Protein AF-A0A1I3HW43-F1 (afdb_monomer_lite)

pLDDT: mean 74.1, std 24.26, range [19.73, 98.12]

Structure (mmCIF, N/CA/C/O backbone):
data_AF-A0A1I3HW43-F1
#
_entry.id   AF-A0A1I3HW43-F1
#
loop_
_atom_site.group_PDB
_atom_site.id
_atom_site.type_symbol
_atom_site.label_atom_id
_atom_site.label_alt_id
_atom_site.label_comp_id
_atom_site.label_asym_id
_atom_site.label_entity_id
_atom_site.label_seq_id
_atom_site.pdbx_PDB_ins_code
_atom_site.Cartn_x
_atom_site.Cartn_y
_atom_site.Cartn_z
_atom_site.occupancy
_atom_site.B_iso_or_equiv
_atom_site.auth_seq_id
_atom_site.auth_comp_id
_atom_site.auth_asym_id
_atom_site.auth_atom_id
_atom_site.pdbx_PDB_model_num
ATOM 1 N N . MET A 1 1 ? -29.515 27.465 49.615 1.00 91.44 1 MET A N 1
ATOM 2 C CA . MET A 1 1 ? -30.069 26.749 50.789 1.00 91.44 1 MET A CA 1
ATOM 3 C C . MET A 1 1 ? -29.421 25.375 50.875 1.00 91.44 1 MET A C 1
ATOM 5 O O . MET A 1 1 ? -28.893 24.934 49.860 1.00 91.44 1 MET A O 1
ATOM 9 N N . ASP A 1 2 ? -29.405 24.739 52.046 1.00 93.75 2 ASP A N 1
ATOM 10 C CA . ASP A 1 2 ? -28.910 23.360 52.182 1.00 93.75 2 ASP A CA 1
ATOM 11 C C . ASP A 1 2 ? -29.953 22.333 51.700 1.00 93.75 2 ASP A C 1
ATOM 13 O O . ASP A 1 2 ? -31.130 22.664 51.501 1.00 93.75 2 ASP A O 1
ATOM 17 N N . ALA A 1 3 ? -29.507 21.096 51.474 1.00 93.62 3 ALA A N 1
ATOM 18 C CA . ALA A 1 3 ? -30.334 20.002 50.975 1.00 93.62 3 ALA A CA 1
ATOM 19 C C . ALA A 1 3 ? -31.513 19.728 51.915 1.00 93.62 3 ALA A C 1
ATOM 21 O O . ALA A 1 3 ? -32.663 19.636 51.485 1.00 93.62 3 ALA A O 1
ATOM 22 N N . GLN A 1 4 ? -31.235 19.658 53.219 1.00 94.44 4 GLN A N 1
ATOM 23 C CA . GLN A 1 4 ? -32.225 19.303 54.229 1.00 94.44 4 GLN A CA 1
ATOM 24 C C . GLN A 1 4 ? -33.364 20.326 54.311 1.00 94.44 4 GLN A C 1
ATOM 26 O O . GLN A 1 4 ? -34.524 19.945 54.467 1.00 94.44 4 GLN A O 1
ATOM 31 N N . SER A 1 5 ? -33.068 21.617 54.173 1.00 95.81 5 SER A N 1
ATOM 32 C CA . SER A 1 5 ? -34.077 22.678 54.147 1.00 95.81 5 SER A CA 1
ATOM 33 C C . SER A 1 5 ? -35.012 22.535 52.948 1.00 95.81 5 SER A C 1
ATOM 35 O O . SER A 1 5 ? -36.223 22.673 53.108 1.00 95.81 5 SER A O 1
ATOM 37 N N . ALA A 1 6 ? -34.474 22.202 51.771 1.00 95.25 6 ALA A N 1
ATOM 38 C CA . ALA A 1 6 ? -35.281 21.957 50.578 1.00 95.25 6 ALA A CA 1
ATOM 39 C C . ALA A 1 6 ? -36.152 20.694 50.721 1.00 95.25 6 ALA A C 1
ATOM 41 O O . ALA A 1 6 ? -37.334 20.713 50.375 1.00 95.25 6 ALA A O 1
ATOM 42 N N . ILE A 1 7 ? -35.619 19.617 51.308 1.00 96.88 7 ILE A N 1
ATOM 43 C CA . ILE A 1 7 ? -36.401 18.406 51.611 1.00 96.88 7 ILE A CA 1
ATOM 44 C C . ILE A 1 7 ? -37.533 18.704 52.599 1.00 96.88 7 ILE A C 1
ATOM 46 O O . ILE A 1 7 ? -38.673 18.293 52.379 1.00 96.88 7 ILE A O 1
ATOM 50 N N . ASN A 1 8 ? -37.262 19.481 53.649 1.00 95.38 8 ASN A N 1
ATOM 51 C CA . ASN A 1 8 ? -38.288 19.893 54.605 1.00 95.38 8 ASN A CA 1
ATOM 52 C C . ASN A 1 8 ? -39.413 20.696 53.928 1.00 95.38 8 ASN A C 1
ATOM 54 O O . ASN A 1 8 ? -40.576 20.558 54.311 1.00 95.38 8 ASN A O 1
ATOM 58 N N . GLU A 1 9 ? -39.100 21.495 52.904 1.00 95.38 9 GLU A N 1
ATOM 59 C CA . GLU A 1 9 ? -40.101 22.227 52.123 1.00 95.38 9 GLU A CA 1
ATOM 60 C C . GLU A 1 9 ? -41.007 21.289 51.308 1.00 95.38 9 GLU A C 1
ATOM 62 O O . GLU A 1 9 ? -42.231 21.458 51.309 1.00 95.38 9 GLU A O 1
ATOM 67 N N . ILE A 1 10 ? -40.436 20.256 50.676 1.00 95.56 10 ILE A N 1
ATOM 68 C CA . ILE A 1 10 ? -41.195 19.212 49.964 1.00 95.56 10 ILE A CA 1
ATOM 69 C C . ILE A 1 10 ? -42.135 18.483 50.930 1.00 95.56 10 ILE A C 1
ATOM 71 O O . ILE A 1 10 ? -43.330 18.340 50.647 1.00 95.56 10 ILE A O 1
ATOM 75 N N . ILE A 1 11 ? -41.621 18.064 52.090 1.00 94.31 11 ILE A N 1
ATOM 76 C CA . ILE A 1 11 ? -42.403 17.370 53.123 1.00 94.31 11 ILE A CA 1
ATOM 77 C C . ILE A 1 11 ? -43.553 18.261 53.610 1.00 94.31 11 ILE A C 1
ATOM 79 O O . ILE A 1 11 ? -44.698 17.808 53.683 1.00 94.31 11 ILE A O 1
ATOM 83 N N . ALA A 1 12 ? -43.286 19.540 53.886 1.00 94.12 12 ALA A N 1
ATOM 84 C CA . ALA A 1 12 ? -44.299 20.488 54.345 1.00 94.12 12 ALA A CA 1
ATOM 85 C C . ALA A 1 12 ? -45.413 20.702 53.304 1.00 94.12 12 ALA A C 1
ATOM 87 O O . ALA A 1 12 ? -46.598 20.679 53.646 1.00 94.12 12 ALA A O 1
ATOM 88 N N . ARG A 1 13 ? -45.056 20.859 52.024 1.00 94.62 13 ARG A N 1
ATOM 89 C CA . ARG A 1 13 ? -46.007 21.022 50.910 1.00 94.62 13 ARG A CA 1
ATOM 90 C C . ARG A 1 13 ? -46.868 19.780 50.693 1.00 94.62 13 ARG A C 1
ATOM 92 O O . ARG A 1 13 ? -48.082 19.901 50.515 1.00 94.62 13 ARG A O 1
ATOM 99 N N . ASN A 1 14 ? -46.269 18.593 50.785 1.00 90.06 14 ASN A N 1
ATOM 100 C CA . ASN A 1 14 ? -46.996 17.325 50.728 1.00 90.06 14 ASN A CA 1
ATOM 101 C C . ASN A 1 14 ? -47.968 17.177 51.910 1.00 90.06 14 ASN A C 1
ATOM 103 O O . ASN A 1 14 ? -49.132 16.835 51.702 1.00 90.06 14 ASN A O 1
ATOM 107 N N . GLY A 1 15 ? -47.534 17.504 53.132 1.00 88.00 15 GLY A N 1
ATOM 108 C CA . GLY A 1 15 ? -48.386 17.490 54.328 1.00 88.00 15 GLY A CA 1
ATOM 109 C C . GLY A 1 15 ? -49.559 18.475 54.256 1.00 88.00 15 GLY A C 1
ATOM 110 O O . GLY A 1 15 ? -50.644 18.185 54.756 1.00 88.00 15 GLY A O 1
ATOM 111 N N . ALA A 1 16 ? -49.382 19.604 53.564 1.00 91.25 16 ALA A N 1
ATOM 112 C CA . ALA A 1 16 ? -50.428 20.593 53.301 1.00 91.25 16 ALA A CA 1
ATOM 113 C C . ALA A 1 16 ? -51.351 20.236 52.115 1.00 91.25 16 ALA A C 1
ATOM 115 O O . ALA A 1 16 ? -52.168 21.064 51.715 1.00 91.25 16 ALA A O 1
ATOM 116 N N . SER A 1 17 ? -51.234 19.030 51.537 1.00 90.06 17 SER A N 1
ATOM 117 C CA . SER A 1 17 ? -51.977 18.601 50.336 1.00 90.06 17 SER A CA 1
ATOM 118 C C . SER A 1 17 ? -51.798 19.532 49.127 1.00 90.06 17 SER A C 1
ATOM 120 O O . SER A 1 17 ? -52.680 19.640 48.278 1.00 90.06 17 SER A O 1
ATOM 122 N N . ASN A 1 18 ? -50.644 20.196 49.034 1.00 93.56 18 ASN A N 1
ATOM 123 C CA . ASN A 1 18 ? -50.282 21.094 47.941 1.00 93.56 18 ASN A CA 1
ATOM 124 C C . ASN A 1 18 ? -48.916 20.685 47.352 1.00 93.56 18 ASN A C 1
ATOM 126 O O . ASN A 1 18 ? -47.938 21.424 47.507 1.00 93.56 18 ASN A O 1
ATOM 130 N N . PRO A 1 19 ? -48.816 19.479 46.758 1.00 93.25 19 PRO A N 1
ATOM 131 C CA . PRO A 1 19 ? -47.559 18.936 46.254 1.00 93.25 19 PRO A CA 1
ATOM 132 C C . PRO A 1 19 ? -47.009 19.789 45.108 1.00 93.25 19 PRO A C 1
ATOM 134 O O . PRO A 1 19 ? -47.758 20.199 44.222 1.00 93.25 19 PRO A O 1
ATOM 137 N N . MET A 1 20 ? -45.694 20.000 45.100 1.00 96.62 20 MET A N 1
ATOM 138 C CA . MET A 1 20 ? -45.019 20.810 44.085 1.00 96.62 20 MET A CA 1
ATOM 139 C C . MET A 1 20 ? -45.177 20.227 42.667 1.00 96.62 20 MET A C 1
ATOM 141 O O . MET A 1 20 ? -45.240 19.007 42.471 1.00 96.62 20 MET A O 1
ATOM 145 N N . SER A 1 21 ? -45.251 21.112 41.676 1.00 96.62 21 SER A N 1
ATOM 146 C CA . SER A 1 21 ? -45.121 20.820 40.242 1.00 96.62 21 SER A CA 1
ATOM 147 C C . SER A 1 21 ? -43.679 20.539 39.830 1.00 96.62 21 SER A C 1
ATOM 149 O O . SER A 1 21 ? -42.745 20.859 40.568 1.00 96.62 21 SER A O 1
ATOM 151 N N . VAL A 1 22 ? -43.473 19.980 38.632 1.00 96.12 22 VAL A N 1
ATOM 152 C CA . VAL A 1 22 ? -42.120 19.762 38.081 1.00 96.12 22 VAL A CA 1
ATOM 153 C C . VAL A 1 22 ? -41.333 21.078 38.026 1.00 96.12 22 VAL A C 1
ATOM 155 O O . VAL A 1 22 ? -40.160 21.114 38.393 1.00 96.12 22 VAL A O 1
ATOM 158 N N . ASN A 1 23 ? -41.987 22.177 37.640 1.00 95.56 23 ASN A N 1
ATOM 159 C CA . ASN A 1 23 ? -41.362 23.500 37.583 1.00 95.56 23 ASN A CA 1
ATOM 160 C C . ASN A 1 23 ? -41.018 24.060 38.971 1.00 95.56 23 ASN A C 1
ATOM 162 O O . ASN A 1 23 ? -39.954 24.651 39.135 1.00 95.56 23 ASN A O 1
ATOM 166 N N . GLU A 1 24 ? -41.877 23.864 39.975 1.00 96.62 24 GLU A N 1
ATOM 167 C CA . GLU A 1 24 ? -41.581 24.271 41.357 1.00 96.62 24 GLU A CA 1
ATOM 168 C C . GLU A 1 24 ? -40.432 23.448 41.953 1.00 96.62 24 GLU A C 1
ATOM 170 O O . GLU A 1 24 ? -39.557 24.015 42.601 1.00 96.62 24 GLU A O 1
ATOM 175 N N . LEU A 1 25 ? -40.377 22.141 41.675 1.00 97.00 25 LEU A N 1
ATOM 176 C CA . LEU A 1 25 ? -39.258 21.282 42.074 1.00 97.00 25 LEU A CA 1
ATOM 177 C C . LEU A 1 25 ? -37.945 21.712 41.407 1.00 97.00 25 LEU A C 1
ATOM 179 O O . LEU A 1 25 ? -36.902 21.725 42.057 1.00 97.00 25 LEU A O 1
ATOM 183 N N . ARG A 1 26 ? -37.985 22.110 40.130 1.00 95.81 26 ARG A N 1
ATOM 184 C CA . ARG A 1 26 ? -36.820 22.652 39.413 1.00 95.81 26 ARG A CA 1
ATOM 185 C C . ARG A 1 26 ? -36.378 23.999 39.978 1.00 95.81 26 ARG A C 1
ATOM 187 O O . ARG A 1 26 ? -35.188 24.221 40.181 1.00 95.81 26 ARG A O 1
ATOM 194 N N . ALA A 1 27 ? -37.326 24.881 40.292 1.00 95.81 27 ALA A N 1
ATOM 195 C CA . ALA A 1 27 ? -37.038 26.151 40.951 1.00 95.81 27 ALA A CA 1
ATOM 196 C C . ALA A 1 27 ? -36.395 25.940 42.332 1.00 95.81 27 ALA A C 1
ATOM 198 O O . ALA A 1 27 ? -35.405 26.600 42.640 1.00 95.81 27 ALA A O 1
ATOM 199 N N . LEU A 1 28 ? -36.898 24.981 43.115 1.00 95.56 28 LEU A N 1
ATOM 200 C CA . LEU A 1 28 ? -36.333 24.608 44.410 1.00 95.56 28 LEU A CA 1
ATOM 201 C C . LEU A 1 28 ? -34.925 24.012 44.275 1.00 95.56 28 LEU A C 1
ATOM 203 O O . LEU A 1 28 ? -34.015 24.415 44.990 1.00 95.56 28 LEU A O 1
ATOM 207 N N . ALA A 1 29 ? -34.695 23.105 43.323 1.00 95.12 29 AL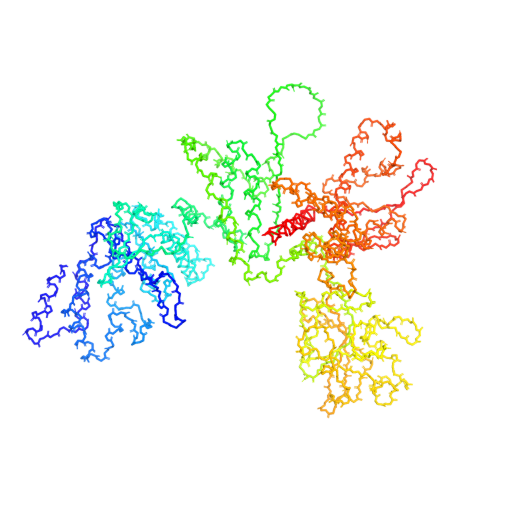A A N 1
ATOM 208 C CA . ALA A 1 29 ? -33.353 22.582 43.052 1.00 95.12 29 ALA A CA 1
ATOM 209 C C . ALA A 1 29 ? -32.363 23.715 42.701 1.00 95.12 29 ALA A C 1
ATOM 211 O O . ALA A 1 29 ? -31.198 23.700 43.110 1.00 95.12 29 ALA A O 1
ATOM 212 N N . ASN A 1 30 ? -32.837 24.751 42.002 1.00 93.44 30 ASN A N 1
ATOM 213 C CA . ASN A 1 30 ? -32.048 25.927 41.634 1.00 93.44 30 ASN A CA 1
ATOM 214 C C . ASN A 1 30 ? -31.675 26.849 42.804 1.00 93.44 30 ASN A C 1
ATOM 216 O O . ASN A 1 30 ? -30.707 27.602 42.684 1.00 93.44 30 ASN A O 1
ATOM 220 N N . THR A 1 31 ? -32.354 26.763 43.950 1.00 94.38 31 THR A N 1
ATOM 221 C CA . THR A 1 31 ? -32.004 27.529 45.160 1.00 94.38 31 THR A CA 1
ATOM 222 C C . THR A 1 31 ? -31.025 26.803 46.084 1.00 94.38 31 THR A C 1
ATOM 224 O O . THR A 1 31 ? -30.527 27.401 47.047 1.00 94.38 31 THR A O 1
ATOM 227 N N . ILE A 1 32 ? -30.737 25.526 45.825 1.00 95.75 32 ILE A N 1
ATOM 228 C CA . ILE A 1 32 ? -29.809 24.717 46.624 1.00 95.75 32 ILE A CA 1
ATOM 229 C C . ILE A 1 32 ? -28.368 25.058 46.259 1.00 95.75 32 ILE A C 1
ATOM 231 O O . ILE A 1 32 ? -28.048 25.295 45.089 1.00 95.75 32 ILE A O 1
ATOM 235 N N . ASP A 1 33 ? -27.519 25.125 47.284 1.00 92.06 33 ASP A N 1
ATOM 236 C CA . ASP A 1 33 ? -26.092 25.357 47.106 1.00 92.06 33 ASP A CA 1
ATOM 237 C C . ASP A 1 33 ? -25.444 24.182 46.357 1.00 92.06 33 ASP A C 1
ATOM 239 O O . ASP A 1 33 ? -25.712 23.015 46.633 1.00 92.06 33 ASP A O 1
ATOM 243 N N . ILE A 1 34 ? -24.596 24.499 45.388 1.00 91.81 34 ILE A N 1
ATOM 244 C CA . ILE A 1 34 ? -23.828 23.519 44.610 1.00 91.81 34 ILE A CA 1
ATOM 245 C C . ILE A 1 34 ? -22.321 23.674 44.864 1.00 91.81 34 ILE A C 1
ATOM 247 O O . ILE A 1 34 ? -21.510 22.959 44.283 1.00 91.81 34 ILE A O 1
ATOM 251 N N . SER A 1 35 ? -21.926 24.607 45.739 1.00 85.75 35 SER A N 1
ATOM 252 C CA . SER A 1 35 ? -20.524 24.897 46.005 1.00 85.75 35 SER A CA 1
ATOM 253 C C . SER A 1 35 ? -19.781 23.670 46.545 1.00 85.75 35 SER A C 1
ATOM 255 O O . SER A 1 35 ? -20.241 22.969 47.448 1.00 85.75 35 SER A O 1
ATOM 257 N N . ALA A 1 36 ? -18.598 23.410 45.988 1.00 84.19 36 ALA A N 1
ATOM 258 C CA . ALA A 1 36 ? -17.736 22.309 46.412 1.00 84.19 36 ALA A CA 1
ATOM 259 C C . ALA A 1 36 ? -16.418 22.783 47.057 1.00 84.19 36 ALA A C 1
ATOM 261 O O . ALA A 1 36 ? -15.572 21.962 47.429 1.00 84.19 36 ALA A O 1
ATOM 262 N N . GLY A 1 37 ? -16.256 24.098 47.247 1.00 84.38 37 GLY A N 1
ATOM 263 C CA . GLY A 1 37 ? -15.015 24.724 47.712 1.00 84.38 37 GLY A CA 1
ATOM 264 C C . GLY A 1 37 ? -13.888 24.633 46.675 1.00 84.38 37 GLY A C 1
ATOM 265 O O . GLY A 1 37 ? -14.149 24.519 45.485 1.00 84.38 37 GLY A O 1
ATOM 266 N N . ASN A 1 38 ? -12.630 24.635 47.126 1.00 83.69 38 ASN A N 1
ATOM 267 C CA . ASN A 1 38 ? -11.444 24.494 46.259 1.00 83.69 38 ASN A CA 1
ATOM 268 C C . ASN A 1 38 ? -11.036 23.026 46.023 1.00 83.69 38 ASN A C 1
ATOM 270 O O . ASN A 1 38 ? -9.867 22.741 45.783 1.00 83.69 38 ASN A O 1
ATOM 274 N N . SER A 1 39 ? -11.974 22.088 46.160 1.00 90.88 39 SER A N 1
ATOM 275 C CA . SER A 1 39 ? -11.714 20.666 45.916 1.00 90.88 39 SER A CA 1
ATOM 276 C C . SER A 1 39 ? -11.438 20.389 44.434 1.00 90.88 39 SER A C 1
ATOM 278 O O . SER A 1 39 ? -11.860 21.152 43.561 1.00 90.88 39 SER A O 1
ATOM 280 N N . THR A 1 40 ? -10.754 19.286 44.138 1.00 92.62 40 THR A N 1
ATOM 281 C CA . THR A 1 40 ? -10.726 18.728 42.785 1.00 92.62 40 THR A CA 1
ATOM 282 C C . THR A 1 40 ? -12.039 17.997 42.534 1.00 92.62 40 THR A C 1
ATOM 284 O O . THR A 1 40 ? -12.385 17.075 43.276 1.00 92.62 40 THR A O 1
ATOM 287 N N . ILE A 1 41 ? -12.772 18.402 41.497 1.00 94.31 41 ILE A N 1
ATOM 288 C CA . ILE A 1 41 ? -14.038 17.770 41.124 1.00 94.31 41 ILE A CA 1
ATOM 289 C C . ILE A 1 41 ? -13.790 16.666 40.107 1.00 94.31 41 ILE A C 1
ATOM 291 O O . ILE A 1 41 ? -13.234 16.905 39.034 1.00 94.31 41 ILE A O 1
ATOM 295 N N . LEU A 1 42 ? -14.227 15.459 40.453 1.00 93.06 42 LEU A N 1
ATOM 296 C CA . LEU A 1 42 ? -14.231 14.308 39.568 1.00 93.06 42 LEU A CA 1
ATOM 297 C C . LEU A 1 42 ? -15.506 14.326 38.722 1.00 93.06 42 LEU A C 1
ATOM 299 O O . LEU A 1 42 ? -16.614 14.205 39.251 1.00 93.06 42 LEU A O 1
ATOM 303 N N . LEU A 1 43 ? -15.335 14.455 37.410 1.00 92.44 43 LEU A N 1
ATOM 304 C CA . LEU A 1 43 ? -16.397 14.280 36.422 1.00 92.44 43 LEU A CA 1
ATOM 305 C C . LEU A 1 43 ? -16.233 12.905 35.789 1.00 92.44 43 LEU A C 1
ATOM 307 O O . LEU A 1 43 ? -15.120 12.541 35.415 1.00 92.44 43 LEU A O 1
ATOM 311 N N . TYR A 1 44 ? -17.305 12.129 35.674 1.00 89.94 44 TYR A N 1
ATOM 312 C CA . TYR A 1 44 ? -17.184 10.723 35.298 1.00 89.94 44 TYR A CA 1
ATOM 313 C C . TYR A 1 44 ? -18.288 10.256 34.355 1.00 89.94 44 TYR A C 1
ATOM 315 O O . TYR A 1 44 ? -19.431 10.700 34.426 1.00 89.94 44 TYR A O 1
ATOM 323 N N . SER A 1 45 ? -17.941 9.335 33.456 1.00 85.81 45 SER A N 1
ATOM 324 C CA . SER A 1 45 ? -18.886 8.689 32.541 1.00 85.81 45 SER A CA 1
ATOM 325 C C . SER A 1 45 ? -18.270 7.435 31.920 1.00 85.81 45 SER A C 1
ATOM 327 O O . SER A 1 45 ? -17.055 7.323 31.803 1.00 85.81 45 SER A O 1
ATOM 329 N N . GLY A 1 46 ? -19.110 6.483 31.520 1.00 78.88 46 GLY A N 1
ATOM 330 C CA . GLY A 1 46 ? -18.669 5.236 30.896 1.00 78.88 46 GLY A CA 1
ATOM 331 C C . GLY A 1 46 ? -18.204 4.176 31.897 1.00 78.88 46 GLY A C 1
ATOM 332 O O . GLY A 1 46 ? -18.722 4.076 33.017 1.00 78.88 46 GLY A O 1
ATOM 333 N N . GLY A 1 47 ? -17.250 3.345 31.480 1.00 71.06 47 GLY A N 1
ATOM 334 C CA . GLY A 1 47 ? -16.789 2.197 32.257 1.00 71.06 47 GLY A CA 1
ATOM 335 C C . GLY A 1 47 ? -15.466 1.605 31.770 1.00 71.06 47 GLY A C 1
ATOM 336 O O . GLY A 1 47 ? -14.975 1.938 30.695 1.00 71.06 47 GLY A O 1
ATOM 337 N N . VAL A 1 48 ? -14.905 0.720 32.592 1.00 64.12 48 VAL A N 1
ATOM 338 C CA . VAL A 1 48 ? -13.574 0.104 32.482 1.00 64.12 48 VAL A CA 1
ATOM 339 C C . VAL A 1 48 ? -13.720 -1.424 32.496 1.00 64.12 48 VAL A C 1
ATOM 341 O O . VAL A 1 48 ? -14.553 -1.946 33.236 1.00 64.12 48 VAL A O 1
ATOM 344 N N . GLY A 1 49 ? -12.927 -2.143 31.692 1.00 57.69 49 GLY A N 1
ATOM 345 C CA . GLY A 1 49 ? -12.947 -3.619 31.588 1.00 57.69 49 GLY A CA 1
ATOM 346 C C . GLY A 1 49 ? -13.448 -4.154 30.237 1.00 57.69 49 GLY A C 1
ATOM 347 O O . GLY A 1 49 ? -13.646 -3.364 29.309 1.00 57.69 49 GLY A O 1
ATOM 348 N N . GLU A 1 50 ? -13.643 -5.472 30.117 1.00 51.28 50 GLU A N 1
ATOM 349 C CA . GLU A 1 50 ? -14.139 -6.135 28.893 1.00 51.28 50 GLU A CA 1
ATOM 350 C C . GLU A 1 50 ? -15.592 -5.747 28.556 1.00 51.28 50 GLU A C 1
ATOM 352 O O . GLU A 1 50 ? -16.407 -5.469 29.439 1.00 51.28 50 GLU A O 1
ATOM 357 N N . ILE A 1 51 ? -15.914 -5.705 27.257 1.00 49.50 51 ILE A N 1
ATOM 358 C CA . ILE A 1 51 ? -17.250 -5.379 26.733 1.00 49.50 51 ILE A CA 1
ATOM 359 C C . ILE A 1 51 ? -18.025 -6.684 26.544 1.00 49.50 51 ILE A C 1
ATOM 361 O O . ILE A 1 51 ? -17.647 -7.497 25.706 1.00 49.50 51 ILE A O 1
ATOM 365 N N . THR A 1 52 ? -19.116 -6.883 27.288 1.00 50.38 52 THR A N 1
ATOM 366 C CA . THR A 1 52 ? -19.898 -8.135 27.209 1.00 50.38 52 THR A CA 1
ATOM 367 C C . THR A 1 52 ? -21.185 -8.031 26.379 1.00 50.38 52 THR A C 1
ATOM 369 O O . THR A 1 52 ? -21.749 -9.059 26.019 1.00 50.38 52 THR A O 1
ATOM 372 N N . ASP A 1 53 ? -21.656 -6.826 26.035 1.00 44.66 53 ASP A N 1
ATOM 373 C CA . ASP A 1 53 ? -22.876 -6.622 25.232 1.00 44.66 53 ASP A CA 1
ATOM 374 C C . ASP A 1 53 ? -22.698 -5.453 24.229 1.00 44.66 53 ASP A C 1
ATOM 376 O O . ASP A 1 53 ? -22.469 -4.321 24.671 1.00 44.66 53 ASP A O 1
ATOM 380 N N . PRO A 1 54 ? -22.827 -5.679 22.903 1.00 42.06 54 PRO A N 1
ATOM 381 C CA . PRO A 1 54 ? -22.673 -4.647 21.868 1.00 42.06 54 PRO A CA 1
ATOM 382 C C . PRO A 1 54 ? -23.747 -3.546 21.855 1.00 42.06 54 PRO A C 1
ATOM 384 O O . PRO A 1 54 ? -23.529 -2.498 21.253 1.00 42.06 54 PRO A O 1
ATOM 387 N N . LEU A 1 55 ? -24.913 -3.764 22.472 1.00 41.31 55 LEU A N 1
ATOM 388 C CA . LEU A 1 55 ? -26.053 -2.836 22.438 1.00 41.31 55 LEU A CA 1
ATOM 389 C C . LEU A 1 55 ? -26.266 -2.087 23.759 1.00 41.31 55 LEU A C 1
ATOM 391 O O . LEU A 1 55 ? -26.785 -0.972 23.738 1.00 41.31 55 LEU A O 1
ATOM 395 N N . THR A 1 56 ? -25.874 -2.664 24.901 1.00 53.56 56 THR A N 1
ATOM 396 C CA . THR A 1 56 ? -26.025 -2.018 26.224 1.00 53.56 56 THR A CA 1
ATOM 397 C C . THR A 1 56 ? -24.708 -1.723 26.945 1.00 53.56 56 THR A C 1
ATOM 399 O O . THR A 1 56 ? -24.705 -0.949 27.903 1.00 53.56 56 THR A O 1
ATOM 402 N N . GLY A 1 57 ? -23.576 -2.251 26.460 1.00 50.34 57 GLY A N 1
ATOM 403 C CA . GLY A 1 57 ? -22.235 -1.782 26.814 1.00 50.34 57 GLY A CA 1
ATOM 404 C C . GLY A 1 57 ? -21.864 -1.876 28.294 1.00 50.34 57 GLY A C 1
ATOM 405 O O . GLY A 1 57 ? -21.114 -1.026 28.779 1.00 50.34 57 GLY A O 1
ATOM 406 N N . TYR A 1 58 ? -22.367 -2.865 29.039 1.00 49.31 58 TYR A N 1
ATOM 407 C CA . TYR A 1 58 ? -21.902 -3.051 30.413 1.00 49.31 58 TYR A CA 1
ATOM 408 C C . TYR A 1 58 ? -20.416 -3.423 30.424 1.00 49.31 58 TYR A C 1
ATOM 410 O O . TYR A 1 58 ? -19.984 -4.388 29.795 1.00 49.31 58 TYR A O 1
ATOM 418 N N . ARG A 1 59 ? -19.654 -2.600 31.144 1.00 55.09 59 ARG A N 1
ATOM 419 C CA . ARG A 1 59 ? -18.240 -2.779 31.465 1.00 55.09 59 ARG A CA 1
ATOM 420 C C . ARG A 1 59 ? -18.137 -3.348 32.868 1.00 55.09 59 ARG A C 1
ATOM 422 O O . ARG A 1 59 ? -18.972 -3.021 33.715 1.00 55.09 59 ARG A O 1
ATOM 429 N N . GLU A 1 60 ? -17.119 -4.160 33.114 1.00 59.88 60 GLU A N 1
ATOM 430 C CA . GLU A 1 60 ? -16.897 -4.816 34.408 1.00 59.88 60 GLU A CA 1
ATOM 431 C C . GLU A 1 60 ? -16.929 -3.822 35.593 1.00 59.88 60 GLU A C 1
ATOM 433 O O . GLU A 1 60 ? -17.547 -4.090 36.632 1.00 59.88 60 GLU A O 1
ATOM 438 N N . PHE A 1 61 ? -16.382 -2.617 35.396 1.00 71.31 61 PHE A N 1
ATOM 439 C CA . PHE A 1 61 ? -16.370 -1.537 36.381 1.00 71.31 61 PHE A CA 1
ATOM 440 C C . PHE A 1 61 ? -16.947 -0.238 35.805 1.00 71.31 61 PHE A C 1
ATOM 442 O O . PHE A 1 61 ? -16.628 0.163 34.687 1.00 71.31 61 PHE A O 1
ATOM 449 N N . LYS A 1 62 ? -17.789 0.471 36.564 1.00 76.75 62 LYS A N 1
ATOM 450 C CA . LYS A 1 62 ? -18.358 1.758 36.127 1.00 76.75 62 LYS A CA 1
ATOM 451 C C . LYS A 1 62 ? -17.442 2.902 36.537 1.00 76.75 62 LYS A C 1
ATOM 453 O O . LYS A 1 62 ? -16.971 2.906 37.667 1.00 76.75 62 LYS A O 1
ATOM 458 N N . ALA A 1 63 ? -17.273 3.920 35.688 1.00 80.69 63 ALA A N 1
ATOM 459 C CA . ALA A 1 63 ? -16.492 5.117 36.036 1.00 80.69 63 ALA A CA 1
ATOM 460 C C . ALA A 1 63 ? -17.012 5.815 37.313 1.00 80.69 63 ALA A C 1
ATOM 462 O O . ALA A 1 63 ? -16.230 6.364 38.087 1.00 80.69 63 ALA A O 1
ATOM 463 N N . LEU A 1 64 ? -18.325 5.719 37.561 1.00 83.56 64 LEU A N 1
ATOM 464 C CA . LEU A 1 64 ? -18.978 6.130 38.808 1.00 83.56 64 LEU A CA 1
ATOM 465 C C . LEU A 1 64 ? -18.334 5.488 40.045 1.00 83.56 64 LEU A C 1
ATOM 467 O O . LEU A 1 64 ? -18.020 6.195 40.997 1.00 83.56 64 LEU A O 1
ATOM 471 N N . ASP A 1 65 ? -18.104 4.173 40.018 1.00 81.19 65 ASP A N 1
ATOM 472 C CA . ASP A 1 65 ? -17.564 3.434 41.162 1.00 81.19 65 ASP A CA 1
ATOM 473 C C . ASP A 1 65 ? -16.139 3.918 41.496 1.00 81.19 65 ASP A C 1
ATOM 475 O O . ASP A 1 65 ? -15.764 4.009 42.667 1.00 81.19 65 ASP A O 1
ATOM 479 N N . PHE A 1 66 ? -15.355 4.287 40.473 1.00 81.81 66 PHE A N 1
ATOM 480 C CA . PHE A 1 66 ? -14.029 4.884 40.660 1.00 81.81 66 PHE A CA 1
ATOM 481 C C . PHE A 1 66 ? -14.108 6.264 41.282 1.00 81.81 66 PHE A C 1
ATOM 483 O O . PHE A 1 66 ? -13.414 6.541 42.259 1.00 81.81 66 PHE A O 1
ATOM 490 N N . ALA A 1 67 ? -14.955 7.128 40.729 1.00 86.69 67 ALA A N 1
ATOM 491 C CA . ALA A 1 67 ? -15.095 8.488 41.213 1.00 86.69 67 ALA A CA 1
ATOM 492 C C . ALA A 1 67 ? -15.600 8.526 42.665 1.00 86.69 67 ALA A C 1
ATOM 494 O O . ALA A 1 67 ? -15.044 9.256 43.484 1.00 86.69 67 ALA A O 1
ATOM 495 N N . GLU A 1 68 ? -16.589 7.699 43.015 1.00 84.06 68 GLU A N 1
ATOM 496 C CA . GLU A 1 68 ? -17.088 7.594 44.391 1.00 84.06 68 GLU A CA 1
ATOM 497 C C . GLU A 1 68 ? -16.041 6.988 45.341 1.00 84.06 68 GLU A C 1
ATOM 499 O O . GLU A 1 68 ? -15.916 7.446 46.474 1.00 84.06 68 GLU A O 1
ATOM 504 N N . SER A 1 69 ? -15.238 6.011 44.899 1.00 84.00 69 SER A N 1
ATOM 505 C CA . SER A 1 69 ? -14.175 5.437 45.738 1.00 84.00 69 SER A CA 1
ATOM 506 C C . SER A 1 69 ? -12.961 6.363 45.916 1.00 84.00 69 SER A C 1
ATOM 508 O O . SER A 1 69 ? -12.261 6.239 46.924 1.00 84.00 69 SER A O 1
ATOM 510 N N . LEU A 1 70 ? -12.669 7.239 44.950 1.00 86.12 70 LEU A N 1
ATOM 511 C CA . LEU A 1 70 ? -11.585 8.231 45.028 1.00 86.12 70 LEU A CA 1
ATOM 512 C C . LEU A 1 70 ? -12.015 9.505 45.766 1.00 86.12 70 LEU A C 1
ATOM 514 O O . LEU A 1 70 ? -11.165 10.211 46.316 1.00 86.12 70 LEU A O 1
ATOM 518 N N . SER A 1 71 ? -13.316 9.800 45.799 1.00 88.75 71 SER A N 1
ATOM 519 C CA . SER A 1 71 ? -13.853 10.905 46.586 1.00 88.75 71 SER A CA 1
ATOM 520 C C . SER A 1 71 ? -13.602 10.681 48.076 1.00 88.75 71 SER A C 1
ATOM 522 O O . SER A 1 71 ? -13.834 9.605 48.629 1.00 88.75 71 SER A O 1
ATOM 524 N N . ASN A 1 72 ? -13.130 11.728 48.749 1.00 85.50 72 ASN A N 1
ATOM 525 C CA . ASN A 1 72 ? -12.929 11.734 50.196 1.00 85.50 72 ASN A CA 1
ATOM 526 C C . ASN A 1 72 ? -13.797 12.788 50.899 1.00 85.50 72 ASN A C 1
ATOM 528 O O . ASN A 1 72 ? -13.576 13.076 52.078 1.00 85.50 72 ASN A O 1
ATOM 532 N N . GLY A 1 73 ? -14.733 13.409 50.170 1.00 81.94 73 GLY A N 1
ATOM 533 C CA . GLY A 1 73 ? -15.640 14.438 50.681 1.00 81.94 73 GLY A CA 1
ATOM 534 C C . GLY A 1 73 ? -14.956 15.740 51.121 1.00 81.94 73 GLY A C 1
ATOM 535 O O . GLY A 1 73 ? -15.625 16.643 51.623 1.00 81.94 73 GLY A O 1
ATOM 536 N N . SER A 1 74 ? -13.637 15.873 50.945 1.00 83.50 74 SER A N 1
ATOM 537 C CA . SER A 1 74 ? -12.853 17.027 51.396 1.00 83.50 74 SER A CA 1
ATOM 538 C C . SER A 1 74 ? -12.038 17.638 50.256 1.00 83.50 74 SER A C 1
ATOM 540 O O . SER A 1 74 ? -12.471 18.642 49.691 1.00 83.50 74 SER A O 1
ATOM 542 N N . THR A 1 75 ? -10.893 17.052 49.902 1.00 87.25 75 THR A N 1
ATOM 543 C CA . THR A 1 75 ? -9.991 17.547 48.848 1.00 87.25 75 THR A CA 1
ATOM 544 C C . THR A 1 75 ? -10.382 17.072 47.456 1.00 87.25 75 THR A C 1
ATOM 546 O O . THR A 1 75 ? -10.137 17.788 46.490 1.00 87.25 75 THR A O 1
ATOM 549 N N . VAL A 1 76 ? -11.028 15.910 47.354 1.00 91.75 76 VAL A N 1
ATOM 550 C CA . VAL A 1 76 ? -11.533 15.333 46.105 1.00 91.75 76 VAL A CA 1
ATOM 551 C C . VAL A 1 76 ? -13.016 15.052 46.290 1.00 91.75 76 VAL A C 1
ATOM 553 O O . VAL A 1 76 ? -13.402 14.421 47.277 1.00 91.75 76 VAL A O 1
ATOM 556 N N . LYS A 1 77 ? -13.838 15.557 45.369 1.00 93.50 77 LYS A N 1
ATOM 557 C CA . LYS A 1 77 ? -15.300 15.483 45.435 1.00 93.50 77 LYS A CA 1
ATOM 558 C C . LYS A 1 77 ? -15.897 15.122 44.083 1.00 93.50 77 LYS A C 1
ATOM 560 O O . LYS A 1 77 ? -15.299 15.345 43.039 1.00 93.50 77 LYS A O 1
ATOM 565 N N . THR A 1 78 ? -17.117 14.625 44.107 1.00 92.88 78 THR A N 1
ATOM 566 C CA . THR A 1 78 ? -17.993 14.429 42.952 1.00 92.88 78 THR A CA 1
ATOM 567 C C . THR A 1 78 ? -19.240 15.301 43.107 1.00 92.88 78 THR A C 1
ATOM 569 O O . THR A 1 78 ? -19.451 15.922 44.152 1.00 92.88 78 THR A O 1
ATOM 572 N N . ILE A 1 79 ? -20.124 15.317 42.105 1.00 91.25 79 ILE A N 1
ATOM 573 C CA . ILE A 1 79 ? -21.419 16.001 42.234 1.00 91.25 79 ILE A CA 1
ATOM 574 C C . ILE A 1 79 ? -22.253 15.481 43.412 1.00 91.25 79 ILE A C 1
ATOM 576 O O . ILE A 1 79 ? -22.994 16.256 44.016 1.00 91.25 79 ILE A O 1
ATOM 580 N N . VAL A 1 80 ? -22.116 14.204 43.783 1.00 89.75 80 VAL A N 1
ATOM 581 C CA . VAL A 1 80 ? -22.917 13.608 44.861 1.00 89.75 80 VAL A CA 1
ATOM 582 C C . VAL A 1 80 ? -22.470 14.051 46.256 1.00 89.75 80 VAL A C 1
ATOM 584 O O . VAL A 1 80 ? -23.250 13.928 47.191 1.00 89.75 80 VAL A O 1
ATOM 587 N N . ASP A 1 81 ? -21.273 14.636 46.380 1.00 91.38 81 ASP A N 1
ATOM 588 C CA . ASP A 1 81 ? -20.737 15.208 47.625 1.00 91.38 81 ASP A CA 1
ATOM 589 C C . ASP A 1 81 ? -21.185 16.668 47.860 1.00 91.38 81 ASP A C 1
ATOM 591 O O . ASP A 1 81 ? -20.705 17.347 48.774 1.00 91.38 81 ASP A O 1
ATOM 595 N N . THR A 1 82 ? -22.058 17.195 46.997 1.00 92.50 82 THR A N 1
ATOM 596 C CA . THR A 1 82 ? -22.610 18.555 47.093 1.00 92.50 82 THR A CA 1
ATOM 597 C C . THR A 1 82 ? -24.008 18.540 47.706 1.00 92.50 82 THR A C 1
ATOM 599 O O . THR A 1 82 ? -24.729 17.553 47.594 1.00 92.50 82 THR A O 1
ATOM 602 N N . GLN A 1 83 ? -24.448 19.666 48.277 1.00 94.19 83 GLN A N 1
ATOM 603 C CA . GLN A 1 83 ? -25.808 19.792 48.822 1.00 94.19 83 GLN A CA 1
ATOM 604 C C . GLN A 1 83 ? -26.889 19.542 47.754 1.00 94.19 83 GLN A C 1
ATOM 606 O O . GLN A 1 83 ? -27.907 18.905 48.022 1.00 94.19 83 GLN A O 1
ATOM 611 N N . LEU A 1 84 ? -26.671 19.983 46.513 1.00 94.50 84 LEU A N 1
ATOM 612 C CA . LEU A 1 84 ? -27.587 19.668 45.417 1.00 94.50 84 LEU A CA 1
ATOM 613 C C . LEU A 1 84 ? -27.563 18.175 45.047 1.00 94.50 84 LEU A C 1
ATOM 615 O O . LEU A 1 84 ? -28.621 17.602 44.808 1.00 94.50 84 LEU A O 1
ATOM 619 N N . GLY A 1 85 ? -26.396 17.529 45.036 1.00 92.19 85 GLY A N 1
ATOM 620 C CA . GLY A 1 85 ? -26.289 16.086 44.806 1.00 92.19 85 GLY A CA 1
ATOM 621 C C . GLY A 1 85 ? -26.992 15.258 45.885 1.00 92.19 85 GLY A C 1
ATOM 622 O O . GLY A 1 85 ? -27.751 14.345 45.558 1.00 92.19 85 GLY A O 1
ATOM 623 N N . GLU A 1 86 ? -26.809 15.623 47.157 1.00 92.88 86 GLU A N 1
ATOM 624 C CA . GLU A 1 86 ? -27.514 15.032 48.303 1.00 92.88 86 GLU A CA 1
ATOM 625 C C . GLU A 1 86 ? -29.033 15.172 48.160 1.00 92.88 86 GLU A C 1
ATOM 627 O O . GLU A 1 86 ? -29.775 14.213 48.375 1.00 92.88 86 GLU A O 1
ATOM 632 N N . PHE A 1 87 ? -29.505 16.349 47.743 1.00 96.06 87 PHE A N 1
ATOM 633 C CA . PHE A 1 87 ? -30.919 16.592 47.477 1.00 96.06 87 PHE A CA 1
ATOM 634 C C . PHE A 1 87 ? -31.456 15.727 46.328 1.00 96.06 87 PHE A C 1
ATOM 636 O O . PHE A 1 87 ? -32.510 15.111 46.470 1.00 96.06 87 PHE A O 1
ATOM 643 N N . LEU A 1 88 ? -30.736 15.637 45.206 1.00 95.19 88 LEU A N 1
ATOM 644 C CA . LEU A 1 88 ? -31.179 14.872 44.036 1.00 95.19 88 LEU A CA 1
ATOM 645 C C . LEU A 1 88 ? -31.173 13.353 44.262 1.00 95.19 88 LEU A C 1
ATOM 647 O O . LEU A 1 88 ? -31.945 12.648 43.607 1.00 95.19 88 LEU A O 1
ATOM 651 N N . LYS A 1 89 ? -30.334 12.843 45.174 1.00 93.31 89 LYS A N 1
ATOM 652 C CA . LYS A 1 89 ? -30.338 11.432 45.610 1.00 93.31 89 LYS A CA 1
ATOM 653 C C . LYS A 1 89 ? -31.369 11.144 46.705 1.00 93.31 89 LYS A C 1
ATOM 655 O O . LYS A 1 89 ? -31.553 9.983 47.052 1.00 93.31 89 LYS A O 1
ATOM 660 N N . ASN A 1 90 ? -32.021 12.160 47.268 1.00 95.44 90 ASN A N 1
ATOM 661 C CA . ASN A 1 90 ? -32.936 11.972 48.385 1.00 95.44 90 ASN A CA 1
ATOM 662 C C . ASN A 1 90 ? -34.256 11.316 47.945 1.00 95.44 90 ASN A C 1
ATOM 664 O O . ASN A 1 90 ? -34.909 11.773 47.002 1.00 95.44 90 ASN A O 1
ATOM 668 N N . ASP A 1 91 ? -34.686 10.296 48.689 1.00 94.69 91 ASP A N 1
ATOM 669 C CA . ASP A 1 91 ? -35.906 9.535 48.404 1.00 94.69 91 ASP A CA 1
ATOM 670 C C . ASP A 1 91 ? -37.171 10.407 48.373 1.00 94.69 91 ASP A C 1
ATOM 672 O O . ASP A 1 91 ? -38.054 10.183 47.543 1.00 94.69 91 ASP A O 1
ATOM 676 N N . GLU A 1 92 ? -37.265 11.435 49.224 1.00 94.25 92 GLU A N 1
ATOM 677 C CA . GLU A 1 92 ? -38.424 12.337 49.258 1.00 94.25 92 GLU A CA 1
ATOM 678 C C . GLU A 1 92 ? -38.503 13.204 48.000 1.00 94.25 92 GLU A C 1
ATOM 680 O O . GLU A 1 92 ? -39.589 13.409 47.449 1.00 94.25 92 GLU A O 1
ATOM 685 N N . PHE A 1 93 ? -37.358 13.679 47.501 1.00 97.00 93 PHE A N 1
ATOM 686 C CA . PHE A 1 93 ? -37.304 14.407 46.236 1.00 97.00 93 PHE A CA 1
ATOM 687 C C . PHE A 1 93 ? -37.669 13.495 45.060 1.00 97.00 93 PHE A C 1
ATOM 689 O O . PHE A 1 93 ? -38.537 13.849 44.259 1.00 97.00 93 PHE A O 1
ATOM 696 N N . ILE A 1 94 ? -37.064 12.306 44.980 1.00 96.19 94 ILE A N 1
ATOM 697 C CA . ILE A 1 94 ? -37.329 11.319 43.923 1.00 96.19 94 ILE A CA 1
ATOM 698 C C . ILE A 1 94 ? -38.819 10.947 43.902 1.00 96.19 94 ILE A C 1
ATOM 700 O O . ILE A 1 94 ? -39.453 10.958 42.842 1.00 96.19 94 ILE A O 1
ATOM 704 N N . ALA A 1 95 ? -39.414 10.695 45.070 1.00 93.88 95 ALA A N 1
ATOM 705 C CA . ALA A 1 95 ? -40.833 10.386 45.200 1.00 93.88 95 ALA A CA 1
ATOM 706 C C . ALA A 1 95 ? -41.734 11.567 44.802 1.00 93.88 95 ALA A C 1
ATOM 708 O O . ALA A 1 95 ? -42.759 11.367 44.140 1.00 93.88 95 ALA A O 1
ATOM 709 N N . ALA A 1 96 ? -41.378 12.797 45.187 1.00 95.44 96 ALA A N 1
ATOM 710 C CA . ALA A 1 96 ? -42.116 13.998 44.802 1.00 95.44 96 ALA A CA 1
ATOM 711 C C . ALA A 1 96 ? -42.063 14.236 43.286 1.00 95.44 96 ALA A C 1
ATOM 713 O O . ALA A 1 96 ? -43.105 14.484 42.672 1.00 95.44 96 ALA A O 1
ATOM 714 N N . LEU A 1 97 ? -40.887 14.085 42.673 1.00 97.06 97 LEU A N 1
ATOM 715 C CA . LEU A 1 97 ? -40.693 14.215 41.232 1.00 97.06 97 LEU A CA 1
ATOM 716 C C . LEU A 1 97 ? -41.460 13.137 40.460 1.00 97.06 97 LEU A C 1
ATOM 718 O O . LEU A 1 97 ? -42.137 13.461 39.489 1.00 97.06 97 LEU A O 1
ATOM 722 N N . GLY A 1 98 ? -41.433 11.880 40.915 1.00 95.50 98 GLY A N 1
ATOM 723 C CA . GLY A 1 98 ? -42.210 10.790 40.316 1.00 95.50 98 GLY A CA 1
ATOM 724 C C . GLY A 1 98 ? -43.714 11.070 40.319 1.00 95.50 98 GLY A C 1
ATOM 725 O O . GLY A 1 98 ? -44.382 10.932 39.294 1.00 95.50 98 GLY A O 1
ATOM 726 N N . LYS A 1 99 ? -44.256 11.548 41.446 1.00 94.50 99 LYS A N 1
ATOM 727 C CA . LYS A 1 99 ? -45.675 11.931 41.549 1.00 94.50 99 LYS A CA 1
ATOM 728 C C . LYS A 1 99 ? -46.021 13.129 40.662 1.00 94.50 99 LYS A C 1
ATOM 730 O O . LYS A 1 99 ? -47.077 13.126 40.030 1.00 94.50 99 LYS A O 1
ATOM 735 N N . ALA A 1 100 ? -45.154 14.140 40.610 1.00 95.38 100 ALA A N 1
ATOM 736 C CA . ALA A 1 100 ? -45.341 15.302 39.745 1.00 95.38 100 ALA A CA 1
ATOM 737 C C . ALA A 1 100 ? -45.314 14.907 38.261 1.00 95.38 100 ALA A C 1
ATOM 739 O O . ALA A 1 100 ? -46.194 15.319 37.509 1.00 95.38 100 ALA A O 1
ATOM 740 N N . ALA A 1 101 ? -44.382 14.034 37.868 1.00 94.75 101 ALA A N 1
ATOM 741 C CA . ALA A 1 101 ? -44.248 13.533 36.506 1.00 94.75 101 ALA A CA 1
ATOM 742 C C . ALA A 1 101 ? -45.513 12.802 36.030 1.00 94.75 101 ALA A C 1
ATOM 744 O O . ALA A 1 101 ? -46.037 13.102 34.958 1.00 94.75 101 ALA A O 1
ATOM 745 N N . VAL A 1 102 ? -46.069 11.918 36.869 1.00 95.31 102 VAL A N 1
ATOM 746 C CA . VAL A 1 102 ? -47.336 11.219 36.585 1.00 95.31 102 VAL A CA 1
ATOM 747 C C . VAL A 1 102 ? -48.497 12.203 36.438 1.00 95.31 102 VAL A C 1
ATOM 749 O O . VAL A 1 102 ? -49.283 12.090 35.500 1.00 95.31 102 VAL A O 1
ATOM 752 N N . ARG A 1 103 ? -48.609 13.184 37.341 1.00 94.56 103 ARG A N 1
ATOM 753 C CA . ARG A 1 103 ? -49.684 14.189 37.305 1.00 94.56 103 ARG A CA 1
ATOM 754 C C . ARG A 1 103 ? -49.619 15.069 36.055 1.00 94.56 103 ARG A C 1
ATOM 756 O O . ARG A 1 103 ? -50.659 15.493 35.561 1.00 94.56 103 ARG A O 1
ATOM 763 N N . GLU A 1 104 ? -48.416 15.358 35.575 1.00 96.00 104 GLU A N 1
ATOM 764 C CA . GLU A 1 104 ? -48.162 16.269 34.454 1.00 96.00 104 GLU A CA 1
ATOM 765 C C . GLU A 1 104 ? -47.978 15.534 33.113 1.00 96.00 104 GLU A C 1
ATOM 767 O O . GLU A 1 104 ? -47.788 16.179 32.086 1.00 96.00 104 GLU A O 1
ATOM 772 N N . GLY A 1 105 ? -48.088 14.200 33.096 1.00 93.31 105 GLY A N 1
ATOM 773 C CA . GLY A 1 105 ? -48.038 13.395 31.871 1.00 93.31 105 GLY A CA 1
ATOM 774 C C . GLY A 1 105 ? -46.661 13.366 31.201 1.00 93.31 105 GLY A C 1
ATOM 775 O O . GLY A 1 105 ? -46.572 13.261 29.981 1.00 93.31 105 GLY A O 1
ATOM 776 N N . VAL A 1 106 ? -45.590 13.480 31.986 1.00 92.12 106 VAL A N 1
ATOM 777 C CA . VAL A 1 106 ? -44.201 13.542 31.509 1.00 92.12 106 VAL A CA 1
ATOM 778 C C . VAL A 1 106 ? -43.390 12.359 32.040 1.00 92.12 106 VAL A C 1
ATOM 780 O O . VAL A 1 106 ? -43.669 11.825 33.111 1.00 92.12 106 VAL A O 1
ATOM 783 N N . SER A 1 107 ? -42.374 11.927 31.290 1.00 92.62 107 SER A N 1
ATOM 784 C CA . SER A 1 107 ? -41.542 10.784 31.690 1.00 92.62 107 SER A CA 1
ATOM 785 C C . SER A 1 107 ? -40.613 11.149 32.850 1.00 92.62 107 SER A C 1
ATOM 787 O O . SER A 1 107 ? -39.831 12.097 32.759 1.00 92.62 107 SER A O 1
ATOM 789 N N . PHE A 1 108 ? -40.660 10.360 33.930 1.00 93.00 108 PHE A N 1
ATOM 790 C CA . PHE A 1 108 ? -39.753 10.515 35.069 1.00 93.00 108 PHE A CA 1
ATOM 791 C C . PHE A 1 108 ? -38.289 10.360 34.645 1.00 93.00 108 PHE A C 1
ATOM 793 O O . PHE A 1 108 ? -37.478 11.219 34.975 1.00 93.00 108 PHE A O 1
ATOM 800 N N . ASN A 1 109 ? -37.954 9.333 33.856 1.00 89.81 109 ASN A N 1
ATOM 801 C CA . ASN A 1 109 ? -36.583 9.127 33.375 1.00 89.81 109 ASN A CA 1
ATOM 802 C C . ASN A 1 109 ? -36.123 10.289 32.488 1.00 89.81 109 ASN A C 1
ATOM 804 O O . ASN A 1 109 ? -34.981 10.723 32.615 1.00 89.81 109 ASN A O 1
ATOM 808 N N . ALA A 1 110 ? -37.024 10.853 31.673 1.00 90.81 110 ALA A N 1
ATOM 809 C CA . ALA A 1 110 ? -36.730 12.015 30.839 1.00 90.81 110 ALA A CA 1
ATOM 810 C C . ALA A 1 110 ? -36.485 13.301 31.660 1.00 90.81 110 ALA A C 1
ATOM 812 O O . ALA A 1 110 ? -35.761 14.193 31.219 1.00 90.81 110 ALA A O 1
ATOM 813 N N . LEU A 1 111 ? -37.093 13.413 32.844 1.00 93.38 111 LEU A N 1
ATOM 814 C CA . LEU A 1 111 ? -36.898 14.540 33.755 1.00 93.38 111 LEU A CA 1
ATOM 815 C C . LEU A 1 111 ? -35.687 14.354 34.662 1.00 93.38 111 LEU A C 1
ATOM 817 O O . LEU A 1 111 ? -34.942 15.302 34.876 1.00 93.38 111 LEU A O 1
ATOM 821 N N . TYR A 1 112 ? -35.508 13.157 35.211 1.00 92.50 112 TYR A N 1
ATOM 822 C CA . TYR A 1 112 ? -34.500 12.866 36.220 1.00 92.50 112 TYR A CA 1
ATOM 823 C C . TYR A 1 112 ? -33.137 12.606 35.574 1.00 92.50 112 TYR A C 1
ATOM 825 O O . TYR A 1 112 ? -32.190 13.318 35.877 1.00 92.50 112 TYR A O 1
ATOM 833 N N . LEU A 1 113 ? -33.062 11.666 34.624 1.00 85.31 113 LEU A N 1
ATOM 834 C CA . LEU A 1 113 ? -31.831 11.203 33.956 1.00 85.31 113 LEU A CA 1
ATOM 835 C C . LEU A 1 113 ? -31.741 11.615 32.482 1.00 85.31 113 LEU A C 1
ATOM 837 O O . LEU A 1 113 ? -30.847 11.144 31.789 1.00 85.31 113 LEU A O 1
ATOM 841 N N . GLY A 1 114 ? -32.746 12.348 31.994 1.00 88.44 114 GLY A N 1
ATOM 842 C CA . GLY A 1 114 ? -33.107 12.621 30.596 1.00 88.44 114 GLY A CA 1
ATOM 843 C C . GLY A 1 114 ? -32.896 11.529 29.558 1.00 88.44 114 GLY A C 1
ATOM 844 O O . GLY A 1 114 ? -32.668 11.798 28.374 1.00 88.44 114 GLY A O 1
ATOM 845 N N . ALA A 1 115 ? -33.032 10.293 30.009 1.00 85.00 115 ALA A N 1
ATOM 846 C CA . ALA A 1 115 ? -33.048 9.106 29.185 1.00 85.00 115 ALA A CA 1
ATOM 847 C C . ALA A 1 115 ? -34.485 8.611 28.979 1.00 85.00 115 ALA A C 1
ATOM 849 O O . ALA A 1 115 ? -35.396 8.942 29.743 1.00 85.00 115 ALA A O 1
ATOM 850 N N . ASN A 1 116 ? -34.691 7.813 27.936 1.00 82.25 116 ASN A N 1
ATOM 851 C CA . ASN A 1 116 ? -35.924 7.058 27.756 1.00 82.25 116 ASN A CA 1
ATOM 852 C C . ASN A 1 116 ? -35.955 5.817 28.673 1.00 82.25 116 ASN A C 1
ATOM 854 O O . ASN A 1 116 ? -35.066 5.594 29.496 1.00 82.25 116 ASN A O 1
ATOM 858 N N . GLU A 1 117 ? -37.002 5.003 28.551 1.00 79.44 117 GLU A N 1
ATOM 859 C CA . GLU A 1 117 ? -37.194 3.785 29.357 1.00 79.44 117 GLU A CA 1
ATOM 860 C C . GLU A 1 117 ? -36.099 2.728 29.134 1.00 79.44 117 GLU A C 1
ATOM 862 O O . GLU A 1 117 ? -35.818 1.948 30.038 1.00 79.44 117 GLU A O 1
ATOM 867 N N . ASN A 1 118 ? -35.418 2.771 27.984 1.00 73.50 118 ASN A N 1
ATOM 868 C CA . ASN A 1 118 ? -34.309 1.881 27.635 1.00 73.50 118 ASN A CA 1
ATOM 869 C C . ASN A 1 118 ? -32.939 2.432 28.076 1.00 73.50 118 ASN A C 1
ATOM 871 O O . ASN A 1 118 ? -31.909 1.873 27.713 1.00 73.50 118 ASN A O 1
ATOM 875 N N . GLY A 1 119 ? -32.901 3.555 28.803 1.00 68.62 119 GLY A N 1
ATOM 876 C CA . GLY A 1 119 ? -31.654 4.190 29.242 1.00 68.62 119 GLY A CA 1
ATOM 877 C C . GLY A 1 119 ? -30.914 4.973 28.149 1.00 68.62 119 GLY A C 1
ATOM 878 O O . GLY A 1 119 ? -29.861 5.544 28.423 1.00 68.62 119 GLY A O 1
ATOM 879 N N . VAL A 1 120 ? -31.468 5.070 26.935 1.00 75.81 120 VAL A N 1
ATOM 880 C CA . VAL A 1 120 ? -30.892 5.875 25.850 1.00 75.81 120 VAL A CA 1
ATOM 881 C C . VAL A 1 120 ? -31.179 7.343 26.113 1.00 75.81 120 VAL A C 1
ATOM 883 O O . VAL A 1 120 ? -32.312 7.728 26.409 1.00 75.81 120 VAL A O 1
ATOM 886 N N . ARG A 1 121 ? -30.153 8.180 25.992 1.00 80.19 121 ARG A N 1
ATOM 887 C CA . ARG A 1 121 ? -30.267 9.607 26.264 1.00 80.19 121 ARG A CA 1
ATOM 888 C C . ARG A 1 121 ? -31.084 10.327 25.180 1.00 80.19 121 ARG A C 1
ATOM 890 O O . ARG A 1 121 ? -30.847 10.114 23.997 1.00 80.19 121 ARG A O 1
ATOM 897 N N . ILE A 1 122 ? -32.053 11.160 25.581 1.00 83.81 122 ILE A N 1
ATOM 898 C CA . ILE A 1 122 ? -33.026 11.799 24.663 1.00 83.81 122 ILE A CA 1
ATOM 899 C C . ILE A 1 122 ? -33.124 13.329 24.776 1.00 83.81 122 ILE A C 1
ATOM 901 O O . ILE A 1 122 ? -33.721 13.973 23.919 1.00 83.81 122 ILE A O 1
ATOM 905 N N . ASN A 1 123 ? -32.579 13.929 25.831 1.00 83.88 123 ASN A N 1
ATOM 906 C CA . ASN A 1 123 ? -32.471 15.383 26.008 1.00 83.88 123 ASN A CA 1
ATOM 907 C C . ASN A 1 123 ? -31.238 15.696 26.867 1.00 83.88 123 ASN A C 1
ATOM 909 O O . ASN A 1 123 ? -30.653 14.748 27.371 1.00 83.88 123 ASN A O 1
ATOM 913 N N . ASN A 1 124 ? -30.898 16.970 27.099 1.00 85.38 124 ASN A N 1
ATOM 914 C CA . ASN A 1 124 ? -29.812 17.411 28.003 1.00 85.38 124 ASN A CA 1
ATOM 915 C C . ASN A 1 124 ? -30.322 18.432 29.046 1.00 85.38 124 ASN A C 1
ATOM 917 O O . ASN A 1 124 ? -29.628 19.376 29.407 1.00 85.38 124 ASN A O 1
ATOM 921 N N . THR A 1 125 ? -31.584 18.308 29.469 1.00 88.88 125 THR A N 1
ATOM 922 C CA . THR A 1 125 ? -32.277 19.285 30.340 1.00 88.88 125 THR A CA 1
ATOM 923 C C . THR A 1 125 ? -32.868 18.622 31.587 1.00 88.88 125 THR A C 1
ATOM 925 O O . THR A 1 125 ? -33.859 19.084 32.169 1.00 88.88 125 THR A O 1
ATOM 928 N N . SER A 1 126 ? -32.312 17.475 31.976 1.00 93.00 126 SER A N 1
ATOM 929 C CA . SER A 1 126 ? -32.744 16.767 33.174 1.00 93.00 126 SER A CA 1
ATOM 930 C C . SER A 1 126 ? -32.292 17.500 34.439 1.00 93.00 126 SER A C 1
ATOM 932 O O . SER A 1 126 ? -31.476 18.421 34.381 1.00 93.00 126 SER A O 1
ATOM 934 N N . PHE A 1 127 ? -32.812 17.092 35.596 1.00 94.50 127 PHE A N 1
ATOM 935 C CA . PHE A 1 127 ? -32.343 17.607 36.883 1.00 94.50 127 PHE A CA 1
ATOM 936 C C . PHE A 1 127 ? -30.839 17.365 37.078 1.00 94.50 127 PHE A C 1
ATOM 938 O O . PHE A 1 127 ? -30.146 18.256 37.566 1.00 94.50 127 PHE A O 1
ATOM 945 N N . TRP A 1 128 ? -30.326 16.206 36.649 1.00 92.12 128 TRP A N 1
ATOM 946 C CA . TRP A 1 128 ? -28.894 15.912 36.719 1.00 92.12 128 TRP A CA 1
ATOM 947 C C . TRP A 1 128 ? -28.066 16.738 35.725 1.00 92.12 128 TRP A C 1
ATOM 949 O O . TRP A 1 128 ? -26.988 17.183 36.096 1.00 92.12 128 TRP A O 1
ATOM 959 N N . ASP A 1 129 ? -28.568 17.043 34.520 1.00 91.56 129 ASP A N 1
ATOM 960 C CA . ASP A 1 129 ? -27.845 17.931 33.587 1.00 91.56 129 ASP A CA 1
ATOM 961 C C . ASP A 1 129 ? -27.738 19.353 34.118 1.00 91.56 129 ASP A C 1
ATOM 963 O O . ASP A 1 129 ? -26.665 19.950 34.097 1.00 91.56 129 ASP A O 1
ATOM 967 N N . GLU A 1 130 ? -28.847 19.903 34.614 1.00 92.69 130 GLU A N 1
ATOM 968 C CA . GLU A 1 130 ? -28.851 21.260 35.156 1.00 92.69 130 GLU A CA 1
ATOM 969 C C . GLU A 1 130 ? -27.954 21.361 36.391 1.00 92.69 130 GLU A C 1
ATOM 971 O O . GLU A 1 130 ? -27.216 22.337 36.537 1.00 92.69 130 GLU A O 1
ATOM 976 N N . ALA A 1 131 ? -27.963 20.342 37.254 1.00 93.25 131 ALA A N 1
ATOM 977 C CA . ALA A 1 131 ? -27.066 20.270 38.398 1.00 93.25 131 ALA A CA 1
ATOM 978 C C . ALA A 1 131 ? -25.591 20.177 37.976 1.00 93.25 131 ALA A C 1
ATOM 980 O O . ALA A 1 131 ? -24.774 20.946 38.483 1.00 93.25 131 ALA A O 1
ATOM 981 N N . SER A 1 132 ? -25.258 19.311 37.014 1.00 93.06 132 SER A N 1
ATOM 982 C CA . SER A 1 132 ? -23.904 19.162 36.467 1.00 93.06 132 SER A CA 1
ATOM 983 C C . SER A 1 132 ? -23.396 20.444 35.808 1.00 93.06 132 SER A C 1
ATOM 985 O O . SER A 1 132 ? -22.302 20.914 36.125 1.00 93.06 132 SER A O 1
ATOM 987 N N . ALA A 1 133 ? -24.205 21.088 34.963 1.00 92.44 133 ALA A N 1
ATOM 988 C CA . ALA A 1 133 ? -23.852 22.369 34.354 1.00 92.44 133 ALA A CA 1
ATOM 989 C C . ALA A 1 133 ? -23.637 23.460 35.414 1.00 92.44 133 ALA A C 1
ATOM 991 O O . ALA A 1 133 ? -22.683 24.237 35.329 1.00 92.44 133 ALA A O 1
ATOM 992 N N . ARG A 1 134 ? -24.499 23.528 36.439 1.00 92.69 134 ARG A N 1
ATOM 993 C CA . ARG A 1 134 ? -24.350 24.484 37.548 1.00 92.69 134 ARG A CA 1
ATOM 994 C C . ARG A 1 134 ? -23.085 24.223 38.359 1.00 92.69 134 ARG A C 1
ATOM 996 O O . ARG A 1 134 ? -22.410 25.189 38.719 1.00 92.69 134 ARG A O 1
ATOM 1003 N N . LEU A 1 135 ? -22.739 22.963 38.614 1.00 93.06 135 LEU A N 1
ATOM 1004 C CA . LEU A 1 135 ? -21.502 22.591 39.299 1.00 93.06 135 LEU A CA 1
ATOM 1005 C C . LEU A 1 135 ? -20.283 23.069 38.513 1.00 93.06 135 LEU A C 1
ATOM 1007 O O . LEU A 1 135 ? -19.484 23.839 39.037 1.00 93.06 135 LEU A O 1
ATOM 1011 N N . VAL A 1 136 ? -20.179 22.695 37.238 1.00 93.38 136 VAL A N 1
ATOM 1012 C CA . VAL A 1 136 ? -19.046 23.071 36.380 1.00 93.38 136 VAL A CA 1
ATOM 1013 C C . VAL A 1 136 ? -18.875 24.591 36.294 1.00 93.38 136 VAL A C 1
ATOM 1015 O O . VAL A 1 136 ? -17.757 25.103 36.415 1.00 93.38 136 VAL A O 1
ATOM 1018 N N . ASN A 1 137 ? -19.983 25.316 36.123 1.00 91.19 137 ASN A N 1
ATOM 1019 C CA . ASN A 1 137 ? -19.973 26.769 35.976 1.00 91.19 137 ASN A CA 1
ATOM 1020 C C . ASN A 1 137 ? -19.621 27.507 37.274 1.00 91.19 137 ASN A C 1
ATOM 1022 O O . ASN A 1 137 ? -18.960 28.541 37.218 1.00 91.19 137 ASN A O 1
ATOM 1026 N N . SER A 1 138 ? -20.062 27.001 38.428 1.00 88.88 138 SER A N 1
ATOM 1027 C CA . SER A 1 138 ? -19.810 27.641 39.727 1.00 88.88 138 SER A CA 1
ATOM 1028 C C . SER A 1 138 ? -18.479 27.240 40.364 1.00 88.88 138 SER A C 1
ATOM 1030 O O . SER A 1 138 ? -17.959 27.985 41.193 1.00 88.88 138 SER A O 1
ATOM 1032 N N . HIS A 1 139 ? -17.914 26.090 39.987 1.00 92.56 139 HIS A N 1
ATOM 1033 C CA . HIS A 1 139 ? -16.709 25.560 40.616 1.00 92.56 139 HIS A CA 1
ATOM 1034 C C . HIS A 1 139 ? -15.442 26.305 40.188 1.00 92.56 139 HIS A C 1
ATOM 1036 O O . HIS A 1 139 ? -15.187 26.532 39.001 1.00 92.56 139 HIS A O 1
ATOM 1042 N N . THR A 1 140 ? -14.609 26.661 41.161 1.00 88.75 140 THR A N 1
ATOM 1043 C CA . THR A 1 140 ? -13.383 27.447 40.951 1.00 88.75 140 THR A CA 1
ATOM 1044 C C . THR A 1 140 ? -12.102 26.627 41.097 1.00 88.75 140 THR A C 1
ATOM 1046 O O . THR A 1 140 ? -11.049 27.105 40.691 1.00 88.75 140 THR A O 1
ATOM 1049 N N . GLY A 1 141 ? -12.183 25.416 41.659 1.00 89.19 141 GLY A N 1
ATOM 1050 C CA . GLY A 1 141 ? -11.055 24.489 41.798 1.00 89.19 141 GLY A CA 1
ATOM 1051 C C . GLY A 1 141 ? -10.813 23.634 40.553 1.00 89.19 141 GLY A C 1
ATOM 1052 O O . GLY A 1 141 ? -11.467 23.808 39.524 1.00 89.19 141 GLY A O 1
ATOM 1053 N N . ASP A 1 142 ? -9.874 22.699 40.653 1.00 92.06 142 ASP A N 1
ATOM 1054 C CA . ASP A 1 142 ? -9.475 21.846 39.532 1.00 92.06 142 ASP A CA 1
ATOM 1055 C C . ASP A 1 142 ? -10.532 20.788 39.192 1.00 92.06 142 ASP A C 1
ATOM 1057 O O . ASP A 1 142 ? -11.355 20.404 40.028 1.00 92.06 142 ASP A O 1
ATOM 1061 N N . PHE A 1 143 ? -10.479 20.281 37.964 1.00 92.25 143 PHE A N 1
ATOM 1062 C CA . PHE A 1 143 ? -11.276 19.151 37.505 1.00 92.25 143 PHE A CA 1
ATOM 1063 C C . PHE A 1 143 ? -10.382 17.982 37.103 1.00 92.25 143 PHE A C 1
ATOM 1065 O O . PHE A 1 143 ? -9.318 18.159 36.501 1.00 92.25 143 PHE A O 1
ATOM 1072 N N . ARG A 1 144 ? -10.858 16.771 37.376 1.00 89.81 144 ARG A N 1
ATOM 1073 C CA . ARG A 1 144 ? -10.299 15.531 36.840 1.00 89.81 144 ARG A CA 1
ATOM 1074 C C . ARG A 1 144 ? -11.425 14.746 36.177 1.00 89.81 144 ARG A C 1
ATOM 1076 O O . ARG A 1 144 ? -12.458 14.501 36.793 1.00 89.81 144 ARG A O 1
ATOM 1083 N N . LEU A 1 145 ? -11.244 14.398 34.913 1.00 89.44 145 LEU A N 1
ATOM 1084 C CA . LEU A 1 145 ? -12.226 13.688 34.106 1.00 89.44 145 LEU A CA 1
ATOM 1085 C C . LEU A 1 145 ? -11.839 12.210 34.080 1.00 89.44 145 LEU A C 1
ATOM 1087 O O . LEU A 1 145 ? -10.717 11.869 33.727 1.00 89.44 145 LEU A O 1
ATOM 1091 N N . ILE A 1 146 ? -12.778 11.354 34.469 1.00 84.88 146 ILE A N 1
ATOM 1092 C CA . ILE A 1 146 ? -12.674 9.895 34.483 1.00 84.88 146 ILE A CA 1
ATOM 1093 C C . ILE A 1 146 ? -13.742 9.386 33.513 1.00 84.88 146 ILE A C 1
ATOM 1095 O O . ILE A 1 146 ? -14.853 9.029 33.906 1.00 84.88 146 ILE A O 1
ATOM 1099 N N . MET A 1 147 ? -13.446 9.441 32.215 1.00 84.12 147 MET A N 1
ATOM 1100 C CA . MET A 1 147 ? -14.427 9.202 31.147 1.00 84.12 147 MET A CA 1
ATOM 1101 C C . MET A 1 147 ? -14.050 8.060 30.185 1.00 84.12 147 MET A C 1
ATOM 1103 O O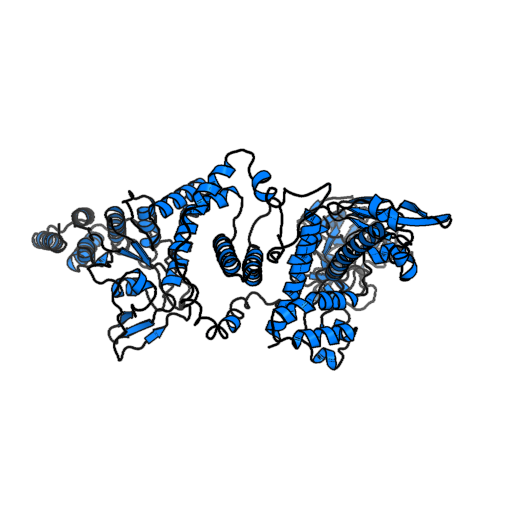 . MET A 1 147 ? -14.180 8.222 28.967 1.00 84.12 147 MET A O 1
ATOM 1107 N N . PRO A 1 148 ? -13.587 6.898 30.684 1.00 72.00 148 PRO A N 1
ATOM 1108 C CA . PRO A 1 148 ? -13.238 5.766 29.837 1.00 72.00 148 PRO A CA 1
ATOM 1109 C C . PRO A 1 148 ? -14.472 5.313 29.045 1.00 72.00 148 PRO A C 1
ATOM 1111 O O . PRO A 1 148 ? -15.491 4.915 29.612 1.00 72.00 148 PRO A O 1
ATOM 1114 N N . HIS A 1 149 ? -14.393 5.403 27.715 1.00 71.75 149 HIS A N 1
ATOM 1115 C CA . HIS A 1 149 ? -15.475 5.026 26.793 1.00 71.75 149 HIS A CA 1
ATOM 1116 C C . HIS A 1 149 ? -16.845 5.643 27.136 1.00 71.75 149 HIS A C 1
ATOM 1118 O O . HIS A 1 149 ? -17.891 5.013 26.975 1.00 71.75 149 HIS A O 1
ATOM 1124 N N . ALA A 1 150 ? -16.849 6.877 27.641 1.00 77.06 150 ALA A N 1
ATOM 1125 C CA . ALA A 1 150 ? -18.071 7.623 27.905 1.00 77.06 150 ALA A CA 1
ATOM 1126 C C . ALA A 1 150 ? -18.919 7.763 26.623 1.00 77.06 150 ALA A C 1
ATOM 1128 O O . ALA A 1 150 ? -18.380 8.239 25.625 1.00 77.06 150 ALA A O 1
ATOM 1129 N N . PRO A 1 151 ? -20.224 7.429 26.617 1.00 78.62 151 PRO A N 1
ATOM 1130 C CA . PRO A 1 151 ? -21.079 7.630 25.444 1.00 78.62 151 PRO A CA 1
ATOM 1131 C C . PRO A 1 151 ? -21.189 9.110 25.050 1.00 78.62 151 PRO A C 1
ATOM 1133 O O . PRO A 1 151 ? -21.259 9.969 25.934 1.00 78.62 151 PRO A O 1
ATOM 1136 N N . ASP A 1 152 ? -21.289 9.411 23.750 1.00 77.94 152 ASP A N 1
ATOM 1137 C CA . ASP A 1 152 ? -21.413 10.791 23.234 1.00 77.94 152 ASP A CA 1
ATOM 1138 C C . ASP A 1 152 ? -22.607 11.557 23.827 1.00 77.94 152 ASP A C 1
ATOM 1140 O O . ASP A 1 152 ? -22.553 12.768 24.037 1.00 77.94 152 ASP A O 1
ATOM 1144 N N . GLY A 1 153 ? -23.689 10.838 24.133 1.00 76.81 153 GLY A N 1
ATOM 1145 C CA . GLY A 1 153 ? -24.886 11.397 24.758 1.00 76.81 153 GLY A CA 1
ATOM 1146 C C . GLY A 1 153 ? -24.804 11.559 26.279 1.00 76.81 153 GLY A C 1
ATOM 1147 O O . GLY A 1 153 ? -25.738 12.077 26.868 1.00 76.81 153 GLY A O 1
ATOM 1148 N N . SER A 1 154 ? -23.756 11.099 26.961 1.00 82.75 154 SER A N 1
ATOM 1149 C CA . SER A 1 154 ? -23.703 11.144 28.433 1.00 82.75 154 SER A CA 1
ATOM 1150 C C . SER A 1 154 ? -23.662 12.577 28.986 1.00 82.75 154 SER A C 1
ATOM 1152 O O . SER A 1 154 ? -23.160 13.472 28.316 1.00 82.75 154 SER A O 1
ATOM 1154 N N . VAL A 1 155 ? -24.135 12.802 30.222 1.00 85.62 155 VAL A N 1
ATOM 1155 C CA . VAL A 1 155 ? -24.129 14.134 30.880 1.00 85.62 155 VAL A CA 1
ATOM 1156 C C . VAL A 1 155 ? -22.731 14.770 30.846 1.00 85.62 155 VAL A C 1
ATOM 1158 O O . VAL A 1 155 ? -22.580 15.942 30.513 1.00 85.62 155 VAL A O 1
ATOM 1161 N N . ALA A 1 156 ? -21.697 13.965 31.074 1.00 86.25 156 ALA A N 1
ATOM 1162 C CA . ALA A 1 156 ? -20.301 14.360 30.940 1.00 86.25 156 ALA A CA 1
ATOM 1163 C C . ALA A 1 156 ? -19.959 14.981 29.574 1.00 86.25 156 ALA A C 1
ATOM 1165 O O . ALA A 1 156 ? -19.420 16.084 29.491 1.00 86.25 156 ALA A O 1
ATOM 1166 N N . VAL A 1 157 ? -20.304 14.293 28.485 1.00 84.75 157 VAL A N 1
ATOM 1167 C CA . VAL A 1 157 ? -19.945 14.702 27.119 1.00 84.75 157 VAL A CA 1
ATOM 1168 C C . VAL A 1 157 ? -20.897 15.764 26.570 1.00 84.75 157 VAL A C 1
ATOM 1170 O O . VAL A 1 157 ? -20.496 16.688 25.858 1.00 84.75 157 VAL A O 1
ATOM 1173 N N . ALA A 1 158 ? -22.181 15.646 26.880 1.00 85.00 158 ALA A N 1
ATOM 1174 C CA . ALA A 1 158 ? -23.235 16.475 26.323 1.00 85.00 158 ALA A CA 1
ATOM 1175 C C . ALA A 1 158 ? -23.443 17.787 27.092 1.00 85.00 158 ALA A C 1
ATOM 1177 O O . ALA A 1 158 ? -23.845 18.775 26.475 1.00 85.00 158 ALA A O 1
ATOM 1178 N N . THR A 1 159 ? -23.115 17.811 28.387 1.00 88.56 159 THR A N 1
ATOM 1179 C CA . THR A 1 159 ? -23.410 18.926 29.296 1.00 88.56 159 THR A CA 1
ATOM 1180 C C . THR A 1 159 ? -22.146 19.472 29.968 1.00 88.56 159 THR A C 1
ATOM 1182 O O . THR A 1 159 ? -21.884 20.673 29.890 1.00 88.56 159 THR A O 1
ATOM 1185 N N . GLU A 1 160 ? -21.323 18.623 30.590 1.00 91.75 160 GLU A N 1
ATOM 1186 C CA . GLU A 1 160 ? -20.191 19.074 31.419 1.00 91.75 160 GLU A CA 1
ATOM 1187 C C . GLU A 1 160 ? -18.995 19.575 30.599 1.00 91.75 160 GLU A C 1
ATOM 1189 O O . GLU A 1 160 ? -18.474 20.650 30.893 1.00 91.75 160 GLU A O 1
ATOM 1194 N N . ILE A 1 161 ? -18.586 18.860 29.543 1.00 89.44 161 ILE A N 1
ATOM 1195 C CA . ILE A 1 161 ? -17.497 19.292 28.648 1.00 89.44 161 ILE A CA 1
ATOM 1196 C C . ILE A 1 161 ? -17.825 20.646 27.987 1.00 89.44 161 ILE A C 1
ATOM 1198 O O . ILE A 1 161 ? -17.024 21.573 28.115 1.00 89.44 161 ILE A O 1
ATOM 1202 N N . PRO A 1 162 ? -19.001 20.850 27.360 1.00 88.00 162 PRO A N 1
ATOM 1203 C CA . PRO A 1 162 ? -19.369 22.165 26.833 1.00 88.00 162 PRO A CA 1
ATOM 1204 C C . PRO A 1 162 ? -19.390 23.271 27.898 1.00 88.00 162 PRO A C 1
ATOM 1206 O O . PRO A 1 162 ? -18.950 24.391 27.627 1.00 88.00 162 PRO A O 1
ATOM 1209 N N . ALA A 1 163 ? -19.856 22.975 29.118 1.00 91.12 163 ALA A N 1
ATOM 1210 C CA . ALA A 1 163 ? -19.819 23.928 30.226 1.00 91.12 163 ALA A CA 1
ATOM 1211 C C . ALA A 1 163 ? -18.374 24.279 30.637 1.00 91.12 163 ALA A C 1
ATOM 1213 O O . ALA A 1 163 ? -18.070 25.452 30.840 1.00 91.12 163 ALA A O 1
ATOM 1214 N N . LEU A 1 164 ? -17.451 23.308 30.678 1.00 90.88 164 LEU A N 1
ATOM 1215 C CA . LEU A 1 164 ? -16.025 23.546 30.953 1.00 90.88 164 LEU A CA 1
ATOM 1216 C C . LEU A 1 164 ? -15.377 24.441 29.890 1.00 90.88 164 LEU A C 1
ATOM 1218 O O . LEU A 1 164 ? -14.579 25.320 30.213 1.00 90.88 164 LEU A O 1
ATOM 1222 N N . LEU A 1 165 ? -15.732 24.248 28.623 1.00 87.69 165 LEU A N 1
ATOM 1223 C CA . LEU A 1 165 ? -15.122 24.979 27.511 1.00 87.69 165 LEU A CA 1
ATOM 1224 C C . LEU A 1 165 ? -15.678 26.394 27.323 1.00 87.69 165 LEU A C 1
ATOM 1226 O O . LEU A 1 165 ? -15.058 27.221 26.656 1.00 87.69 165 LEU A O 1
ATOM 1230 N N . SER A 1 166 ? -16.843 26.679 27.907 1.00 85.62 166 SER A N 1
ATOM 1231 C CA . SER A 1 166 ? -17.528 27.971 27.782 1.00 85.62 166 SER A CA 1
ATOM 1232 C C . SER A 1 166 ? -17.572 28.795 29.068 1.00 85.62 166 SER A C 1
ATOM 1234 O O . SER A 1 166 ? -17.872 29.990 29.005 1.00 85.62 166 SER A O 1
ATOM 1236 N N . LYS A 1 167 ? -17.262 28.207 30.230 1.00 89.69 167 LYS A N 1
ATOM 1237 C CA . LYS A 1 167 ? -17.258 28.931 31.507 1.00 89.69 167 LYS A CA 1
ATOM 1238 C C . LYS A 1 167 ? -16.190 30.023 31.564 1.00 89.69 167 LYS A C 1
ATOM 1240 O O . LYS A 1 167 ? -15.166 29.980 30.884 1.00 89.69 167 LYS A O 1
ATOM 1245 N N . ILE A 1 168 ? -16.402 30.971 32.474 1.00 84.75 168 ILE A N 1
ATOM 1246 C CA . ILE A 1 168 ? -15.418 32.001 32.815 1.00 84.75 168 ILE A CA 1
ATOM 1247 C C . ILE A 1 168 ? -14.252 31.349 33.569 1.00 84.75 168 ILE A C 1
ATOM 1249 O O . ILE A 1 168 ? -14.451 30.711 34.606 1.00 84.75 168 ILE A O 1
ATOM 1253 N N . ILE A 1 169 ? -13.040 31.530 33.046 1.00 78.69 169 ILE A N 1
ATOM 1254 C CA . ILE A 1 169 ? -11.815 30.941 33.591 1.00 78.69 169 ILE A CA 1
ATOM 1255 C C . ILE A 1 169 ? -11.423 31.632 34.896 1.00 78.69 169 ILE A C 1
ATOM 1257 O O . ILE A 1 169 ? -11.416 32.860 34.988 1.00 78.69 169 ILE A O 1
ATOM 1261 N N . GLN A 1 170 ? -11.046 30.829 35.891 1.00 81.56 170 GLN A N 1
ATOM 1262 C CA . GLN A 1 170 ? -10.374 31.303 37.099 1.00 81.56 170 GLN A CA 1
ATOM 1263 C C . GLN A 1 170 ? -8.851 31.109 36.971 1.00 81.56 170 GLN A C 1
ATOM 1265 O O . GLN A 1 170 ? -8.419 30.104 36.399 1.00 81.56 170 GLN A O 1
ATOM 1270 N N . PRO A 1 171 ? -8.013 32.032 37.484 1.00 76.75 171 PRO A N 1
ATOM 1271 C CA . PRO A 1 171 ? -6.559 31.917 37.379 1.00 76.75 171 PRO A CA 1
ATOM 1272 C C . PRO A 1 171 ? -6.029 30.609 37.976 1.00 76.75 171 PRO A C 1
ATOM 1274 O O . PRO A 1 171 ? -6.305 30.294 39.130 1.00 76.75 171 PRO A O 1
ATOM 1277 N N . GLY A 1 172 ? -5.242 29.867 37.193 1.00 77.06 172 GLY A N 1
ATOM 1278 C CA . GLY A 1 172 ? -4.603 28.625 37.636 1.00 77.06 172 GLY A CA 1
ATOM 1279 C C . GLY A 1 172 ? -5.524 27.405 37.728 1.00 77.06 172 GLY A C 1
ATOM 1280 O O . GLY A 1 172 ? -5.052 26.363 38.169 1.00 77.06 172 GLY A O 1
ATOM 1281 N N . GLN A 1 173 ? -6.792 27.511 37.309 1.00 88.12 173 GLN A N 1
ATOM 1282 C CA . GLN A 1 173 ? -7.722 26.380 37.265 1.00 88.12 173 GLN A CA 1
ATOM 1283 C C . GLN A 1 173 ? -7.266 25.346 36.232 1.00 88.12 173 GLN A C 1
ATOM 1285 O O . GLN A 1 173 ? -6.998 25.701 35.080 1.00 88.12 173 GLN A O 1
ATOM 1290 N N . LYS A 1 174 ? -7.218 24.071 36.627 1.00 87.94 174 LYS A N 1
ATOM 1291 C CA . LYS A 1 174 ? -6.758 22.972 35.775 1.00 87.94 174 LYS A CA 1
ATOM 1292 C C . LYS A 1 174 ? -7.844 21.950 35.468 1.00 87.94 174 LYS A C 1
ATOM 1294 O O . LYS A 1 174 ? -8.754 21.725 36.261 1.00 87.94 174 LYS A O 1
ATOM 1299 N N . VAL A 1 175 ? -7.709 21.298 34.320 1.00 87.25 175 VAL A N 1
ATOM 1300 C CA . VAL A 1 175 ? -8.473 20.119 33.909 1.00 87.25 175 VAL A CA 1
ATOM 1301 C C . VAL A 1 175 ? -7.477 19.035 33.522 1.00 87.25 175 VAL A C 1
ATOM 1303 O O . VAL A 1 175 ? -6.637 19.250 32.646 1.00 87.25 175 VAL A O 1
ATOM 1306 N N . ASN A 1 176 ? -7.532 17.895 34.211 1.00 82.00 176 ASN A N 1
ATOM 1307 C CA . ASN A 1 176 ? -6.556 16.807 34.085 1.00 82.00 176 ASN A CA 1
ATOM 1308 C C . ASN A 1 176 ? -5.101 17.288 34.249 1.00 82.00 176 ASN A C 1
ATOM 1310 O O . ASN A 1 176 ? -4.210 16.807 33.567 1.00 82.00 176 ASN A O 1
ATOM 1314 N N . GLY A 1 177 ? -4.861 18.257 35.138 1.00 76.25 177 GLY A N 1
ATOM 1315 C CA . GLY A 1 177 ? -3.518 18.780 35.418 1.00 76.25 177 GLY A CA 1
ATOM 1316 C C . GLY A 1 177 ? -2.986 19.837 34.437 1.00 76.25 177 GLY A C 1
ATOM 1317 O O . GLY A 1 177 ? -1.957 20.445 34.736 1.00 76.25 177 GLY A O 1
ATOM 1318 N N . ILE A 1 178 ? -3.700 20.122 33.342 1.00 76.44 178 ILE A N 1
ATOM 1319 C CA . ILE A 1 178 ? -3.402 21.194 32.370 1.00 76.44 178 ILE A CA 1
ATOM 1320 C C . ILE A 1 178 ? -4.258 22.425 32.668 1.00 76.44 178 ILE A C 1
ATOM 1322 O O . ILE A 1 178 ? -5.383 22.271 33.139 1.00 76.44 178 ILE A O 1
ATOM 1326 N N . ASN A 1 179 ? -3.797 23.642 32.361 1.00 83.31 179 ASN A N 1
ATOM 1327 C CA . ASN A 1 179 ? -4.626 24.832 32.572 1.00 83.31 179 ASN A CA 1
ATOM 1328 C C . ASN A 1 179 ? -5.897 24.791 31.712 1.00 83.31 179 ASN A C 1
ATOM 1330 O O . ASN A 1 179 ? -5.860 24.511 30.516 1.00 83.31 179 ASN A O 1
ATOM 1334 N N . LEU A 1 180 ? -7.031 25.152 32.314 1.00 86.50 180 LEU A N 1
ATOM 1335 C CA . LEU A 1 180 ? -8.317 25.237 31.623 1.00 86.50 180 LEU A CA 1
ATOM 1336 C C . LEU A 1 180 ? -8.286 26.249 30.467 1.00 86.50 180 LEU A C 1
ATOM 1338 O O . LEU A 1 180 ? -8.964 26.049 29.466 1.00 86.50 180 LEU A O 1
ATOM 1342 N N . GLN A 1 181 ? -7.492 27.315 30.597 1.00 83.06 181 GLN A N 1
ATOM 1343 C CA . GLN A 1 181 ? -7.283 28.289 29.523 1.00 83.06 181 GLN A CA 1
ATOM 1344 C C . GLN A 1 181 ? -6.731 27.624 28.263 1.00 83.06 181 GLN A C 1
ATOM 1346 O O . GLN A 1 181 ? -7.273 27.852 27.188 1.00 83.06 181 GLN A O 1
ATOM 1351 N N . ASP A 1 182 ? -5.742 26.740 28.415 1.00 74.69 182 ASP A N 1
ATOM 1352 C CA . ASP A 1 182 ? -5.132 26.044 27.284 1.00 74.69 182 ASP A CA 1
ATOM 1353 C C . ASP A 1 182 ? -6.194 25.164 26.583 1.00 74.69 182 ASP A C 1
ATOM 1355 O O . ASP A 1 182 ? -6.326 25.183 25.359 1.00 74.69 182 ASP A O 1
ATOM 1359 N N . TRP A 1 183 ? -7.040 24.467 27.355 1.00 77.00 183 TRP A N 1
ATOM 1360 C CA . TRP A 1 183 ? -8.155 23.677 26.815 1.00 77.00 183 TRP A CA 1
ATOM 1361 C C . TRP A 1 183 ? -9.192 24.522 26.058 1.00 77.00 183 TRP A C 1
ATOM 1363 O O . TRP A 1 183 ? -9.662 24.120 24.992 1.00 77.00 183 TRP A O 1
ATOM 1373 N N . GLN A 1 184 ? -9.565 25.687 26.600 1.00 83.62 184 GLN A N 1
ATOM 1374 C CA . GLN A 1 184 ? -10.524 26.589 25.958 1.00 83.62 184 GLN A CA 1
ATOM 1375 C C . GLN A 1 184 ? -9.963 27.219 24.686 1.00 83.62 184 GLN A C 1
ATOM 1377 O O . GLN A 1 184 ? -10.697 27.349 23.705 1.00 83.62 184 GLN A O 1
ATOM 1382 N N . ASP A 1 185 ? -8.690 27.609 24.695 1.00 72.69 185 ASP A N 1
ATOM 1383 C CA . ASP A 1 185 ? -8.035 28.207 23.535 1.00 72.69 185 ASP A CA 1
ATOM 1384 C C . ASP A 1 185 ? -7.965 27.204 22.387 1.00 72.69 185 ASP A C 1
ATOM 1386 O O . ASP A 1 185 ? -8.410 27.525 21.284 1.00 72.69 185 ASP A O 1
ATOM 1390 N N . ARG A 1 186 ? -7.570 25.956 22.665 1.00 66.44 186 ARG A N 1
ATOM 1391 C CA . ARG A 1 186 ? -7.586 24.889 21.658 1.00 66.44 186 ARG A CA 1
ATOM 1392 C C . ARG A 1 186 ? -8.983 24.629 21.109 1.00 66.44 186 ARG A C 1
ATOM 1394 O O . ARG A 1 186 ? -9.170 24.642 19.900 1.00 66.44 186 ARG A O 1
ATOM 1401 N N . TYR A 1 187 ? -9.982 24.432 21.969 1.00 73.75 187 TYR A N 1
ATOM 1402 C CA . TYR A 1 187 ? -11.347 24.173 21.499 1.00 73.75 187 TYR A CA 1
ATOM 1403 C C . TYR A 1 187 ? -11.894 25.315 20.632 1.00 73.75 187 TYR A C 1
ATOM 1405 O O . TYR A 1 187 ? -12.576 25.075 19.636 1.00 73.75 187 TYR A O 1
ATOM 1413 N N . ARG A 1 188 ? -11.592 26.572 20.986 1.00 66.75 188 ARG A N 1
ATOM 1414 C CA . ARG A 1 188 ? -11.975 27.738 20.177 1.00 66.75 188 ARG A CA 1
ATOM 1415 C C . ARG A 1 188 ? -11.307 27.717 18.816 1.00 66.75 188 ARG A C 1
ATOM 1417 O O . ARG A 1 188 ? -11.971 28.049 17.839 1.00 66.75 188 ARG A O 1
ATOM 1424 N N . VAL A 1 189 ? -10.034 27.350 18.751 1.00 45.34 189 VAL A N 1
ATOM 1425 C CA . VAL A 1 189 ? -9.322 27.291 17.478 1.00 45.34 189 VAL A CA 1
ATOM 1426 C C . VAL A 1 189 ? -9.816 26.125 16.635 1.00 45.34 189 VAL A C 1
ATOM 1428 O O . VAL A 1 189 ? -10.157 26.337 15.476 1.00 45.34 189 VAL A O 1
ATOM 1431 N N . GLU A 1 190 ? -9.995 24.943 17.214 1.00 49.50 190 GLU A N 1
ATOM 1432 C CA . GLU A 1 190 ? -10.577 23.809 16.497 1.00 49.50 190 GLU A CA 1
ATOM 1433 C C . GLU A 1 190 ? -11.978 24.131 15.980 1.00 49.50 190 GLU A C 1
ATOM 1435 O O . GLU A 1 190 ? -12.310 23.807 14.850 1.00 49.50 190 GLU A O 1
ATOM 1440 N N . LYS A 1 191 ? -12.796 24.870 16.734 1.00 61.03 191 LYS A N 1
ATOM 1441 C CA . LYS A 1 191 ? -14.099 25.360 16.257 1.00 61.03 191 LYS A CA 1
ATOM 1442 C C . LYS A 1 191 ? -13.997 26.429 15.151 1.00 61.03 191 LYS A C 1
ATOM 1444 O O . LYS A 1 191 ? -14.971 26.655 14.438 1.00 61.03 191 LYS A O 1
ATOM 1449 N N . LEU A 1 192 ? -12.877 27.145 15.038 1.00 43.06 192 LEU A N 1
ATOM 1450 C CA . LEU A 1 192 ? -12.631 28.092 13.940 1.00 43.06 192 LEU A CA 1
ATOM 1451 C C . LEU A 1 192 ? -12.159 27.378 12.670 1.00 43.06 192 LEU A C 1
ATOM 1453 O O . LEU A 1 192 ? -12.461 27.840 11.571 1.00 43.06 192 LEU A O 1
ATOM 1457 N N . LEU A 1 193 ? -11.403 26.293 12.829 1.00 35.06 193 LEU A N 1
ATOM 1458 C CA . LEU A 1 193 ? -10.840 25.501 11.736 1.00 35.06 193 LEU A CA 1
ATOM 1459 C C . LEU A 1 193 ? -11.828 24.451 11.218 1.00 35.06 193 LEU A C 1
ATOM 1461 O O . LEU A 1 193 ? -11.938 24.233 10.015 1.00 35.06 193 LEU A O 1
ATOM 1465 N N . ASN A 1 194 ? -12.580 23.852 12.132 1.00 46.53 194 ASN A N 1
ATOM 1466 C CA . ASN A 1 194 ? -13.543 22.789 11.910 1.00 46.53 194 ASN A CA 1
ATOM 1467 C C . ASN A 1 194 ? -14.954 23.239 12.320 1.00 46.53 194 ASN A C 1
ATOM 1469 O O . ASN A 1 194 ? -15.170 24.322 12.858 1.00 46.53 194 ASN A O 1
ATOM 1473 N N . SER A 1 195 ? -15.960 22.394 12.083 1.00 59.81 195 SER A N 1
ATOM 1474 C CA . SER A 1 195 ? -17.278 22.623 12.687 1.00 59.81 195 SER A CA 1
ATOM 1475 C C . SER A 1 195 ? -17.221 22.422 14.209 1.00 59.81 195 SER A C 1
ATOM 1477 O O . SER A 1 195 ? -16.448 21.609 14.710 1.00 59.81 195 SER A O 1
ATOM 1479 N N . GLU A 1 196 ? -18.096 23.104 14.952 1.00 67.88 196 GLU A N 1
ATOM 1480 C CA . GLU A 1 196 ? -18.205 22.974 16.415 1.00 67.88 196 GLU A CA 1
ATOM 1481 C C . GLU A 1 196 ? -18.342 21.522 16.898 1.00 67.88 196 GLU A C 1
ATOM 1483 O O . GLU A 1 196 ? -17.775 21.150 17.923 1.00 67.88 196 GLU A O 1
ATOM 1488 N N . ASN A 1 197 ? -19.060 20.690 16.140 1.00 68.50 197 ASN A N 1
ATOM 1489 C CA . ASN A 1 197 ? -19.248 19.284 16.481 1.00 68.50 197 ASN A CA 1
ATOM 1490 C C . ASN A 1 197 ? -17.951 18.478 16.339 1.00 68.50 197 ASN A C 1
ATOM 1492 O O . ASN A 1 197 ? -17.669 17.656 17.202 1.00 68.50 197 ASN A O 1
ATOM 1496 N N . ALA A 1 198 ? -17.151 18.736 15.302 1.00 61.06 198 ALA A N 1
ATOM 1497 C CA . ALA A 1 198 ? -15.888 18.030 15.078 1.00 61.06 198 ALA A CA 1
ATOM 1498 C C . ALA A 1 198 ? -14.852 18.363 16.164 1.00 61.06 198 ALA A C 1
ATOM 1500 O O . ALA A 1 198 ? -14.276 17.455 16.758 1.00 61.06 198 ALA A O 1
ATOM 1501 N N . ALA A 1 199 ? -14.713 19.650 16.504 1.00 60.09 199 ALA A N 1
ATOM 1502 C CA . ALA A 1 199 ? -13.851 20.113 17.594 1.00 60.09 199 ALA A CA 1
ATOM 1503 C C . ALA A 1 199 ? -14.225 19.480 18.946 1.00 60.09 199 ALA A C 1
ATOM 1505 O O . ALA A 1 199 ? -13.370 19.133 19.761 1.00 60.09 199 ALA A O 1
ATOM 1506 N N . LYS A 1 200 ? -15.532 19.320 19.191 1.00 71.88 200 LYS A N 1
ATOM 1507 C CA . LYS A 1 200 ? -16.040 18.652 20.389 1.00 71.88 200 LYS A CA 1
ATOM 1508 C C . LYS A 1 200 ? -15.694 17.164 20.383 1.00 71.88 200 LYS A C 1
ATOM 1510 O O . LYS A 1 200 ? -15.253 16.664 21.413 1.00 71.88 200 LYS A O 1
ATOM 1515 N N . THR A 1 201 ? -15.905 16.469 19.268 1.00 70.88 201 THR A N 1
ATOM 1516 C CA . THR A 1 201 ? -15.613 15.034 19.144 1.00 70.88 201 THR A CA 1
ATOM 1517 C C . THR A 1 201 ? -14.139 14.735 19.403 1.00 70.88 201 THR A C 1
ATOM 1519 O O . THR A 1 201 ? -13.845 13.917 20.268 1.00 70.88 201 THR A O 1
ATOM 1522 N N . GLU A 1 202 ? -13.220 15.461 18.760 1.00 58.78 202 GLU A N 1
ATOM 1523 C CA . GLU A 1 202 ? -11.772 15.275 18.944 1.00 58.78 202 GLU A CA 1
ATOM 1524 C C . GLU A 1 202 ? -11.358 15.415 20.416 1.00 58.78 202 GLU A C 1
ATOM 1526 O O . GLU A 1 202 ? -10.648 14.577 20.976 1.00 58.78 202 GLU A O 1
ATOM 1531 N N . LEU A 1 203 ? -11.851 16.465 21.076 1.00 69.50 203 LEU A N 1
ATOM 1532 C CA . LEU A 1 203 ? -11.565 16.708 22.482 1.00 69.50 203 LEU A CA 1
ATOM 1533 C C . LEU A 1 203 ? -12.088 15.578 23.379 1.00 69.50 203 LEU A C 1
ATOM 1535 O O . LEU A 1 203 ? -11.425 15.176 24.337 1.00 69.50 203 LEU A O 1
ATOM 1539 N N . VAL A 1 204 ? -13.287 15.079 23.088 1.00 72.75 204 VAL A N 1
ATOM 1540 C CA . VAL A 1 204 ? -13.903 13.987 23.843 1.00 72.75 204 VAL A CA 1
ATOM 1541 C C . VAL A 1 204 ? -13.102 12.696 23.669 1.00 72.75 204 VAL A C 1
ATOM 1543 O O . VAL A 1 204 ? -12.871 12.000 24.658 1.00 72.75 204 VAL A O 1
ATOM 1546 N N . ASP A 1 205 ? -12.631 12.392 22.462 1.00 66.00 205 ASP A N 1
ATOM 1547 C CA . ASP A 1 205 ? -11.812 11.206 22.195 1.00 66.00 205 ASP A CA 1
ATOM 1548 C C . ASP A 1 205 ? -10.470 11.258 22.927 1.00 66.00 205 ASP A C 1
ATOM 1550 O O . ASP A 1 205 ? -10.068 10.282 23.568 1.00 66.00 205 ASP A O 1
ATOM 1554 N N . LEU A 1 206 ? -9.832 12.427 22.963 1.00 63.16 206 LEU A N 1
ATOM 1555 C CA . LEU A 1 206 ? -8.623 12.650 23.753 1.00 63.16 206 LEU A CA 1
ATOM 1556 C C . LEU A 1 206 ? -8.860 12.445 25.258 1.00 63.16 206 LEU A C 1
ATOM 1558 O O . LEU A 1 206 ? -8.053 11.820 25.952 1.00 63.16 206 LEU A O 1
ATOM 1562 N N . ILE A 1 207 ? -9.980 12.946 25.783 1.00 70.19 207 ILE A N 1
ATOM 1563 C CA . ILE A 1 207 ? -10.354 12.763 27.192 1.00 70.19 207 ILE A CA 1
ATOM 1564 C C . ILE A 1 207 ? -10.612 11.280 27.498 1.00 70.19 207 ILE A C 1
ATOM 1566 O O . ILE A 1 207 ? -10.190 10.793 28.548 1.00 70.19 207 ILE A O 1
ATOM 1570 N N . ARG A 1 208 ? -11.263 10.536 26.594 1.00 69.75 208 ARG A N 1
ATOM 1571 C CA . ARG A 1 208 ? -11.489 9.086 26.743 1.00 69.75 208 ARG A CA 1
ATOM 1572 C C . ARG A 1 208 ? -10.169 8.321 26.794 1.00 69.75 208 ARG A C 1
ATOM 1574 O O . ARG A 1 208 ? -9.984 7.496 27.688 1.00 69.75 208 ARG A O 1
ATOM 1581 N N . ALA A 1 209 ? -9.258 8.612 25.867 1.00 55.78 209 ALA A N 1
ATOM 1582 C CA . ALA A 1 209 ? -7.954 7.962 25.782 1.00 55.78 209 ALA A CA 1
ATOM 1583 C C . ALA A 1 209 ? -7.100 8.228 27.031 1.00 55.78 209 ALA A C 1
ATOM 1585 O O . ALA A 1 209 ? -6.585 7.293 27.644 1.00 55.78 209 ALA A O 1
ATOM 1586 N N . THR A 1 210 ? -7.029 9.486 27.472 1.00 63.66 210 THR A N 1
ATOM 1587 C CA . THR A 1 210 ? -6.291 9.864 28.690 1.00 63.66 210 THR A CA 1
ATOM 1588 C C . THR A 1 210 ? -6.917 9.276 29.952 1.00 63.66 210 THR A C 1
ATOM 1590 O O . THR A 1 210 ? -6.194 8.811 30.825 1.00 63.66 210 THR A O 1
ATOM 1593 N N . SER A 1 211 ? -8.248 9.182 30.024 1.00 67.69 211 SER A N 1
ATOM 1594 C CA . SER A 1 211 ? -8.938 8.519 31.141 1.00 67.69 211 SER A CA 1
ATOM 1595 C C . SER A 1 211 ? -8.654 7.015 31.198 1.00 67.69 211 SER A C 1
ATOM 1597 O O . SER A 1 211 ? -8.504 6.462 32.284 1.00 67.69 211 SER A O 1
ATOM 1599 N N . ASN A 1 212 ? -8.570 6.342 30.045 1.00 61.03 212 ASN A N 1
ATOM 1600 C CA . ASN A 1 212 ? -8.181 4.931 29.978 1.00 61.03 212 ASN A CA 1
ATOM 1601 C C . ASN A 1 212 ? -6.742 4.730 30.476 1.00 61.03 212 ASN A C 1
ATOM 1603 O O . ASN A 1 212 ? -6.489 3.804 31.244 1.00 61.03 212 ASN A O 1
ATOM 1607 N N . ALA A 1 213 ? -5.826 5.623 30.094 1.00 57.25 213 ALA A N 1
ATOM 1608 C CA . ALA A 1 213 ? -4.453 5.609 30.585 1.00 57.25 213 ALA A CA 1
ATOM 1609 C C . ALA A 1 213 ? -4.371 5.937 32.085 1.00 57.25 213 ALA A C 1
ATOM 1611 O O . ALA A 1 213 ? -3.616 5.303 32.801 1.00 57.25 213 ALA A O 1
ATOM 1612 N N . ASP A 1 214 ? -5.160 6.873 32.609 1.00 65.12 214 ASP A N 1
ATOM 1613 C CA . ASP A 1 214 ? -5.153 7.214 34.040 1.00 65.12 214 ASP A CA 1
ATOM 1614 C C . ASP A 1 214 ? -5.588 6.050 34.946 1.00 65.12 214 ASP A C 1
ATOM 1616 O O . ASP A 1 214 ? -5.158 5.962 36.098 1.00 65.12 214 ASP A O 1
ATOM 1620 N N . LEU A 1 215 ? -6.465 5.181 34.437 1.00 66.38 215 LEU A N 1
ATOM 1621 C CA . LEU A 1 215 ? -7.030 4.041 35.164 1.00 66.38 215 LEU A CA 1
ATOM 1622 C C . LEU A 1 215 ? -6.246 2.739 34.940 1.00 66.38 215 LEU A C 1
ATOM 1624 O O . LEU A 1 215 ? -6.464 1.750 35.646 1.00 66.38 215 LEU A O 1
ATOM 1628 N N . ALA A 1 216 ? -5.328 2.738 33.973 1.00 57.50 216 ALA A N 1
ATOM 1629 C CA . ALA A 1 216 ? -4.437 1.627 33.698 1.00 57.50 216 ALA A CA 1
ATOM 1630 C C . ALA A 1 216 ? -3.557 1.291 34.910 1.00 57.50 216 ALA A C 1
ATOM 1632 O O . ALA A 1 216 ? -3.093 2.170 35.634 1.00 57.50 216 ALA A O 1
ATOM 1633 N N . GLY A 1 217 ? -3.330 -0.004 35.150 1.00 56.69 217 GLY A N 1
ATOM 1634 C CA . GLY A 1 217 ? -2.476 -0.461 36.248 1.00 56.69 217 GLY A CA 1
ATOM 1635 C C . GLY A 1 217 ? -3.071 -0.292 37.650 1.00 56.69 217 GLY A C 1
ATOM 1636 O O . GLY A 1 217 ? -2.441 -0.714 38.616 1.00 56.69 217 GLY A O 1
ATOM 1637 N N . MET A 1 218 ? -4.284 0.256 37.791 1.00 70.56 218 MET A N 1
ATOM 1638 C CA . MET A 1 218 ? -4.933 0.350 39.094 1.00 70.56 218 MET A CA 1
ATOM 1639 C C . MET A 1 218 ? -5.349 -1.032 39.610 1.00 70.56 218 MET A C 1
ATOM 1641 O O . MET A 1 218 ? -6.025 -1.801 38.918 1.00 70.56 218 MET A O 1
ATOM 1645 N N . ASN A 1 219 ? -4.976 -1.321 40.858 1.00 73.38 219 ASN A N 1
ATOM 1646 C CA . ASN A 1 219 ? -5.522 -2.453 41.595 1.00 73.38 219 ASN A CA 1
ATOM 1647 C C . ASN A 1 219 ? -6.899 -2.067 42.126 1.00 73.38 219 ASN A C 1
ATOM 1649 O O . ASN A 1 219 ? -7.045 -1.051 42.818 1.00 73.38 219 ASN A O 1
ATOM 1653 N N . VAL A 1 220 ? -7.897 -2.893 41.829 1.00 74.69 220 VAL A N 1
ATOM 1654 C CA . VAL A 1 220 ? -9.250 -2.734 42.356 1.00 74.69 220 VAL A CA 1
ATOM 1655 C C . VAL A 1 220 ? -9.760 -4.037 42.939 1.00 74.69 220 VAL A C 1
ATOM 1657 O O . VAL A 1 220 ? -9.347 -5.118 42.543 1.00 74.69 220 VAL A O 1
ATOM 1660 N N . GLY A 1 221 ? -10.677 -3.958 43.889 1.00 71.69 221 GLY A N 1
ATOM 1661 C CA . GLY A 1 221 ? -11.321 -5.140 44.444 1.00 71.69 221 GLY A CA 1
ATOM 1662 C C . GLY A 1 221 ? -12.719 -4.822 44.935 1.00 71.69 221 GLY A C 1
ATOM 1663 O O . GLY A 1 221 ? -12.983 -3.696 45.353 1.00 71.69 221 GLY A O 1
ATOM 1664 N N . ARG A 1 222 ? -13.634 -5.790 44.877 1.00 74.81 222 ARG A N 1
ATOM 1665 C CA . ARG A 1 222 ? -14.997 -5.632 45.406 1.00 74.81 222 ARG A CA 1
ATOM 1666 C C . ARG A 1 222 ? -15.212 -6.525 46.614 1.00 74.81 222 ARG A C 1
ATOM 1668 O O . ARG A 1 222 ? -14.881 -7.708 46.583 1.00 74.81 222 ARG A O 1
ATOM 1675 N N . ASP A 1 223 ? -15.770 -5.962 47.680 1.00 74.12 223 ASP A N 1
ATOM 1676 C CA . ASP A 1 223 ? -16.194 -6.771 48.822 1.00 74.12 223 ASP A CA 1
ATOM 1677 C C . ASP A 1 223 ? -17.522 -7.502 48.546 1.00 74.12 223 ASP A C 1
ATOM 1679 O O . ASP A 1 223 ? -18.176 -7.311 47.518 1.00 74.12 223 ASP A O 1
ATOM 1683 N N . SER A 1 224 ? -17.953 -8.334 49.497 1.00 72.38 224 SER A N 1
ATOM 1684 C CA . SER A 1 224 ? -19.204 -9.096 49.406 1.00 72.38 224 SER A CA 1
ATOM 1685 C C . SER A 1 224 ? -20.476 -8.236 49.384 1.00 72.38 224 SER A C 1
ATOM 1687 O O . SER A 1 224 ? -21.548 -8.758 49.082 1.00 72.38 224 SER A O 1
ATOM 1689 N N . SER A 1 225 ? -20.379 -6.936 49.684 1.00 70.12 225 SER A N 1
ATOM 1690 C CA . SER A 1 225 ? -21.475 -5.967 49.556 1.00 70.12 225 SER A CA 1
ATOM 1691 C C . SER A 1 225 ? -21.506 -5.274 48.188 1.00 70.12 225 SER A C 1
ATOM 1693 O O . SER A 1 225 ? -22.426 -4.506 47.911 1.00 70.12 225 SER A O 1
ATOM 1695 N N . GLY A 1 226 ? -20.528 -5.562 47.321 1.00 63.84 226 GLY A N 1
ATOM 1696 C CA . GLY A 1 226 ? -20.369 -4.946 46.006 1.00 63.84 226 GLY A CA 1
ATOM 1697 C C . GLY A 1 226 ? -19.630 -3.607 46.033 1.00 63.84 226 GLY A C 1
ATOM 1698 O O . GLY A 1 226 ? -19.542 -2.949 44.996 1.00 63.84 226 GLY A O 1
ATOM 1699 N N . LYS A 1 227 ? -19.081 -3.190 47.182 1.00 74.88 227 LYS A N 1
ATOM 1700 C CA . LYS A 1 227 ? -18.335 -1.934 47.307 1.00 74.88 227 LYS A CA 1
ATOM 1701 C C . LYS A 1 227 ? -16.960 -2.066 46.659 1.00 74.88 227 LYS A C 1
ATOM 1703 O O . LYS A 1 227 ? -16.205 -2.974 47.002 1.00 74.88 227 LYS A O 1
ATOM 1708 N N . LEU A 1 228 ? -16.629 -1.134 45.763 1.00 77.19 228 LEU A N 1
ATOM 1709 C CA . LEU A 1 228 ? -15.318 -1.057 45.121 1.00 77.19 228 LEU A CA 1
ATOM 1710 C C . LEU A 1 228 ? -14.278 -0.444 46.073 1.00 77.19 228 LEU A C 1
ATOM 1712 O O . LEU A 1 228 ? -14.514 0.583 46.709 1.00 77.19 228 LEU A O 1
ATOM 1716 N N . TYR A 1 229 ? -13.120 -1.086 46.145 1.00 76.75 229 TYR A N 1
ATOM 1717 C CA . TYR A 1 229 ? -11.905 -0.624 46.795 1.00 76.75 229 TYR A CA 1
ATOM 1718 C C . TYR A 1 229 ? -10.843 -0.406 45.731 1.00 76.75 229 TYR A C 1
ATOM 1720 O O . TYR A 1 229 ? -10.694 -1.226 44.828 1.00 76.75 229 TYR A O 1
ATOM 1728 N N . ILE A 1 230 ? -10.106 0.691 45.861 1.00 77.44 230 ILE A N 1
ATOM 1729 C CA . ILE A 1 230 ? -9.098 1.116 44.897 1.00 77.44 230 ILE A CA 1
ATOM 1730 C C . ILE A 1 230 ? -7.798 1.388 45.634 1.00 77.44 230 ILE A C 1
ATOM 1732 O O . ILE A 1 230 ? -7.801 2.060 46.669 1.00 77.44 230 ILE A O 1
ATOM 1736 N N . ASP A 1 231 ? -6.703 0.892 45.071 1.00 77.06 231 ASP A N 1
ATOM 1737 C CA . ASP A 1 231 ? -5.357 1.237 45.505 1.00 77.06 231 ASP A CA 1
ATOM 1738 C C . ASP A 1 231 ? -4.993 2.664 45.061 1.00 77.06 231 ASP A C 1
ATOM 1740 O O . ASP A 1 231 ? -4.861 2.966 43.870 1.00 77.06 231 ASP A O 1
ATOM 1744 N N . THR A 1 232 ? -4.837 3.567 46.031 1.00 77.44 232 THR A N 1
ATOM 1745 C CA . THR A 1 232 ? -4.472 4.973 45.785 1.00 77.44 232 THR A CA 1
ATOM 1746 C C . THR A 1 232 ? -2.961 5.203 45.720 1.00 77.44 232 THR A C 1
ATOM 1748 O O . THR A 1 232 ? -2.533 6.339 45.517 1.00 77.44 232 THR A O 1
ATOM 1751 N N . ASN A 1 233 ? -2.133 4.159 45.842 1.00 73.56 233 ASN A N 1
ATOM 1752 C CA . ASN A 1 233 ? -0.690 4.240 45.589 1.00 73.56 233 ASN A CA 1
ATOM 1753 C C . ASN A 1 233 ? -0.341 4.264 44.081 1.00 73.56 233 ASN A C 1
ATOM 1755 O O . ASN A 1 233 ? 0.829 4.262 43.700 1.00 73.56 233 ASN A O 1
ATOM 1759 N N . THR A 1 234 ? -1.360 4.315 43.230 1.00 68.88 234 THR A N 1
ATOM 1760 C CA . THR A 1 234 ? -1.305 4.376 41.765 1.00 68.88 234 THR A CA 1
ATOM 1761 C C . THR A 1 234 ? -1.145 5.818 41.255 1.00 68.88 234 THR A C 1
ATOM 1763 O O . THR A 1 234 ? -1.287 6.780 42.019 1.00 68.88 234 THR A O 1
ATOM 1766 N N . TYR A 1 235 ? -0.852 5.998 39.958 1.00 67.50 235 TYR A N 1
ATOM 1767 C CA . TYR A 1 235 ? -0.647 7.319 39.339 1.00 67.50 235 TYR A CA 1
ATOM 1768 C C . TYR A 1 235 ? -1.799 8.292 39.625 1.00 67.50 235 TYR A C 1
ATOM 1770 O O . TYR A 1 235 ? -1.567 9.389 40.133 1.00 67.50 235 TYR A O 1
ATOM 1778 N N . LEU A 1 236 ? -3.045 7.874 39.376 1.00 72.94 236 LEU A N 1
ATOM 1779 C CA . LEU A 1 236 ? -4.223 8.717 39.580 1.00 72.94 236 LEU A CA 1
ATOM 1780 C C . LEU A 1 236 ? -4.413 9.111 41.055 1.00 72.94 236 LEU A C 1
ATOM 1782 O O . LEU A 1 236 ? -4.735 10.263 41.341 1.00 72.94 236 LEU A O 1
ATOM 1786 N N . GLY A 1 237 ? -4.163 8.197 41.998 1.00 75.19 237 GLY A N 1
ATOM 1787 C CA . GLY A 1 237 ? -4.223 8.499 43.432 1.00 75.19 237 GLY A CA 1
ATOM 1788 C C . GLY A 1 237 ? -3.187 9.545 43.857 1.00 75.19 237 GLY A C 1
ATOM 1789 O O . GLY A 1 237 ? -3.519 10.489 44.580 1.00 75.19 237 GLY A O 1
ATOM 1790 N N . ARG A 1 238 ? -1.960 9.447 43.328 1.00 75.50 238 ARG A N 1
ATOM 1791 C CA . ARG A 1 238 ? -0.885 10.431 43.554 1.00 75.50 238 ARG A CA 1
ATOM 1792 C C . ARG A 1 238 ? -1.179 11.776 42.889 1.00 75.50 238 ARG A C 1
ATOM 1794 O O . ARG A 1 238 ? -0.973 12.811 43.517 1.00 75.50 238 ARG A O 1
ATOM 1801 N N . ALA A 1 239 ? -1.700 11.772 41.661 1.00 72.56 239 ALA A N 1
ATOM 1802 C CA . ALA A 1 239 ? -2.084 12.981 40.929 1.00 72.56 239 ALA A CA 1
ATOM 1803 C C . ALA A 1 239 ? -3.209 13.758 41.634 1.00 72.56 239 ALA A C 1
ATOM 1805 O O . ALA A 1 239 ? -3.230 14.986 41.599 1.00 72.56 239 ALA A O 1
ATOM 1806 N N . LEU A 1 240 ? -4.108 13.047 42.321 1.00 81.69 240 LEU A N 1
ATOM 1807 C CA . LEU A 1 240 ? -5.162 13.621 43.162 1.00 81.69 240 LEU A CA 1
ATOM 1808 C C . LEU A 1 240 ? -4.682 14.012 44.574 1.00 81.69 240 LEU A C 1
ATOM 1810 O O . LEU A 1 240 ? -5.470 14.525 45.370 1.00 81.69 240 LEU A O 1
ATOM 1814 N N . GLY A 1 241 ? -3.412 13.761 44.913 1.00 80.69 241 GLY A N 1
ATOM 1815 C CA . GLY A 1 241 ? -2.853 14.041 46.237 1.00 80.69 241 GLY A CA 1
ATOM 1816 C C . GLY A 1 241 ? -3.489 13.220 47.363 1.00 80.69 241 GLY A C 1
ATOM 1817 O O . GLY A 1 241 ? -3.518 13.668 48.511 1.00 80.69 241 GLY A O 1
ATOM 1818 N N . LEU A 1 242 ? -4.042 12.044 47.051 1.00 83.00 242 LEU A N 1
ATOM 1819 C CA . LEU A 1 242 ? -4.666 11.168 48.038 1.00 83.00 242 LEU A CA 1
ATOM 1820 C C . LEU A 1 242 ? -3.596 10.412 48.846 1.00 83.00 242 LEU A C 1
ATOM 1822 O O . LEU A 1 242 ? -2.550 10.050 48.305 1.00 83.00 242 LEU A O 1
ATOM 1826 N N . PRO A 1 243 ? -3.836 10.138 50.142 1.00 80.75 243 PRO A N 1
ATOM 1827 C CA . PRO A 1 243 ? -2.945 9.286 50.919 1.00 80.75 243 PRO A CA 1
ATOM 1828 C C . PRO A 1 243 ? -2.945 7.865 50.347 1.00 80.75 243 PRO A C 1
ATOM 1830 O O . PRO A 1 243 ? -3.989 7.376 49.907 1.00 80.75 243 PRO A O 1
ATOM 1833 N N . ALA A 1 244 ? -1.792 7.194 50.392 1.00 75.25 244 ALA A N 1
ATOM 1834 C CA . ALA A 1 244 ? -1.676 5.800 49.975 1.00 75.25 244 ALA A CA 1
ATOM 1835 C C . ALA A 1 244 ? -2.577 4.904 50.841 1.00 75.25 244 ALA A C 1
ATOM 1837 O O . ALA A 1 244 ? -2.550 4.975 52.074 1.00 75.25 244 ALA A O 1
ATOM 1838 N N . LYS A 1 245 ? -3.393 4.080 50.188 1.00 77.50 245 LYS A N 1
ATOM 1839 C CA . LYS A 1 245 ? -4.370 3.197 50.813 1.00 77.50 245 LYS A CA 1
ATOM 1840 C C . LYS A 1 245 ? -4.430 1.895 50.028 1.00 77.50 245 LYS A C 1
ATOM 1842 O O . LYS A 1 245 ? -4.808 1.897 48.864 1.00 77.50 245 LYS A O 1
ATOM 1847 N N . GLU A 1 246 ? -4.088 0.803 50.700 1.00 75.31 246 GLU A N 1
ATOM 1848 C CA . GLU A 1 246 ? -4.168 -0.548 50.147 1.00 75.31 246 GLU A CA 1
ATOM 1849 C C . GLU A 1 246 ? -5.594 -1.116 50.252 1.00 75.31 246 GLU A C 1
ATOM 1851 O O . GLU A 1 246 ? -6.413 -0.678 51.073 1.00 75.31 246 GLU A O 1
ATOM 1856 N N . ILE A 1 247 ? -5.892 -2.119 49.423 1.00 79.00 247 ILE A N 1
ATOM 1857 C CA . ILE A 1 247 ? -7.167 -2.844 49.457 1.00 79.00 247 ILE A CA 1
ATOM 1858 C C . ILE A 1 247 ? -7.212 -3.739 50.717 1.00 79.00 247 ILE A C 1
ATOM 1860 O O . ILE A 1 247 ? -6.230 -4.423 51.007 1.00 79.00 247 ILE A O 1
ATOM 1864 N N . PRO A 1 248 ? -8.322 -3.765 51.490 1.00 78.25 248 PRO A N 1
ATOM 1865 C CA . PRO A 1 248 ? -8.423 -4.583 52.700 1.00 78.25 248 PRO A CA 1
ATOM 1866 C C . PRO A 1 248 ? -8.200 -6.083 52.460 1.00 78.25 248 PRO A C 1
ATOM 1868 O O . PRO A 1 248 ? -8.669 -6.646 51.472 1.00 78.25 248 PRO A O 1
ATOM 1871 N N . ALA A 1 249 ? -7.562 -6.756 53.424 1.00 67.50 249 ALA A N 1
ATOM 1872 C CA . ALA A 1 249 ? -7.359 -8.203 53.382 1.00 67.50 249 ALA A CA 1
ATOM 1873 C C . ALA A 1 249 ? -8.702 -8.964 53.335 1.00 67.50 249 ALA A C 1
ATOM 1875 O O . ALA A 1 249 ? -9.572 -8.743 54.179 1.00 67.50 249 ALA A O 1
ATOM 1876 N N . GLY A 1 250 ? -8.850 -9.881 52.371 1.00 64.44 250 GLY A N 1
ATOM 1877 C CA . GLY A 1 250 ? -10.067 -10.682 52.161 1.00 64.44 250 GLY A CA 1
ATOM 1878 C C . GLY A 1 250 ? -10.993 -10.187 51.042 1.00 64.44 250 GLY A C 1
ATOM 1879 O O . GLY A 1 250 ? -12.032 -10.803 50.816 1.00 64.44 250 GLY A O 1
ATOM 1880 N N . VAL A 1 251 ? -10.625 -9.107 50.347 1.00 73.44 251 VAL A N 1
ATOM 1881 C CA . VAL A 1 251 ? -11.264 -8.640 49.107 1.00 73.44 251 VAL A CA 1
ATOM 1882 C C . VAL A 1 251 ? -10.525 -9.248 47.912 1.00 73.44 251 VAL A C 1
ATOM 1884 O O . VAL A 1 251 ? -9.296 -9.237 47.898 1.00 73.44 251 VAL A O 1
ATOM 1887 N N . ASP A 1 252 ? -11.255 -9.781 46.929 1.00 67.06 252 ASP A N 1
ATOM 1888 C CA . ASP A 1 252 ? -10.646 -10.313 45.705 1.00 67.06 252 ASP A CA 1
ATOM 1889 C C . ASP A 1 252 ? -10.150 -9.153 44.829 1.00 67.06 252 ASP A C 1
ATOM 1891 O O . ASP A 1 252 ? -10.911 -8.223 44.538 1.00 67.06 252 ASP A O 1
ATOM 1895 N N . VAL A 1 253 ? -8.862 -9.167 44.481 1.00 68.50 253 VAL A N 1
ATOM 1896 C CA . VAL A 1 253 ? -8.182 -8.052 43.808 1.00 68.50 253 VAL A CA 1
ATOM 1897 C C . VAL A 1 253 ? -7.999 -8.386 42.337 1.00 68.50 253 VAL A C 1
ATOM 1899 O O . VAL A 1 253 ? -7.316 -9.340 41.976 1.00 68.50 253 VAL A O 1
ATOM 1902 N N . SER A 1 254 ? -8.575 -7.548 41.488 1.00 62.91 254 SER A N 1
ATOM 1903 C CA . SER A 1 254 ? -8.417 -7.566 40.040 1.00 62.91 254 SER A CA 1
ATOM 1904 C C . SER A 1 254 ? -7.589 -6.362 39.599 1.00 62.91 254 SER A C 1
ATOM 1906 O O . SER A 1 254 ? -7.794 -5.234 40.050 1.00 62.91 254 SER A O 1
ATOM 1908 N N . ARG A 1 255 ? -6.642 -6.592 38.693 1.00 64.06 255 ARG A N 1
ATOM 1909 C CA . ARG A 1 255 ? -5.877 -5.524 38.045 1.00 64.06 255 ARG A CA 1
ATOM 1910 C C . ARG A 1 255 ? -6.533 -5.210 36.706 1.00 64.06 255 ARG A C 1
ATOM 1912 O O . ARG A 1 255 ? -6.718 -6.118 35.901 1.00 64.06 255 ARG A O 1
ATOM 1919 N N . LEU A 1 256 ? -6.857 -3.942 36.455 1.00 52.56 256 LEU A N 1
ATOM 1920 C CA . LEU A 1 256 ? -7.664 -3.474 35.310 1.00 52.56 256 LEU A CA 1
ATOM 1921 C C . LEU A 1 256 ? -6.934 -3.485 33.948 1.00 52.56 256 LEU A C 1
ATOM 1923 O O . LEU A 1 256 ? -7.205 -2.642 33.102 1.00 52.56 256 LEU A O 1
ATOM 1927 N N . ALA A 1 257 ? -6.054 -4.467 33.733 1.00 45.50 257 ALA A N 1
ATOM 1928 C CA . ALA A 1 257 ? -5.004 -4.593 32.712 1.00 45.50 257 ALA A CA 1
ATOM 1929 C C . ALA A 1 257 ? -3.602 -4.105 33.145 1.00 45.50 257 ALA A C 1
ATOM 1931 O O . ALA A 1 257 ? -3.427 -3.153 33.912 1.00 45.50 257 ALA A O 1
ATOM 1932 N N . LEU A 1 258 ? -2.581 -4.811 32.636 1.00 36.88 258 LEU A N 1
ATOM 1933 C CA . LEU A 1 258 ? -1.157 -4.458 32.699 1.00 36.88 258 LEU A CA 1
ATOM 1934 C C . LEU A 1 258 ? -0.878 -3.366 31.651 1.00 36.88 258 LEU A C 1
ATOM 1936 O O . LEU A 1 258 ? -0.512 -3.666 30.523 1.00 36.88 258 LEU A O 1
ATOM 1940 N N . LEU A 1 259 ? -1.114 -2.108 32.014 1.00 33.81 259 LEU A N 1
ATOM 1941 C CA . LEU A 1 259 ? -0.821 -0.923 31.194 1.00 33.81 259 LEU A CA 1
ATOM 1942 C C . LEU A 1 259 ? 0.004 0.103 32.002 1.00 33.81 259 LEU A C 1
ATOM 1944 O O . LEU A 1 259 ? -0.180 1.304 31.857 1.00 33.81 259 LEU A O 1
ATOM 1948 N N . GLU A 1 260 ? 0.899 -0.364 32.881 1.00 32.62 260 GLU A N 1
ATOM 1949 C CA . GLU A 1 260 ? 1.722 0.510 33.747 1.00 32.62 260 GLU A CA 1
ATOM 1950 C C . GLU A 1 260 ? 2.647 1.470 32.962 1.00 32.62 260 GLU A C 1
ATOM 1952 O O . GLU A 1 260 ? 3.121 2.452 33.529 1.00 32.62 260 GLU A O 1
ATOM 1957 N N . ASP A 1 261 ? 2.843 1.251 31.655 1.00 34.31 261 ASP A N 1
ATOM 1958 C CA . ASP A 1 261 ? 3.952 1.846 30.897 1.00 34.31 261 ASP A CA 1
ATOM 1959 C C . ASP A 1 261 ? 3.544 2.840 29.778 1.00 34.31 261 ASP A C 1
ATOM 1961 O O . ASP A 1 261 ? 4.374 3.188 28.942 1.00 34.31 261 ASP A O 1
ATOM 1965 N N . MET A 1 262 ? 2.296 3.347 29.745 1.00 31.77 262 MET A N 1
ATOM 1966 C CA . MET A 1 262 ? 1.837 4.374 28.768 1.00 31.77 262 MET A CA 1
ATOM 1967 C C . MET A 1 262 ? 1.107 5.581 29.399 1.00 31.77 262 MET A C 1
ATOM 1969 O O . MET A 1 262 ? 0.093 6.059 28.886 1.00 31.77 262 MET A O 1
ATOM 1973 N N . HIS A 1 263 ? 1.586 6.104 30.527 1.00 40.25 263 HIS A N 1
ATOM 1974 C CA . HIS A 1 263 ? 0.981 7.292 31.145 1.00 40.25 263 HIS A CA 1
ATOM 1975 C C . HIS A 1 263 ? 1.554 8.598 30.552 1.00 40.25 263 HIS A C 1
ATOM 1977 O O . HIS A 1 263 ? 2.727 8.907 30.753 1.00 40.25 263 HIS A O 1
ATOM 1983 N N . LEU A 1 264 ? 0.728 9.399 29.865 1.00 39.88 264 LEU A N 1
ATOM 1984 C CA . LEU A 1 264 ? 1.080 10.769 29.450 1.00 39.88 264 LEU A CA 1
ATOM 1985 C C . LEU A 1 264 ? 1.229 11.670 30.689 1.00 39.88 264 LEU A C 1
ATOM 1987 O O . LEU A 1 264 ? 0.337 11.708 31.540 1.00 39.88 264 LEU A O 1
ATOM 1991 N N . THR A 1 265 ? 2.329 12.419 30.818 1.00 44.97 265 THR A N 1
ATOM 1992 C CA . THR A 1 265 ? 2.494 13.344 31.950 1.00 44.97 265 THR A CA 1
ATOM 1993 C C . THR A 1 265 ? 1.707 14.643 31.730 1.00 44.97 265 THR A C 1
ATOM 1995 O O . THR A 1 265 ? 1.438 15.050 30.599 1.00 44.97 265 THR A O 1
ATOM 1998 N N . ASN A 1 266 ? 1.380 15.362 32.813 1.00 45.66 266 ASN A N 1
ATOM 1999 C CA . ASN A 1 266 ? 0.722 16.677 32.723 1.00 45.66 266 ASN A CA 1
ATOM 2000 C C . ASN A 1 266 ? 1.530 17.680 31.874 1.00 45.66 266 ASN A C 1
ATOM 2002 O O . ASN A 1 266 ? 0.952 18.572 31.256 1.00 45.66 266 ASN A O 1
ATOM 2006 N N . SER A 1 267 ? 2.856 17.538 31.837 1.00 43.00 267 SER A N 1
ATOM 2007 C CA . SER A 1 267 ? 3.782 18.320 31.010 1.00 43.00 267 SER A CA 1
ATOM 2008 C C . SER A 1 267 ? 3.607 18.032 29.516 1.00 43.00 267 SER A C 1
ATOM 2010 O O . SER A 1 267 ? 3.498 18.978 28.736 1.00 43.00 267 SER A O 1
ATOM 2012 N N . ASP A 1 268 ? 3.490 16.755 29.138 1.00 41.06 268 ASP A N 1
ATOM 2013 C CA . ASP A 1 268 ? 3.289 16.313 27.747 1.00 41.06 268 ASP A CA 1
ATOM 2014 C C . ASP A 1 268 ? 1.931 16.784 27.224 1.00 41.06 268 ASP A C 1
ATOM 2016 O O . ASP A 1 268 ? 1.814 17.370 26.146 1.00 41.06 268 ASP A O 1
ATOM 2020 N N . MET A 1 269 ? 0.903 16.624 28.059 1.00 44.56 269 MET A N 1
ATOM 2021 C CA . MET A 1 269 ? -0.439 17.099 27.761 1.00 44.56 269 MET A CA 1
ATOM 2022 C C . MET A 1 269 ? -0.502 18.637 27.676 1.00 44.56 269 MET A C 1
ATOM 2024 O O . MET A 1 269 ? -1.160 19.174 26.787 1.00 44.56 269 MET A O 1
ATOM 2028 N N . THR A 1 270 ? 0.216 19.373 28.535 1.00 47.22 270 THR A N 1
ATOM 2029 C CA . THR A 1 270 ? 0.263 20.851 28.482 1.00 47.22 270 THR A CA 1
ATOM 2030 C C . THR A 1 270 ? 0.912 21.350 27.191 1.00 47.22 270 THR A C 1
ATOM 2032 O O . THR A 1 270 ? 0.424 22.307 26.590 1.00 47.22 270 THR A O 1
ATOM 2035 N N . LEU A 1 271 ? 1.988 20.701 26.736 1.00 41.31 271 LEU A N 1
ATOM 2036 C CA . LEU A 1 271 ? 2.657 21.046 25.481 1.00 41.31 271 LEU A CA 1
ATOM 2037 C C . LEU A 1 271 ? 1.716 20.844 24.280 1.00 41.31 271 LEU A C 1
ATOM 2039 O O . LEU A 1 271 ? 1.588 21.726 23.431 1.00 41.31 271 LEU A O 1
ATOM 2043 N N . TYR A 1 272 ? 1.004 19.715 24.265 1.00 43.91 272 TYR A N 1
ATOM 2044 C CA . TYR A 1 272 ? 0.034 19.359 23.229 1.00 43.91 272 TYR A CA 1
ATOM 2045 C C . TYR A 1 272 ? -1.146 20.339 23.152 1.00 43.91 272 TYR A C 1
ATOM 2047 O O . TYR A 1 272 ? -1.532 20.785 22.069 1.00 43.91 272 TYR A O 1
ATOM 2055 N N . VAL A 1 273 ? -1.718 20.708 24.301 1.00 43.38 273 VAL A N 1
ATOM 2056 C CA . VAL A 1 273 ? -2.862 21.627 24.356 1.00 43.38 273 VAL A CA 1
ATOM 2057 C C . VAL A 1 273 ? -2.447 23.065 24.004 1.00 43.38 273 VAL A C 1
ATOM 2059 O O . VAL A 1 273 ? -3.223 23.773 23.371 1.00 43.38 273 VAL A O 1
ATOM 2062 N N . LYS A 1 274 ? -1.214 23.485 24.327 1.00 41.56 274 LYS A N 1
ATOM 2063 C CA . LYS A 1 274 ? -0.739 24.866 24.131 1.00 41.56 274 LYS A CA 1
ATOM 2064 C C . LYS A 1 274 ? -0.192 25.183 22.730 1.00 41.56 274 LYS A C 1
ATOM 2066 O O . LYS A 1 274 ? -0.271 26.336 22.313 1.00 41.56 274 LYS A O 1
ATOM 2071 N N . TYR A 1 275 ? 0.374 24.211 22.008 1.00 37.00 275 TYR A N 1
ATOM 2072 C CA . TYR A 1 275 ? 1.081 24.462 20.735 1.00 37.00 275 TYR A CA 1
ATOM 2073 C C . TYR A 1 275 ? 0.467 23.786 19.492 1.00 37.00 275 TYR A C 1
ATOM 2075 O O . TYR A 1 275 ? 1.030 23.910 18.405 1.00 37.00 275 TYR A O 1
ATOM 2083 N N . GLY A 1 276 ? -0.699 23.138 19.612 1.00 34.78 276 GLY A N 1
ATOM 2084 C CA . GLY A 1 276 ? -1.410 22.488 18.493 1.00 34.78 276 GLY A CA 1
ATOM 2085 C C . GLY A 1 276 ? -1.694 23.399 17.282 1.00 34.78 276 GLY A C 1
ATOM 2086 O O . GLY A 1 276 ? -1.618 22.965 16.137 1.00 34.78 276 GLY A O 1
ATOM 2087 N N . ASP A 1 277 ? -1.914 24.695 17.506 1.00 34.34 277 ASP A N 1
ATOM 2088 C CA . ASP A 1 277 ? -2.228 25.676 16.454 1.00 34.34 277 ASP A CA 1
ATOM 2089 C C . ASP A 1 277 ? -1.099 25.961 15.459 1.00 34.34 277 ASP A C 1
ATOM 2091 O O . ASP A 1 277 ? -1.357 26.331 14.309 1.00 34.34 277 ASP A O 1
ATOM 2095 N N . LEU A 1 278 ? 0.162 25.807 15.879 1.00 30.33 278 LEU A N 1
ATOM 2096 C CA . LEU A 1 278 ? 1.299 25.969 14.971 1.00 30.33 278 LEU A CA 1
ATOM 2097 C C . LEU A 1 278 ? 1.368 24.819 13.949 1.00 30.33 278 LEU A C 1
ATOM 2099 O O . LEU A 1 278 ? 1.974 24.986 12.893 1.00 30.33 278 LEU A O 1
ATOM 2103 N N . LEU A 1 279 ? 0.718 23.689 14.252 1.00 30.02 279 LEU A N 1
ATOM 2104 C CA . LEU A 1 279 ? 0.703 22.462 13.453 1.00 30.02 279 LEU A CA 1
ATOM 2105 C C . LEU A 1 279 ? -0.489 22.428 12.480 1.00 30.02 279 LEU A C 1
ATOM 2107 O O . LEU A 1 279 ? -0.340 21.986 11.343 1.00 30.02 279 LEU A O 1
ATOM 2111 N N . ASN A 1 280 ? -1.629 23.022 12.851 1.00 29.92 280 ASN A N 1
ATOM 2112 C CA . ASN A 1 280 ? -2.803 23.124 11.972 1.00 29.92 280 ASN A CA 1
ATOM 2113 C C . ASN A 1 280 ? -2.614 24.080 10.775 1.00 29.92 280 ASN A C 1
ATOM 2115 O O . ASN A 1 280 ? -3.204 23.873 9.716 1.00 29.92 280 ASN A O 1
ATOM 2119 N N . LYS A 1 281 ? -1.749 25.103 10.874 1.00 29.72 281 LYS A N 1
ATOM 2120 C CA . LYS A 1 281 ? -1.387 25.948 9.712 1.00 29.72 281 LYS A CA 1
ATOM 2121 C C . LYS A 1 281 ? -0.384 25.293 8.753 1.00 29.72 281 LYS A C 1
ATOM 2123 O O . LYS A 1 281 ? -0.122 25.865 7.697 1.00 29.72 281 LYS A O 1
ATOM 2128 N N . ALA A 1 282 ? 0.149 24.124 9.109 1.00 27.83 282 ALA A N 1
ATOM 2129 C CA . ALA A 1 282 ? 1.146 23.381 8.342 1.00 27.83 282 ALA A CA 1
ATOM 2130 C C . ALA A 1 282 ? 0.573 22.154 7.600 1.00 27.83 282 ALA A C 1
ATOM 2132 O O . ALA A 1 282 ? 1.334 21.436 6.964 1.00 27.83 282 ALA A O 1
ATOM 2133 N N . GLY A 1 283 ? -0.748 21.922 7.638 1.00 25.81 283 GLY A N 1
ATOM 2134 C CA . GLY A 1 283 ? -1.388 20.850 6.861 1.00 25.81 283 GLY A CA 1
ATOM 2135 C C . GLY A 1 283 ? -1.056 19.429 7.334 1.00 25.81 283 GLY A C 1
ATOM 2136 O O . GLY A 1 283 ? -0.976 18.531 6.510 1.00 25.81 283 GLY A O 1
ATOM 2137 N N . LEU A 1 284 ? -0.860 19.223 8.640 1.00 27.44 284 LEU A N 1
ATOM 2138 C CA . LEU A 1 284 ? -0.579 17.921 9.260 1.00 27.44 284 LEU A CA 1
ATOM 2139 C C . LEU A 1 284 ? -1.794 17.439 10.078 1.00 27.44 284 LEU A C 1
ATOM 2141 O O . LEU A 1 284 ? -1.981 17.825 11.224 1.00 27.44 284 LEU A O 1
ATOM 2145 N N . VAL A 1 285 ? -2.618 16.574 9.495 1.00 28.11 285 VAL A N 1
ATOM 2146 C CA . VAL A 1 285 ? -3.600 15.690 10.169 1.00 28.11 285 VAL A CA 1
ATOM 2147 C C . VAL A 1 285 ? -2.960 14.297 10.245 1.00 28.11 285 VAL A C 1
ATOM 2149 O O . VAL A 1 285 ? -3.098 13.478 9.340 1.00 28.11 285 VAL A O 1
ATOM 2152 N N . GLY A 1 286 ? -2.181 14.075 11.305 1.00 26.81 286 GLY A N 1
ATOM 2153 C CA . GLY A 1 286 ? -1.512 12.805 11.598 1.00 26.81 286 GLY A CA 1
ATOM 2154 C C . GLY A 1 286 ? -0.493 12.929 12.737 1.00 26.81 286 GLY A C 1
ATOM 2155 O O . GLY A 1 286 ? 0.574 13.495 12.551 1.00 26.81 286 GLY A O 1
ATOM 2156 N N . ASP A 1 287 ? -0.859 12.419 13.914 1.00 32.94 287 ASP A N 1
ATOM 2157 C CA . ASP A 1 287 ? -0.006 12.012 15.046 1.00 32.94 287 ASP A CA 1
ATOM 2158 C C . ASP A 1 287 ? 1.032 13.001 15.642 1.00 32.94 287 ASP A C 1
ATOM 2160 O O . ASP A 1 287 ? 2.209 12.704 15.843 1.00 32.94 287 ASP A O 1
ATOM 2164 N N . VAL A 1 288 ? 0.554 14.184 16.041 1.00 31.67 288 VAL A N 1
ATOM 2165 C CA . VAL A 1 288 ? 1.323 15.257 16.713 1.00 31.67 288 VAL A CA 1
ATOM 2166 C C . VAL A 1 288 ? 2.021 14.827 18.023 1.00 31.67 288 VAL A C 1
ATOM 2168 O O . VAL A 1 288 ? 3.039 15.408 18.409 1.00 31.67 288 VAL A O 1
ATOM 2171 N N . LEU A 1 289 ? 1.485 13.830 18.735 1.00 30.78 289 LEU A N 1
ATOM 2172 C CA . LEU A 1 289 ? 1.982 13.393 20.049 1.00 30.78 289 LEU A CA 1
ATOM 2173 C C . LEU A 1 289 ? 3.317 12.645 19.967 1.00 30.78 289 LEU A C 1
ATOM 2175 O O . LEU A 1 289 ? 4.168 12.824 20.840 1.00 30.78 289 LEU A O 1
ATOM 2179 N N . GLY A 1 290 ? 3.539 11.868 18.908 1.00 36.06 290 GLY A N 1
ATOM 2180 C CA . GLY A 1 290 ? 4.805 11.168 18.718 1.00 36.06 290 GLY A CA 1
ATOM 2181 C C . GLY A 1 290 ? 5.962 12.126 18.405 1.00 36.06 290 GLY A C 1
ATOM 2182 O O . GLY A 1 290 ? 7.082 11.911 18.873 1.00 36.06 290 GLY A O 1
ATOM 2183 N N . THR A 1 291 ? 5.703 13.207 17.656 1.00 38.31 291 THR A N 1
ATOM 2184 C CA . THR A 1 291 ? 6.770 14.053 17.081 1.00 38.31 291 THR A CA 1
ATOM 2185 C C . THR A 1 291 ? 7.459 14.911 18.104 1.00 38.31 291 THR A C 1
ATOM 2187 O O . THR A 1 291 ? 8.688 14.965 18.157 1.00 38.31 291 THR A O 1
ATOM 2190 N N . ALA A 1 292 ? 6.677 15.535 18.976 1.00 34.75 292 ALA A N 1
ATOM 2191 C CA . ALA A 1 292 ? 7.225 16.312 20.073 1.00 34.75 292 ALA A CA 1
ATOM 2192 C C . ALA A 1 292 ? 8.007 15.429 21.068 1.00 34.75 292 ALA A C 1
ATOM 2194 O O . ALA A 1 292 ? 9.052 15.848 21.570 1.00 34.75 292 ALA A O 1
ATOM 2195 N N . LEU A 1 293 ? 7.532 14.201 21.314 1.00 35.25 293 LEU A N 1
ATOM 2196 C CA . LEU A 1 293 ? 8.130 13.256 22.257 1.00 35.25 293 LEU A CA 1
ATOM 2197 C C . LEU A 1 293 ? 9.492 12.744 21.767 1.00 35.25 293 LEU A C 1
ATOM 2199 O O . LEU A 1 293 ? 10.470 12.767 22.517 1.00 35.25 293 LEU A O 1
ATOM 2203 N N . ALA A 1 294 ? 9.587 12.382 20.490 1.00 41.28 294 ALA A N 1
ATOM 2204 C CA . ALA A 1 294 ? 10.826 11.903 19.893 1.00 41.28 294 ALA A CA 1
ATOM 2205 C C . ALA A 1 294 ? 11.916 12.981 19.814 1.00 41.28 294 ALA A C 1
ATOM 2207 O O . ALA A 1 294 ? 13.092 12.708 20.050 1.00 41.28 294 ALA A O 1
ATOM 2208 N N . ILE A 1 295 ? 11.532 14.233 19.550 1.00 38.41 295 ILE A N 1
ATOM 2209 C CA . ILE A 1 295 ? 12.467 15.366 19.498 1.00 38.41 295 ILE A CA 1
ATOM 2210 C C . ILE A 1 295 ? 13.056 15.664 20.884 1.00 38.41 295 ILE A C 1
ATOM 2212 O O . ILE A 1 295 ? 14.263 15.880 21.015 1.00 38.41 295 ILE A O 1
ATOM 2216 N N . ALA A 1 296 ? 12.235 15.632 21.934 1.00 37.38 296 ALA A N 1
ATOM 2217 C CA . ALA A 1 296 ? 12.688 15.884 23.301 1.00 37.38 296 ALA A CA 1
ATOM 2218 C C . ALA A 1 296 ? 13.605 14.767 23.835 1.00 37.38 296 ALA A C 1
ATOM 2220 O O . ALA A 1 296 ? 14.653 15.040 24.427 1.00 37.38 296 ALA A O 1
ATOM 2221 N N . GLN A 1 297 ? 13.238 13.509 23.587 1.00 40.47 297 GLN A N 1
ATOM 2222 C CA . GLN A 1 297 ? 14.011 12.329 23.974 1.00 40.47 297 GLN A CA 1
ATOM 2223 C C . GLN A 1 297 ? 15.360 12.258 23.242 1.00 40.47 297 GLN A C 1
ATOM 2225 O O . GLN A 1 297 ? 16.387 11.943 23.849 1.00 40.47 297 GLN A O 1
ATOM 2230 N N . ALA A 1 298 ? 15.392 12.648 21.968 1.00 41.97 298 ALA A N 1
ATOM 2231 C CA . ALA A 1 298 ? 16.632 12.710 21.216 1.00 41.97 298 ALA A CA 1
ATOM 2232 C C . ALA A 1 298 ? 17.564 13.835 21.669 1.00 41.97 298 ALA A C 1
ATOM 2234 O O . ALA A 1 298 ? 18.768 13.629 21.816 1.00 41.97 298 ALA A O 1
ATOM 2235 N N . GLN A 1 299 ? 17.022 15.011 21.984 1.00 36.62 299 GLN A N 1
ATOM 2236 C CA . GLN A 1 299 ? 17.817 16.112 22.527 1.00 36.62 299 GLN A CA 1
ATOM 2237 C C . GLN A 1 299 ? 18.440 15.760 23.890 1.00 36.62 299 GLN A C 1
ATOM 2239 O O . GLN A 1 299 ? 19.576 16.149 24.169 1.00 36.62 299 GLN A O 1
ATOM 2244 N N . HIS A 1 300 ? 17.730 14.999 24.727 1.00 38.34 300 HIS A N 1
ATOM 2245 C CA . HIS A 1 300 ? 18.242 14.499 26.003 1.00 38.34 300 HIS A CA 1
ATOM 2246 C C . HIS A 1 300 ? 19.377 13.485 25.803 1.00 38.34 300 HIS A C 1
ATOM 2248 O O . HIS A 1 300 ? 20.461 13.676 26.349 1.00 38.34 300 HIS A O 1
ATOM 2254 N N . ALA A 1 301 ? 19.175 12.463 24.964 1.00 40.97 301 ALA A N 1
ATOM 2255 C CA . ALA A 1 301 ? 20.205 11.474 24.641 1.00 40.97 301 ALA A CA 1
ATOM 2256 C C . ALA A 1 301 ? 21.474 12.123 24.053 1.00 40.97 301 ALA A C 1
ATOM 2258 O O . ALA A 1 301 ? 22.593 11.771 24.429 1.00 40.97 301 ALA A O 1
ATOM 2259 N N . TYR A 1 302 ? 21.316 13.155 23.219 1.00 38.03 302 TYR A N 1
ATOM 2260 C CA . TYR A 1 302 ? 22.429 13.933 22.677 1.00 38.03 302 TYR A CA 1
ATOM 2261 C C . TYR A 1 302 ? 23.177 14.730 23.762 1.00 38.03 302 TYR A C 1
ATOM 2263 O O . TYR A 1 302 ? 24.403 14.657 23.852 1.00 38.03 302 TYR A O 1
ATOM 2271 N N . ASN A 1 303 ? 22.454 15.442 24.634 1.00 39.19 303 ASN A N 1
ATOM 2272 C CA . ASN A 1 303 ? 23.038 16.228 25.730 1.00 39.19 303 ASN A CA 1
ATOM 2273 C C . ASN A 1 303 ? 23.701 15.355 26.815 1.00 39.19 303 ASN A C 1
ATOM 2275 O O . ASN A 1 303 ? 24.594 15.826 27.519 1.00 39.19 303 ASN A O 1
ATOM 2279 N N . SER A 1 304 ? 23.300 14.087 26.927 1.00 41.53 304 SER A N 1
ATOM 2280 C CA . SER A 1 304 ? 23.915 13.074 27.794 1.00 41.53 304 SER A CA 1
ATOM 2281 C C . SER A 1 304 ? 25.119 12.359 27.163 1.00 41.53 304 SER A C 1
ATOM 2283 O O . SER A 1 304 ? 25.698 11.481 27.797 1.00 41.53 304 SER A O 1
ATOM 2285 N N . GLY A 1 305 ? 25.530 12.734 25.945 1.00 35.31 305 GLY A N 1
ATOM 2286 C CA . GLY A 1 305 ? 26.688 12.152 25.261 1.00 35.31 305 GLY A CA 1
ATOM 2287 C C . GLY A 1 305 ? 26.404 10.852 24.499 1.00 35.31 305 GLY A C 1
ATOM 2288 O O . GLY A 1 305 ? 27.355 10.211 24.053 1.00 35.31 305 GLY A O 1
ATOM 2289 N N . ASN A 1 306 ? 25.129 10.496 24.297 1.00 39.47 306 ASN A N 1
ATOM 2290 C CA . ASN A 1 306 ? 24.664 9.332 23.532 1.00 39.47 306 ASN A CA 1
ATOM 2291 C C . ASN A 1 306 ? 23.988 9.760 22.205 1.00 39.47 306 ASN A C 1
ATOM 2293 O O . ASN A 1 306 ? 22.774 9.629 22.033 1.00 39.47 306 ASN A O 1
ATOM 2297 N N . PRO A 1 307 ? 24.753 10.250 21.211 1.00 36.62 307 PRO A N 1
ATOM 2298 C CA . PRO A 1 307 ? 24.204 10.747 19.944 1.00 36.62 307 PRO A CA 1
ATOM 2299 C C . PRO A 1 307 ? 23.535 9.659 19.080 1.00 36.62 307 PRO A C 1
ATOM 2301 O O . PRO A 1 307 ? 22.678 9.972 18.259 1.00 36.62 307 PRO A O 1
ATOM 2304 N N . ASN A 1 308 ? 23.878 8.382 19.279 1.00 36.72 308 ASN A N 1
ATOM 2305 C CA . ASN A 1 308 ? 23.283 7.256 18.544 1.00 36.72 308 ASN A CA 1
ATOM 2306 C C . ASN A 1 308 ? 21.863 6.924 19.028 1.00 36.72 308 ASN A C 1
ATOM 2308 O O . ASN A 1 308 ? 20.994 6.580 18.233 1.00 36.72 308 ASN A O 1
ATOM 2312 N N . GLU A 1 309 ? 21.626 7.064 20.330 1.00 40.66 309 GLU A N 1
ATOM 2313 C CA . GLU A 1 309 ? 20.315 6.894 20.958 1.00 40.66 309 GLU A CA 1
ATOM 2314 C C . GLU A 1 309 ? 19.387 8.050 20.561 1.00 40.66 309 GLU A C 1
ATOM 2316 O O . GLU A 1 309 ? 18.232 7.830 20.207 1.00 40.66 309 GLU A O 1
ATOM 2321 N N . ALA A 1 310 ? 19.935 9.265 20.461 1.00 38.56 310 ALA A N 1
ATOM 2322 C CA . ALA A 1 310 ? 19.219 10.411 19.915 1.00 38.56 310 ALA A CA 1
ATOM 2323 C C . ALA A 1 310 ? 18.741 10.191 18.471 1.00 38.56 310 ALA A C 1
ATOM 2325 O O . ALA A 1 310 ? 17.584 10.455 18.141 1.00 38.56 310 ALA A O 1
ATOM 2326 N N . GLY A 1 311 ? 19.624 9.667 17.616 1.00 35.00 311 GLY A N 1
ATOM 2327 C CA . GLY A 1 311 ? 19.294 9.346 16.228 1.00 35.00 311 GLY A CA 1
ATOM 2328 C C . GLY A 1 311 ? 18.234 8.248 16.095 1.00 35.00 311 GLY A C 1
ATOM 2329 O O . GLY A 1 311 ? 17.340 8.366 15.262 1.00 35.00 311 GLY A O 1
ATOM 2330 N N . ALA A 1 312 ? 18.289 7.212 16.937 1.00 37.38 312 ALA A N 1
ATOM 2331 C CA . ALA A 1 312 ? 17.334 6.102 16.912 1.00 37.38 312 ALA A CA 1
ATOM 2332 C C . ALA A 1 312 ? 15.909 6.534 17.292 1.00 37.38 312 ALA A C 1
ATOM 2334 O O . ALA A 1 312 ? 14.938 6.083 16.688 1.00 37.38 312 ALA A O 1
ATOM 2335 N N . ILE A 1 313 ? 15.785 7.448 18.254 1.00 39.59 313 ILE A N 1
ATOM 2336 C CA . ILE A 1 313 ? 14.494 7.940 18.738 1.00 39.59 313 ILE A CA 1
ATOM 2337 C C . ILE A 1 313 ? 13.801 8.824 17.691 1.00 39.59 313 ILE A C 1
ATOM 2339 O O . ILE A 1 313 ? 12.607 8.668 17.435 1.00 39.59 313 ILE A O 1
ATOM 2343 N N . LEU A 1 314 ? 14.556 9.708 17.027 1.00 38.94 314 LEU A N 1
ATOM 2344 C CA . LEU A 1 314 ? 14.031 10.519 15.921 1.00 38.94 314 LEU A CA 1
ATOM 2345 C C . LEU A 1 314 ? 13.626 9.657 14.719 1.00 38.94 314 LEU A C 1
ATOM 2347 O O . LEU A 1 314 ? 12.603 9.928 14.093 1.00 38.94 314 LEU A O 1
ATOM 2351 N N . ALA A 1 315 ? 14.399 8.612 14.413 1.00 36.12 315 ALA A N 1
ATOM 2352 C CA . ALA A 1 315 ? 14.122 7.702 13.304 1.00 36.12 315 ALA A CA 1
ATOM 2353 C C . ALA A 1 315 ? 12.864 6.846 13.539 1.00 36.12 315 ALA A C 1
ATOM 2355 O O . ALA A 1 315 ? 12.034 6.724 12.640 1.00 36.12 315 ALA A O 1
ATOM 2356 N N . ALA A 1 316 ? 12.684 6.316 14.754 1.00 36.78 316 ALA A N 1
ATOM 2357 C CA . ALA A 1 316 ? 11.506 5.530 15.127 1.00 36.78 316 ALA A CA 1
ATOM 2358 C C . ALA A 1 316 ? 10.205 6.337 15.013 1.00 36.78 316 ALA A C 1
ATOM 2360 O O . ALA A 1 316 ? 9.160 5.805 14.647 1.00 36.78 316 ALA A O 1
ATOM 2361 N N . HIS A 1 317 ? 10.277 7.638 15.286 1.00 38.31 317 HIS A N 1
ATOM 2362 C CA . HIS A 1 317 ? 9.120 8.508 15.196 1.00 38.31 317 HIS A CA 1
ATOM 2363 C C . HIS A 1 317 ? 8.826 9.009 13.775 1.00 38.31 317 HIS A C 1
ATOM 2365 O O . HIS A 1 317 ? 7.667 9.078 13.373 1.00 38.31 317 HIS A O 1
ATOM 2371 N N . ALA A 1 318 ? 9.854 9.296 12.974 1.00 33.94 318 ALA A N 1
ATOM 2372 C CA . ALA A 1 318 ? 9.664 9.630 11.562 1.00 33.94 318 ALA A CA 1
ATOM 2373 C C . ALA A 1 318 ? 8.948 8.503 10.784 1.00 33.94 318 ALA A C 1
ATOM 2375 O O . ALA A 1 318 ? 8.226 8.781 9.829 1.00 33.94 318 ALA A O 1
ATOM 2376 N N . GLY A 1 319 ? 9.095 7.246 11.221 1.00 31.25 319 GLY A N 1
ATOM 2377 C CA . GLY A 1 319 ? 8.394 6.090 10.656 1.00 31.25 319 GLY A CA 1
ATOM 2378 C C . GLY A 1 319 ? 6.901 5.978 11.003 1.00 31.25 319 GLY A C 1
ATOM 2379 O O . GLY A 1 319 ? 6.188 5.260 10.307 1.00 31.25 319 GLY A O 1
ATOM 2380 N N . SER A 1 320 ? 6.392 6.676 12.029 1.00 32.03 320 SER A N 1
ATOM 2381 C CA . SER A 1 320 ? 5.010 6.505 12.521 1.00 32.03 320 SER A CA 1
ATOM 2382 C C . SER A 1 320 ? 3.991 7.515 11.965 1.00 32.03 320 SER A C 1
ATOM 2384 O O . SER A 1 320 ? 2.812 7.432 12.291 1.00 32.03 320 SER A O 1
ATOM 2386 N N . LEU A 1 321 ? 4.402 8.453 11.103 1.00 31.48 321 LEU A N 1
ATOM 2387 C CA . LEU A 1 321 ? 3.555 9.542 10.574 1.00 31.48 321 LEU A CA 1
ATOM 2388 C C . LEU A 1 321 ? 2.776 9.197 9.278 1.00 31.48 321 LEU A C 1
ATOM 2390 O O . LEU A 1 321 ? 2.234 10.084 8.624 1.00 31.48 321 LEU A O 1
ATOM 2394 N N . VAL A 1 322 ? 2.671 7.921 8.888 1.00 29.16 322 VAL A N 1
ATOM 2395 C CA . VAL A 1 322 ? 2.177 7.479 7.555 1.00 29.16 322 VAL A CA 1
ATOM 2396 C C . VAL A 1 322 ? 0.632 7.504 7.408 1.00 29.16 322 VAL A C 1
ATOM 2398 O O . VAL A 1 322 ? 0.048 6.789 6.604 1.00 29.16 322 VAL A O 1
ATOM 2401 N N . GLY A 1 323 ? -0.076 8.357 8.154 1.00 24.73 323 GLY A N 1
ATOM 2402 C CA . GLY A 1 323 ? -1.547 8.337 8.234 1.00 24.73 323 GLY A CA 1
ATOM 2403 C C . GLY A 1 323 ? -2.334 9.411 7.468 1.00 24.73 323 GLY A C 1
ATOM 2404 O O . GLY A 1 323 ? -3.558 9.316 7.415 1.00 24.73 323 GLY A O 1
ATOM 2405 N N . GLY A 1 324 ? -1.707 10.433 6.874 1.00 25.25 324 GLY A N 1
ATOM 2406 C CA . GLY A 1 324 ? -2.454 11.500 6.195 1.00 25.25 324 GLY A CA 1
ATOM 2407 C C . GLY A 1 324 ? -1.595 12.456 5.360 1.00 25.25 324 GLY A C 1
ATOM 2408 O O . GLY A 1 324 ? -0.452 12.717 5.704 1.00 25.25 324 GLY A O 1
ATOM 2409 N N . PHE A 1 325 ? -2.208 13.019 4.308 1.00 21.28 325 PHE A N 1
ATOM 2410 C CA . PHE A 1 325 ? -1.760 14.055 3.343 1.00 21.28 325 PHE A CA 1
ATOM 2411 C C . PHE A 1 325 ? -1.206 13.625 1.985 1.00 21.28 325 PHE A C 1
ATOM 2413 O O . PHE A 1 325 ? -0.023 13.371 1.786 1.00 21.28 325 PHE A O 1
ATOM 2420 N N . ALA A 1 326 ? -2.071 13.815 0.985 1.00 22.72 326 ALA A N 1
ATOM 2421 C CA . ALA A 1 326 ? -1.694 14.493 -0.245 1.00 22.72 326 ALA A CA 1
ATOM 2422 C C . ALA A 1 326 ? -1.608 16.016 0.014 1.00 22.72 326 ALA A C 1
ATOM 2424 O O . ALA A 1 326 ? -2.652 16.653 0.124 1.00 22.72 326 ALA A O 1
ATOM 2425 N N . ALA A 1 327 ? -0.392 16.578 0.141 1.00 20.50 327 ALA A N 1
ATOM 2426 C CA . ALA A 1 327 ? 0.028 17.921 -0.322 1.00 20.50 327 ALA A CA 1
ATOM 2427 C C . ALA A 1 327 ? 1.357 18.398 0.328 1.00 20.50 327 ALA A C 1
ATOM 2429 O O . ALA A 1 327 ? 1.374 18.749 1.499 1.00 20.50 327 ALA A O 1
ATOM 2430 N N . GLY A 1 328 ? 2.429 18.544 -0.471 1.00 21.09 328 GLY A N 1
ATOM 2431 C CA . GLY A 1 328 ? 3.412 19.640 -0.313 1.00 21.09 328 GLY A CA 1
ATOM 2432 C C . GLY A 1 328 ? 4.747 19.403 0.430 1.00 21.09 328 GLY A C 1
ATOM 2433 O O . GLY A 1 328 ? 4.922 19.894 1.531 1.00 21.09 328 GLY A O 1
ATOM 2434 N N . THR A 1 329 ? 5.710 18.752 -0.238 1.00 24.31 329 THR A N 1
ATOM 2435 C CA . THR A 1 329 ? 7.192 18.950 -0.233 1.00 24.31 329 THR A CA 1
ATOM 2436 C C . THR A 1 329 ? 7.930 19.593 0.974 1.00 24.31 329 THR A C 1
ATOM 2438 O O . THR A 1 329 ? 7.778 20.793 1.190 1.00 24.31 329 THR A O 1
ATOM 2441 N N . ALA A 1 330 ? 8.890 18.867 1.590 1.00 21.11 330 ALA A N 1
ATOM 2442 C CA . ALA A 1 330 ? 10.357 19.145 1.595 1.00 21.11 330 ALA A CA 1
ATOM 2443 C C . ALA A 1 330 ? 11.133 18.478 2.774 1.00 21.11 330 ALA A C 1
ATOM 2445 O O . ALA A 1 330 ? 10.933 18.867 3.920 1.00 21.11 330 ALA A O 1
ATOM 2446 N N . SER A 1 331 ? 12.059 17.552 2.438 1.00 22.27 331 SER A N 1
ATOM 2447 C CA . SER A 1 331 ? 13.349 17.159 3.083 1.00 22.27 331 SER A CA 1
ATOM 2448 C C . SER A 1 331 ? 13.409 16.880 4.607 1.00 22.27 331 SER A C 1
ATOM 2450 O O . SER A 1 331 ? 13.131 17.773 5.397 1.00 22.27 331 SER A O 1
ATOM 2452 N N . ALA A 1 332 ? 13.729 15.684 5.131 1.00 22.44 332 ALA A N 1
ATOM 2453 C CA . ALA A 1 332 ? 14.894 14.774 4.991 1.00 22.44 332 ALA A CA 1
ATOM 2454 C C . ALA A 1 332 ? 16.099 15.059 5.932 1.00 22.44 332 ALA A C 1
ATOM 2456 O O . ALA A 1 332 ? 16.341 16.179 6.365 1.00 22.44 332 ALA A O 1
ATOM 2457 N N . ALA A 1 333 ? 16.803 13.970 6.266 1.00 22.61 333 ALA A N 1
ATOM 2458 C CA . ALA A 1 333 ? 17.852 13.746 7.270 1.00 22.61 333 ALA A CA 1
ATOM 2459 C C . ALA A 1 333 ? 18.944 14.822 7.491 1.00 22.61 333 ALA A C 1
ATOM 2461 O O . ALA A 1 333 ? 19.390 15.496 6.567 1.00 22.61 333 ALA A O 1
ATOM 2462 N N . LEU A 1 334 ? 19.511 14.838 8.708 1.00 19.73 334 LEU A N 1
ATOM 2463 C CA . LEU A 1 334 ? 20.853 15.367 8.984 1.00 19.73 334 LEU A CA 1
ATOM 2464 C C . LEU A 1 334 ? 21.634 14.360 9.851 1.00 19.73 334 LEU A C 1
ATOM 2466 O O . LEU A 1 334 ? 21.353 14.176 11.033 1.00 19.73 334 LEU A O 1
ATOM 2470 N N . VAL A 1 335 ? 22.596 13.679 9.225 1.00 22.25 335 VAL A N 1
ATOM 2471 C CA . VAL A 1 335 ? 23.602 12.810 9.860 1.00 22.25 335 VAL A CA 1
ATOM 2472 C C . VAL A 1 335 ? 24.777 13.676 10.321 1.00 22.25 335 VAL A C 1
ATOM 2474 O O . VAL A 1 335 ? 25.199 14.545 9.563 1.00 22.25 335 VAL A O 1
ATOM 2477 N N . ALA A 1 336 ? 25.335 13.416 11.512 1.00 21.84 336 ALA A N 1
ATOM 2478 C CA . ALA A 1 336 ? 26.780 13.203 11.726 1.00 21.84 336 ALA A CA 1
ATOM 2479 C C . ALA A 1 336 ? 27.188 13.346 13.200 1.00 21.84 336 ALA A C 1
ATOM 2481 O O . ALA A 1 336 ? 26.836 14.303 13.887 1.00 21.84 336 ALA A O 1
ATOM 2482 N N . GLY A 1 337 ? 28.069 12.448 13.641 1.00 22.55 337 GLY A N 1
ATOM 2483 C CA . GLY A 1 337 ? 29.040 12.807 14.660 1.00 22.55 337 GLY A CA 1
ATOM 2484 C C . GLY A 1 337 ? 30.071 13.780 14.087 1.00 22.55 337 GLY A C 1
ATOM 2485 O O . GLY A 1 337 ? 30.579 13.566 12.993 1.00 22.55 337 GLY A O 1
ATOM 2486 N N . LEU A 1 338 ? 30.433 14.804 14.858 1.00 20.86 338 LEU A N 1
ATOM 2487 C CA . LEU A 1 338 ? 31.826 15.227 14.992 1.00 20.86 338 LEU A CA 1
ATOM 2488 C C . LEU A 1 338 ? 31.968 16.117 16.230 1.00 20.86 338 LEU A C 1
ATOM 2490 O O . LEU A 1 338 ? 31.438 17.220 16.259 1.00 20.86 338 LEU A O 1
ATOM 2494 N N . LEU A 1 339 ? 32.734 15.660 17.219 1.00 23.42 339 LEU A N 1
ATOM 2495 C CA . LEU A 1 339 ? 33.623 16.512 18.013 1.00 23.42 339 LEU A CA 1
ATOM 2496 C C . LEU A 1 339 ? 34.708 15.626 18.638 1.00 23.42 339 LEU A C 1
ATOM 2498 O O . LEU A 1 339 ? 34.597 15.131 19.757 1.00 23.42 339 LEU A O 1
ATOM 2502 N N . LEU A 1 340 ? 35.787 15.449 17.873 1.00 25.06 340 LEU A N 1
ATOM 2503 C CA . LEU A 1 340 ? 37.122 15.340 18.447 1.00 25.06 340 LEU A CA 1
ATOM 2504 C C . LEU A 1 340 ? 37.436 16.684 19.121 1.00 25.06 340 LEU A C 1
ATOM 2506 O O . LEU A 1 340 ? 37.285 17.747 18.517 1.00 25.06 340 LEU A O 1
ATOM 2510 N N . ALA A 1 341 ? 37.846 16.629 20.383 1.00 21.92 341 ALA A N 1
ATOM 2511 C CA . ALA A 1 341 ? 38.333 17.778 21.138 1.00 21.92 341 ALA A CA 1
ATOM 2512 C C . ALA A 1 341 ? 39.731 18.235 20.617 1.00 21.92 341 ALA A C 1
ATOM 2514 O O . ALA A 1 341 ? 40.323 17.579 19.761 1.00 21.92 341 ALA A O 1
ATOM 2515 N N . PRO A 1 342 ? 40.264 19.379 21.082 1.00 28.56 342 PRO A N 1
ATOM 2516 C CA . PRO A 1 342 ? 40.884 20.422 20.269 1.00 28.56 342 PRO A CA 1
ATOM 2517 C C . PRO A 1 342 ? 42.358 20.170 19.921 1.00 28.56 342 PRO A C 1
ATOM 2519 O O . PRO A 1 342 ? 43.132 19.691 20.748 1.00 28.56 342 PRO A O 1
ATOM 2522 N N . GLY A 1 343 ? 42.792 20.653 18.754 1.00 24.05 343 GLY A N 1
ATOM 2523 C CA . GLY A 1 343 ? 44.211 20.902 18.503 1.00 24.05 343 GLY A CA 1
ATOM 2524 C C . GLY A 1 343 ? 44.623 20.899 17.034 1.00 24.05 343 GLY A C 1
ATOM 2525 O O . GLY A 1 343 ? 44.484 19.896 16.352 1.00 24.05 343 GLY A O 1
ATOM 2526 N N . ILE A 1 344 ? 45.275 21.997 16.644 1.00 23.67 344 ILE A N 1
ATOM 2527 C CA . ILE A 1 344 ? 46.087 22.240 15.438 1.00 23.67 344 ILE A CA 1
ATOM 2528 C C . ILE A 1 344 ? 45.431 23.145 14.384 1.00 23.67 344 ILE A C 1
ATOM 2530 O O . ILE A 1 344 ? 44.567 22.786 13.594 1.00 23.67 344 ILE A O 1
ATOM 2534 N N . ASN A 1 345 ? 45.942 24.373 14.450 1.00 22.20 345 ASN A N 1
ATOM 2535 C CA . ASN A 1 345 ? 45.802 25.514 13.569 1.00 22.20 345 ASN A CA 1
ATOM 2536 C C . ASN A 1 345 ? 46.500 25.340 12.200 1.00 22.20 345 ASN A C 1
ATOM 2538 O O . ASN A 1 345 ? 47.504 24.642 12.091 1.00 22.20 345 ASN A O 1
ATOM 2542 N N . VAL A 1 346 ? 46.074 26.229 11.288 1.00 22.19 346 VAL A N 1
ATOM 2543 C CA . VAL A 1 346 ? 46.727 26.780 10.075 1.00 22.19 346 VAL A CA 1
ATOM 2544 C C . VAL A 1 346 ? 46.813 25.847 8.852 1.00 22.19 346 VAL A C 1
ATOM 2546 O O . VAL A 1 346 ? 47.409 24.789 8.925 1.00 22.19 346 VAL A O 1
ATOM 2549 N N . GLY A 1 347 ? 46.339 26.198 7.654 1.00 20.33 347 GLY A N 1
ATOM 2550 C CA . GLY A 1 347 ? 45.676 27.410 7.177 1.00 20.33 347 GLY A CA 1
ATOM 2551 C C . GLY A 1 347 ? 45.822 27.584 5.655 1.00 20.33 347 GLY A C 1
ATOM 2552 O O . GLY A 1 347 ? 46.816 27.160 5.079 1.00 20.33 347 GLY A O 1
ATOM 2553 N N . VAL A 1 348 ? 44.855 28.322 5.085 1.00 20.69 348 VAL A N 1
ATOM 2554 C CA . VAL A 1 348 ? 44.854 29.044 3.787 1.00 20.69 348 VAL A CA 1
ATOM 2555 C C . VAL A 1 348 ? 44.793 28.167 2.508 1.00 20.69 348 VAL A C 1
ATOM 2557 O O . VAL A 1 348 ? 45.739 27.457 2.215 1.00 20.69 348 VAL A O 1
ATOM 2560 N N . GLY A 1 349 ? 43.765 28.202 1.645 1.00 20.61 349 GLY A N 1
ATOM 2561 C CA . GLY A 1 349 ? 42.553 29.024 1.606 1.00 20.61 349 GLY A CA 1
ATOM 2562 C C . GLY A 1 349 ? 41.629 28.762 0.391 1.00 20.61 349 GLY A C 1
ATOM 2563 O O . GLY A 1 349 ? 42.065 28.228 -0.622 1.00 20.61 349 GLY A O 1
ATOM 2564 N N . ALA A 1 350 ? 40.385 29.248 0.553 1.00 20.44 350 ALA A N 1
ATOM 2565 C CA . ALA A 1 350 ? 39.331 29.598 -0.423 1.00 20.44 350 ALA A CA 1
ATOM 2566 C C . ALA A 1 350 ? 38.637 28.455 -1.211 1.00 20.44 350 ALA A C 1
ATOM 2568 O O . ALA A 1 350 ? 39.179 27.969 -2.190 1.00 20.44 350 ALA A O 1
ATOM 2569 N N . GLY A 1 351 ? 37.400 28.037 -0.907 1.00 20.45 351 GLY A N 1
ATOM 2570 C CA . GLY A 1 351 ? 36.406 28.551 0.040 1.00 20.45 351 GLY A CA 1
ATOM 2571 C C . GLY A 1 351 ? 35.219 27.587 0.208 1.00 20.45 351 GLY A C 1
ATOM 2572 O O . GLY A 1 351 ? 34.961 26.795 -0.688 1.00 20.45 351 GLY A O 1
ATOM 2573 N N . MET A 1 352 ? 34.570 27.671 1.380 1.00 22.56 352 MET A N 1
ATOM 2574 C CA . MET A 1 352 ? 33.257 27.138 1.816 1.00 22.56 352 MET A CA 1
ATOM 2575 C C . MET A 1 352 ? 33.353 26.816 3.320 1.00 22.56 352 MET A C 1
ATOM 2577 O O . MET A 1 352 ? 33.462 25.667 3.731 1.00 22.56 352 MET A O 1
ATOM 2581 N N . VAL A 1 353 ? 33.369 27.855 4.160 1.00 23.33 353 VAL A N 1
ATOM 2582 C CA . VAL A 1 353 ? 33.107 27.734 5.603 1.00 23.33 353 VAL A CA 1
ATOM 2583 C C . VAL A 1 353 ? 32.194 28.895 5.991 1.00 23.33 353 VAL A C 1
ATOM 2585 O O . VAL A 1 353 ? 32.436 30.032 5.589 1.00 23.33 353 VAL A O 1
ATOM 2588 N N . ILE A 1 354 ? 31.181 28.567 6.800 1.00 25.25 354 ILE A N 1
ATOM 2589 C CA . ILE A 1 354 ? 30.071 29.384 7.327 1.00 25.25 354 ILE A CA 1
ATOM 2590 C C . ILE A 1 354 ? 28.824 29.442 6.421 1.00 25.25 354 ILE A C 1
ATOM 2592 O O . ILE A 1 354 ? 28.537 30.459 5.799 1.00 25.25 354 ILE A O 1
ATOM 2596 N N . THR A 1 355 ? 28.046 28.349 6.392 1.00 24.86 355 THR A N 1
ATOM 2597 C CA . THR A 1 355 ? 26.562 28.329 6.241 1.00 24.86 355 THR A CA 1
ATOM 2598 C C . THR A 1 355 ? 26.029 26.891 6.412 1.00 24.86 355 THR A C 1
ATOM 2600 O O . THR A 1 355 ? 25.449 26.310 5.509 1.00 24.86 355 THR A O 1
ATOM 2603 N N . GLY A 1 356 ? 26.254 26.283 7.585 1.00 26.59 356 GLY A N 1
ATOM 2604 C CA . GLY A 1 356 ? 25.817 24.903 7.894 1.00 26.59 356 GLY A CA 1
ATOM 2605 C C . GLY A 1 356 ? 24.588 24.779 8.805 1.00 26.59 356 GLY A C 1
ATOM 2606 O O . GLY A 1 356 ? 24.070 23.687 8.976 1.00 26.59 356 GLY A O 1
ATOM 2607 N N . VAL A 1 357 ? 24.095 25.885 9.374 1.00 29.27 357 VAL A N 1
ATOM 2608 C CA . VAL A 1 357 ? 22.805 25.933 10.109 1.00 29.27 357 VAL A CA 1
ATOM 2609 C C . VAL A 1 357 ? 21.937 27.114 9.626 1.00 29.27 357 VAL A C 1
ATOM 2611 O O . VAL A 1 357 ? 20.858 27.390 10.132 1.00 29.27 357 VAL A O 1
ATOM 2614 N N . ALA A 1 358 ? 22.365 27.795 8.559 1.00 25.52 358 ALA A N 1
ATOM 2615 C CA . ALA A 1 358 ? 21.615 28.881 7.925 1.00 25.52 358 ALA A CA 1
ATOM 2616 C C . ALA A 1 358 ? 20.540 28.391 6.927 1.00 25.52 358 ALA A C 1
ATOM 2618 O O . ALA A 1 358 ? 19.714 29.188 6.488 1.00 25.52 358 ALA A O 1
ATOM 2619 N N . GLY A 1 359 ? 20.514 27.095 6.588 1.00 28.31 359 GLY A N 1
ATOM 2620 C CA . GLY A 1 359 ? 19.516 26.521 5.676 1.00 28.31 359 GLY A CA 1
ATOM 2621 C C . GLY A 1 359 ? 18.141 26.282 6.308 1.00 28.31 359 GLY A C 1
ATOM 2622 O O . GLY A 1 359 ? 17.138 26.358 5.610 1.00 28.31 359 GLY A O 1
ATOM 2623 N N . LEU A 1 360 ? 18.071 26.067 7.627 1.00 26.86 360 LEU A N 1
ATOM 2624 C CA . LEU A 1 360 ? 16.820 25.661 8.285 1.00 26.86 360 LEU A CA 1
ATOM 2625 C C . LEU A 1 360 ? 16.021 26.828 8.887 1.00 26.86 360 LEU A C 1
ATOM 2627 O O . LEU A 1 360 ? 14.810 26.721 9.031 1.00 26.86 360 LEU A O 1
ATOM 2631 N N . ALA A 1 361 ? 16.647 27.980 9.152 1.00 27.53 361 ALA A N 1
ATOM 2632 C CA . ALA A 1 361 ? 15.929 29.177 9.612 1.00 27.53 361 ALA A CA 1
ATOM 2633 C C . ALA A 1 361 ? 15.780 30.265 8.529 1.00 27.53 361 ALA A C 1
ATOM 2635 O O . ALA A 1 361 ? 14.802 31.006 8.547 1.00 27.53 361 ALA A O 1
ATOM 2636 N N . GLY A 1 362 ? 16.702 30.349 7.558 1.00 26.72 362 GLY A N 1
ATOM 2637 C CA . GLY A 1 362 ? 16.657 31.354 6.484 1.00 26.72 362 GLY A CA 1
ATOM 2638 C C . GLY A 1 362 ? 15.788 30.973 5.280 1.00 26.72 362 GLY A C 1
ATOM 2639 O O . GLY A 1 362 ? 15.318 31.857 4.569 1.00 26.72 362 GLY A O 1
ATOM 2640 N N . GLY A 1 363 ? 15.549 29.676 5.060 1.00 29.59 363 GLY A N 1
ATOM 2641 C CA . GLY A 1 363 ? 14.604 29.190 4.047 1.00 29.59 363 GLY A CA 1
ATOM 2642 C C . GLY A 1 363 ? 13.163 29.094 4.555 1.00 29.59 363 GLY A C 1
ATOM 2643 O O . GLY A 1 363 ? 12.231 29.238 3.770 1.00 29.59 363 GLY A O 1
ATOM 2644 N N . TYR A 1 364 ? 12.979 28.894 5.864 1.00 32.06 364 TYR A N 1
ATOM 2645 C CA . TYR A 1 364 ? 11.659 28.678 6.464 1.00 32.06 364 TYR A CA 1
ATOM 2646 C C . TYR A 1 364 ? 10.994 29.970 6.986 1.00 32.06 364 TYR A C 1
ATOM 2648 O O . TYR A 1 364 ? 9.770 30.051 7.052 1.00 32.06 364 TYR A O 1
ATOM 2656 N N . PHE A 1 365 ? 11.763 31.027 7.286 1.00 28.50 365 PHE A N 1
ATOM 2657 C CA . PHE A 1 365 ? 11.234 32.331 7.704 1.00 28.50 365 PHE A CA 1
ATOM 2658 C C . PHE A 1 365 ? 11.858 33.467 6.890 1.00 28.50 365 PHE A C 1
ATOM 2660 O O . PHE A 1 365 ? 13.025 33.819 7.058 1.00 28.50 365 PHE A O 1
ATOM 2667 N N . GLY A 1 366 ? 11.074 34.124 6.040 1.00 23.45 366 GLY A N 1
ATOM 2668 C CA . GLY A 1 366 ? 11.493 35.393 5.454 1.00 23.45 366 GLY A CA 1
ATOM 2669 C C . GLY A 1 366 ? 11.558 36.510 6.509 1.00 23.45 366 GLY A C 1
ATOM 2670 O O . GLY A 1 366 ? 10.561 37.191 6.724 1.00 23.45 366 GLY A O 1
ATOM 2671 N N . GLY A 1 367 ? 12.727 36.747 7.122 1.00 27.52 367 GLY A N 1
ATOM 2672 C CA . GLY A 1 367 ? 13.112 38.047 7.704 1.00 27.52 367 GLY A CA 1
ATOM 2673 C C . GLY A 1 367 ? 13.483 38.116 9.201 1.00 27.52 367 GLY A C 1
ATOM 2674 O O . GLY A 1 367 ? 13.108 37.272 10.006 1.00 27.52 367 GLY A O 1
ATOM 2675 N N . LEU A 1 368 ? 14.208 39.200 9.534 1.00 24.75 368 LEU A N 1
ATOM 2676 C CA . LEU A 1 368 ? 14.884 39.677 10.772 1.00 24.75 368 LEU A CA 1
ATOM 2677 C C . LEU A 1 368 ? 14.280 39.418 12.186 1.00 24.75 368 LEU A C 1
ATOM 2679 O O . LEU A 1 368 ? 14.831 39.914 13.164 1.00 24.75 368 LEU A O 1
ATOM 2683 N N . ALA A 1 369 ? 13.185 38.676 12.360 1.00 30.97 369 ALA A N 1
ATOM 2684 C CA . ALA A 1 369 ? 12.563 38.437 13.674 1.00 30.97 369 ALA A CA 1
ATOM 2685 C C . ALA A 1 369 ? 13.072 37.175 14.408 1.00 30.97 369 ALA A C 1
ATOM 2687 O O . ALA A 1 369 ? 12.913 37.075 15.624 1.00 30.97 369 ALA A O 1
ATOM 2688 N N . GLY A 1 370 ? 13.695 36.228 13.696 1.00 30.23 370 GLY A N 1
ATOM 2689 C CA . GLY A 1 370 ? 14.143 34.941 14.252 1.00 30.23 370 GLY A CA 1
ATOM 2690 C C . GLY A 1 370 ? 15.350 35.018 15.198 1.00 30.23 370 GLY A C 1
ATOM 2691 O O . GLY A 1 370 ? 15.454 34.205 16.110 1.00 30.23 370 GLY A O 1
ATOM 2692 N N . GLU A 1 371 ? 16.225 36.018 15.052 1.00 30.12 371 GLU A N 1
ATOM 2693 C CA . GLU A 1 371 ? 17.414 36.170 15.914 1.00 30.12 371 GLU A CA 1
ATOM 2694 C C . GLU A 1 371 ? 17.060 36.437 17.385 1.00 30.12 371 GLU A C 1
ATOM 2696 O O . GLU A 1 371 ? 17.783 36.016 18.283 1.00 30.12 371 GLU A O 1
ATOM 2701 N N . LYS A 1 372 ? 15.920 37.083 17.651 1.00 31.62 372 LYS A N 1
ATOM 2702 C CA . LYS A 1 372 ? 15.513 37.466 19.010 1.00 31.62 372 LYS A CA 1
ATOM 2703 C C . LYS A 1 372 ? 14.886 36.315 19.807 1.00 31.62 372 LYS A C 1
ATOM 2705 O O . LYS A 1 372 ? 14.918 36.327 21.029 1.00 31.62 372 LYS A O 1
ATOM 2710 N N . LEU A 1 373 ? 14.343 35.312 19.114 1.00 33.28 373 LEU A N 1
ATOM 2711 C CA . LEU A 1 373 ? 13.679 34.147 19.710 1.00 33.28 373 LEU A CA 1
ATOM 2712 C C . LEU A 1 373 ? 14.678 33.183 20.378 1.00 33.28 373 LEU A C 1
ATOM 2714 O O . LEU A 1 373 ? 14.344 32.511 21.350 1.00 33.28 373 LEU A O 1
ATOM 2718 N N . PHE A 1 374 ? 15.909 33.122 19.862 1.00 31.50 374 PHE A N 1
ATOM 2719 C CA . PHE A 1 374 ? 16.945 32.216 20.359 1.00 31.50 374 PHE A CA 1
ATOM 2720 C C . PHE A 1 374 ? 17.628 32.723 21.643 1.00 31.50 374 PHE A C 1
ATOM 2722 O O . PHE A 1 374 ? 17.984 31.917 22.501 1.00 31.50 374 PHE A O 1
ATOM 2729 N N . GLU A 1 375 ? 17.766 34.042 21.827 1.00 31.88 375 GLU A N 1
ATOM 2730 C CA . GLU A 1 375 ? 18.344 34.613 23.058 1.00 31.88 375 GLU A CA 1
ATOM 2731 C C . GLU A 1 375 ? 17.487 34.343 24.308 1.00 31.88 375 GLU A C 1
ATOM 2733 O O . GLU A 1 375 ? 18.040 34.143 25.392 1.00 31.88 375 GLU A O 1
ATOM 2738 N N . ASP A 1 376 ? 16.161 34.283 24.158 1.00 32.78 376 ASP A N 1
ATOM 2739 C CA . ASP A 1 376 ? 15.231 34.098 25.279 1.00 32.78 376 ASP A CA 1
ATOM 2740 C C . ASP A 1 376 ? 15.135 32.624 25.731 1.00 32.78 376 ASP A C 1
ATOM 2742 O O . ASP A 1 376 ? 14.966 32.350 26.917 1.00 32.78 376 ASP A O 1
ATOM 2746 N N . LEU A 1 377 ? 15.312 31.659 24.818 1.00 30.41 377 LEU A N 1
ATOM 2747 C CA . LEU A 1 377 ? 15.165 30.220 25.096 1.00 30.41 377 LEU A CA 1
ATOM 2748 C C . LEU A 1 377 ? 16.397 29.599 25.790 1.00 30.41 377 LEU A C 1
ATOM 2750 O O . LEU A 1 377 ? 16.274 28.642 26.553 1.00 30.41 377 LEU A O 1
ATOM 2754 N N . TYR A 1 378 ? 17.593 30.148 25.554 1.00 28.88 378 TYR A N 1
ATOM 2755 C CA . TYR A 1 378 ? 18.855 29.616 26.090 1.00 28.88 378 TYR A CA 1
ATOM 2756 C C . TYR A 1 378 ? 19.075 29.932 27.584 1.00 28.88 378 TYR A C 1
ATOM 2758 O O . TYR A 1 378 ? 19.899 29.300 28.244 1.00 28.88 378 TYR A O 1
ATOM 2766 N N . ARG A 1 379 ? 18.355 30.910 28.147 1.00 28.58 379 ARG A N 1
ATOM 2767 C CA . ARG A 1 379 ? 18.637 31.437 29.492 1.00 28.58 379 ARG A CA 1
ATOM 2768 C C . ARG A 1 379 ? 18.027 30.654 30.662 1.00 28.58 379 ARG A C 1
ATOM 2770 O O . ARG A 1 379 ? 18.547 30.791 31.767 1.00 28.58 379 ARG A O 1
ATOM 2777 N N . ASP A 1 380 ? 17.012 29.815 30.440 1.00 31.27 380 ASP A N 1
ATOM 2778 C CA . ASP A 1 380 ? 16.135 29.349 31.533 1.00 31.27 380 ASP A CA 1
ATOM 2779 C C . ASP A 1 380 ? 16.231 27.846 31.904 1.00 31.27 380 ASP A C 1
ATOM 2781 O O . ASP A 1 380 ? 15.595 27.424 32.868 1.00 31.27 380 ASP A O 1
ATOM 2785 N N . VAL A 1 381 ? 17.027 27.014 31.208 1.00 30.45 381 VAL A N 1
ATOM 2786 C CA . VAL A 1 381 ? 16.890 25.530 31.282 1.00 30.45 381 VAL A CA 1
ATOM 2787 C C . VAL A 1 381 ? 17.976 24.776 32.088 1.00 30.45 381 VAL A C 1
ATOM 2789 O O . VAL A 1 381 ? 17.889 23.563 32.257 1.00 30.45 381 VAL A O 1
ATOM 2792 N N . THR A 1 382 ? 18.985 25.414 32.687 1.00 24.91 382 THR A N 1
ATOM 2793 C CA . THR A 1 382 ? 20.014 24.663 33.450 1.00 24.91 382 THR A CA 1
ATOM 2794 C C . THR A 1 382 ? 19.742 24.635 34.964 1.00 24.91 382 THR A C 1
ATOM 2796 O O . THR A 1 382 ? 20.124 25.597 35.628 1.00 24.91 382 THR A O 1
ATOM 2799 N N . SER A 1 383 ? 19.128 23.570 35.530 1.00 28.11 383 SER A N 1
ATOM 2800 C CA . SER A 1 383 ? 19.399 23.074 36.920 1.00 28.11 383 SER A CA 1
ATOM 2801 C C . SER A 1 383 ? 18.485 21.950 37.493 1.00 28.11 383 SER A C 1
ATOM 2803 O O . SER A 1 383 ? 17.972 22.104 38.600 1.00 28.11 383 SER A O 1
ATOM 2805 N N . ILE A 1 384 ? 18.324 20.773 36.864 1.00 29.45 384 ILE A N 1
ATOM 2806 C CA . ILE A 1 384 ? 17.817 19.579 37.596 1.00 29.45 384 ILE A CA 1
ATOM 2807 C C . ILE A 1 384 ? 18.640 18.327 37.245 1.00 29.45 384 ILE A C 1
ATOM 2809 O O . ILE A 1 384 ? 18.897 18.048 36.079 1.00 29.45 384 ILE A O 1
ATOM 2813 N N . ASP A 1 385 ? 19.086 17.613 38.283 1.00 27.23 385 ASP A N 1
ATOM 2814 C CA . ASP A 1 385 ? 20.043 16.498 38.260 1.00 27.23 385 ASP A CA 1
ATOM 2815 C C . ASP A 1 385 ? 19.326 15.143 38.043 1.00 27.23 385 ASP A C 1
ATOM 2817 O O . ASP A 1 385 ? 18.646 14.628 38.930 1.00 27.23 385 ASP A O 1
ATOM 2821 N N . MET A 1 386 ? 19.445 14.595 36.828 1.00 29.77 386 MET A N 1
ATOM 2822 C CA . MET A 1 386 ? 18.743 13.408 36.297 1.00 29.77 386 MET A CA 1
ATOM 2823 C C . MET A 1 386 ? 19.510 12.083 36.495 1.00 29.77 386 MET A C 1
ATOM 2825 O O . MET A 1 386 ? 19.096 11.034 36.003 1.00 29.77 386 MET A O 1
ATOM 2829 N N . ALA A 1 387 ? 20.633 12.095 37.219 1.00 28.25 387 ALA A N 1
ATOM 2830 C CA . ALA A 1 387 ? 21.544 10.949 37.302 1.00 28.25 387 ALA A CA 1
ATOM 2831 C C . ALA A 1 387 ? 21.072 9.803 38.227 1.00 28.25 387 ALA A C 1
ATOM 2833 O O . ALA A 1 387 ? 21.523 8.670 38.078 1.00 28.25 387 ALA A O 1
ATOM 2834 N N . LEU A 1 388 ? 20.152 10.059 39.163 1.00 27.84 388 LEU A N 1
ATOM 2835 C CA . LEU A 1 388 ? 19.626 9.040 40.091 1.00 27.84 388 LEU A CA 1
ATOM 2836 C C . LEU A 1 388 ? 18.389 8.294 39.562 1.00 27.84 388 LEU A C 1
ATOM 2838 O O . LEU A 1 388 ? 17.992 7.288 40.143 1.00 27.84 388 LEU A O 1
ATOM 2842 N N . PHE A 1 389 ? 17.788 8.769 38.469 1.00 32.06 389 PHE A N 1
ATOM 2843 C CA . PHE A 1 389 ? 16.526 8.244 37.942 1.00 32.06 389 PHE A CA 1
ATOM 2844 C C . PHE A 1 389 ? 16.713 7.058 36.974 1.00 32.06 389 PHE A C 1
ATOM 2846 O O . PHE A 1 389 ? 15.855 6.184 36.918 1.00 32.06 389 PHE A O 1
ATOM 2853 N N . PHE A 1 390 ? 17.850 6.954 36.275 1.00 29.78 390 PHE A N 1
ATOM 2854 C CA . PHE A 1 390 ? 18.005 6.004 35.158 1.00 29.78 390 PHE A CA 1
ATOM 2855 C C . PHE A 1 390 ? 18.870 4.759 35.421 1.00 29.78 390 PHE A C 1
ATOM 2857 O O . PHE A 1 390 ? 19.046 3.953 34.513 1.00 29.78 390 PHE A O 1
ATOM 2864 N N . GLN A 1 391 ? 19.386 4.535 36.635 1.00 28.83 391 GLN A N 1
ATOM 2865 C CA . GLN A 1 391 ? 20.199 3.332 36.896 1.00 28.83 391 GLN A CA 1
ATOM 2866 C C . GLN A 1 391 ? 19.398 2.029 37.070 1.00 28.83 391 GLN A C 1
ATOM 2868 O O . GLN A 1 391 ? 19.973 0.965 36.878 1.00 28.83 391 GLN A O 1
ATOM 2873 N N . ASN A 1 392 ? 18.096 2.078 37.372 1.00 27.95 392 ASN A N 1
ATOM 2874 C CA . ASN A 1 392 ? 17.297 0.872 37.658 1.00 27.95 392 ASN A CA 1
ATOM 2875 C C . ASN A 1 392 ? 16.320 0.463 36.537 1.00 27.95 392 ASN A C 1
ATOM 2877 O O . ASN A 1 392 ? 15.565 -0.482 36.721 1.00 27.95 392 ASN A O 1
ATOM 2881 N N . LEU A 1 393 ? 16.306 1.149 35.386 1.00 31.42 393 LEU A N 1
ATOM 2882 C CA . LEU A 1 393 ? 15.298 0.920 34.335 1.00 31.42 393 LEU A CA 1
ATOM 2883 C C . LEU A 1 393 ? 15.726 -0.083 33.243 1.00 31.42 393 LEU A C 1
ATOM 2885 O O . LEU A 1 393 ? 14.911 -0.466 32.411 1.00 31.42 393 LEU A O 1
ATOM 2889 N N . ALA A 1 394 ? 16.997 -0.496 33.216 1.00 31.33 394 ALA A N 1
ATOM 2890 C CA . ALA A 1 394 ? 17.549 -1.307 32.126 1.00 31.33 394 ALA A CA 1
ATOM 2891 C C . ALA A 1 394 ? 17.375 -2.829 32.309 1.00 31.33 394 ALA A C 1
ATOM 2893 O O . ALA A 1 394 ? 17.495 -3.565 31.333 1.00 31.33 394 ALA A O 1
ATOM 2894 N N . GLU A 1 395 ? 17.085 -3.320 33.520 1.00 32.25 395 GLU A N 1
ATOM 2895 C CA . GLU A 1 395 ? 16.991 -4.769 33.784 1.00 32.25 395 GLU A CA 1
ATOM 2896 C C . GLU A 1 395 ? 15.560 -5.340 33.648 1.00 32.25 395 GLU A C 1
ATOM 2898 O O . GLU A 1 395 ? 15.413 -6.527 33.359 1.00 32.25 395 GLU A O 1
ATOM 2903 N N . ASP A 1 396 ? 14.507 -4.517 33.737 1.00 29.62 396 ASP A N 1
ATOM 2904 C CA . ASP A 1 396 ? 13.116 -5.004 33.862 1.00 29.62 396 ASP A CA 1
ATOM 2905 C C . ASP A 1 396 ? 12.297 -5.067 32.546 1.00 29.62 396 ASP A C 1
ATOM 2907 O O . ASP A 1 396 ? 11.218 -5.663 32.523 1.00 29.62 396 ASP A O 1
ATOM 2911 N N . PHE A 1 397 ? 12.794 -4.532 31.420 1.00 29.69 397 PHE A N 1
ATOM 2912 C CA . PHE A 1 397 ? 12.001 -4.338 30.182 1.00 29.69 397 PHE A CA 1
ATOM 2913 C C . PHE A 1 397 ? 12.253 -5.332 29.030 1.00 29.69 397 PHE A C 1
ATOM 2915 O O . PHE A 1 397 ? 11.792 -5.128 27.908 1.00 29.69 397 PHE A O 1
ATOM 2922 N N . SER A 1 398 ? 12.909 -6.465 29.292 1.00 32.28 398 SER A N 1
ATOM 2923 C CA . SER A 1 398 ? 13.125 -7.519 28.278 1.00 32.28 398 SER A CA 1
ATOM 2924 C C . SER A 1 398 ? 11.822 -8.204 27.809 1.00 32.28 398 SER A C 1
ATOM 2926 O O . SER A 1 398 ? 11.709 -8.668 26.674 1.00 32.28 398 SER A O 1
ATOM 2928 N N . TRP A 1 399 ? 10.784 -8.238 28.650 1.00 32.31 399 TRP A N 1
ATOM 2929 C CA . TRP A 1 399 ? 9.547 -8.970 28.353 1.00 32.31 399 TRP A CA 1
ATOM 2930 C C . TRP A 1 399 ? 8.458 -8.125 27.657 1.00 32.31 399 TRP A C 1
ATOM 2932 O O . TRP A 1 399 ? 7.615 -8.693 26.962 1.00 32.31 399 TRP A O 1
ATOM 2942 N N . ALA A 1 400 ? 8.487 -6.789 27.769 1.00 27.05 400 ALA A N 1
ATOM 2943 C CA . ALA A 1 400 ? 7.507 -5.887 27.141 1.00 27.05 400 ALA A CA 1
ATOM 2944 C C . ALA A 1 400 ? 7.711 -5.738 25.620 1.00 27.05 400 ALA A C 1
ATOM 2946 O O . ALA A 1 400 ? 6.743 -5.620 24.867 1.00 27.05 400 ALA A O 1
ATOM 2947 N N . ILE A 1 401 ? 8.959 -5.866 25.155 1.00 32.88 401 ILE A N 1
ATOM 2948 C CA . ILE A 1 401 ? 9.309 -5.914 23.726 1.00 32.88 401 ILE A CA 1
ATOM 2949 C C . ILE A 1 401 ? 8.666 -7.132 23.035 1.00 32.88 401 ILE A C 1
ATOM 2951 O O . ILE A 1 401 ? 8.294 -7.059 21.869 1.00 32.88 401 ILE A O 1
ATOM 2955 N N . ASN A 1 402 ? 8.434 -8.229 23.765 1.00 31.09 402 ASN A N 1
ATOM 2956 C CA . ASN A 1 402 ? 7.905 -9.469 23.190 1.00 31.09 402 ASN A CA 1
ATOM 2957 C C . ASN A 1 402 ? 6.373 -9.539 23.085 1.00 31.09 402 ASN A C 1
ATOM 2959 O O . ASN A 1 402 ? 5.864 -10.466 22.462 1.00 31.09 402 ASN A O 1
ATOM 2963 N N . ARG A 1 403 ? 5.611 -8.607 23.681 1.00 27.05 403 ARG A N 1
ATOM 2964 C CA . ARG A 1 403 ? 4.133 -8.696 23.705 1.00 27.05 403 ARG A CA 1
ATOM 2965 C C . ARG A 1 403 ? 3.413 -7.598 22.921 1.00 27.05 403 ARG A C 1
ATOM 2967 O O . ARG A 1 403 ? 2.276 -7.817 22.503 1.00 27.05 403 ARG A O 1
ATOM 2974 N N . LEU A 1 404 ? 4.092 -6.488 22.620 1.00 26.59 404 LEU A N 1
ATOM 2975 C CA . LEU A 1 404 ? 3.640 -5.481 21.646 1.00 26.59 404 LEU A CA 1
ATOM 2976 C C . LEU A 1 404 ? 3.593 -6.016 20.203 1.00 26.59 404 LEU A C 1
ATOM 2978 O O . LEU A 1 404 ? 2.868 -5.469 19.378 1.00 26.59 404 LEU A O 1
ATOM 2982 N N . SER A 1 405 ? 4.266 -7.135 19.921 1.00 31.62 405 SER A N 1
ATOM 2983 C CA . SER A 1 405 ? 4.164 -7.837 18.639 1.00 31.62 405 SER A CA 1
ATOM 2984 C C . SER A 1 405 ? 2.765 -8.415 18.381 1.00 31.62 405 SER A C 1
ATOM 2986 O O . SER A 1 405 ? 2.353 -8.503 17.236 1.00 31.62 405 SER A O 1
ATOM 2988 N N . THR A 1 406 ? 1.984 -8.757 19.415 1.00 29.56 406 THR A N 1
ATOM 2989 C CA . THR A 1 406 ? 0.762 -9.570 19.225 1.00 29.56 406 THR A CA 1
ATOM 2990 C C . THR A 1 406 ? -0.533 -8.794 18.978 1.00 29.56 406 THR A C 1
ATOM 2992 O O . THR A 1 406 ? -1.465 -9.356 18.410 1.00 29.56 406 THR A O 1
ATOM 2995 N N . VAL A 1 407 ? -0.620 -7.511 19.346 1.00 26.70 407 VAL A N 1
ATOM 2996 C CA . VAL A 1 407 ? -1.857 -6.716 19.156 1.00 26.70 407 VAL A CA 1
ATOM 2997 C C . VAL A 1 407 ? -1.830 -5.904 17.856 1.00 26.70 407 VAL A C 1
ATOM 2999 O O . VAL A 1 407 ? -2.882 -5.626 17.294 1.00 26.70 407 VAL A O 1
ATOM 3002 N N . VAL A 1 408 ? -0.644 -5.636 17.300 1.00 31.83 408 VAL A N 1
ATOM 3003 C CA . VAL A 1 408 ? -0.492 -5.121 15.923 1.00 31.83 408 VAL A CA 1
ATOM 3004 C C . VAL A 1 408 ? -0.653 -6.254 14.888 1.00 31.83 408 VAL A C 1
ATOM 3006 O O . VAL A 1 408 ? -0.865 -6.007 13.709 1.00 31.83 408 VAL A O 1
ATOM 3009 N N . MET A 1 409 ? -0.627 -7.520 15.322 1.00 30.64 409 MET A N 1
ATOM 3010 C CA . MET A 1 409 ? -0.587 -8.694 14.445 1.00 30.64 409 MET A CA 1
ATOM 3011 C C . MET A 1 409 ? -1.925 -9.154 13.840 1.00 30.64 409 MET A C 1
ATOM 3013 O O . MET A 1 409 ? -1.907 -10.048 13.000 1.00 30.64 409 MET A O 1
ATOM 3017 N N . GLN A 1 410 ? -3.079 -8.589 14.221 1.00 29.41 410 GLN A N 1
ATOM 3018 C CA . GLN A 1 410 ? -4.372 -9.043 13.670 1.00 29.41 410 GLN A CA 1
ATOM 3019 C C . GLN A 1 410 ? -4.776 -8.374 12.346 1.00 29.41 410 GLN A C 1
ATOM 3021 O O . GLN A 1 410 ? -5.503 -9.004 11.585 1.00 29.41 410 GLN A O 1
ATOM 3026 N N . ASP A 1 411 ? -4.219 -7.203 12.012 1.00 29.84 411 ASP A N 1
ATOM 3027 C CA . ASP A 1 411 ? -4.305 -6.606 10.661 1.00 29.84 411 ASP A CA 1
ATOM 3028 C C . ASP A 1 411 ? -3.059 -6.902 9.803 1.00 29.84 411 ASP A C 1
ATOM 3030 O O . ASP A 1 411 ? -2.923 -6.433 8.676 1.00 29.84 411 ASP A O 1
ATOM 3034 N N . LEU A 1 412 ? -2.140 -7.722 10.320 1.00 30.41 412 LEU A N 1
ATOM 3035 C CA . LEU A 1 412 ? -0.896 -8.102 9.665 1.00 30.41 412 LEU A CA 1
ATOM 3036 C C . LEU A 1 412 ? -0.926 -9.566 9.185 1.00 30.41 412 LEU A C 1
ATOM 3038 O O . LEU A 1 412 ? -0.039 -10.366 9.484 1.00 30.41 412 LEU A O 1
ATOM 3042 N N . GLY A 1 413 ? -1.938 -9.918 8.392 1.00 30.33 413 GLY A N 1
ATOM 3043 C CA . GLY A 1 413 ? -1.955 -11.180 7.636 1.00 30.33 413 GLY A CA 1
ATOM 3044 C C . GLY A 1 413 ? -0.803 -11.316 6.619 1.00 30.33 413 GLY A C 1
ATOM 3045 O O . GLY A 1 413 ? -0.526 -12.424 6.171 1.00 30.33 413 GLY A O 1
ATOM 3046 N N . ASP A 1 414 ? -0.092 -10.214 6.333 1.00 33.19 414 ASP A N 1
ATOM 3047 C CA . ASP A 1 414 ? 1.010 -10.074 5.361 1.00 33.19 414 ASP A CA 1
ATOM 3048 C C . ASP A 1 414 ? 2.432 -10.104 5.977 1.00 33.19 414 ASP A C 1
ATOM 3050 O O . ASP A 1 414 ? 3.414 -9.741 5.327 1.00 33.19 414 ASP A O 1
ATOM 3054 N N . LEU A 1 415 ? 2.586 -10.530 7.238 1.00 34.38 415 LEU A N 1
ATOM 3055 C CA . LEU A 1 415 ? 3.794 -10.342 8.075 1.00 34.38 415 LEU A CA 1
ATOM 3056 C C . LEU A 1 415 ? 5.076 -11.114 7.702 1.00 34.38 415 LEU A C 1
ATOM 3058 O O . LEU A 1 415 ? 5.926 -11.393 8.552 1.00 34.38 415 LEU A O 1
ATOM 3062 N N . ALA A 1 416 ? 5.265 -11.431 6.429 1.00 48.59 416 ALA A N 1
ATOM 3063 C CA . ALA A 1 416 ? 6.514 -11.974 5.923 1.00 48.59 416 ALA A CA 1
ATOM 3064 C C . ALA A 1 416 ? 6.933 -11.360 4.577 1.00 48.59 416 ALA A C 1
ATOM 3066 O O . ALA A 1 416 ? 7.595 -12.064 3.828 1.00 48.59 416 ALA A O 1
ATOM 3067 N N . GLY A 1 417 ? 6.569 -10.115 4.231 1.00 54.59 417 GLY A N 1
ATOM 3068 C CA . GLY A 1 417 ? 6.911 -9.512 2.929 1.00 54.59 417 GLY A CA 1
ATOM 3069 C C . GLY A 1 417 ? 7.410 -8.066 2.944 1.00 54.59 417 GLY A C 1
ATOM 3070 O O . GLY A 1 417 ? 7.365 -7.384 3.965 1.00 54.59 417 GLY A O 1
ATOM 3071 N N . ILE A 1 418 ? 7.931 -7.616 1.796 1.00 61.12 418 ILE A N 1
ATOM 3072 C CA . ILE A 1 418 ? 8.426 -6.245 1.588 1.00 61.12 418 ILE A CA 1
ATOM 3073 C C . ILE A 1 418 ? 7.268 -5.240 1.656 1.00 61.12 418 ILE A C 1
ATOM 3075 O O . ILE A 1 418 ? 6.226 -5.446 1.040 1.00 61.12 418 ILE A O 1
ATOM 3079 N N . LEU A 1 419 ? 7.459 -4.125 2.370 1.00 61.47 419 LEU A N 1
ATOM 3080 C CA . LEU A 1 419 ? 6.424 -3.105 2.547 1.00 61.47 419 LEU A CA 1
ATOM 3081 C C . LEU A 1 419 ? 6.077 -2.387 1.230 1.00 61.47 419 LEU A C 1
ATOM 3083 O O . LEU A 1 419 ? 6.962 -1.896 0.527 1.00 61.47 419 LEU A O 1
ATOM 3087 N N . ASN A 1 420 ? 4.779 -2.193 0.963 1.00 67.94 420 ASN A N 1
ATOM 3088 C CA . ASN A 1 420 ? 4.269 -1.450 -0.206 1.00 67.94 420 ASN A CA 1
ATOM 3089 C C . ASN A 1 420 ? 4.818 -0.016 -0.312 1.00 67.94 420 ASN A C 1
ATOM 3091 O O . ASN A 1 420 ? 4.937 0.541 -1.403 1.00 67.94 420 ASN A O 1
ATOM 3095 N N . THR A 1 421 ? 5.194 0.587 0.817 1.00 61.84 421 THR A N 1
ATOM 3096 C CA . THR A 1 421 ? 5.804 1.921 0.868 1.00 61.84 421 THR A CA 1
ATOM 3097 C C . THR A 1 421 ? 7.112 1.996 0.064 1.00 61.84 421 THR A C 1
ATOM 3099 O O . THR A 1 421 ? 7.397 3.040 -0.522 1.00 61.84 421 THR A O 1
ATOM 3102 N N . VAL A 1 422 ? 7.862 0.890 -0.060 1.00 60.16 422 VAL A N 1
ATOM 3103 C CA . VAL A 1 422 ? 9.050 0.803 -0.931 1.00 60.16 422 VAL A CA 1
ATOM 3104 C C . VAL A 1 422 ? 8.677 1.091 -2.387 1.00 60.16 422 VAL A C 1
ATOM 3106 O O . VAL A 1 422 ? 9.336 1.901 -3.043 1.00 60.16 422 VAL A O 1
ATOM 3109 N N . ASN A 1 423 ? 7.592 0.482 -2.880 1.00 78.88 423 ASN A N 1
ATOM 3110 C CA . ASN A 1 423 ? 7.096 0.715 -4.233 1.00 78.88 423 ASN A CA 1
ATOM 3111 C C . ASN A 1 423 ? 6.620 2.151 -4.421 1.00 78.88 423 ASN A C 1
ATOM 3113 O O . ASN A 1 423 ? 7.027 2.807 -5.375 1.00 78.88 423 ASN A O 1
ATOM 3117 N N . ASN A 1 424 ? 5.848 2.682 -3.473 1.00 73.94 424 ASN A N 1
ATOM 3118 C CA . ASN A 1 424 ? 5.355 4.058 -3.543 1.00 73.94 424 ASN A CA 1
ATOM 3119 C C . ASN A 1 424 ? 6.494 5.080 -3.657 1.00 73.94 424 ASN A C 1
ATOM 3121 O O . ASN A 1 424 ? 6.452 5.945 -4.536 1.00 73.94 424 ASN A O 1
ATOM 3125 N N . PHE A 1 425 ? 7.535 4.964 -2.825 1.00 61.97 425 PHE A N 1
ATOM 3126 C CA . PHE A 1 425 ? 8.707 5.835 -2.925 1.00 61.97 425 PHE A CA 1
ATOM 3127 C C . PHE A 1 425 ? 9.426 5.672 -4.261 1.00 61.97 425 PHE A C 1
ATOM 3129 O O . PHE A 1 425 ? 9.786 6.673 -4.880 1.00 61.97 425 PHE A O 1
ATOM 3136 N N . PHE A 1 426 ? 9.580 4.439 -4.747 1.00 74.75 426 PHE A N 1
ATOM 3137 C CA . PHE A 1 426 ? 10.215 4.178 -6.035 1.00 74.75 426 PHE A CA 1
ATOM 3138 C C . PHE A 1 426 ? 9.430 4.774 -7.216 1.00 74.75 426 PHE A C 1
ATOM 3140 O O . PHE A 1 426 ? 10.021 5.412 -8.089 1.00 74.75 426 PHE A O 1
ATOM 3147 N N . LEU A 1 427 ? 8.100 4.643 -7.236 1.00 78.50 427 LEU A N 1
ATOM 3148 C CA . LEU A 1 427 ? 7.253 5.203 -8.294 1.00 78.50 427 LEU A CA 1
ATOM 3149 C C . LEU A 1 427 ? 7.261 6.737 -8.292 1.00 78.50 427 LEU A C 1
ATOM 3151 O O . LEU A 1 427 ? 7.348 7.351 -9.360 1.00 78.50 427 LEU A O 1
ATOM 3155 N N . GLN A 1 428 ? 7.233 7.360 -7.108 1.00 72.56 428 GLN A N 1
ATOM 3156 C CA . GLN A 1 428 ? 7.368 8.813 -6.959 1.00 72.56 428 GLN A CA 1
ATOM 3157 C C . GLN A 1 428 ? 8.751 9.296 -7.400 1.00 72.56 428 GLN A C 1
ATOM 3159 O O . GLN A 1 428 ? 8.863 10.249 -8.167 1.00 72.56 428 GLN A O 1
ATOM 3164 N N . PHE A 1 429 ? 9.806 8.600 -6.980 1.00 74.31 429 PHE A N 1
ATOM 3165 C CA . PHE A 1 429 ? 11.181 8.869 -7.392 1.00 74.31 429 PHE A CA 1
ATOM 3166 C C . PHE A 1 429 ? 11.332 8.824 -8.921 1.00 74.31 429 PHE A C 1
ATOM 3168 O O . PHE A 1 429 ? 11.921 9.726 -9.534 1.00 74.31 429 PHE A O 1
ATOM 3175 N N . LYS A 1 430 ? 10.742 7.802 -9.548 1.00 79.25 430 LYS A N 1
ATOM 3176 C CA . LYS A 1 430 ? 10.727 7.598 -11.000 1.00 79.25 430 LYS A CA 1
ATOM 3177 C C . LYS A 1 430 ? 9.811 8.579 -11.741 1.00 79.25 430 LYS A C 1
ATOM 3179 O O . LYS A 1 430 ? 9.983 8.753 -12.947 1.00 79.25 430 LYS A O 1
ATOM 3184 N N . ASN A 1 431 ? 8.892 9.257 -11.043 1.00 75.94 431 ASN A N 1
ATOM 3185 C CA . ASN A 1 431 ? 7.799 10.048 -11.624 1.00 75.94 431 ASN A CA 1
ATOM 3186 C C . ASN A 1 431 ? 7.031 9.251 -12.689 1.00 75.94 431 ASN A C 1
ATOM 3188 O O . ASN A 1 431 ? 6.874 9.702 -13.823 1.00 75.94 431 ASN A O 1
ATOM 3192 N N . TRP A 1 432 ? 6.644 8.024 -12.350 1.00 67.06 432 TRP A N 1
ATOM 3193 C CA . TRP A 1 432 ? 6.193 7.032 -13.320 1.00 67.06 432 TRP A CA 1
ATOM 3194 C C . TRP A 1 432 ? 4.698 6.737 -13.244 1.00 67.06 432 TRP A C 1
ATOM 3196 O O . TRP A 1 432 ? 4.091 6.782 -12.176 1.00 67.06 432 TRP A O 1
ATOM 3206 N N . VAL A 1 433 ? 4.131 6.387 -14.399 1.00 63.19 433 VAL A N 1
ATOM 3207 C CA . VAL A 1 433 ? 2.771 5.863 -14.552 1.00 63.19 433 VAL A CA 1
ATOM 3208 C C . VAL A 1 433 ? 2.876 4.371 -14.886 1.00 63.19 433 VAL A C 1
ATOM 3210 O O . VAL A 1 433 ? 3.681 4.040 -15.762 1.00 63.19 433 VAL A O 1
ATOM 3213 N N . PRO A 1 434 ? 2.094 3.489 -14.232 1.00 60.94 434 PRO A N 1
ATOM 3214 C CA . PRO A 1 434 ? 2.080 2.059 -14.527 1.00 60.94 434 PRO A CA 1
ATOM 3215 C C . PRO A 1 434 ? 1.984 1.753 -16.027 1.00 60.94 434 PRO A C 1
ATOM 3217 O O . PRO A 1 434 ? 1.173 2.397 -16.704 1.00 60.94 434 PRO A O 1
ATOM 3220 N N . PRO A 1 435 ? 2.786 0.809 -16.569 1.00 65.19 435 PRO A N 1
ATOM 3221 C CA . PRO A 1 435 ? 2.605 0.289 -17.905 1.00 65.19 435 PRO A CA 1
ATOM 3222 C C . PRO A 1 435 ? 1.202 -0.270 -17.985 1.00 65.19 435 PRO A C 1
ATOM 3224 O O . PRO A 1 435 ? 0.620 -0.685 -16.977 1.00 65.19 435 PRO A O 1
ATOM 3227 N N . ARG A 1 436 ? 0.663 -0.230 -19.191 1.00 71.88 436 ARG A N 1
ATOM 3228 C CA . ARG A 1 436 ? -0.685 -0.683 -19.437 1.00 71.88 436 ARG A CA 1
ATOM 3229 C C . ARG A 1 436 ? -0.671 -1.857 -20.391 1.00 71.88 436 ARG A C 1
ATOM 3231 O O . ARG A 1 436 ? 0.205 -1.915 -21.251 1.00 71.88 436 ARG A O 1
ATOM 3238 N N . ILE A 1 437 ? -1.582 -2.788 -20.158 1.00 80.69 437 ILE A N 1
ATOM 3239 C CA . ILE A 1 437 ? -1.767 -3.986 -20.971 1.00 80.69 437 ILE A CA 1
ATOM 3240 C C . ILE A 1 437 ? -3.098 -3.881 -21.689 1.00 80.69 437 ILE A C 1
ATOM 3242 O O . ILE A 1 437 ? -4.051 -3.386 -21.089 1.00 80.69 437 ILE A O 1
ATOM 3246 N N . ASP A 1 438 ? -3.156 -4.390 -22.921 1.00 84.38 438 ASP A N 1
ATOM 3247 C CA . ASP A 1 438 ? -4.226 -4.058 -23.851 1.00 84.38 438 ASP A CA 1
ATOM 3248 C C . ASP A 1 438 ? -5.267 -5.184 -24.087 1.00 84.38 438 ASP A C 1
ATOM 3250 O O . ASP A 1 438 ? -5.352 -5.659 -25.225 1.00 84.38 438 ASP A O 1
ATOM 3254 N N . PRO A 1 439 ? -6.036 -5.691 -23.096 1.00 91.62 439 PRO A N 1
ATOM 3255 C CA . PRO A 1 439 ? -7.006 -6.749 -23.355 1.00 91.62 439 PRO A CA 1
ATOM 3256 C C . PRO A 1 439 ? -8.328 -6.216 -23.926 1.00 91.62 439 PRO A C 1
ATOM 3258 O O . PRO A 1 439 ? -8.771 -5.094 -23.650 1.00 91.62 439 PRO A O 1
ATOM 3261 N N . LEU A 1 440 ? -9.007 -7.069 -24.691 1.00 96.31 440 LEU A N 1
ATOM 3262 C CA . LEU A 1 440 ? -10.350 -6.825 -25.203 1.00 96.31 440 LEU A CA 1
ATOM 3263 C C . LEU A 1 440 ? -11.417 -7.324 -24.215 1.00 96.31 440 LEU A C 1
ATOM 3265 O O . LEU A 1 440 ? -11.371 -8.467 -23.765 1.00 96.31 440 LEU A O 1
ATOM 3269 N N . VAL A 1 441 ? -12.399 -6.478 -23.911 1.00 97.06 441 VAL A N 1
ATOM 3270 C CA . VAL A 1 441 ? -13.461 -6.718 -22.920 1.00 97.06 441 VAL A CA 1
ATOM 3271 C C . VAL A 1 441 ? -14.840 -6.510 -23.541 1.00 97.06 441 VAL A C 1
ATOM 3273 O O . VAL A 1 441 ? -15.016 -5.647 -24.406 1.00 97.06 441 VAL A O 1
ATOM 3276 N N . LEU A 1 442 ? -15.820 -7.299 -23.107 1.00 96.75 442 LEU A N 1
ATOM 3277 C CA . LEU A 1 442 ? -17.235 -7.124 -23.418 1.00 96.75 442 LEU A CA 1
ATOM 3278 C C . LEU A 1 442 ? -17.963 -6.558 -22.198 1.00 96.75 442 LEU A C 1
ATOM 3280 O O . LEU A 1 442 ? -17.832 -7.102 -21.106 1.00 96.75 442 LEU A O 1
ATOM 3284 N N . ASP A 1 443 ? -18.744 -5.512 -22.449 1.00 95.50 443 ASP A N 1
ATOM 3285 C CA . ASP A 1 443 ? -19.800 -5.030 -21.559 1.00 95.50 443 ASP A CA 1
ATOM 3286 C C . ASP A 1 443 ? -20.973 -6.020 -21.627 1.00 95.50 443 ASP A C 1
ATOM 3288 O O . ASP A 1 443 ? -21.509 -6.250 -22.721 1.00 95.50 443 ASP A O 1
ATOM 3292 N N . LEU A 1 444 ? -21.310 -6.673 -20.513 1.00 94.12 444 LEU A N 1
ATOM 3293 C CA . LEU A 1 444 ? -22.283 -7.778 -20.508 1.00 94.12 444 LEU A CA 1
ATOM 3294 C C . LEU A 1 444 ? -23.676 -7.383 -20.009 1.00 94.12 444 LEU A C 1
ATOM 3296 O O . LEU A 1 444 ? -24.643 -8.091 -20.312 1.00 94.12 444 LEU A O 1
ATOM 3300 N N . ASP A 1 445 ? -23.815 -6.279 -19.281 1.00 92.38 445 ASP A N 1
ATOM 3301 C CA . ASP A 1 445 ? -25.088 -5.823 -18.717 1.00 92.38 445 ASP A CA 1
ATOM 3302 C C . ASP A 1 445 ? -25.595 -4.495 -19.316 1.00 92.38 445 ASP A C 1
ATOM 3304 O O . ASP A 1 445 ? -26.768 -4.143 -19.141 1.00 92.38 445 ASP A O 1
ATOM 3308 N N . ASN A 1 446 ? -24.797 -3.874 -20.187 1.00 89.88 446 ASN A N 1
ATOM 3309 C CA . ASN A 1 446 ? -25.064 -2.656 -20.951 1.00 89.88 446 ASN A CA 1
ATOM 3310 C C . ASN A 1 446 ? -25.123 -1.374 -20.111 1.00 89.88 446 ASN A C 1
ATOM 3312 O O . ASN A 1 446 ? -25.859 -0.443 -20.478 1.00 89.88 446 ASN A O 1
ATOM 3316 N N . ASP A 1 447 ? -24.377 -1.290 -19.011 1.00 90.94 447 ASP A N 1
ATOM 3317 C CA . ASP A 1 447 ? -24.190 -0.036 -18.275 1.00 90.94 447 ASP A CA 1
ATOM 3318 C C . ASP A 1 447 ? -22.814 0.632 -18.492 1.00 90.94 447 ASP A C 1
ATOM 3320 O O . ASP A 1 447 ? -22.625 1.806 -18.139 1.00 90.94 447 ASP A O 1
ATOM 3324 N N . GLY A 1 448 ? -21.947 -0.025 -19.267 1.00 91.44 448 GLY A N 1
ATOM 3325 C CA . GLY A 1 448 ? -20.626 0.436 -19.678 1.00 91.44 448 GLY A CA 1
ATOM 3326 C C . GLY A 1 448 ? -19.511 -0.351 -18.995 1.00 91.44 448 GLY A C 1
ATOM 3327 O O . GLY A 1 448 ? -19.706 -0.942 -17.954 1.00 91.44 448 GLY A O 1
ATOM 3328 N N . ILE A 1 449 ? -18.301 -0.324 -19.565 1.00 93.19 449 ILE A N 1
ATOM 3329 C CA . ILE A 1 449 ? -17.206 -1.140 -19.018 1.00 93.19 449 ILE A CA 1
ATOM 3330 C C . ILE A 1 449 ? -16.711 -0.591 -17.675 1.00 93.19 449 ILE A C 1
ATOM 3332 O O . ILE A 1 449 ? -16.238 0.553 -17.605 1.00 93.19 449 ILE A O 1
ATOM 3336 N N . GLU A 1 450 ? -16.713 -1.438 -16.650 1.00 92.81 450 GLU A N 1
ATOM 3337 C CA . GLU A 1 450 ? -16.234 -1.131 -15.304 1.00 92.81 450 GLU A CA 1
ATOM 3338 C C . GLU A 1 450 ? -14.888 -1.812 -15.003 1.00 92.81 450 GLU A C 1
ATOM 3340 O O . GLU A 1 450 ? -14.544 -2.868 -15.536 1.00 92.81 450 GLU A O 1
ATOM 3345 N N . THR A 1 451 ? -14.062 -1.189 -14.153 1.00 91.69 451 THR A N 1
ATOM 3346 C CA . THR A 1 451 ? -12.756 -1.756 -13.767 1.00 91.69 451 THR A CA 1
ATOM 3347 C C . THR A 1 451 ? -12.426 -1.512 -12.303 1.00 91.69 451 THR A C 1
ATOM 3349 O O . THR A 1 451 ? -12.827 -0.508 -11.709 1.00 91.69 451 THR A O 1
ATOM 3352 N N . ILE A 1 452 ? -11.606 -2.395 -11.739 1.00 89.19 452 ILE A N 1
ATOM 3353 C CA . ILE A 1 452 ? -10.983 -2.247 -10.426 1.00 89.19 452 ILE A CA 1
ATOM 3354 C C . ILE A 1 452 ? -9.492 -1.917 -10.559 1.00 89.19 452 ILE A C 1
ATOM 3356 O O . ILE A 1 452 ? -8.818 -2.267 -11.531 1.00 89.19 452 ILE A O 1
ATOM 3360 N N . GLY A 1 453 ? -8.983 -1.163 -9.587 1.00 82.56 453 GLY A N 1
ATOM 3361 C CA . GLY A 1 453 ? -7.596 -0.702 -9.566 1.00 82.56 453 GLY A CA 1
ATOM 3362 C C . GLY A 1 453 ? -6.597 -1.765 -9.134 1.00 82.56 453 GLY A C 1
ATOM 3363 O O . GLY A 1 453 ? -6.961 -2.720 -8.455 1.00 82.56 453 GLY A O 1
ATOM 3364 N N . ILE A 1 454 ? -5.315 -1.538 -9.436 1.00 78.19 454 ILE A N 1
ATOM 3365 C CA . ILE A 1 454 ? -4.242 -2.360 -8.869 1.00 78.19 454 ILE A CA 1
ATOM 3366 C C . ILE A 1 454 ? -4.145 -2.087 -7.365 1.00 78.19 454 ILE A C 1
ATOM 3368 O O . ILE A 1 454 ? -3.831 -0.974 -6.942 1.00 78.19 454 ILE A O 1
ATOM 3372 N N . ASN A 1 455 ? -4.346 -3.119 -6.560 1.00 69.31 455 ASN A N 1
ATOM 3373 C CA . ASN A 1 455 ? -4.150 -3.104 -5.107 1.00 69.31 455 ASN A CA 1
ATOM 3374 C C . ASN A 1 455 ? -3.259 -4.273 -4.629 1.00 69.31 455 ASN A C 1
ATOM 3376 O O . ASN A 1 455 ? -3.069 -4.441 -3.429 1.00 69.31 455 ASN A O 1
ATOM 3380 N N . GLY A 1 456 ? -2.735 -5.076 -5.565 1.00 73.94 456 GLY A N 1
ATOM 3381 C CA . GLY A 1 456 ? -1.937 -6.270 -5.291 1.00 73.94 456 GLY A CA 1
ATOM 3382 C C . GLY A 1 456 ? -2.739 -7.551 -5.032 1.00 73.94 456 GLY A C 1
ATOM 3383 O O . GLY A 1 456 ? -2.117 -8.588 -4.828 1.00 73.94 456 GLY A O 1
ATOM 3384 N N . SER A 1 457 ? -4.079 -7.517 -5.059 1.00 82.25 457 SER A N 1
ATOM 3385 C CA . SER A 1 457 ? -4.912 -8.707 -4.820 1.00 82.25 457 SER A CA 1
ATOM 3386 C C . SER A 1 457 ? -5.090 -9.597 -6.049 1.00 82.25 457 SER A C 1
ATOM 3388 O O . SER A 1 457 ?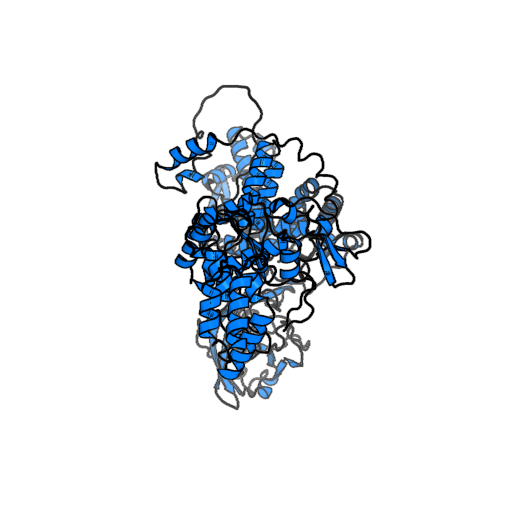 -5.369 -10.780 -5.891 1.00 82.25 457 SER A O 1
ATOM 3390 N N . ILE A 1 458 ? -4.932 -9.040 -7.253 1.00 89.12 458 ILE A N 1
ATOM 3391 C CA . ILE A 1 458 ? -5.059 -9.761 -8.524 1.00 89.12 458 ILE A CA 1
ATOM 3392 C C . ILE A 1 458 ? -3.731 -9.692 -9.258 1.00 89.12 458 ILE A C 1
ATOM 3394 O O . ILE A 1 458 ? -3.204 -8.602 -9.498 1.00 89.12 458 ILE A O 1
ATOM 3398 N N . VAL A 1 459 ? -3.208 -10.862 -9.618 1.00 90.69 459 VAL A N 1
ATOM 3399 C CA . VAL A 1 459 ? -1.992 -11.019 -10.415 1.00 90.69 459 VAL A CA 1
ATOM 3400 C C . VAL A 1 459 ? -2.293 -11.880 -11.640 1.00 90.69 459 VAL A C 1
ATOM 3402 O O . VAL A 1 459 ? -2.951 -12.912 -11.526 1.00 90.69 459 VAL A O 1
ATOM 3405 N N . PHE A 1 460 ? -1.790 -11.482 -12.806 1.00 92.88 460 PHE A N 1
ATOM 3406 C CA . PHE A 1 460 ? -1.944 -12.239 -14.051 1.00 92.88 460 PHE A CA 1
ATOM 3407 C C . PHE A 1 460 ? -0.669 -12.154 -14.896 1.00 92.88 460 PHE A C 1
ATOM 3409 O O . PHE A 1 460 ? 0.073 -11.176 -14.797 1.00 92.88 460 PHE A O 1
ATOM 3416 N N . ASP A 1 461 ? -0.385 -13.197 -15.677 1.00 92.31 461 ASP A N 1
ATOM 3417 C CA . ASP A 1 461 ? 0.790 -13.273 -16.553 1.00 92.31 461 ASP A CA 1
ATOM 3418 C C . ASP A 1 461 ? 0.421 -12.742 -17.944 1.00 92.31 461 ASP A C 1
ATOM 3420 O O . ASP A 1 461 ? 0.003 -13.476 -18.839 1.00 92.31 461 ASP A O 1
ATOM 3424 N N . HIS A 1 462 ? 0.481 -11.422 -18.099 1.00 89.62 462 HIS A N 1
ATOM 3425 C CA . HIS A 1 462 ? 0.024 -10.755 -19.319 1.00 89.62 462 HIS A CA 1
ATOM 3426 C C . HIS A 1 462 ? 0.940 -10.989 -20.528 1.00 89.62 462 HIS A C 1
ATOM 3428 O O . HIS A 1 462 ? 0.442 -11.063 -21.645 1.00 89.62 462 HIS A O 1
ATOM 3434 N N . ASP A 1 463 ? 2.249 -11.139 -20.337 1.00 87.75 463 ASP A N 1
ATOM 3435 C CA . ASP A 1 463 ? 3.208 -11.317 -21.438 1.00 87.75 463 ASP A CA 1
ATOM 3436 C C . ASP A 1 463 ? 3.668 -12.775 -21.627 1.00 87.75 463 ASP A C 1
ATOM 3438 O O . ASP A 1 463 ? 4.366 -13.092 -22.596 1.00 87.75 463 ASP A O 1
ATOM 3442 N N . GLY A 1 464 ? 3.225 -13.688 -20.759 1.00 87.88 464 GLY A N 1
ATOM 3443 C CA . GLY A 1 464 ? 3.509 -15.118 -20.841 1.00 87.88 464 GLY A CA 1
ATOM 3444 C C . GLY A 1 464 ? 4.940 -15.473 -20.437 1.00 87.88 464 GLY A C 1
ATOM 3445 O O . GLY A 1 464 ? 5.480 -16.479 -20.915 1.00 87.88 464 GLY A O 1
ATOM 3446 N N . ASP A 1 465 ? 5.588 -14.652 -19.608 1.00 86.88 465 ASP A N 1
ATOM 3447 C CA . ASP A 1 465 ? 6.975 -14.851 -19.182 1.00 86.88 465 ASP A CA 1
ATOM 3448 C C . ASP A 1 465 ? 7.124 -15.832 -17.995 1.00 86.88 465 ASP A C 1
ATOM 3450 O O . ASP A 1 465 ? 8.242 -16.221 -17.624 1.00 86.88 465 ASP A O 1
ATOM 3454 N N . GLY A 1 466 ? 6.002 -16.308 -17.444 1.00 87.25 466 GLY A N 1
ATOM 3455 C CA . GLY A 1 466 ? 5.932 -17.201 -16.291 1.00 87.25 466 GLY A CA 1
ATOM 3456 C C . GLY A 1 466 ? 5.898 -16.474 -14.944 1.00 87.25 466 GLY A C 1
ATOM 3457 O O . GLY A 1 466 ? 6.121 -17.111 -13.899 1.00 87.25 466 GLY A O 1
ATOM 3458 N N . ILE A 1 467 ? 5.654 -15.162 -14.943 1.00 89.50 467 ILE A N 1
ATOM 3459 C CA . ILE A 1 467 ? 5.570 -14.304 -13.764 1.00 89.50 467 ILE A CA 1
ATOM 3460 C C . ILE A 1 467 ? 4.254 -13.535 -13.813 1.00 89.50 467 ILE A C 1
ATOM 3462 O O . ILE A 1 467 ? 4.058 -12.607 -14.587 1.00 89.50 467 ILE A O 1
ATOM 3466 N N . LYS A 1 468 ? 3.347 -13.864 -12.897 1.00 90.06 468 LYS A N 1
ATOM 3467 C CA . LYS A 1 468 ? 2.119 -13.090 -12.741 1.00 90.06 468 LYS A CA 1
ATOM 3468 C C . LYS A 1 468 ? 2.445 -11.773 -12.054 1.00 90.06 468 LYS A C 1
ATOM 3470 O O . LYS A 1 468 ? 3.089 -11.788 -11.001 1.00 90.06 468 LYS A O 1
ATOM 3475 N N . THR A 1 469 ? 1.963 -10.657 -12.589 1.00 89.81 469 THR A N 1
ATOM 3476 C CA . THR A 1 469 ? 2.165 -9.320 -12.013 1.00 89.81 469 THR A CA 1
ATOM 3477 C C . THR A 1 469 ? 0.848 -8.664 -11.628 1.00 89.81 469 THR A C 1
ATOM 3479 O O . THR A 1 469 ? -0.197 -8.926 -12.224 1.00 89.81 469 THR A O 1
ATOM 3482 N N . GLY A 1 470 ? 0.889 -7.814 -10.601 1.00 89.69 470 GLY A N 1
ATOM 3483 C CA . GLY A 1 470 ? -0.292 -7.130 -10.088 1.00 89.69 470 GLY A CA 1
ATOM 3484 C C . GLY A 1 470 ? -0.905 -6.222 -11.136 1.00 89.69 470 GLY A C 1
ATOM 3485 O O . GLY A 1 470 ? -0.216 -5.368 -11.684 1.00 89.69 470 GLY A O 1
ATOM 3486 N N . THR A 1 471 ? -2.197 -6.356 -11.391 1.00 88.94 471 THR A N 1
ATOM 3487 C CA . THR A 1 471 ? -2.845 -5.658 -12.503 1.00 88.94 471 THR A CA 1
ATOM 3488 C C . THR A 1 471 ? -4.190 -5.070 -12.085 1.00 88.94 471 THR A C 1
ATOM 3490 O O . THR A 1 471 ? -4.827 -5.540 -11.143 1.00 88.94 471 THR A O 1
ATOM 3493 N N . GLY A 1 472 ? -4.591 -3.975 -12.733 1.00 89.38 472 GLY A N 1
ATOM 3494 C CA . GLY A 1 472 ? -5.975 -3.534 -12.725 1.00 89.38 472 GLY A CA 1
ATOM 3495 C C . GLY A 1 472 ? -6.803 -4.586 -13.443 1.00 89.38 472 GLY A C 1
ATOM 3496 O O . GLY A 1 472 ? -6.275 -5.340 -14.253 1.00 89.38 472 GLY A O 1
ATOM 3497 N N . TRP A 1 473 ? -8.088 -4.663 -13.139 1.00 94.19 473 TRP A N 1
ATOM 3498 C CA . TRP A 1 473 ? -8.907 -5.774 -13.608 1.00 94.19 473 TRP A CA 1
ATOM 3499 C C . TRP A 1 473 ? -10.271 -5.300 -14.071 1.00 94.19 473 TRP A C 1
ATOM 3501 O O . TRP A 1 473 ? -10.728 -4.227 -13.672 1.00 94.19 473 TRP A O 1
ATOM 3511 N N . VAL A 1 474 ? -10.909 -6.092 -14.923 1.00 94.50 474 VAL A N 1
ATOM 3512 C CA . VAL A 1 474 ? -12.288 -5.846 -15.344 1.00 94.50 474 VAL A CA 1
ATOM 3513 C C . VAL A 1 474 ? -13.247 -6.070 -14.164 1.00 94.50 474 VAL A C 1
ATOM 3515 O O . VAL A 1 474 ? -12.958 -6.864 -13.264 1.00 94.50 474 VAL A O 1
ATOM 3518 N N . GLY A 1 475 ? -14.355 -5.325 -14.124 1.00 94.00 475 GLY A N 1
ATOM 3519 C CA . GLY A 1 475 ? -15.466 -5.579 -13.206 1.00 94.00 475 GLY A CA 1
ATOM 3520 C C . GLY A 1 475 ? -16.002 -7.005 -13.358 1.00 94.00 475 GLY A C 1
ATOM 3521 O O . GLY A 1 475 ? -15.823 -7.643 -14.390 1.00 94.00 475 GLY A O 1
ATOM 3522 N N . LYS A 1 476 ? -16.642 -7.532 -12.311 1.00 94.12 476 LYS A N 1
ATOM 3523 C CA . LYS A 1 476 ? -17.173 -8.915 -12.312 1.00 94.12 476 LYS A CA 1
ATOM 3524 C C . LYS A 1 476 ? -18.435 -9.071 -13.170 1.00 94.12 476 LYS A C 1
ATOM 3526 O O . LYS A 1 476 ? -18.886 -10.184 -13.411 1.00 94.12 476 LYS A O 1
ATOM 3531 N N . ASP A 1 477 ? -19.055 -7.952 -13.510 1.00 93.94 477 ASP A N 1
ATOM 3532 C CA . ASP A 1 477 ? -20.239 -7.756 -14.347 1.00 93.94 477 ASP A CA 1
ATOM 3533 C C . ASP A 1 477 ? -19.886 -7.992 -15.811 1.00 93.94 477 ASP A C 1
ATOM 3535 O O . ASP A 1 477 ? -20.673 -8.583 -16.538 1.00 93.94 477 ASP A O 1
ATOM 3539 N N . ASP A 1 478 ? -18.666 -7.613 -16.181 1.00 96.06 478 ASP A N 1
ATOM 3540 C CA . ASP A 1 478 ? -18.094 -7.648 -17.520 1.00 96.06 478 ASP A CA 1
ATOM 3541 C C . ASP A 1 478 ? -17.156 -8.850 -17.708 1.00 96.06 478 ASP A C 1
ATOM 3543 O O . ASP A 1 478 ? -16.907 -9.632 -16.788 1.00 96.06 478 ASP A O 1
ATOM 3547 N N . GLY A 1 479 ? -16.605 -9.029 -18.914 1.00 96.56 479 GLY A N 1
ATOM 3548 C CA . GLY A 1 479 ? -15.674 -10.134 -19.147 1.00 96.56 479 GLY A CA 1
ATOM 3549 C C . GLY A 1 479 ? -14.656 -9.923 -20.258 1.00 96.56 479 GLY A C 1
ATOM 3550 O O . GLY A 1 479 ? -14.914 -9.262 -21.266 1.00 96.56 479 GLY A O 1
ATOM 3551 N N . PHE A 1 480 ? -13.488 -10.540 -20.094 1.00 98.12 480 PHE A N 1
ATOM 3552 C CA . PHE A 1 480 ? -12.448 -10.580 -21.117 1.00 98.12 480 PHE A CA 1
ATOM 3553 C C . PHE A 1 480 ? -12.870 -11.465 -22.280 1.00 98.12 480 PHE A C 1
ATOM 3555 O O . PHE A 1 480 ? -13.366 -12.573 -22.077 1.00 98.12 480 PHE A O 1
ATOM 3562 N N . LEU A 1 481 ? -12.613 -11.024 -23.507 1.00 97.88 481 LEU A N 1
ATOM 3563 C CA . LEU A 1 481 ? -12.662 -11.919 -24.652 1.00 97.88 481 LEU A CA 1
ATOM 3564 C C . LEU A 1 481 ? -11.385 -12.762 -24.665 1.00 97.88 481 LEU A C 1
ATOM 3566 O O . LEU A 1 481 ? -10.280 -12.218 -24.593 1.00 97.88 481 LEU A O 1
ATOM 3570 N N . VAL A 1 482 ? -11.535 -14.082 -24.775 1.00 97.88 482 VAL A N 1
ATOM 3571 C CA . VAL A 1 482 ? -10.427 -15.034 -24.630 1.00 97.88 482 VAL A CA 1
ATOM 3572 C C . VAL A 1 482 ? -10.522 -16.186 -25.626 1.00 97.88 482 VAL A C 1
ATOM 3574 O O . VAL A 1 482 ? -11.605 -16.555 -26.098 1.00 97.88 482 VAL A O 1
ATOM 3577 N N . LEU A 1 483 ? -9.377 -16.786 -25.924 1.00 97.12 483 LEU A N 1
ATOM 3578 C CA . LEU A 1 483 ? -9.252 -18.021 -26.681 1.00 97.12 483 LEU A CA 1
ATOM 3579 C C . LEU A 1 483 ? -8.155 -18.865 -26.035 1.00 97.12 483 LEU A C 1
ATOM 3581 O O . LEU A 1 483 ? -6.994 -18.480 -26.082 1.00 97.12 483 LEU A O 1
ATOM 3585 N N . ASP A 1 484 ? -8.529 -20.019 -25.487 1.00 95.88 484 ASP A N 1
ATOM 3586 C CA . ASP A 1 484 ? -7.575 -21.039 -25.039 1.00 95.88 484 ASP A CA 1
ATOM 3587 C C . ASP A 1 484 ? -6.795 -21.530 -26.267 1.00 95.88 484 ASP A C 1
ATOM 3589 O O . ASP A 1 484 ? -7.361 -22.148 -27.175 1.00 95.88 484 ASP A O 1
ATOM 3593 N N . ARG A 1 485 ? -5.517 -21.150 -26.357 1.00 93.44 485 ARG A N 1
ATOM 3594 C CA . ARG A 1 485 ? -4.676 -21.421 -27.539 1.00 93.44 485 ARG A CA 1
ATOM 3595 C C . ARG A 1 485 ? -3.842 -22.677 -27.371 1.00 93.44 485 ARG A C 1
ATOM 3597 O O . ARG A 1 485 ? -3.307 -23.178 -28.364 1.00 93.44 485 ARG A O 1
ATOM 3604 N N . ASN A 1 486 ? -3.671 -23.136 -26.137 1.00 92.50 486 ASN A N 1
ATOM 3605 C CA . ASN A 1 486 ? -2.840 -24.284 -25.801 1.00 92.50 486 ASN A CA 1
ATOM 3606 C C . ASN A 1 486 ? -3.673 -25.544 -25.466 1.00 92.50 486 ASN A C 1
ATOM 3608 O O . ASN A 1 486 ? -3.089 -26.604 -25.228 1.00 92.50 486 ASN A O 1
ATOM 3612 N N . ASP A 1 487 ? -5.005 -25.439 -25.530 1.00 91.62 487 ASP A N 1
ATOM 3613 C CA . ASP A 1 487 ? -6.004 -26.476 -25.263 1.00 91.62 487 ASP A CA 1
ATOM 3614 C C . ASP A 1 487 ? -5.901 -27.066 -23.839 1.00 91.62 487 ASP A C 1
ATOM 3616 O O . ASP A 1 487 ? -6.166 -28.259 -23.626 1.00 91.62 487 ASP A O 1
ATOM 3620 N N . ASN A 1 488 ? -5.493 -26.265 -22.847 1.00 90.44 488 ASN A N 1
ATOM 3621 C CA . ASN A 1 488 ? -5.347 -26.727 -21.462 1.00 90.44 488 ASN A CA 1
ATOM 3622 C C . ASN A 1 488 ? -6.630 -26.588 -20.618 1.00 90.44 488 ASN A C 1
ATOM 3624 O O . ASN A 1 488 ? -6.703 -27.144 -19.517 1.00 90.44 488 ASN A O 1
ATOM 3628 N N . GLY A 1 489 ? -7.665 -25.937 -21.154 1.00 88.12 489 GLY A N 1
ATOM 3629 C CA . GLY A 1 489 ? -8.974 -25.758 -20.529 1.00 88.12 489 GLY A CA 1
ATOM 3630 C C . GLY A 1 489 ? -9.064 -24.591 -19.544 1.00 88.12 489 GLY A C 1
ATOM 3631 O O . GLY A 1 489 ? -10.083 -24.470 -18.860 1.00 88.12 489 GLY A O 1
ATOM 3632 N N . THR A 1 490 ? -8.031 -23.757 -19.461 1.00 91.38 490 THR A N 1
ATOM 3633 C CA . THR A 1 490 ? -7.945 -22.552 -18.627 1.00 91.38 490 THR A CA 1
ATOM 3634 C C . THR A 1 490 ? -7.383 -21.392 -19.447 1.00 91.38 490 THR A C 1
ATOM 3636 O O . THR A 1 490 ? -6.876 -21.607 -20.537 1.00 91.38 490 THR A O 1
ATOM 3639 N N . ILE A 1 491 ? -7.505 -20.167 -18.938 1.00 95.75 491 ILE A N 1
ATOM 3640 C CA . ILE A 1 491 ? -6.831 -18.990 -19.495 1.00 95.75 491 ILE A CA 1
ATOM 3641 C C . ILE A 1 491 ? -5.750 -18.586 -18.504 1.00 95.75 491 ILE A C 1
ATOM 3643 O O . ILE A 1 491 ? -6.069 -18.162 -17.388 1.00 95.75 491 ILE A O 1
ATOM 3647 N N . ASP A 1 492 ? -4.490 -18.788 -18.874 1.00 90.56 492 ASP A N 1
ATOM 3648 C CA . ASP A 1 492 ? -3.359 -18.662 -17.951 1.00 90.56 492 ASP A CA 1
ATOM 3649 C C . ASP A 1 492 ? -2.370 -17.553 -18.308 1.00 90.56 492 ASP A C 1
ATOM 3651 O O . ASP A 1 492 ? -1.646 -17.094 -17.420 1.00 90.56 492 ASP A O 1
ATOM 3655 N N . THR A 1 493 ? -2.379 -17.087 -19.560 1.00 92.62 493 THR A N 1
ATOM 3656 C CA . THR A 1 493 ? -1.464 -16.051 -20.052 1.00 92.62 493 THR A CA 1
ATOM 3657 C C . THR A 1 493 ? -2.143 -15.066 -21.004 1.00 92.62 493 THR A C 1
ATOM 3659 O O . THR A 1 493 ? -3.168 -15.362 -21.623 1.00 92.62 493 THR A O 1
ATOM 3662 N N . GLY A 1 494 ? -1.559 -13.879 -21.189 1.00 90.69 494 GLY A N 1
ATOM 3663 C CA . GLY A 1 494 ? -2.089 -12.879 -22.125 1.00 90.69 494 GLY A CA 1
ATOM 3664 C C . GLY A 1 494 ? -1.990 -13.269 -23.602 1.00 90.69 494 GLY A C 1
ATOM 3665 O O . GLY A 1 494 ? -2.688 -12.685 -24.428 1.00 90.69 494 GLY A O 1
ATOM 3666 N N . ALA A 1 495 ? -1.244 -14.327 -23.944 1.00 92.00 495 ALA A N 1
ATOM 3667 C CA . ALA A 1 495 ? -1.292 -14.938 -25.275 1.00 92.00 495 ALA A CA 1
ATOM 3668 C C . ALA A 1 495 ? -2.698 -15.474 -25.632 1.00 92.00 495 ALA A C 1
ATOM 3670 O O . ALA A 1 495 ? -3.050 -15.584 -26.813 1.00 92.00 495 ALA A O 1
ATOM 3671 N N . GLU A 1 496 ? -3.492 -15.801 -24.611 1.00 95.25 496 GLU A N 1
ATOM 3672 C CA . GLU A 1 496 ? -4.856 -16.331 -24.703 1.00 95.25 496 GLU A CA 1
ATOM 3673 C C . GLU A 1 496 ? -5.928 -15.246 -24.532 1.00 95.25 496 GLU A C 1
ATOM 3675 O O . GLU A 1 496 ? -7.101 -15.461 -24.847 1.00 95.25 496 GLU A O 1
ATOM 3680 N N . LEU A 1 497 ? -5.526 -14.051 -24.096 1.00 96.06 497 LEU A N 1
ATOM 3681 C CA . LEU A 1 497 ? -6.335 -12.842 -24.201 1.00 96.06 497 LEU A CA 1
ATOM 3682 C C . LEU A 1 497 ? -6.225 -12.276 -25.623 1.00 96.06 497 LEU A C 1
ATOM 3684 O O . LEU A 1 497 ? -5.252 -12.521 -26.340 1.00 96.06 497 LEU A O 1
ATOM 3688 N N . PHE A 1 498 ? -7.215 -11.490 -26.045 1.00 96.50 498 PHE A N 1
ATOM 3689 C CA . PHE A 1 498 ? -7.090 -10.671 -27.254 1.00 96.50 498 PHE A CA 1
ATOM 3690 C C . PHE A 1 498 ? -6.452 -9.327 -26.901 1.00 96.50 498 PHE A C 1
ATOM 3692 O O . PHE A 1 498 ? -7.122 -8.462 -26.343 1.00 96.50 498 PHE A O 1
ATOM 3699 N N . GLY A 1 499 ? -5.177 -9.146 -27.248 1.00 93.25 499 GLY A N 1
ATOM 3700 C CA . GLY A 1 499 ? -4.393 -7.955 -26.921 1.00 93.25 499 GLY A CA 1
ATOM 3701 C C . GLY A 1 499 ? -3.049 -7.898 -27.645 1.00 93.25 499 GLY A C 1
ATOM 3702 O O . GLY A 1 499 ? -2.822 -8.634 -28.603 1.00 93.25 499 GLY A O 1
ATOM 3703 N N . VAL A 1 500 ? -2.149 -7.013 -27.207 1.00 91.06 500 VAL A N 1
ATOM 3704 C CA . VAL A 1 500 ? -0.822 -6.825 -27.836 1.00 91.06 500 VAL A CA 1
ATOM 3705 C C . VAL A 1 500 ? 0.082 -8.057 -27.753 1.00 91.06 500 VAL A C 1
ATOM 3707 O O . VAL A 1 500 ? 0.904 -8.263 -28.642 1.00 91.06 500 VAL A O 1
ATOM 3710 N N . ASP A 1 501 ? -0.113 -8.910 -26.748 1.00 90.88 501 ASP A N 1
ATOM 3711 C CA . ASP A 1 501 ? 0.646 -10.152 -26.564 1.00 90.88 501 ASP A CA 1
ATOM 3712 C C . ASP A 1 501 ? 0.077 -11.334 -27.375 1.00 90.88 501 ASP A C 1
ATOM 3714 O O . ASP A 1 501 ? 0.655 -12.423 -27.421 1.00 90.88 501 ASP A O 1
ATOM 3718 N N . THR A 1 502 ? -1.022 -11.126 -28.114 1.00 92.88 502 THR A N 1
ATOM 3719 C CA . THR A 1 502 ? -1.551 -12.130 -29.039 1.00 92.88 502 THR A CA 1
ATOM 3720 C C . THR A 1 502 ? -0.657 -12.266 -30.274 1.00 92.88 502 THR A C 1
ATOM 3722 O O . THR A 1 502 ? -0.478 -11.322 -31.047 1.00 92.88 502 THR A O 1
ATOM 3725 N N . VAL A 1 503 ? -0.171 -13.482 -30.537 1.00 93.75 503 VAL A N 1
ATOM 3726 C CA . VAL A 1 503 ? 0.498 -13.826 -31.802 1.00 93.75 503 VAL A CA 1
ATOM 3727 C C . VAL A 1 503 ? -0.548 -14.154 -32.869 1.00 93.75 503 VAL A C 1
ATOM 3729 O O . VAL A 1 503 ? -1.309 -15.113 -32.735 1.00 93.75 503 VAL A O 1
ATOM 3732 N N . LYS A 1 504 ? -0.566 -13.370 -33.947 1.00 94.38 504 LYS A N 1
ATOM 3733 C CA . LYS A 1 504 ? -1.463 -13.553 -35.095 1.00 94.38 504 LYS A CA 1
ATOM 3734 C C . LYS A 1 504 ? -0.991 -14.671 -36.024 1.00 94.38 504 LYS A C 1
ATOM 3736 O O . LYS A 1 504 ? 0.153 -15.128 -35.959 1.00 94.38 504 LYS A O 1
ATOM 3741 N N . SER A 1 505 ? -1.851 -15.065 -36.958 1.00 93.06 505 SER A N 1
ATOM 3742 C CA . SER A 1 505 ? -1.602 -16.099 -37.968 1.00 93.06 505 SER A CA 1
ATOM 3743 C C . SER A 1 505 ? -0.366 -15.842 -38.844 1.00 93.06 505 SER A C 1
ATOM 3745 O O . SER A 1 505 ? 0.247 -16.787 -39.347 1.00 93.06 505 SER A O 1
ATOM 3747 N N . ASP A 1 506 ? 0.050 -14.578 -38.995 1.00 93.06 506 ASP A N 1
ATOM 3748 C CA . ASP A 1 506 ? 1.259 -14.175 -39.723 1.00 93.06 506 ASP A CA 1
ATOM 3749 C C . ASP A 1 506 ? 2.556 -14.246 -38.887 1.00 93.06 506 ASP A C 1
ATOM 3751 O O . ASP A 1 506 ? 3.637 -13.919 -39.389 1.00 93.06 506 ASP A O 1
ATOM 3755 N N . GLY A 1 507 ? 2.455 -14.690 -37.631 1.00 91.94 507 GLY A N 1
ATOM 3756 C CA . GLY A 1 507 ? 3.558 -14.845 -36.685 1.00 91.94 507 GLY A CA 1
ATOM 3757 C C . GLY A 1 507 ? 4.003 -13.548 -36.008 1.00 91.94 507 GLY A C 1
ATOM 3758 O O . GLY A 1 507 ? 5.036 -13.553 -35.337 1.00 91.94 507 GLY A O 1
ATOM 3759 N N . LYS A 1 508 ? 3.282 -12.435 -36.190 1.00 93.94 508 LYS A N 1
ATOM 3760 C CA . LYS A 1 508 ? 3.561 -11.165 -35.505 1.00 93.94 508 LYS A CA 1
ATOM 3761 C C . LYS A 1 508 ? 2.610 -10.949 -34.334 1.00 93.94 508 LYS A C 1
ATOM 3763 O O . LYS A 1 508 ? 1.482 -11.430 -34.346 1.00 93.94 508 LYS A O 1
ATOM 3768 N N . LEU A 1 509 ? 3.068 -10.166 -33.362 1.00 91.94 509 LEU A N 1
ATOM 3769 C CA . LEU A 1 509 ? 2.219 -9.636 -32.299 1.00 91.94 509 LEU A CA 1
ATOM 3770 C C . LEU A 1 509 ? 1.162 -8.684 -32.870 1.00 91.94 509 LEU A C 1
ATOM 3772 O O . LEU A 1 509 ? 1.416 -7.972 -33.853 1.00 91.94 509 LEU A O 1
ATOM 3776 N N . ALA A 1 510 ? -0.022 -8.694 -32.269 1.00 92.06 510 ALA A N 1
ATOM 3777 C CA . ALA A 1 510 ? -1.096 -7.781 -32.616 1.00 92.06 510 ALA A CA 1
ATOM 3778 C C . ALA A 1 510 ? -0.793 -6.346 -32.158 1.00 92.06 510 ALA A C 1
ATOM 3780 O O . ALA A 1 510 ? 0.000 -6.095 -31.254 1.00 92.06 510 ALA A O 1
ATOM 3781 N N . ILE A 1 511 ? -1.431 -5.377 -32.811 1.00 90.69 511 ILE A N 1
ATOM 3782 C CA . ILE A 1 511 ? -1.283 -3.952 -32.479 1.00 90.69 511 ILE A CA 1
ATOM 3783 C C . ILE A 1 511 ? -2.171 -3.563 -31.286 1.00 90.69 511 ILE A C 1
ATOM 3785 O O . ILE A 1 511 ? -1.841 -2.623 -30.572 1.00 90.69 511 ILE A O 1
ATOM 3789 N N . ASN A 1 512 ? -3.314 -4.232 -31.118 1.00 90.75 512 ASN A N 1
ATOM 3790 C CA . ASN A 1 512 ? -4.271 -4.091 -30.014 1.00 90.75 512 ASN A CA 1
ATOM 3791 C C . ASN A 1 512 ? -5.262 -5.272 -30.049 1.00 90.75 512 ASN A C 1
ATOM 3793 O O . ASN A 1 512 ? -5.222 -6.085 -30.978 1.00 90.75 512 ASN A O 1
ATOM 3797 N N . GLY A 1 513 ? -6.192 -5.341 -29.095 1.00 93.31 513 GLY A N 1
ATOM 3798 C CA . GLY A 1 513 ? -7.168 -6.426 -28.989 1.00 93.31 513 GLY A CA 1
ATOM 3799 C C . GLY A 1 513 ? -8.121 -6.563 -30.183 1.00 93.31 513 GLY A C 1
ATOM 3800 O O . GLY A 1 513 ? -8.471 -7.679 -30.562 1.00 93.31 513 GLY A O 1
ATOM 3801 N N . PHE A 1 514 ? -8.499 -5.468 -30.853 1.00 96.00 514 PHE A N 1
ATOM 3802 C CA . PHE A 1 514 ? -9.328 -5.549 -32.067 1.00 96.00 514 PHE A CA 1
ATOM 3803 C C . PHE A 1 514 ? -8.545 -6.081 -33.275 1.00 96.00 514 PHE A C 1
ATOM 3805 O O . PHE A 1 514 ? -9.082 -6.877 -34.043 1.00 96.00 514 PHE A O 1
ATOM 3812 N N . ASP A 1 515 ? -7.279 -5.682 -33.438 1.00 95.50 515 ASP A N 1
ATOM 3813 C CA . ASP A 1 515 ? -6.381 -6.252 -34.453 1.00 95.50 515 ASP A CA 1
ATOM 3814 C C . ASP A 1 515 ? -6.137 -7.746 -34.195 1.00 95.50 515 ASP A C 1
ATOM 3816 O O . ASP A 1 515 ? -6.171 -8.535 -35.138 1.00 95.50 515 ASP A O 1
ATOM 3820 N N . ALA A 1 516 ? -5.982 -8.147 -32.928 1.00 95.69 516 ALA A N 1
ATOM 3821 C CA . ALA A 1 516 ? -5.888 -9.549 -32.531 1.00 95.69 516 ALA A CA 1
ATOM 3822 C C . ALA A 1 516 ? -7.149 -10.342 -32.920 1.00 95.69 516 ALA A C 1
ATOM 3824 O O . ALA A 1 516 ? -7.039 -11.406 -33.526 1.00 95.69 516 ALA A O 1
ATOM 3825 N N . LEU A 1 517 ? -8.346 -9.822 -32.620 1.00 97.12 517 LEU A N 1
ATOM 3826 C CA . LEU A 1 517 ? -9.608 -10.488 -32.964 1.00 97.12 517 LEU A CA 1
ATOM 3827 C C . LEU A 1 517 ? -9.845 -10.536 -34.479 1.00 97.12 517 LEU A C 1
ATOM 3829 O O . LEU A 1 517 ? -10.371 -11.522 -34.987 1.00 97.12 517 LEU A O 1
ATOM 3833 N N . SER A 1 518 ? -9.422 -9.502 -35.213 1.00 96.31 518 SER A N 1
ATOM 3834 C CA . SER A 1 518 ? -9.580 -9.437 -36.670 1.00 96.31 518 SER A CA 1
ATOM 3835 C C . SER A 1 518 ? -8.815 -10.517 -37.432 1.00 96.31 518 SER A C 1
ATOM 3837 O O . SER A 1 518 ? -9.180 -10.840 -38.557 1.00 96.31 518 SER A O 1
ATOM 3839 N N . ASP A 1 519 ? -7.799 -11.125 -36.815 1.00 96.44 519 ASP A N 1
ATOM 3840 C CA . ASP A 1 519 ? -7.091 -12.275 -37.386 1.00 96.44 519 ASP A CA 1
ATOM 3841 C C . ASP A 1 519 ? -7.995 -13.518 -37.507 1.00 96.44 519 ASP A C 1
ATOM 3843 O O . ASP A 1 519 ? -7.692 -14.433 -38.272 1.00 96.44 519 ASP A O 1
ATOM 3847 N N . LEU A 1 520 ? -9.116 -13.546 -36.773 1.00 96.88 520 LEU A N 1
ATOM 3848 C CA . LEU A 1 520 ? -10.093 -14.636 -36.783 1.00 96.88 520 LEU A CA 1
ATOM 3849 C C . LEU A 1 520 ? -11.280 -14.408 -37.736 1.00 96.88 520 LEU A C 1
ATOM 3851 O O . LEU A 1 520 ? -12.107 -15.311 -37.868 1.00 96.88 520 LEU A O 1
ATOM 3855 N N . ASP A 1 521 ? -11.354 -13.250 -38.404 1.00 97.19 521 ASP A N 1
ATOM 3856 C CA . ASP A 1 521 ? -12.342 -12.929 -39.447 1.00 97.19 521 ASP A CA 1
ATOM 3857 C C . ASP A 1 521 ? -11.985 -13.665 -40.748 1.00 97.19 521 ASP A C 1
ATOM 3859 O O . ASP A 1 521 ? -11.154 -13.234 -41.554 1.00 97.19 521 ASP A O 1
ATOM 3863 N N . SER A 1 522 ? -12.568 -14.847 -40.916 1.00 95.81 522 SER A N 1
ATOM 3864 C CA . SER A 1 522 ? -12.190 -15.798 -41.960 1.00 95.81 522 SER A CA 1
ATOM 3865 C C . SER A 1 522 ? -12.847 -15.520 -43.312 1.00 95.81 522 SER A C 1
ATOM 3867 O O . SER A 1 522 ? -12.325 -15.969 -44.340 1.00 95.81 522 SER A O 1
ATOM 3869 N N . ASP A 1 523 ? -13.962 -14.785 -43.331 1.00 95.88 523 ASP A N 1
ATOM 3870 C CA . ASP A 1 523 ? -14.636 -14.344 -44.556 1.00 95.88 523 ASP A CA 1
ATOM 3871 C C . ASP A 1 523 ? -14.363 -12.868 -44.917 1.00 95.88 523 ASP A C 1
ATOM 3873 O O . ASP A 1 523 ? -14.673 -12.444 -46.039 1.00 95.88 523 ASP A O 1
ATOM 3877 N N . ALA A 1 524 ? -13.649 -12.148 -44.043 1.00 95.31 524 ALA A N 1
ATOM 3878 C CA . ALA A 1 524 ? -13.173 -10.777 -44.195 1.00 95.31 524 ALA A CA 1
ATOM 3879 C C . ALA A 1 524 ? -14.305 -9.751 -44.374 1.00 95.31 524 ALA A C 1
ATOM 3881 O O . ALA A 1 524 ? -14.148 -8.756 -45.102 1.00 95.31 524 ALA A O 1
ATOM 3882 N N . ASP A 1 525 ? -15.458 -9.985 -43.742 1.00 95.19 525 ASP A N 1
ATOM 3883 C CA . ASP A 1 525 ? -16.612 -9.086 -43.794 1.00 95.19 525 ASP A CA 1
ATOM 3884 C C . ASP A 1 525 ? -16.544 -7.937 -42.758 1.00 95.19 525 ASP A C 1
ATOM 3886 O O . ASP A 1 525 ? -17.278 -6.940 -42.866 1.00 95.19 525 ASP A O 1
ATOM 3890 N N . GLY A 1 526 ? -15.580 -7.997 -41.833 1.00 95.19 526 GLY A N 1
ATOM 3891 C CA . GLY A 1 526 ? -15.360 -7.029 -40.762 1.00 95.19 526 GLY A CA 1
ATOM 3892 C C . GLY A 1 526 ? -16.220 -7.264 -39.516 1.00 95.19 526 GLY A C 1
ATOM 3893 O O . GLY A 1 526 ? -16.304 -6.357 -38.676 1.00 95.19 526 GLY A O 1
ATOM 3894 N N . LEU A 1 527 ? -16.866 -8.424 -39.397 1.00 97.00 527 LEU A N 1
ATOM 3895 C CA . LEU A 1 527 ? -17.679 -8.854 -38.265 1.00 97.00 527 LEU A CA 1
ATOM 3896 C C . LEU A 1 527 ? -17.225 -10.234 -37.791 1.00 97.00 527 LEU A C 1
ATOM 3898 O O . LEU A 1 527 ? -17.428 -11.219 -38.482 1.00 97.00 527 LEU A O 1
ATOM 3902 N N . PHE A 1 528 ? -16.769 -10.341 -36.545 1.00 97.88 528 PHE A N 1
ATOM 3903 C CA . PHE A 1 528 ? -16.527 -11.654 -35.954 1.00 97.88 528 PHE A CA 1
ATOM 3904 C C . PHE A 1 528 ? -17.856 -12.298 -35.529 1.00 97.88 528 PHE A C 1
ATOM 3906 O O . PHE A 1 528 ? -18.510 -11.818 -34.594 1.00 97.88 528 PHE A O 1
ATOM 3913 N N . ASN A 1 529 ? -18.300 -13.337 -36.240 1.00 96.31 529 ASN A N 1
ATOM 3914 C CA . ASN A 1 529 ? -19.630 -13.939 -36.101 1.00 96.31 529 ASN A CA 1
ATOM 3915 C C . ASN A 1 529 ? -19.648 -15.454 -36.409 1.00 96.31 529 ASN A C 1
ATOM 3917 O O . ASN A 1 529 ? -18.629 -16.058 -36.708 1.00 96.31 529 ASN A O 1
ATOM 3921 N N . GLN A 1 530 ? -20.817 -16.102 -36.348 1.00 95.81 530 GLN A N 1
ATOM 3922 C CA . GLN A 1 530 ? -20.961 -17.556 -36.562 1.00 95.81 530 GLN A CA 1
ATOM 3923 C C . GLN A 1 530 ? -20.459 -18.098 -37.920 1.00 95.81 530 GLN A C 1
ATOM 3925 O O . GLN A 1 530 ? -20.329 -19.316 -38.067 1.00 95.81 530 GLN A O 1
ATOM 3930 N N . ASN A 1 531 ? -20.248 -17.236 -38.920 1.00 94.88 531 ASN A N 1
ATOM 3931 C CA . ASN A 1 531 ? -19.652 -17.612 -40.202 1.00 94.88 531 ASN A CA 1
ATOM 3932 C C . ASN A 1 531 ? -18.133 -17.824 -40.089 1.00 94.88 531 ASN A C 1
ATOM 3934 O O . ASN A 1 531 ? -17.551 -18.456 -40.973 1.00 94.88 531 ASN A O 1
ATOM 3938 N N . ASP A 1 532 ? -17.516 -17.375 -38.993 1.00 97.69 532 ASP A N 1
ATOM 3939 C CA . ASP A 1 532 ? -16.092 -17.519 -38.740 1.00 97.69 532 ASP A CA 1
ATOM 3940 C C . ASP A 1 532 ? -15.719 -18.854 -38.118 1.00 97.69 532 ASP A C 1
ATOM 3942 O O . ASP A 1 532 ? -16.325 -19.333 -37.154 1.00 97.69 532 ASP A O 1
ATOM 3946 N N . ALA A 1 533 ? -14.638 -19.439 -38.636 1.00 95.62 533 ALA A N 1
ATOM 3947 C CA . ALA A 1 533 ? -14.192 -20.776 -38.258 1.00 95.62 533 ALA A CA 1
ATOM 3948 C C . ALA A 1 533 ? -13.925 -20.945 -36.748 1.00 95.62 533 ALA A C 1
ATOM 3950 O O . ALA A 1 533 ? -14.099 -22.046 -36.221 1.00 95.62 533 ALA A O 1
ATOM 3951 N N . GLN A 1 534 ? -13.504 -19.882 -36.053 1.00 95.31 534 GLN A N 1
ATOM 3952 C CA . GLN A 1 534 ? -13.182 -19.916 -34.621 1.00 95.31 534 GLN A CA 1
ATOM 3953 C C . GLN A 1 534 ? -14.258 -19.311 -33.709 1.00 95.31 534 GLN A C 1
ATOM 3955 O O . GLN A 1 534 ? -14.084 -19.316 -32.490 1.00 95.31 534 GLN A O 1
ATOM 3960 N N . PHE A 1 535 ? -15.405 -18.876 -34.239 1.00 96.50 535 PHE A N 1
ATOM 3961 C CA . PHE A 1 535 ? -16.461 -18.260 -33.426 1.00 96.50 535 PHE A CA 1
ATOM 3962 C C . PHE A 1 535 ? -16.960 -19.158 -32.289 1.00 96.50 535 PHE A C 1
ATOM 3964 O O . PHE A 1 535 ? -17.216 -18.692 -31.183 1.00 96.50 535 PHE A O 1
ATOM 3971 N N . SER A 1 536 ? -17.049 -20.470 -32.523 1.00 94.81 536 SER A N 1
ATOM 3972 C CA . SER A 1 536 ? -17.482 -21.428 -31.499 1.00 94.81 536 SER A CA 1
ATOM 3973 C C . SER A 1 536 ? -16.421 -21.747 -30.439 1.00 94.81 536 SER A C 1
ATOM 3975 O O . SER A 1 536 ? -16.722 -22.492 -29.508 1.00 94.81 536 SER A O 1
ATOM 3977 N N . GLN A 1 537 ? -15.183 -21.279 -30.617 1.00 95.44 537 GLN A N 1
ATOM 3978 C CA . GLN A 1 537 ? -14.051 -21.541 -29.719 1.00 95.44 537 GLN A CA 1
ATOM 3979 C C . GLN A 1 537 ? -13.751 -20.343 -28.817 1.00 95.44 537 GLN A C 1
ATOM 3981 O O . GLN A 1 537 ? -13.338 -20.541 -27.677 1.00 95.44 537 GLN A O 1
ATOM 3986 N N . VAL A 1 538 ? -14.000 -19.124 -29.307 1.00 97.50 538 VAL A N 1
ATOM 3987 C CA . VAL A 1 538 ? -13.856 -17.896 -28.520 1.00 97.50 538 VAL A CA 1
ATOM 3988 C C . VAL A 1 538 ? -14.864 -17.873 -27.371 1.00 97.50 538 VAL A C 1
ATOM 3990 O O . VAL A 1 538 ? -16.042 -18.223 -27.520 1.00 97.50 538 VAL A O 1
ATOM 3993 N N . ARG A 1 539 ? -14.376 -17.461 -26.205 1.00 97.69 539 ARG A N 1
ATOM 3994 C CA . ARG A 1 539 ? -15.114 -17.414 -24.945 1.00 97.69 539 ARG A CA 1
ATOM 3995 C C . ARG A 1 539 ? -15.044 -16.020 -24.340 1.00 97.69 539 ARG A C 1
ATOM 3997 O O . ARG A 1 539 ? -14.230 -15.192 -24.739 1.00 97.69 539 ARG A O 1
ATOM 4004 N N . VAL A 1 540 ? -15.900 -15.798 -23.356 1.00 97.88 540 VAL A N 1
ATOM 4005 C CA . VAL A 1 540 ? -15.828 -14.674 -22.432 1.00 97.88 540 VAL A CA 1
ATOM 4006 C C . VAL A 1 540 ? -15.429 -15.223 -21.071 1.00 97.88 540 VAL A C 1
ATOM 4008 O O . VAL A 1 540 ? -16.087 -16.131 -20.559 1.00 97.88 540 VAL A O 1
ATOM 4011 N N . TRP A 1 541 ? -14.344 -14.695 -20.516 1.00 97.94 541 TRP A N 1
ATOM 4012 C CA . TRP A 1 541 ? -13.935 -14.943 -19.143 1.00 97.94 541 TRP A CA 1
ATOM 4013 C C . TRP A 1 541 ? -14.482 -13.833 -18.250 1.00 97.94 541 TRP A C 1
ATOM 4015 O O . TRP A 1 541 ? -13.995 -12.704 -18.279 1.00 97.94 541 TRP A O 1
ATOM 4025 N N . GLN A 1 542 ? -15.509 -14.174 -17.479 1.00 97.31 542 GLN A N 1
ATOM 4026 C CA . GLN A 1 542 ? -16.066 -13.324 -16.436 1.00 97.31 542 GLN A CA 1
ATOM 4027 C C . GLN A 1 542 ? -15.519 -13.817 -15.097 1.00 97.31 542 GLN A C 1
ATOM 4029 O O . GLN A 1 542 ? -15.964 -14.844 -14.587 1.00 97.31 542 GLN A O 1
ATOM 4034 N N . ASP A 1 543 ? -14.522 -13.117 -14.563 1.00 95.56 543 ASP A N 1
ATOM 4035 C CA . ASP A 1 543 ? -13.898 -13.444 -13.279 1.00 95.56 543 ASP A CA 1
ATOM 4036 C C . ASP A 1 543 ? -14.837 -13.042 -12.128 1.00 95.56 543 ASP A C 1
ATOM 4038 O O . ASP A 1 543 ? -14.904 -11.881 -11.711 1.0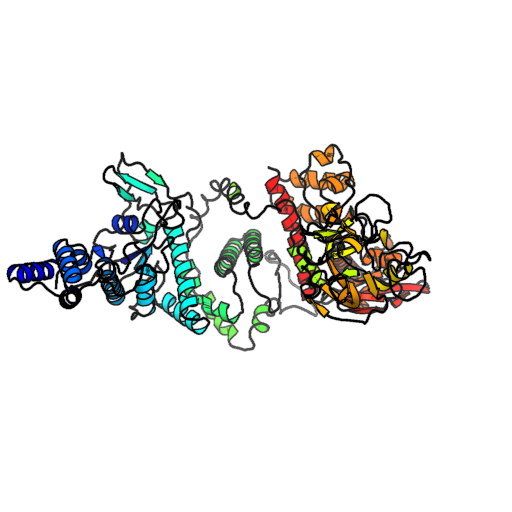0 95.56 543 ASP A O 1
ATOM 4042 N N . LEU A 1 544 ? -15.641 -14.005 -11.669 1.00 93.31 544 LEU A N 1
ATOM 4043 C CA . LEU A 1 544 ? -16.758 -13.761 -10.755 1.00 93.31 544 LEU A CA 1
ATOM 4044 C C . LEU A 1 544 ? -16.295 -13.533 -9.315 1.00 93.31 544 LEU A C 1
ATOM 4046 O O . LEU A 1 544 ? -16.967 -12.816 -8.563 1.00 93.31 544 LEU A O 1
ATOM 4050 N N . ASP A 1 545 ? -15.194 -14.171 -8.916 1.00 93.25 545 ASP A N 1
ATOM 4051 C CA . ASP A 1 545 ? -14.611 -14.040 -7.582 1.00 93.25 545 ASP A CA 1
ATOM 4052 C C . ASP A 1 545 ? -13.415 -13.072 -7.528 1.00 93.25 545 ASP A C 1
ATOM 4054 O O . ASP A 1 545 ? -12.963 -12.741 -6.429 1.00 93.25 545 ASP A O 1
ATOM 4058 N N . GLN A 1 546 ? -13.002 -12.537 -8.684 1.00 92.12 546 GLN A N 1
ATOM 4059 C CA . GLN A 1 546 ? -11.985 -11.498 -8.846 1.00 92.12 546 GLN A CA 1
ATOM 4060 C C . GLN A 1 546 ? -10.619 -11.947 -8.322 1.00 92.12 546 GLN A C 1
ATOM 4062 O O . GLN A 1 546 ? -9.944 -11.204 -7.602 1.00 92.12 546 GLN A O 1
ATOM 4067 N N . ASN A 1 547 ? -10.223 -13.178 -8.650 1.00 89.81 547 ASN A N 1
ATOM 4068 C CA . ASN A 1 547 ? -8.971 -13.778 -8.191 1.00 89.81 547 ASN A CA 1
ATOM 4069 C C . ASN A 1 547 ? -7.885 -13.873 -9.289 1.00 89.81 547 ASN A C 1
ATOM 4071 O O . ASN A 1 547 ? -6.754 -14.259 -8.986 1.00 89.81 547 ASN A O 1
ATOM 4075 N N . GLY A 1 548 ? -8.194 -13.523 -10.545 1.00 90.81 548 GLY A N 1
ATOM 4076 C CA . GLY A 1 548 ? -7.263 -13.592 -11.678 1.00 90.81 548 GLY A CA 1
ATOM 4077 C C . GLY A 1 548 ? -6.939 -15.009 -12.169 1.00 90.81 548 GLY A C 1
ATOM 4078 O O . GLY A 1 548 ? -5.974 -15.200 -12.910 1.00 90.81 548 GLY A O 1
ATOM 4079 N N . ILE A 1 549 ? -7.703 -16.020 -11.756 1.00 92.81 549 ILE A N 1
ATOM 4080 C CA . ILE A 1 549 ? -7.531 -17.432 -12.112 1.00 92.81 549 ILE A CA 1
ATOM 4081 C C . ILE A 1 549 ? -8.777 -17.900 -12.855 1.00 92.81 549 ILE A C 1
ATOM 4083 O O . ILE A 1 549 ? -9.845 -18.045 -12.278 1.00 92.81 549 ILE A O 1
ATOM 4087 N N . SER A 1 550 ? -8.621 -18.219 -14.138 1.00 94.56 550 SER A N 1
ATOM 4088 C CA . SER A 1 550 ? -9.739 -18.692 -14.948 1.00 94.56 550 SER A CA 1
ATOM 4089 C C . SER A 1 550 ? -10.196 -20.097 -14.544 1.00 94.56 550 SER A C 1
ATOM 4091 O O . SER A 1 550 ? -9.424 -21.061 -14.595 1.00 94.56 550 SER A O 1
ATOM 4093 N N . THR A 1 551 ? -11.477 -20.231 -14.189 1.00 92.69 551 THR A N 1
ATOM 4094 C CA . THR A 1 551 ? -12.120 -21.522 -13.917 1.00 92.69 551 THR A CA 1
ATOM 4095 C C . THR A 1 551 ? -13.219 -21.858 -14.929 1.00 92.69 551 THR A C 1
ATOM 4097 O O . THR A 1 551 ? -13.806 -21.002 -15.587 1.00 92.69 551 THR A O 1
ATOM 4100 N N . ALA A 1 552 ? -13.551 -23.146 -15.065 1.00 92.12 552 ALA A N 1
ATOM 4101 C CA . ALA A 1 552 ? -14.533 -23.599 -16.056 1.00 92.12 552 ALA A CA 1
ATOM 4102 C C . ALA A 1 552 ? -15.945 -23.004 -15.862 1.00 92.12 552 ALA A C 1
ATOM 4104 O O . ALA A 1 552 ? -16.712 -22.931 -16.819 1.00 92.12 552 ALA A O 1
ATOM 4105 N N . ASN A 1 553 ? -16.306 -22.603 -14.638 1.00 92.81 553 ASN A N 1
ATOM 4106 C CA . ASN A 1 553 ? -17.580 -21.944 -14.324 1.00 92.81 553 ASN A CA 1
ATOM 4107 C C . ASN A 1 553 ? -17.590 -20.434 -14.617 1.00 92.81 553 ASN A C 1
ATOM 4109 O O . ASN A 1 553 ? -18.638 -19.815 -14.462 1.00 92.81 553 ASN A O 1
ATOM 4113 N N . GLU A 1 554 ? -16.462 -19.870 -15.040 1.00 96.00 554 GLU A N 1
ATOM 4114 C CA . GLU A 1 554 ? -16.278 -18.452 -15.383 1.00 96.00 554 GLU A CA 1
ATOM 4115 C C . GLU A 1 554 ? -16.064 -18.240 -16.887 1.00 96.00 554 GLU A C 1
ATOM 4117 O O . GLU A 1 554 ? -15.971 -17.110 -17.363 1.00 96.00 554 GLU A O 1
ATOM 4122 N N . LEU A 1 555 ? -15.980 -19.336 -17.646 1.00 96.75 555 LEU A N 1
ATOM 4123 C CA . LEU A 1 555 ? -15.757 -19.338 -19.084 1.00 96.75 555 LEU A CA 1
ATOM 4124 C C . LEU A 1 555 ? -17.052 -19.624 -19.840 1.00 96.75 555 LEU A C 1
ATOM 4126 O O . LEU A 1 555 ? -17.515 -20.766 -19.929 1.00 96.75 555 LEU A O 1
ATOM 4130 N N . PHE A 1 556 ? -17.590 -18.590 -20.475 1.00 96.44 556 PHE A N 1
ATOM 4131 C CA . PHE A 1 556 ? -18.842 -18.649 -21.218 1.00 96.44 556 PHE A CA 1
ATOM 4132 C C . PHE A 1 556 ? -18.593 -18.609 -22.724 1.00 96.44 556 PHE A C 1
ATOM 4134 O O . PHE A 1 556 ? -17.733 -17.886 -23.215 1.00 96.44 556 PHE A O 1
ATOM 4141 N N . LEU A 1 557 ? -19.355 -19.379 -23.496 1.00 95.75 557 LEU A N 1
ATOM 4142 C CA . LEU A 1 557 ? -19.368 -19.238 -24.954 1.00 95.75 557 LEU A CA 1
ATOM 4143 C C . LEU A 1 557 ? -20.101 -17.949 -25.340 1.00 95.75 557 LEU A C 1
ATOM 4145 O O . LEU A 1 557 ? -21.119 -17.618 -24.734 1.00 95.75 557 LEU A O 1
ATOM 4149 N N . LEU A 1 558 ? -19.683 -17.303 -26.431 1.00 95.62 558 LEU A N 1
ATOM 4150 C CA . LEU A 1 558 ? -20.383 -16.130 -26.980 1.00 95.62 558 LEU A CA 1
ATOM 4151 C C . LEU A 1 558 ? -21.888 -16.385 -27.171 1.00 95.62 558 LEU A C 1
ATOM 4153 O O . LEU A 1 558 ? -22.725 -15.591 -26.754 1.00 95.62 558 LEU A O 1
ATOM 4157 N N . SER A 1 559 ? -22.239 -17.560 -27.699 1.00 93.12 559 SER A N 1
ATOM 4158 C CA . SER A 1 559 ? -23.637 -17.977 -27.877 1.00 93.12 559 SER A CA 1
ATOM 4159 C C . SER A 1 559 ? -24.418 -18.173 -26.569 1.00 93.12 559 SER A C 1
ATOM 4161 O O . SER A 1 559 ? -25.632 -17.986 -26.564 1.00 93.12 559 SER A O 1
ATOM 4163 N N . GLN A 1 560 ? -23.755 -18.534 -25.461 1.00 93.31 560 GLN A N 1
ATOM 4164 C CA . GLN A 1 560 ? -24.400 -18.672 -24.147 1.00 93.31 560 GLN A CA 1
ATOM 4165 C C . GLN A 1 560 ? -24.761 -17.312 -23.551 1.00 93.31 560 GLN A C 1
ATOM 4167 O O . GLN A 1 560 ? -25.794 -17.201 -22.898 1.00 93.31 560 GLN A O 1
ATOM 4172 N N . LEU A 1 561 ? -23.944 -16.294 -23.825 1.00 93.50 561 LEU A N 1
ATOM 4173 C CA . LEU A 1 561 ? -24.203 -14.899 -23.464 1.00 93.50 561 LEU A CA 1
ATOM 4174 C C . LEU A 1 561 ? -25.075 -14.175 -24.502 1.00 93.50 561 LEU A C 1
ATOM 4176 O O . LEU A 1 561 ? -25.288 -12.973 -24.415 1.00 93.50 561 LEU A O 1
ATOM 4180 N N . GLY A 1 562 ? -25.577 -14.897 -25.509 1.00 92.75 562 GLY A N 1
ATOM 4181 C CA . GLY A 1 562 ? -26.437 -14.327 -26.539 1.00 92.75 562 GLY A CA 1
ATOM 4182 C C . GLY A 1 562 ? -25.722 -13.390 -27.514 1.00 92.75 562 GLY A C 1
ATOM 4183 O O . GLY A 1 562 ? -26.404 -12.695 -28.260 1.00 92.75 562 GLY A O 1
ATOM 4184 N N . VAL A 1 563 ? -24.386 -13.371 -27.550 1.00 94.81 563 VAL A N 1
ATOM 4185 C CA . VAL A 1 563 ? -23.602 -12.570 -28.501 1.00 94.81 563 VAL A CA 1
ATOM 4186 C C . VAL A 1 563 ? -23.703 -13.191 -29.896 1.00 94.81 563 VAL A C 1
ATOM 4188 O O . VAL A 1 563 ? -23.394 -14.365 -30.106 1.00 94.81 563 VAL A O 1
ATOM 4191 N N . VAL A 1 564 ? -24.148 -12.387 -30.860 1.00 95.06 564 VAL A N 1
ATOM 4192 C CA . VAL A 1 564 ? -24.385 -12.771 -32.260 1.00 95.06 564 VAL A CA 1
ATOM 4193 C C . VAL A 1 564 ? -23.209 -12.376 -33.152 1.00 95.06 564 VAL A C 1
ATOM 4195 O O . VAL A 1 564 ? -22.814 -13.151 -34.022 1.00 95.06 564 VAL A O 1
ATOM 4198 N N . SER A 1 565 ? -22.657 -11.176 -32.958 1.00 96.06 565 SER A N 1
ATOM 4199 C CA . SER A 1 565 ? -21.527 -10.673 -33.749 1.00 96.06 565 SER A CA 1
ATOM 4200 C C . SER A 1 565 ? -20.787 -9.548 -33.034 1.00 96.06 565 SER A C 1
ATOM 4202 O O . SER A 1 565 ? -21.436 -8.703 -32.420 1.00 96.06 565 SER A O 1
ATOM 4204 N N . ILE A 1 566 ? -19.469 -9.461 -33.202 1.00 97.12 566 ILE A N 1
ATOM 4205 C CA . ILE A 1 566 ? -18.636 -8.350 -32.717 1.00 97.12 566 ILE A CA 1
ATOM 4206 C C . ILE A 1 566 ? -18.128 -7.550 -33.921 1.00 97.12 566 ILE A C 1
ATOM 4208 O O . ILE A 1 566 ? -17.573 -8.116 -34.861 1.00 97.12 566 ILE A O 1
ATOM 4212 N N . ASN A 1 567 ? -18.308 -6.229 -33.912 1.00 96.44 567 ASN A N 1
ATOM 4213 C CA . ASN A 1 567 ? -17.793 -5.370 -34.975 1.00 96.44 567 ASN A CA 1
ATOM 4214 C C . ASN A 1 567 ? -16.287 -5.133 -34.797 1.00 96.44 567 ASN A C 1
ATOM 4216 O O . ASN A 1 567 ? -15.844 -4.684 -33.743 1.00 96.44 567 ASN A O 1
ATOM 4220 N N . LEU A 1 568 ? -15.504 -5.373 -35.848 1.00 95.38 568 LEU A N 1
ATOM 4221 C CA . LEU A 1 568 ? -14.046 -5.215 -35.815 1.00 95.38 568 LEU A CA 1
ATOM 4222 C C . LEU A 1 568 ? -13.592 -3.782 -36.127 1.00 95.38 568 LEU A C 1
ATOM 4224 O O . LEU A 1 568 ? -12.431 -3.421 -35.930 1.00 95.38 568 LEU A O 1
ATOM 4228 N N . LYS A 1 569 ? -14.503 -2.924 -36.599 1.00 93.81 569 LYS A N 1
ATOM 4229 C CA . LYS A 1 569 ? -14.228 -1.508 -36.877 1.00 93.81 569 LYS A CA 1
ATOM 4230 C C . LYS A 1 569 ? -14.373 -0.680 -35.607 1.00 93.81 569 LYS A C 1
ATOM 4232 O O 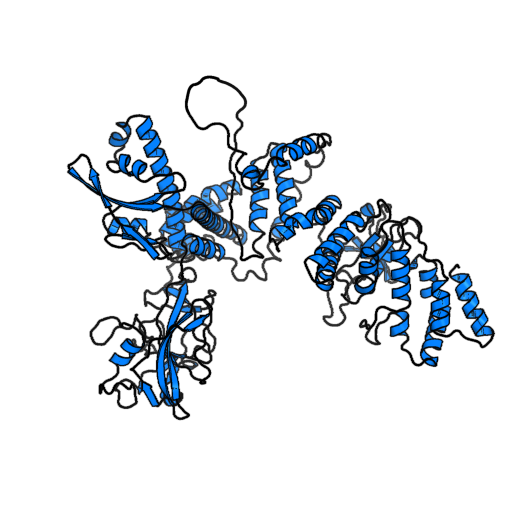. LYS A 1 569 ? -15.377 0.003 -35.401 1.00 93.81 569 LYS A O 1
ATOM 4237 N N . ALA A 1 570 ? -13.342 -0.728 -34.775 1.00 93.88 570 ALA A N 1
ATOM 4238 C CA . ALA A 1 570 ? -13.287 0.048 -33.550 1.00 93.88 570 ALA A CA 1
ATOM 4239 C C . ALA A 1 570 ? -13.083 1.549 -33.802 1.00 93.88 570 ALA A C 1
ATOM 4241 O O . ALA A 1 570 ? -12.437 1.984 -34.757 1.00 93.88 570 ALA A O 1
ATOM 4242 N N . THR A 1 571 ? -13.623 2.353 -32.893 1.00 94.50 571 THR A N 1
ATOM 4243 C CA . THR A 1 571 ? -13.392 3.795 -32.815 1.00 94.50 571 THR A CA 1
ATOM 4244 C C . THR A 1 571 ? -12.451 4.075 -31.652 1.00 94.50 571 THR A C 1
ATOM 4246 O O . THR A 1 571 ? -12.688 3.591 -30.548 1.00 94.50 571 THR A O 1
ATOM 4249 N N . THR A 1 572 ? -11.415 4.886 -31.864 1.00 94.19 572 THR A N 1
ATOM 4250 C CA . THR A 1 572 ? -10.492 5.291 -30.794 1.00 94.19 572 THR A CA 1
ATOM 4251 C C . THR A 1 572 ? -11.229 6.017 -29.665 1.00 94.19 572 THR A C 1
ATOM 4253 O O . THR A 1 572 ? -12.092 6.869 -29.903 1.00 94.19 572 THR A O 1
ATOM 4256 N N . LYS A 1 573 ? -10.856 5.690 -28.431 1.00 91.81 573 LYS A N 1
ATOM 4257 C CA . LYS A 1 573 ? -11.350 6.250 -27.175 1.00 91.81 573 LYS A CA 1
ATOM 4258 C C . LYS A 1 573 ? -10.174 6.687 -26.301 1.00 91.81 573 LYS A C 1
ATOM 4260 O O . LYS A 1 573 ? -9.016 6.425 -26.603 1.00 91.81 573 LYS A O 1
ATOM 4265 N N . ASN A 1 574 ? -10.493 7.428 -25.250 1.00 90.56 574 ASN A N 1
ATOM 4266 C CA . ASN A 1 574 ? -9.572 7.746 -24.163 1.00 90.56 574 ASN A CA 1
ATOM 4267 C C . ASN A 1 574 ? -10.414 7.999 -22.908 1.00 90.56 574 ASN A C 1
ATOM 4269 O O . ASN A 1 574 ? -10.531 9.132 -22.435 1.00 90.56 574 ASN A O 1
ATOM 4273 N N . VAL A 1 575 ? -11.130 6.962 -22.474 1.00 90.81 575 VAL A N 1
ATOM 4274 C CA . VAL A 1 575 ? -12.002 7.037 -21.297 1.00 90.81 575 VAL A CA 1
ATOM 4275 C C . VAL A 1 575 ? -11.192 6.576 -20.098 1.00 90.81 575 VAL A C 1
ATOM 4277 O O . VAL A 1 575 ? -10.712 5.451 -20.071 1.00 90.81 575 VAL A O 1
ATOM 4280 N N . ASN A 1 576 ? -11.010 7.458 -19.118 1.00 89.25 576 ASN A N 1
ATOM 4281 C CA . ASN A 1 576 ? -10.391 7.086 -17.852 1.00 89.25 576 ASN A CA 1
ATOM 4282 C C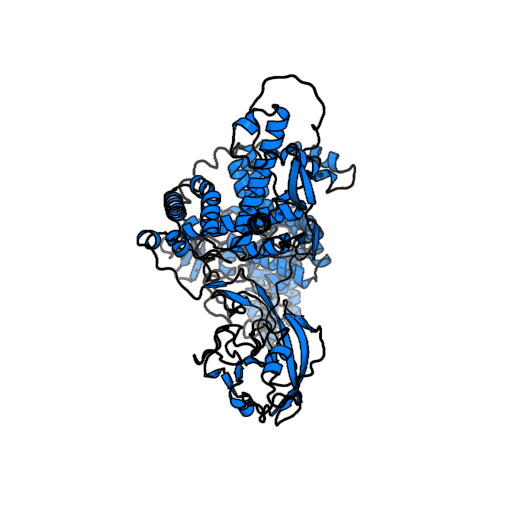 . ASN A 1 576 ? -11.407 6.298 -17.020 1.00 89.25 576 ASN A C 1
ATOM 4284 O O . ASN A 1 576 ? -12.415 6.873 -16.612 1.00 89.25 576 ASN A O 1
ATOM 4288 N N . LEU A 1 577 ? -11.123 5.020 -16.776 1.00 85.44 577 LEU A N 1
ATOM 4289 C CA . LEU A 1 577 ? -11.973 4.127 -15.983 1.00 85.44 577 LEU A CA 1
ATOM 4290 C C . LEU A 1 577 ? -11.609 4.156 -14.486 1.00 85.44 577 LEU A C 1
ATOM 4292 O O . LEU A 1 577 ? -12.202 3.447 -13.683 1.00 85.44 577 LEU A O 1
ATOM 4296 N N . GLY A 1 578 ? -10.659 5.014 -14.096 1.00 77.75 578 GLY A N 1
ATOM 4297 C CA . GLY A 1 578 ? -10.172 5.144 -12.727 1.00 77.75 578 GLY A CA 1
ATOM 4298 C C . GLY A 1 578 ? -8.967 4.249 -12.438 1.00 77.75 578 GLY A C 1
ATOM 4299 O O . GLY A 1 578 ? -8.625 3.351 -13.200 1.00 77.75 578 GLY A O 1
ATOM 4300 N N . ASN A 1 579 ? -8.276 4.541 -11.330 1.00 70.62 579 ASN A N 1
ATOM 4301 C CA . ASN A 1 579 ? -7.205 3.712 -10.754 1.00 70.62 579 ASN A CA 1
ATOM 4302 C C . ASN A 1 579 ? -6.088 3.251 -11.719 1.00 70.62 579 ASN A C 1
ATOM 4304 O O . ASN A 1 579 ? -5.445 2.231 -11.489 1.00 70.62 579 ASN A O 1
ATOM 4308 N N . GLY A 1 580 ? -5.834 4.020 -12.781 1.00 75.50 580 GLY A N 1
ATOM 4309 C CA . GLY A 1 580 ? -4.785 3.752 -13.767 1.00 75.50 580 GLY A CA 1
ATOM 4310 C C . GLY A 1 580 ? -5.258 3.068 -15.053 1.00 75.50 580 GLY A C 1
ATOM 4311 O O . GLY A 1 580 ? -4.493 3.082 -16.019 1.00 75.50 580 GLY A O 1
ATOM 4312 N N . ASN A 1 581 ? -6.496 2.566 -15.096 1.00 88.25 581 ASN A N 1
ATOM 4313 C CA . ASN A 1 581 ? -7.081 1.865 -16.240 1.00 88.25 581 ASN A CA 1
ATOM 4314 C C . ASN A 1 581 ? -7.713 2.847 -17.236 1.00 88.25 581 ASN A C 1
ATOM 4316 O O . ASN A 1 581 ? -8.313 3.859 -16.850 1.00 88.25 581 ASN A O 1
ATOM 4320 N N . VAL A 1 582 ? -7.602 2.559 -18.532 1.00 91.19 582 VAL A N 1
ATOM 4321 C CA . VAL A 1 582 ? -8.163 3.406 -19.598 1.00 91.19 582 VAL A CA 1
ATOM 4322 C C . VAL A 1 582 ? -8.794 2.557 -20.690 1.00 91.19 582 VAL A C 1
ATOM 4324 O O . VAL A 1 582 ? -8.260 1.525 -21.046 1.00 91.19 582 VAL A O 1
ATOM 4327 N N . GLN A 1 583 ? -9.899 3.009 -21.275 1.00 94.12 583 GLN A N 1
ATOM 4328 C CA . GLN A 1 583 ? -10.432 2.447 -22.516 1.00 94.12 583 GLN A CA 1
ATOM 4329 C C . GLN A 1 583 ? -9.893 3.233 -23.718 1.00 94.12 583 GLN A C 1
ATOM 4331 O O . GLN A 1 583 ? -10.155 4.439 -23.855 1.00 94.12 583 GLN A O 1
ATOM 4336 N N . THR A 1 584 ? -9.170 2.556 -24.607 1.00 93.69 584 THR A N 1
ATOM 4337 C CA . THR A 1 584 ? -8.469 3.155 -25.757 1.00 93.69 584 THR A CA 1
ATOM 4338 C C . THR A 1 584 ? -9.172 2.953 -27.090 1.00 93.69 584 THR A C 1
ATOM 4340 O O . THR A 1 584 ? -8.947 3.715 -28.035 1.00 93.69 584 THR A O 1
ATOM 4343 N N . ALA A 1 585 ? -10.099 2.003 -27.180 1.00 94.75 585 ALA A N 1
ATOM 4344 C CA . ALA A 1 585 ? -10.987 1.867 -28.327 1.00 94.75 585 ALA A CA 1
ATOM 4345 C C . ALA A 1 585 ? -12.307 1.204 -27.932 1.00 94.75 585 ALA A C 1
ATOM 4347 O O . ALA A 1 585 ? -12.385 0.514 -26.919 1.00 94.75 585 ALA A O 1
ATOM 4348 N N . SER A 1 586 ? -13.347 1.393 -28.741 1.00 96.00 586 SER A N 1
ATOM 4349 C CA . SER A 1 586 ? -14.582 0.626 -28.601 1.00 96.00 586 SER A CA 1
ATOM 4350 C C . SER A 1 586 ? -15.259 0.343 -29.935 1.00 96.00 586 SER A C 1
ATOM 4352 O O . SER A 1 586 ? -15.126 1.108 -30.894 1.00 96.00 586 SER A O 1
ATOM 4354 N N . ALA A 1 587 ? -16.005 -0.752 -29.985 1.00 96.00 587 ALA A N 1
ATOM 4355 C CA . ALA A 1 587 ? -16.874 -1.133 -31.087 1.00 96.00 587 ALA A CA 1
ATOM 4356 C C . ALA A 1 587 ? -18.196 -1.673 -30.533 1.00 96.00 587 ALA A C 1
ATOM 4358 O O . ALA A 1 587 ? -18.281 -2.056 -29.368 1.00 96.00 587 ALA A O 1
ATOM 4359 N N . ALA A 1 588 ? -19.231 -1.689 -31.365 1.00 93.94 588 ALA A N 1
ATOM 4360 C CA . ALA A 1 588 ? -20.491 -2.324 -31.008 1.00 93.94 588 ALA A CA 1
ATOM 4361 C C . ALA A 1 588 ? -20.397 -3.846 -31.166 1.00 93.94 588 ALA A C 1
ATOM 4363 O O . ALA A 1 588 ? -19.762 -4.336 -32.106 1.00 93.94 588 ALA A O 1
ATOM 4364 N N . HIS A 1 589 ? -21.096 -4.586 -30.315 1.00 93.81 589 HIS A N 1
ATOM 4365 C CA . HIS A 1 589 ? -21.433 -5.979 -30.576 1.00 93.81 589 HIS A CA 1
ATOM 4366 C C . HIS A 1 589 ? -22.955 -6.152 -30.534 1.00 93.81 589 HIS A C 1
ATOM 4368 O O . HIS A 1 589 ? -23.668 -5.423 -29.850 1.00 93.81 589 HIS A O 1
ATOM 4374 N N . LEU A 1 590 ? -23.467 -7.099 -31.311 1.00 94.25 590 LEU A N 1
ATOM 4375 C CA . LEU A 1 590 ? -24.885 -7.429 -31.352 1.00 94.25 590 LEU A CA 1
ATOM 4376 C C . LEU A 1 590 ? -25.138 -8.624 -30.440 1.00 94.25 590 LEU A C 1
ATOM 4378 O O . LEU A 1 590 ? -24.469 -9.649 -30.583 1.00 94.25 590 LEU A O 1
ATOM 4382 N N . THR A 1 591 ? -26.132 -8.517 -29.568 1.00 90.75 591 THR A N 1
ATOM 4383 C CA . THR A 1 591 ? -26.684 -9.629 -28.795 1.00 90.75 591 THR A CA 1
ATOM 4384 C C . THR A 1 591 ? -28.109 -9.944 -29.254 1.00 90.75 591 THR A C 1
ATOM 4386 O O . THR A 1 591 ? -28.701 -9.237 -30.073 1.00 90.75 591 THR A O 1
ATOM 4389 N N . ILE A 1 592 ? -28.685 -11.029 -28.741 1.00 88.62 592 ILE A N 1
ATOM 4390 C CA . ILE A 1 592 ? -30.101 -11.360 -28.958 1.00 88.62 592 ILE A CA 1
ATOM 4391 C C . ILE A 1 592 ? -31.061 -10.334 -28.331 1.00 88.62 592 ILE A C 1
ATOM 4393 O O . ILE A 1 592 ? -32.202 -10.230 -28.784 1.00 88.62 592 ILE A O 1
ATOM 4397 N N . ASP A 1 593 ? -30.598 -9.580 -27.329 1.00 83.56 593 ASP A N 1
ATOM 4398 C CA . ASP A 1 593 ? -31.404 -8.644 -26.540 1.00 83.56 593 ASP A CA 1
ATOM 4399 C C . ASP A 1 593 ? -31.184 -7.173 -26.938 1.00 83.56 593 ASP A C 1
ATOM 4401 O O . ASP A 1 593 ? -31.997 -6.311 -26.595 1.00 83.56 593 ASP A O 1
ATOM 4405 N N . GLY A 1 594 ? -30.134 -6.867 -27.705 1.00 85.88 594 GLY A N 1
ATOM 4406 C CA . GLY A 1 594 ? -29.834 -5.507 -28.137 1.00 85.88 594 GLY A CA 1
ATOM 4407 C C . GLY A 1 594 ? -28.421 -5.326 -28.686 1.00 85.88 594 GLY A C 1
ATOM 4408 O O . GLY A 1 594 ? -27.770 -6.268 -29.125 1.00 85.88 594 GLY A O 1
ATOM 4409 N N . GLU A 1 595 ? -27.965 -4.080 -28.698 1.00 88.38 595 GLU A N 1
ATOM 4410 C CA . GLU A 1 595 ? -26.591 -3.713 -29.043 1.00 88.38 595 GLU A CA 1
ATOM 4411 C C . GLU A 1 595 ? -25.836 -3.416 -27.744 1.00 88.38 595 GLU A C 1
ATOM 4413 O O . GLU A 1 595 ? -26.300 -2.588 -26.961 1.00 88.38 595 GLU A O 1
ATOM 4418 N N . GLY A 1 596 ? -24.706 -4.091 -27.536 1.00 90.31 596 GLY A N 1
ATOM 4419 C CA . GLY A 1 596 ? -23.787 -3.873 -26.419 1.00 90.31 596 GLY A CA 1
ATOM 4420 C C . GLY A 1 596 ? -22.448 -3.300 -26.888 1.00 90.31 596 GLY A C 1
ATOM 4421 O O . GLY A 1 596 ? -22.253 -2.993 -28.073 1.00 90.31 596 GLY A O 1
ATOM 4422 N N . GLN A 1 597 ? -21.496 -3.150 -25.965 1.00 94.56 597 GLN A N 1
ATOM 4423 C CA . GLN A 1 597 ? -20.182 -2.573 -26.251 1.00 94.56 597 GLN A CA 1
ATOM 4424 C C . GLN A 1 597 ? -19.041 -3.579 -26.064 1.00 94.56 597 GLN A C 1
ATOM 4426 O O . GLN A 1 597 ? -19.000 -4.363 -25.127 1.00 94.56 597 GLN A O 1
ATOM 4431 N N . THR A 1 598 ? -18.073 -3.541 -26.971 1.00 96.81 598 THR A N 1
ATOM 4432 C CA . THR A 1 598 ? -16.761 -4.172 -26.807 1.00 96.81 598 THR A CA 1
ATOM 4433 C C . THR A 1 598 ? -15.721 -3.065 -26.691 1.00 96.81 598 THR A C 1
ATOM 4435 O O . THR A 1 598 ? -15.746 -2.105 -27.467 1.00 96.81 598 THR A O 1
ATOM 4438 N N . GLY A 1 599 ? -14.812 -3.166 -25.728 1.00 95.88 599 GLY A N 1
ATOM 4439 C CA . GLY A 1 599 ? -13.780 -2.171 -25.464 1.00 95.88 599 GLY A CA 1
ATOM 4440 C C . GLY A 1 599 ? -12.384 -2.769 -25.482 1.00 95.88 599 GLY A C 1
ATOM 4441 O O . GLY A 1 599 ? -12.166 -3.854 -24.962 1.00 95.88 599 GLY A O 1
ATOM 4442 N N . ASN A 1 600 ? -11.436 -2.031 -26.053 1.00 95.50 600 ASN A N 1
ATOM 4443 C CA . ASN A 1 600 ? -10.015 -2.257 -25.821 1.00 95.50 600 ASN A CA 1
ATOM 4444 C C . ASN A 1 600 ? -9.636 -1.481 -24.563 1.00 95.50 600 ASN A C 1
ATOM 4446 O O . ASN A 1 600 ? -9.804 -0.253 -24.534 1.00 95.50 600 ASN A O 1
ATOM 4450 N N . LEU A 1 601 ? -9.190 -2.190 -23.536 1.00 94.00 601 LEU A N 1
ATOM 4451 C CA . LEU A 1 601 ? -8.710 -1.595 -22.298 1.00 94.00 601 LEU A CA 1
ATOM 4452 C C . LEU A 1 601 ? -7.199 -1.532 -22.311 1.00 94.00 601 LEU A C 1
ATOM 4454 O O . LEU A 1 601 ? -6.592 -2.358 -22.952 1.00 94.00 601 LEU A O 1
ATOM 4458 N N . ASP A 1 602 ? -6.652 -0.591 -21.561 1.00 91.00 602 ASP A N 1
ATOM 4459 C CA . ASP A 1 602 ? -5.261 -0.441 -21.175 1.00 91.00 602 ASP A CA 1
ATOM 4460 C C . ASP A 1 602 ? -5.252 -0.558 -19.634 1.00 91.00 602 ASP A C 1
ATOM 4462 O O . ASP A 1 602 ? -5.431 0.441 -18.919 1.00 91.00 602 ASP A O 1
ATOM 4466 N N . LEU A 1 603 ? -5.140 -1.779 -19.110 1.00 90.94 603 LEU A N 1
ATOM 4467 C CA . LEU A 1 603 ? -5.168 -2.077 -17.674 1.00 90.94 603 LEU A CA 1
ATOM 4468 C C . LEU A 1 603 ? -3.832 -1.744 -17.033 1.00 90.94 603 LEU A C 1
ATOM 4470 O O . LEU A 1 603 ? -2.783 -2.114 -17.551 1.00 90.94 603 LEU A O 1
ATOM 4474 N N . ALA A 1 604 ? -3.855 -1.076 -15.885 1.00 88.19 604 ALA A N 1
ATOM 4475 C CA . ALA A 1 604 ? -2.630 -0.742 -15.180 1.00 88.19 604 ALA A CA 1
ATOM 4476 C C . ALA A 1 604 ? -1.898 -2.023 -14.726 1.00 88.19 604 ALA A C 1
ATOM 4478 O O . ALA A 1 604 ? -2.529 -2.978 -14.280 1.00 88.19 604 ALA A O 1
ATOM 4479 N N . ASN A 1 605 ? -0.565 -2.034 -14.777 1.00 86.81 605 ASN A N 1
ATOM 4480 C CA . ASN A 1 605 ? 0.265 -3.146 -14.315 1.00 86.81 605 ASN A CA 1
ATOM 4481 C C . ASN A 1 605 ? 1.378 -2.671 -13.359 1.00 86.81 605 ASN A C 1
ATOM 4483 O O . ASN A 1 605 ? 2.107 -1.722 -13.652 1.00 86.81 605 ASN A O 1
ATOM 4487 N N . ASN A 1 606 ? 1.532 -3.337 -12.215 1.00 88.06 606 ASN A N 1
ATOM 4488 C CA . ASN A 1 606 ? 2.556 -3.076 -11.207 1.00 88.06 606 ASN A CA 1
ATOM 4489 C C . ASN A 1 606 ? 3.311 -4.368 -10.842 1.00 88.06 606 ASN A C 1
ATOM 4491 O O . ASN A 1 606 ? 2.893 -5.104 -9.943 1.00 88.06 606 ASN A O 1
ATOM 4495 N N . PRO A 1 607 ? 4.472 -4.590 -11.480 1.00 88.31 607 PRO A N 1
ATOM 4496 C CA . PRO A 1 607 ? 5.328 -5.750 -11.251 1.00 88.31 607 PRO A CA 1
ATOM 4497 C C . PRO A 1 607 ? 5.882 -5.914 -9.829 1.00 88.31 607 PRO A C 1
ATOM 4499 O O . PRO A 1 607 ? 6.433 -6.966 -9.521 1.00 88.31 607 PRO A O 1
ATOM 4502 N N . PHE A 1 608 ? 5.763 -4.911 -8.947 1.00 88.00 608 PHE A N 1
ATOM 4503 C CA . PHE A 1 608 ? 6.142 -5.061 -7.537 1.00 88.00 608 PHE A CA 1
ATOM 4504 C C . PHE A 1 608 ? 5.338 -6.171 -6.847 1.00 88.00 608 PHE A C 1
ATOM 4506 O O . PHE A 1 608 ? 5.912 -6.976 -6.109 1.00 88.00 608 PHE A O 1
ATOM 4513 N N . TYR A 1 609 ? 4.036 -6.232 -7.134 1.00 87.75 609 TYR A N 1
ATOM 4514 C CA . TYR A 1 609 ? 3.165 -7.333 -6.739 1.00 87.75 609 TYR A CA 1
ATOM 4515 C C . TYR A 1 609 ? 3.342 -8.467 -7.738 1.00 87.75 609 TYR A C 1
ATOM 4517 O O . TYR A 1 609 ? 3.134 -8.262 -8.936 1.00 87.75 609 TYR A O 1
ATOM 4525 N N . ARG A 1 610 ? 3.748 -9.647 -7.267 1.00 88.44 610 ARG A N 1
ATOM 4526 C CA . ARG A 1 610 ? 4.106 -10.738 -8.174 1.00 88.44 610 ARG A CA 1
ATOM 4527 C C . ARG A 1 610 ? 3.946 -12.129 -7.591 1.00 88.44 610 ARG A C 1
ATOM 4529 O O . ARG A 1 610 ? 4.191 -12.360 -6.405 1.00 88.44 610 ARG A O 1
ATOM 4536 N N . GLU A 1 611 ? 3.703 -13.080 -8.479 1.00 87.88 611 GLU A N 1
ATOM 4537 C CA . GLU A 1 611 ? 3.765 -14.511 -8.210 1.00 87.88 611 GLU A CA 1
ATOM 4538 C C . GLU A 1 611 ? 4.589 -15.206 -9.301 1.00 87.88 611 GLU A C 1
ATOM 4540 O O . GLU A 1 611 ? 4.308 -15.074 -10.489 1.00 87.88 611 GLU A O 1
ATOM 4545 N N . PHE A 1 612 ? 5.621 -15.959 -8.908 1.00 85.19 612 PHE A N 1
ATOM 4546 C CA . PHE A 1 612 ? 6.336 -16.812 -9.857 1.00 85.19 612 PHE A CA 1
ATOM 4547 C C . PHE A 1 612 ? 5.543 -18.100 -10.047 1.00 85.19 612 PHE A C 1
ATOM 4549 O O . PHE A 1 612 ? 5.353 -18.838 -9.082 1.00 85.19 612 PHE A O 1
ATOM 4556 N N . VAL A 1 613 ? 5.169 -18.420 -11.287 1.00 82.94 613 VAL A N 1
ATOM 4557 C CA . VAL A 1 613 ? 4.455 -19.671 -11.603 1.00 82.94 613 VAL A CA 1
ATOM 4558 C C . VAL A 1 613 ? 5.322 -20.897 -11.275 1.00 82.94 613 VAL A C 1
ATOM 4560 O O . VAL A 1 613 ? 4.823 -21.946 -10.872 1.00 82.94 613 VAL A O 1
ATOM 4563 N N . ASN A 1 614 ? 6.646 -20.753 -11.390 1.00 81.62 614 ASN A N 1
ATOM 4564 C CA . ASN A 1 614 ? 7.616 -21.803 -11.092 1.00 81.62 614 ASN A CA 1
ATOM 4565 C C . ASN A 1 614 ? 8.337 -21.568 -9.753 1.00 81.62 614 ASN A C 1
ATOM 4567 O O . ASN A 1 614 ? 8.965 -20.520 -9.550 1.00 81.62 614 ASN A O 1
ATOM 4571 N N . SER A 1 615 ? 8.335 -22.592 -8.892 1.00 83.38 615 SER A N 1
ATOM 4572 C CA . SER A 1 615 ? 9.105 -22.629 -7.641 1.00 83.38 615 SER A CA 1
ATOM 4573 C C . SER A 1 615 ? 10.518 -23.174 -7.843 1.00 83.38 615 SER A C 1
ATOM 4575 O O . SER A 1 615 ? 10.727 -24.097 -8.637 1.00 83.38 615 SER A O 1
ATOM 4577 N N . ILE A 1 616 ? 11.472 -22.692 -7.051 1.00 80.19 616 ILE A N 1
ATOM 4578 C CA . ILE A 1 616 ? 12.835 -23.233 -7.011 1.00 80.19 616 ILE A CA 1
ATOM 4579 C C . ILE A 1 616 ? 12.938 -24.275 -5.891 1.00 80.19 616 ILE A C 1
ATOM 4581 O O . ILE A 1 616 ? 12.619 -23.963 -4.742 1.00 80.19 616 ILE A O 1
ATOM 4585 N N . PRO A 1 617 ? 13.415 -25.503 -6.177 1.00 77.81 617 PRO A N 1
ATOM 4586 C CA . PRO A 1 617 ? 13.672 -26.488 -5.134 1.00 77.81 617 PRO A CA 1
ATOM 4587 C C . PRO A 1 617 ? 14.647 -25.945 -4.087 1.00 77.81 617 PRO A C 1
ATOM 4589 O O . PRO A 1 617 ? 15.753 -25.516 -4.420 1.00 77.81 617 PRO A O 1
ATOM 4592 N N . LEU A 1 618 ? 14.241 -25.984 -2.818 1.00 81.44 618 LEU A N 1
ATOM 4593 C CA . LEU A 1 618 ? 15.064 -25.471 -1.729 1.00 81.44 618 LEU A CA 1
ATOM 4594 C C . LEU A 1 618 ? 16.248 -26.400 -1.445 1.00 81.44 618 LEU A C 1
ATOM 4596 O O . LEU A 1 618 ? 16.086 -27.621 -1.373 1.00 81.44 618 LEU A O 1
ATOM 4600 N N . THR A 1 619 ? 17.429 -25.822 -1.226 1.00 79.19 619 THR A N 1
ATOM 4601 C CA . THR A 1 619 ? 18.569 -26.573 -0.681 1.00 79.19 619 THR A CA 1
ATOM 4602 C C . THR A 1 619 ? 18.314 -26.939 0.784 1.00 79.19 619 THR A C 1
ATOM 4604 O O . THR A 1 619 ? 17.554 -26.263 1.483 1.00 79.19 619 THR A O 1
ATOM 4607 N N . GLU A 1 620 ? 18.968 -27.996 1.282 1.00 77.50 620 GLU A N 1
ATOM 4608 C CA . GLU A 1 620 ? 18.863 -28.392 2.699 1.00 77.50 620 GLU A CA 1
ATOM 4609 C C . GLU A 1 620 ? 19.212 -27.229 3.643 1.00 77.50 620 GLU A C 1
ATOM 4611 O O . GLU A 1 620 ? 18.568 -27.033 4.672 1.00 77.50 620 GLU A O 1
ATOM 4616 N N . GLU A 1 621 ? 20.197 -26.416 3.260 1.00 72.56 621 GLU A N 1
ATOM 4617 C CA . GLU A 1 621 ? 20.628 -25.255 4.032 1.00 72.56 621 GLU A CA 1
ATOM 4618 C C . GLU A 1 621 ? 19.577 -24.142 4.027 1.00 72.56 621 GLU A C 1
ATOM 4620 O O . GLU A 1 621 ? 19.229 -23.636 5.094 1.00 72.56 621 GLU A O 1
ATOM 4625 N N . ALA A 1 622 ? 19.012 -23.802 2.864 1.00 70.88 622 ALA A N 1
ATOM 4626 C CA . ALA A 1 622 ? 17.976 -22.777 2.754 1.00 70.88 622 ALA A CA 1
ATOM 4627 C C . ALA A 1 622 ? 16.693 -23.151 3.513 1.00 70.88 622 ALA A C 1
ATOM 4629 O O . ALA A 1 622 ? 16.021 -22.272 4.050 1.00 70.88 622 ALA A O 1
ATOM 4630 N N . PHE A 1 623 ? 16.374 -24.446 3.631 1.00 71.06 623 PHE A N 1
ATOM 4631 C CA . PHE A 1 623 ? 15.226 -24.916 4.416 1.00 71.06 623 PHE A CA 1
ATOM 4632 C C . PHE A 1 623 ? 15.321 -24.523 5.900 1.00 71.06 623 PHE A C 1
ATOM 4634 O O . PHE A 1 623 ? 14.299 -24.298 6.548 1.00 71.06 623 PHE A O 1
ATOM 4641 N N . SER A 1 624 ? 16.546 -24.408 6.427 1.00 71.88 624 SER A N 1
ATOM 4642 C CA . SER A 1 624 ? 16.819 -24.047 7.824 1.00 71.88 624 SER A CA 1
ATOM 4643 C C . SER A 1 624 ? 16.881 -22.537 8.098 1.00 71.88 624 SER A C 1
ATOM 4645 O O . SER A 1 624 ? 16.920 -22.134 9.258 1.00 71.88 624 SER A O 1
ATOM 4647 N N . LEU A 1 625 ? 16.884 -21.698 7.056 1.00 70.69 625 LEU A N 1
ATOM 4648 C CA . LEU A 1 625 ? 16.948 -20.237 7.182 1.00 70.69 625 LEU A CA 1
ATOM 4649 C C . LEU A 1 625 ? 15.564 -19.628 7.448 1.00 70.69 625 LEU A C 1
ATOM 4651 O O . LEU A 1 625 ? 14.555 -20.237 7.084 1.00 70.69 625 LEU A O 1
ATOM 4655 N N . PRO A 1 626 ? 15.458 -18.417 8.022 1.00 69.75 626 PRO A N 1
ATOM 4656 C CA . PRO A 1 626 ? 14.204 -17.663 7.980 1.00 69.75 626 PRO A CA 1
ATOM 4657 C C . PRO A 1 626 ? 13.762 -17.435 6.525 1.00 69.75 626 PRO A C 1
ATOM 4659 O O . PRO A 1 626 ? 14.593 -17.381 5.618 1.00 69.75 626 PRO A O 1
ATOM 4662 N N . ASN A 1 627 ? 12.452 -17.331 6.293 1.00 75.00 627 ASN A N 1
ATOM 4663 C CA . ASN A 1 627 ? 11.919 -16.986 4.975 1.00 75.00 627 ASN A CA 1
ATOM 4664 C C . ASN A 1 627 ? 11.258 -15.616 4.995 1.00 75.00 627 ASN A C 1
ATOM 4666 O O . ASN A 1 627 ? 10.668 -15.230 6.000 1.00 75.00 627 ASN A O 1
ATOM 4670 N N . ALA A 1 628 ? 11.279 -14.959 3.842 1.00 77.88 628 ALA A N 1
ATOM 4671 C CA . ALA A 1 628 ? 10.471 -13.788 3.563 1.00 77.88 628 ALA A CA 1
ATOM 4672 C C . ALA A 1 628 ? 10.134 -13.702 2.081 1.00 77.88 628 ALA A C 1
ATOM 4674 O O . ALA A 1 628 ? 10.924 -14.107 1.226 1.00 77.88 628 ALA A O 1
ATOM 4675 N N . LYS A 1 629 ? 8.956 -13.165 1.793 1.00 80.88 629 LYS A N 1
ATOM 4676 C CA . LYS A 1 629 ? 8.499 -12.786 0.468 1.00 80.88 629 LYS A CA 1
ATOM 4677 C C . LYS A 1 629 ? 9.394 -11.679 -0.068 1.00 80.88 629 LYS A C 1
ATOM 4679 O O . LYS A 1 629 ? 9.571 -10.645 0.573 1.00 80.88 629 LYS A O 1
ATOM 4684 N N . GLY A 1 630 ? 9.963 -11.930 -1.243 1.00 85.38 630 GLY A N 1
ATOM 4685 C CA . GLY A 1 630 ? 10.567 -10.873 -2.046 1.00 85.38 630 GLY A CA 1
ATOM 4686 C C . GLY A 1 630 ? 9.478 -10.043 -2.729 1.00 85.38 630 GLY A C 1
ATOM 4687 O O . GLY A 1 630 ? 8.290 -10.334 -2.604 1.00 85.38 630 GLY A O 1
ATOM 4688 N N . SER A 1 631 ? 9.884 -9.042 -3.498 1.00 90.12 631 SER A N 1
ATOM 4689 C CA . SER A 1 631 ? 8.993 -8.270 -4.370 1.00 90.12 631 SER A CA 1
ATOM 4690 C C . SER A 1 631 ? 9.645 -8.073 -5.734 1.00 90.12 631 SER A C 1
ATOM 4692 O O . SER A 1 631 ? 10.849 -8.309 -5.896 1.00 90.12 631 SER A O 1
ATOM 4694 N N . GLY A 1 632 ? 8.861 -7.669 -6.734 1.00 91.06 632 GLY A N 1
ATOM 4695 C CA . GLY A 1 632 ? 9.384 -7.507 -8.086 1.00 91.06 632 GLY A CA 1
ATOM 4696 C C . GLY A 1 632 ? 10.018 -8.796 -8.619 1.00 91.06 632 GLY A C 1
ATOM 4697 O O . GLY A 1 632 ? 9.546 -9.903 -8.369 1.00 91.06 632 GLY A O 1
ATOM 4698 N N . LEU A 1 633 ? 11.157 -8.674 -9.297 1.00 91.31 633 LEU A N 1
ATOM 4699 C CA . LEU A 1 633 ? 11.864 -9.824 -9.863 1.00 91.31 633 LEU A CA 1
ATOM 4700 C C . LEU A 1 633 ? 12.844 -10.464 -8.871 1.00 91.31 633 LEU A C 1
ATOM 4702 O O . LEU A 1 633 ? 13.662 -11.296 -9.267 1.00 91.31 633 LEU A O 1
ATOM 4706 N N . VAL A 1 634 ? 12.776 -10.102 -7.587 1.00 93.88 634 VAL A N 1
ATOM 4707 C CA . VAL A 1 634 ? 13.549 -10.738 -6.515 1.00 93.88 634 VAL A CA 1
ATOM 4708 C C . VAL A 1 634 ? 12.704 -11.838 -5.877 1.00 93.88 634 VAL A C 1
ATOM 4710 O O . VAL A 1 634 ? 11.602 -11.591 -5.381 1.00 93.88 634 VAL A O 1
ATOM 4713 N N . ARG A 1 635 ? 13.216 -13.075 -5.903 1.00 90.88 635 ARG A N 1
ATOM 4714 C CA . ARG A 1 635 ? 12.555 -14.265 -5.336 1.00 90.88 635 ARG A CA 1
ATOM 4715 C C . ARG A 1 635 ? 12.484 -14.230 -3.816 1.00 90.88 635 ARG A C 1
ATOM 4717 O O . ARG A 1 635 ? 13.215 -13.493 -3.166 1.00 90.88 635 ARG A O 1
ATOM 4724 N N . ASP A 1 636 ? 11.609 -15.059 -3.255 1.00 87.12 636 ASP A N 1
ATOM 4725 C CA . ASP A 1 636 ? 11.495 -15.233 -1.806 1.00 87.12 636 ASP A CA 1
ATOM 4726 C C . ASP A 1 636 ? 12.838 -15.707 -1.226 1.00 87.12 636 ASP A C 1
ATOM 4728 O O . ASP A 1 636 ? 13.574 -16.453 -1.876 1.00 87.12 636 ASP A O 1
ATOM 4732 N N . LEU A 1 637 ? 13.170 -15.272 -0.008 1.00 86.31 637 LEU A N 1
ATOM 4733 C CA . LEU A 1 637 ? 14.525 -15.341 0.548 1.00 86.31 637 LEU A CA 1
ATOM 4734 C C . LEU A 1 637 ? 15.122 -16.752 0.503 1.00 86.31 637 LEU A C 1
ATOM 4736 O O . LEU A 1 637 ? 16.289 -16.907 0.159 1.00 86.31 637 LEU A O 1
ATOM 4740 N N . ARG A 1 638 ? 14.339 -17.796 0.802 1.00 84.62 638 ARG A N 1
ATOM 4741 C CA . ARG A 1 638 ? 14.826 -19.186 0.742 1.00 84.62 638 ARG A CA 1
ATOM 4742 C C . ARG A 1 638 ? 15.081 -19.680 -0.682 1.00 84.62 638 ARG A C 1
ATOM 4744 O O . ARG A 1 638 ? 16.041 -20.420 -0.902 1.00 84.62 638 ARG A O 1
ATOM 4751 N N . GLU A 1 639 ? 14.252 -19.289 -1.646 1.00 86.69 639 GLU A N 1
ATOM 4752 C CA . GLU A 1 639 ? 14.486 -19.624 -3.056 1.00 86.69 639 GLU A CA 1
ATOM 4753 C C . GLU A 1 639 ? 15.725 -18.894 -3.580 1.00 86.69 639 GLU A C 1
ATOM 4755 O O . GLU A 1 639 ? 16.591 -19.510 -4.196 1.00 86.69 639 GLU A O 1
ATOM 4760 N N . ALA A 1 640 ? 15.859 -17.604 -3.261 1.00 90.75 640 ALA A N 1
ATOM 4761 C CA . ALA A 1 640 ? 17.035 -16.808 -3.591 1.00 90.75 640 ALA A CA 1
ATOM 4762 C C . ALA A 1 640 ? 18.311 -17.367 -2.932 1.00 90.75 640 ALA A C 1
ATOM 4764 O O . ALA A 1 640 ? 19.340 -17.517 -3.587 1.00 90.75 640 ALA A O 1
ATOM 4765 N N . ALA A 1 641 ? 18.248 -17.758 -1.656 1.00 86.56 641 ALA A N 1
ATOM 4766 C CA . ALA A 1 641 ? 19.367 -18.380 -0.948 1.00 86.56 641 ALA A CA 1
ATOM 4767 C C . ALA A 1 641 ? 19.760 -19.724 -1.581 1.00 86.56 641 ALA A C 1
ATOM 4769 O O . ALA A 1 641 ? 20.941 -20.045 -1.679 1.00 86.56 641 ALA A O 1
ATOM 4770 N N . SER A 1 642 ? 18.786 -20.481 -2.096 1.00 88.75 642 SER A N 1
ATOM 4771 C CA . SER A 1 642 ? 19.049 -21.725 -2.834 1.00 88.75 642 SER A CA 1
ATOM 4772 C C . SER A 1 642 ? 19.795 -21.493 -4.153 1.00 88.75 642 SER A C 1
ATOM 4774 O O . SER A 1 642 ? 20.478 -22.399 -4.628 1.00 88.75 642 SER A O 1
ATOM 4776 N N . LEU A 1 643 ? 19.703 -20.287 -4.723 1.00 92.06 643 LEU A N 1
ATOM 4777 C CA . LEU A 1 643 ? 20.455 -19.867 -5.908 1.00 92.06 643 LEU A CA 1
ATOM 4778 C C . LEU A 1 643 ? 21.839 -19.284 -5.584 1.00 92.06 643 LEU A C 1
ATOM 4780 O O . LEU A 1 643 ? 22.720 -19.326 -6.440 1.00 92.06 643 LEU A O 1
ATOM 4784 N N . SER A 1 644 ? 22.039 -18.739 -4.379 1.00 95.12 644 SER A N 1
ATOM 4785 C CA . SER A 1 644 ? 23.253 -18.005 -4.005 1.00 95.12 644 SER A CA 1
ATOM 4786 C C . SER A 1 644 ? 23.842 -18.488 -2.669 1.00 95.12 644 SER A C 1
ATOM 4788 O O . SER A 1 644 ? 23.298 -18.198 -1.594 1.00 95.12 644 SER A O 1
ATOM 4790 N N . PRO A 1 645 ? 24.996 -19.187 -2.703 1.00 91.88 645 PRO A N 1
ATOM 4791 C CA . PRO A 1 645 ? 25.745 -19.535 -1.496 1.00 91.88 645 PRO A CA 1
ATOM 4792 C C . PRO A 1 645 ? 26.167 -18.309 -0.675 1.00 91.88 645 PRO A C 1
ATOM 4794 O O . PRO A 1 645 ? 26.189 -18.372 0.555 1.00 91.88 645 PRO A O 1
ATOM 4797 N N . ASP A 1 646 ? 26.463 -17.187 -1.336 1.00 93.44 646 ASP A N 1
ATOM 4798 C CA . ASP A 1 646 ? 26.863 -15.945 -0.670 1.00 93.44 646 ASP A CA 1
ATOM 4799 C C . ASP A 1 646 ? 25.699 -15.352 0.128 1.00 93.44 646 ASP A C 1
ATOM 4801 O O . ASP A 1 646 ? 25.853 -15.064 1.318 1.00 93.44 646 ASP A O 1
ATOM 4805 N N . LEU A 1 647 ? 24.501 -15.295 -0.468 1.00 92.12 647 LEU A N 1
ATOM 4806 C CA . LEU A 1 647 ? 23.286 -14.889 0.241 1.00 92.12 647 LEU A CA 1
ATOM 4807 C C . LEU A 1 647 ? 22.977 -15.835 1.405 1.00 92.12 647 LEU A C 1
ATOM 4809 O O . LEU A 1 647 ? 22.678 -15.384 2.508 1.00 92.12 647 LEU A O 1
ATOM 4813 N N . THR A 1 648 ? 23.109 -17.148 1.196 1.00 85.19 648 THR A N 1
ATOM 4814 C CA . THR A 1 648 ? 22.945 -18.149 2.262 1.00 85.19 648 THR A CA 1
ATOM 4815 C C . THR A 1 648 ? 23.856 -17.850 3.457 1.00 85.19 648 THR A C 1
ATOM 4817 O O . THR A 1 648 ? 23.406 -17.880 4.605 1.00 85.19 648 THR A O 1
ATOM 4820 N N . ASN A 1 649 ? 25.130 -17.534 3.216 1.00 89.38 649 ASN A N 1
ATOM 4821 C CA . ASN A 1 649 ? 26.089 -17.215 4.274 1.00 89.38 649 ASN A CA 1
ATOM 4822 C C . ASN A 1 649 ? 25.791 -15.874 4.956 1.00 89.38 649 ASN A C 1
ATOM 4824 O O . ASN A 1 649 ? 25.889 -15.787 6.181 1.00 89.38 649 ASN A O 1
ATOM 4828 N N . LEU A 1 650 ? 25.383 -14.851 4.201 1.00 88.62 650 LEU A N 1
ATOM 4829 C CA . LEU A 1 650 ? 24.976 -13.557 4.756 1.00 88.62 650 LEU A CA 1
ATOM 4830 C C . LEU A 1 650 ? 23.754 -13.692 5.664 1.00 88.62 650 LEU A C 1
ATOM 4832 O O . LEU A 1 650 ? 23.770 -13.163 6.773 1.00 88.62 650 LEU A O 1
ATOM 4836 N N . VAL A 1 651 ? 22.745 -14.473 5.266 1.00 83.75 651 VAL A N 1
ATOM 4837 C CA . VAL A 1 651 ? 21.569 -14.739 6.107 1.00 83.75 651 VAL A CA 1
ATOM 4838 C C . VAL A 1 651 ? 21.969 -15.497 7.377 1.00 83.75 651 VAL A C 1
ATOM 4840 O O . VAL A 1 651 ? 21.533 -15.114 8.459 1.00 83.75 651 VAL A O 1
ATOM 4843 N N . LYS A 1 652 ? 22.843 -16.515 7.293 1.00 81.69 652 LYS A N 1
ATOM 4844 C CA . LYS A 1 652 ? 23.381 -17.220 8.480 1.00 81.69 652 LYS A CA 1
ATOM 4845 C C . LYS A 1 652 ? 24.105 -16.262 9.432 1.00 81.69 652 LYS A C 1
ATOM 4847 O O . LYS A 1 652 ? 23.882 -16.305 10.641 1.00 81.69 652 LYS A O 1
ATOM 4852 N N . ASN A 1 653 ? 24.946 -15.382 8.893 1.00 82.62 653 ASN A N 1
ATOM 4853 C CA . ASN A 1 653 ? 25.668 -14.389 9.682 1.00 82.62 653 ASN A CA 1
ATOM 4854 C C . ASN A 1 653 ? 24.709 -13.393 10.331 1.00 82.62 653 ASN A C 1
ATOM 4856 O O . ASN A 1 653 ? 24.855 -13.117 11.520 1.00 82.62 653 ASN A O 1
ATOM 4860 N N . TYR A 1 654 ? 23.714 -12.920 9.583 1.00 79.38 654 TYR A N 1
ATOM 4861 C CA . TYR A 1 654 ? 22.678 -12.009 10.051 1.00 79.38 654 TYR A CA 1
ATOM 4862 C C . TYR A 1 654 ? 21.889 -12.601 11.224 1.00 79.38 654 TYR A C 1
ATOM 4864 O O . TYR A 1 654 ? 21.830 -11.985 12.286 1.00 79.38 654 TYR A O 1
ATOM 4872 N N . VAL A 1 655 ? 21.381 -13.834 11.100 1.00 73.69 655 VAL A N 1
ATOM 4873 C CA . VAL A 1 655 ? 20.635 -14.484 12.196 1.00 73.69 655 VAL A CA 1
ATOM 4874 C C . VAL A 1 655 ? 21.511 -14.855 13.391 1.00 73.69 655 VAL A C 1
ATOM 4876 O O . VAL A 1 655 ? 20.997 -15.008 14.494 1.00 73.69 655 VAL A O 1
ATOM 4879 N N . SER A 1 656 ? 22.827 -14.998 13.196 1.00 75.06 656 SER A N 1
ATOM 4880 C CA . SER A 1 656 ? 23.771 -15.256 14.291 1.00 75.06 656 SER A CA 1
ATOM 4881 C C . SER A 1 656 ? 24.100 -14.010 15.122 1.00 75.06 656 SER A C 1
ATOM 4883 O O . SER A 1 656 ? 24.651 -14.135 16.218 1.00 75.06 656 SER A O 1
ATOM 4885 N N . GLN A 1 657 ? 23.784 -12.810 14.620 1.00 69.81 657 GLN A N 1
ATOM 4886 C CA . GLN A 1 657 ? 24.011 -11.574 15.357 1.00 69.81 657 GLN A CA 1
ATOM 4887 C C . GLN A 1 657 ? 23.028 -11.463 16.521 1.00 69.81 657 GLN A C 1
ATOM 4889 O O . GLN A 1 657 ? 21.821 -11.587 16.347 1.00 69.81 657 GLN A O 1
ATOM 4894 N N . THR A 1 658 ? 23.552 -11.152 17.703 1.00 53.56 658 THR A N 1
ATOM 4895 C CA . THR A 1 658 ? 22.770 -11.008 18.942 1.00 53.56 658 THR A CA 1
ATOM 4896 C C . THR A 1 658 ? 22.470 -9.553 19.304 1.00 53.56 658 THR A C 1
ATOM 4898 O O . THR A 1 658 ? 21.864 -9.289 20.339 1.00 53.56 658 THR A O 1
ATOM 4901 N N . SER A 1 659 ? 22.916 -8.596 18.482 1.00 51.94 659 SER A N 1
ATOM 4902 C CA . SER A 1 659 ? 22.723 -7.165 18.716 1.00 51.94 659 SER A CA 1
ATOM 4903 C C . SER A 1 659 ? 22.079 -6.488 17.514 1.00 51.94 659 SER A C 1
ATOM 4905 O O . SER A 1 659 ? 22.431 -6.780 16.370 1.00 51.94 659 SER A O 1
ATOM 4907 N N . TYR A 1 660 ? 21.205 -5.520 17.793 1.00 51.03 660 TYR A N 1
ATOM 4908 C CA . TYR A 1 660 ? 20.576 -4.666 16.786 1.00 51.03 660 TYR A CA 1
ATOM 4909 C C . TYR A 1 660 ? 21.603 -4.023 15.845 1.00 51.03 660 TYR A C 1
ATOM 4911 O O . TYR A 1 660 ? 21.475 -4.090 14.627 1.00 51.03 660 TYR A O 1
ATOM 4919 N N . ALA A 1 661 ? 22.668 -3.446 16.412 1.00 53.03 661 ALA A N 1
ATOM 4920 C CA . ALA A 1 661 ? 23.723 -2.800 15.638 1.00 53.03 661 ALA A CA 1
ATOM 4921 C C . ALA A 1 661 ? 24.456 -3.786 14.710 1.00 53.03 661 ALA A C 1
ATOM 4923 O O . ALA A 1 661 ? 24.746 -3.440 13.569 1.00 53.03 661 ALA A O 1
ATOM 4924 N N . GLY A 1 662 ? 24.717 -5.014 15.178 1.00 61.81 662 GLY A N 1
ATOM 4925 C CA . GLY A 1 662 ? 25.336 -6.063 14.365 1.00 61.81 662 GLY A CA 1
ATOM 4926 C C . GLY A 1 662 ? 24.433 -6.544 13.229 1.00 61.81 662 GLY A C 1
ATOM 4927 O O . GLY A 1 662 ? 24.911 -6.734 12.117 1.00 61.81 662 GLY A O 1
ATOM 4928 N N . GLN A 1 663 ? 23.128 -6.691 13.479 1.00 62.03 663 GLN A N 1
ATOM 4929 C CA . GLN A 1 663 ? 22.146 -7.058 12.452 1.00 62.03 663 GLN A CA 1
ATOM 4930 C C . GLN A 1 663 ? 22.017 -5.962 11.395 1.00 62.03 663 GLN A C 1
ATOM 4932 O O . GLN A 1 663 ? 22.157 -6.227 10.203 1.00 62.03 663 GLN A O 1
ATOM 4937 N N . ARG A 1 664 ? 21.832 -4.711 11.828 1.00 69.31 664 ARG A N 1
ATOM 4938 C CA . ARG A 1 664 ? 21.649 -3.564 10.932 1.00 69.31 664 ARG A CA 1
ATOM 4939 C C . ARG A 1 664 ? 22.870 -3.299 10.053 1.00 69.31 664 ARG A C 1
ATOM 4941 O O . ARG A 1 664 ? 22.700 -2.936 8.897 1.00 69.31 664 ARG A O 1
ATOM 4948 N N . ALA A 1 665 ? 24.079 -3.543 10.565 1.00 73.69 665 ALA A N 1
ATOM 4949 C CA . ALA A 1 665 ? 25.321 -3.417 9.799 1.00 73.69 665 ALA A CA 1
ATOM 4950 C C . ALA A 1 665 ? 25.444 -4.416 8.632 1.00 73.69 665 ALA A C 1
ATOM 4952 O O . ALA A 1 665 ? 26.246 -4.185 7.736 1.00 73.69 665 ALA A O 1
ATOM 4953 N N . LEU A 1 666 ? 24.674 -5.511 8.638 1.00 79.12 666 LEU A N 1
ATOM 4954 C CA . LEU A 1 666 ? 24.691 -6.538 7.590 1.00 79.12 666 LEU A CA 1
ATOM 4955 C C . LEU A 1 666 ? 23.553 -6.382 6.569 1.00 79.12 666 LEU A C 1
ATOM 4957 O O . LEU A 1 666 ? 23.524 -7.119 5.586 1.00 79.12 666 LEU A O 1
ATOM 4961 N N . LEU A 1 667 ? 22.598 -5.471 6.798 1.00 79.81 667 LEU A N 1
ATOM 4962 C CA . LEU A 1 667 ? 21.406 -5.351 5.952 1.00 79.81 667 LEU A CA 1
ATOM 4963 C C . LEU A 1 667 ? 21.730 -4.869 4.538 1.00 79.81 667 LEU A C 1
ATOM 4965 O O . LEU A 1 667 ? 21.105 -5.351 3.599 1.00 79.81 667 LEU A O 1
ATOM 4969 N N . ASP A 1 668 ? 22.694 -3.960 4.380 1.00 84.12 668 ASP A N 1
ATOM 4970 C CA . ASP A 1 668 ? 23.095 -3.470 3.057 1.00 84.12 668 ASP A CA 1
ATOM 4971 C C . ASP A 1 668 ? 23.667 -4.616 2.203 1.00 84.12 668 ASP A C 1
ATOM 4973 O O . ASP A 1 668 ? 23.151 -4.897 1.121 1.00 84.12 668 ASP A O 1
ATOM 4977 N N . ASP A 1 669 ? 24.647 -5.356 2.732 1.00 88.62 669 ASP A N 1
ATOM 4978 C CA . ASP A 1 669 ? 25.246 -6.510 2.047 1.00 88.62 669 ASP A CA 1
ATOM 4979 C C . ASP A 1 669 ? 24.206 -7.600 1.741 1.00 88.62 669 ASP A C 1
ATOM 4981 O O . ASP A 1 669 ? 24.207 -8.190 0.658 1.00 88.62 669 ASP A O 1
ATOM 4985 N N . LEU A 1 670 ? 23.287 -7.858 2.679 1.00 89.06 670 LEU A N 1
ATOM 4986 C CA . LEU A 1 670 ? 22.215 -8.838 2.504 1.00 89.06 670 LEU A CA 1
ATOM 4987 C C . LEU A 1 670 ? 21.256 -8.422 1.385 1.00 89.06 670 LEU A C 1
ATOM 4989 O O . LEU A 1 670 ? 20.946 -9.246 0.526 1.00 89.06 670 LEU A O 1
ATOM 4993 N N . LEU A 1 671 ? 20.794 -7.168 1.369 1.00 91.50 671 LEU A N 1
ATOM 4994 C CA . LEU A 1 671 ? 19.884 -6.670 0.335 1.00 91.50 671 LEU A CA 1
ATOM 4995 C C . LEU A 1 671 ? 20.519 -6.689 -1.050 1.00 91.50 671 LEU A C 1
ATOM 4997 O O . LEU A 1 671 ? 19.848 -7.069 -2.010 1.00 91.50 671 LEU A O 1
ATOM 5001 N N . ILE A 1 672 ? 21.793 -6.310 -1.152 1.00 92.38 672 ILE A N 1
ATOM 5002 C CA . ILE A 1 672 ? 22.545 -6.358 -2.408 1.00 92.38 672 ILE A CA 1
ATOM 5003 C C . ILE A 1 672 ? 22.621 -7.803 -2.904 1.00 92.38 672 ILE A C 1
ATOM 5005 O O . ILE A 1 672 ? 22.142 -8.092 -4.001 1.00 92.38 672 ILE A O 1
ATOM 5009 N N . ALA A 1 673 ? 23.106 -8.728 -2.070 1.00 94.31 673 ALA A N 1
ATOM 5010 C CA . ALA A 1 673 ? 23.224 -10.137 -2.439 1.00 94.31 673 ALA A CA 1
ATOM 5011 C C . ALA A 1 673 ? 21.865 -10.780 -2.762 1.00 94.31 673 ALA A C 1
ATOM 5013 O O . ALA A 1 673 ? 21.780 -11.658 -3.620 1.00 94.31 673 ALA A O 1
ATOM 5014 N N . TRP A 1 674 ? 20.788 -10.350 -2.095 1.00 94.75 674 TRP A N 1
ATOM 5015 C CA . TRP A 1 674 ? 19.437 -10.826 -2.379 1.00 94.75 674 TRP A CA 1
ATOM 5016 C C . TRP A 1 674 ? 18.932 -10.296 -3.720 1.00 94.75 674 TRP A C 1
ATOM 5018 O O . TRP A 1 674 ? 18.471 -11.081 -4.553 1.00 94.75 674 TRP A O 1
ATOM 5028 N N . ALA A 1 675 ? 19.086 -8.998 -3.978 1.00 95.81 675 ALA A N 1
ATOM 5029 C CA . ALA A 1 675 ? 18.716 -8.389 -5.249 1.00 95.81 675 ALA A CA 1
ATOM 5030 C C . ALA A 1 675 ? 19.476 -9.018 -6.427 1.00 95.81 675 ALA A C 1
ATOM 5032 O O . ALA A 1 675 ? 18.873 -9.286 -7.462 1.00 95.81 675 ALA A O 1
ATOM 5033 N N . GLU A 1 676 ? 20.769 -9.310 -6.269 1.00 95.06 676 GLU A N 1
ATOM 5034 C CA . GLU A 1 676 ? 21.624 -9.921 -7.299 1.00 95.06 676 GLU A CA 1
ATOM 5035 C C . GLU A 1 676 ? 21.203 -11.337 -7.717 1.00 95.06 676 GLU A C 1
ATOM 5037 O O . GLU A 1 676 ? 21.598 -11.804 -8.784 1.00 95.06 676 GLU A O 1
ATOM 5042 N N . THR A 1 677 ? 20.352 -12.016 -6.939 1.00 95.06 677 THR A N 1
ATOM 5043 C CA . THR A 1 677 ? 19.751 -13.292 -7.372 1.00 95.06 677 THR A CA 1
ATOM 5044 C C . THR A 1 677 ? 18.715 -13.124 -8.485 1.00 95.06 677 THR A C 1
ATOM 5046 O O . THR A 1 677 ? 18.352 -14.102 -9.143 1.00 95.06 677 THR A O 1
ATOM 5049 N N . SER A 1 678 ? 18.226 -11.900 -8.706 1.00 94.56 678 SER A N 1
ATOM 5050 C CA . SER A 1 678 ? 17.299 -11.585 -9.787 1.00 94.56 678 SER A CA 1
ATOM 5051 C C . SER A 1 678 ? 18.002 -11.580 -11.142 1.00 94.56 678 SER A C 1
ATOM 5053 O O . SER A 1 678 ? 19.078 -11.011 -11.308 1.00 94.56 678 SER A O 1
ATOM 5055 N N . THR A 1 679 ? 17.340 -12.130 -12.158 1.00 90.62 679 THR A N 1
ATOM 5056 C CA . THR A 1 679 ? 17.805 -12.081 -13.553 1.00 90.62 679 THR A CA 1
ATOM 5057 C C . THR A 1 679 ? 17.528 -10.740 -14.235 1.00 90.62 679 THR A C 1
ATOM 5059 O O . THR A 1 679 ? 17.882 -10.556 -15.402 1.00 90.62 679 THR A O 1
ATOM 5062 N N . MET A 1 680 ? 16.877 -9.801 -13.545 1.00 93.00 680 MET A N 1
ATOM 5063 C CA . MET A 1 680 ? 16.546 -8.495 -14.095 1.00 93.00 680 MET A CA 1
ATOM 5064 C C . MET A 1 680 ? 17.803 -7.648 -14.320 1.00 93.00 680 MET A C 1
ATOM 5066 O O . MET A 1 680 ? 18.559 -7.352 -13.390 1.00 93.00 680 MET A O 1
ATOM 5070 N N . LYS A 1 681 ? 17.971 -7.185 -15.562 1.00 94.75 681 LYS A N 1
ATOM 5071 C CA . LYS A 1 681 ? 18.996 -6.202 -15.923 1.00 94.75 681 LYS A CA 1
ATOM 5072 C C . LYS A 1 681 ? 18.580 -4.808 -15.475 1.00 94.75 681 LYS A C 1
ATOM 5074 O O . LYS A 1 681 ? 17.512 -4.326 -15.867 1.00 94.75 681 LYS A O 1
ATOM 5079 N N . THR A 1 682 ? 19.449 -4.152 -14.717 1.00 96.44 682 THR A N 1
ATOM 5080 C CA . THR A 1 682 ? 19.255 -2.763 -14.288 1.00 96.44 682 THR A CA 1
ATOM 5081 C C . THR A 1 682 ? 19.350 -1.807 -15.471 1.00 96.44 682 THR A C 1
ATOM 5083 O O . THR A 1 682 ? 19.826 -2.165 -16.552 1.00 96.44 682 THR A O 1
ATOM 5086 N N . SER A 1 683 ? 18.927 -0.563 -15.289 1.00 96.69 683 SER A N 1
ATOM 5087 C CA . SER A 1 683 ? 19.127 0.490 -16.288 1.00 96.69 683 SER A CA 1
ATOM 5088 C C . SER A 1 683 ? 20.608 0.673 -16.663 1.00 96.69 683 SER A C 1
ATOM 5090 O O . SER A 1 683 ? 20.933 0.904 -17.829 1.00 96.69 683 SER A O 1
ATOM 5092 N N . VAL A 1 684 ? 21.525 0.508 -15.708 1.00 96.56 684 VAL A N 1
ATOM 5093 C CA . VAL A 1 684 ? 22.971 0.572 -15.962 1.00 96.56 684 VAL A CA 1
ATOM 5094 C C . VAL A 1 684 ? 23.443 -0.648 -16.757 1.00 96.56 684 VAL A C 1
ATOM 5096 O O . VAL A 1 684 ? 24.123 -0.469 -17.768 1.00 96.56 684 VAL A O 1
ATOM 5099 N N . ASP A 1 685 ? 23.020 -1.862 -16.391 1.00 96.44 685 ASP A N 1
ATOM 5100 C CA . ASP A 1 685 ? 23.360 -3.091 -17.133 1.00 96.44 685 ASP A CA 1
ATOM 5101 C C . ASP A 1 685 ? 22.866 -3.020 -18.585 1.00 96.44 685 ASP A C 1
ATOM 5103 O O . ASP A 1 685 ? 23.586 -3.341 -19.533 1.00 96.44 685 ASP A O 1
ATOM 5107 N N . GLN A 1 686 ? 21.636 -2.535 -18.776 1.00 97.62 686 GLN A N 1
ATOM 5108 C CA . GLN A 1 686 ? 21.056 -2.336 -20.100 1.00 97.62 686 GLN A CA 1
ATOM 5109 C C . GLN A 1 686 ? 21.863 -1.321 -20.921 1.00 97.62 686 GLN A C 1
ATOM 5111 O O . GLN A 1 686 ? 22.048 -1.519 -22.121 1.00 97.62 686 GLN A O 1
ATOM 5116 N N . ALA A 1 687 ? 22.353 -0.237 -20.313 1.00 97.12 687 ALA A N 1
ATOM 5117 C CA . ALA A 1 687 ? 23.178 0.755 -21.005 1.00 97.12 687 ALA A CA 1
ATOM 5118 C C . ALA A 1 687 ? 24.521 0.156 -21.457 1.00 97.12 687 ALA A C 1
ATOM 5120 O O . ALA A 1 687 ? 24.936 0.354 -22.607 1.00 97.12 687 ALA A O 1
ATOM 5121 N N . VAL A 1 688 ? 25.143 -0.655 -20.595 1.00 95.25 688 VAL A N 1
ATOM 5122 C CA . VAL A 1 688 ? 26.377 -1.391 -20.900 1.00 95.25 688 VAL A CA 1
ATOM 5123 C C . VAL A 1 688 ? 26.169 -2.342 -22.081 1.00 95.25 688 VAL A C 1
ATOM 5125 O O . VAL A 1 688 ? 26.960 -2.311 -23.025 1.00 95.25 688 VAL A O 1
ATOM 5128 N N . ASP A 1 689 ? 25.063 -3.092 -22.118 1.00 95.94 689 ASP A N 1
ATOM 5129 C CA . ASP A 1 689 ? 24.707 -3.957 -23.256 1.00 95.94 689 ASP A CA 1
ATOM 5130 C C . ASP A 1 689 ? 24.542 -3.184 -24.577 1.00 95.94 689 ASP A C 1
ATOM 5132 O O . ASP A 1 689 ? 24.759 -3.725 -25.665 1.00 95.94 689 ASP A O 1
ATOM 5136 N N . LYS A 1 690 ? 24.141 -1.907 -24.513 1.00 96.06 690 LYS A N 1
ATOM 5137 C CA . LYS A 1 690 ? 24.042 -1.006 -25.677 1.00 96.06 690 LYS A CA 1
ATOM 5138 C C . LYS A 1 690 ? 25.352 -0.268 -25.983 1.00 96.06 690 LYS A C 1
ATOM 5140 O O . LYS A 1 690 ? 25.403 0.534 -26.929 1.00 96.06 690 LYS A O 1
ATOM 5145 N N . GLY A 1 691 ? 26.413 -0.552 -25.231 1.00 95.06 691 GLY A N 1
ATOM 5146 C CA . GLY A 1 691 ? 27.765 -0.050 -25.445 1.00 95.06 691 GLY A CA 1
ATOM 5147 C C . GLY A 1 691 ? 27.946 1.413 -25.049 1.00 95.06 691 GLY A C 1
ATOM 5148 O O . GLY A 1 691 ? 28.591 2.156 -25.794 1.00 95.06 691 GLY A O 1
ATOM 5149 N N . TYR A 1 692 ? 27.340 1.852 -23.941 1.00 95.88 692 TYR A N 1
ATOM 5150 C CA . TYR A 1 692 ? 27.585 3.174 -23.363 1.00 95.88 692 TYR A CA 1
ATOM 5151 C C . TYR A 1 692 ? 27.454 3.193 -21.835 1.00 95.88 692 TYR A C 1
ATOM 5153 O O . TYR A 1 692 ? 26.746 2.384 -21.248 1.00 95.88 692 TYR A O 1
ATOM 5161 N N . TYR A 1 693 ? 28.108 4.162 -21.192 1.00 96.25 693 TYR A N 1
ATOM 5162 C CA . TYR A 1 693 ? 27.969 4.395 -19.754 1.00 96.25 693 TYR A CA 1
ATOM 5163 C C . TYR A 1 693 ? 26.730 5.235 -19.436 1.00 96.25 693 TYR A C 1
ATOM 5165 O O . TYR A 1 693 ? 26.497 6.268 -20.070 1.00 96.25 693 TYR A O 1
ATOM 5173 N N . LEU A 1 694 ? 25.969 4.825 -18.425 1.00 97.25 694 LEU A N 1
ATOM 5174 C CA . LEU A 1 694 ? 24.888 5.607 -17.830 1.00 97.25 694 LEU A CA 1
ATOM 5175 C C . LEU A 1 694 ? 25.330 6.113 -16.453 1.00 97.25 694 LEU A C 1
ATOM 5177 O O . LEU A 1 694 ? 25.601 5.321 -15.555 1.00 97.25 694 LEU A O 1
ATOM 5181 N N . PHE A 1 695 ? 25.389 7.436 -16.304 1.00 97.06 695 PHE A N 1
ATOM 5182 C CA . PHE A 1 695 ? 25.762 8.109 -15.061 1.00 97.06 695 PHE A CA 1
ATOM 5183 C C . PHE A 1 695 ? 24.565 8.782 -14.401 1.00 97.06 695 PHE A C 1
ATOM 5185 O O . PHE A 1 695 ? 23.752 9.413 -15.085 1.00 97.06 695 PHE A O 1
ATOM 5192 N N . TYR A 1 696 ? 24.505 8.710 -13.072 1.00 95.88 696 TYR A N 1
ATOM 5193 C CA . TYR A 1 696 ? 23.483 9.369 -12.268 1.00 95.88 696 TYR A CA 1
ATOM 5194 C C . TYR A 1 696 ? 24.128 10.513 -11.496 1.00 95.88 696 TYR A C 1
ATOM 5196 O O . TYR A 1 696 ? 24.966 10.293 -10.633 1.00 95.88 696 TYR A O 1
ATOM 5204 N N . LEU A 1 697 ? 23.755 11.749 -11.820 1.00 93.88 697 LEU A N 1
ATOM 5205 C CA . LEU A 1 697 ? 24.291 12.923 -11.137 1.00 93.88 697 LEU A CA 1
ATOM 5206 C C . LEU A 1 697 ? 23.411 13.266 -9.943 1.00 93.88 697 LEU A C 1
ATOM 5208 O O . LEU A 1 697 ? 22.286 13.730 -10.135 1.00 93.88 697 LEU A O 1
ATOM 5212 N N . ILE A 1 698 ? 23.934 13.094 -8.733 1.00 88.50 698 ILE A N 1
ATOM 5213 C CA . ILE A 1 698 ? 23.295 13.616 -7.519 1.00 88.50 698 ILE A CA 1
ATOM 5214 C C . ILE A 1 698 ? 23.446 15.152 -7.439 1.00 88.50 698 ILE A C 1
ATOM 5216 O O . ILE A 1 698 ? 24.305 15.730 -8.123 1.00 88.50 698 ILE A O 1
ATOM 5220 N N . PRO A 1 699 ? 22.629 15.856 -6.628 1.00 86.62 699 PRO A N 1
ATOM 5221 C CA . PRO A 1 699 ? 22.685 17.311 -6.521 1.00 86.62 699 PRO A CA 1
ATOM 5222 C C . PRO A 1 699 ? 24.091 17.844 -6.219 1.00 86.62 699 PRO A C 1
ATOM 5224 O O . PRO A 1 699 ? 24.760 17.396 -5.293 1.00 86.62 699 PRO A O 1
ATOM 5227 N N . GLY A 1 700 ? 24.523 18.838 -6.998 1.00 84.81 700 GLY A N 1
ATOM 5228 C CA . GLY A 1 700 ? 25.845 19.458 -6.866 1.00 84.81 700 GLY A CA 1
ATOM 5229 C C . GLY A 1 700 ? 26.931 18.857 -7.761 1.00 84.81 700 GLY A C 1
ATOM 5230 O O . GLY A 1 700 ? 27.981 19.478 -7.906 1.00 84.81 700 GLY A O 1
ATOM 5231 N N . GLN A 1 701 ? 26.684 17.718 -8.415 1.00 89.75 701 GLN A N 1
ATOM 5232 C CA . GLN A 1 701 ? 27.605 17.155 -9.404 1.00 89.75 701 GLN A CA 1
ATOM 5233 C C . GLN A 1 701 ? 27.350 17.696 -10.815 1.00 89.75 701 GLN A C 1
ATOM 5235 O O . GLN A 1 701 ? 26.230 18.071 -11.174 1.00 89.75 701 GLN A O 1
ATOM 5240 N N . SER A 1 702 ? 28.394 17.694 -11.648 1.00 90.12 702 SER A N 1
ATOM 5241 C CA . SER A 1 702 ? 28.307 18.160 -13.027 1.00 90.12 702 SER A CA 1
ATOM 5242 C C . SER A 1 702 ? 28.943 17.181 -14.015 1.00 90.12 702 SER A C 1
ATOM 5244 O O . SER A 1 702 ? 29.942 16.525 -13.729 1.00 90.12 702 SER A O 1
ATOM 5246 N N . TRP A 1 703 ? 28.363 17.074 -15.215 1.00 91.12 703 TRP A N 1
ATOM 5247 C CA . TRP A 1 703 ? 28.861 16.169 -16.255 1.00 91.12 703 TRP A CA 1
ATOM 5248 C C . TRP A 1 703 ? 30.320 16.429 -16.693 1.00 91.12 703 TRP A C 1
ATOM 5250 O O . TRP A 1 703 ? 30.985 15.448 -17.037 1.00 91.12 703 TRP A O 1
ATOM 5260 N N . PRO A 1 704 ? 30.866 17.671 -16.680 1.00 92.44 704 PRO A N 1
ATOM 5261 C CA . PRO A 1 704 ? 32.277 17.894 -16.988 1.00 92.44 704 PRO A CA 1
ATOM 5262 C C . PRO A 1 704 ? 33.228 17.231 -15.994 1.00 92.44 704 PRO A C 1
ATOM 5264 O O . PRO A 1 704 ? 34.346 16.905 -16.377 1.00 92.44 704 PRO A O 1
ATOM 5267 N N . ASP A 1 705 ? 32.816 17.037 -14.740 1.00 90.25 705 ASP A N 1
ATOM 5268 C CA . ASP A 1 705 ? 33.669 16.415 -13.724 1.00 90.25 705 ASP A CA 1
ATOM 5269 C C . ASP A 1 705 ? 33.896 14.936 -14.046 1.00 90.25 705 ASP A C 1
ATOM 5271 O O . ASP A 1 705 ? 35.026 14.462 -14.028 1.00 90.25 705 ASP A O 1
ATOM 5275 N N . TYR A 1 706 ? 32.854 14.243 -14.504 1.00 92.81 706 TYR A N 1
ATOM 5276 C CA . TYR A 1 706 ? 32.948 12.857 -14.962 1.00 92.81 706 TYR A CA 1
ATOM 5277 C C . TYR A 1 706 ? 33.733 12.719 -16.272 1.00 92.81 706 TYR A C 1
ATOM 5279 O O . TYR A 1 706 ? 34.558 11.815 -16.403 1.00 92.81 706 TYR A O 1
ATOM 5287 N N . ASP A 1 707 ? 33.530 13.628 -17.235 1.00 92.19 707 ASP A N 1
ATOM 5288 C CA . ASP A 1 707 ? 34.201 13.562 -18.544 1.00 92.19 707 ASP A CA 1
ATOM 5289 C C . ASP A 1 707 ? 35.733 13.585 -18.434 1.00 92.19 707 ASP A C 1
ATOM 5291 O O . ASP A 1 707 ? 36.415 12.913 -19.211 1.00 92.19 707 ASP A O 1
ATOM 5295 N N . LYS A 1 708 ? 36.287 14.297 -17.441 1.00 89.62 708 LYS A N 1
ATOM 5296 C CA . LYS A 1 708 ? 37.737 14.331 -17.158 1.00 89.62 708 LYS A CA 1
ATOM 5297 C C . LYS A 1 708 ? 38.307 12.959 -16.783 1.00 89.62 708 LYS A C 1
ATOM 5299 O O . LYS A 1 708 ? 39.509 12.734 -16.945 1.00 89.62 708 LYS A O 1
ATOM 5304 N N . HIS A 1 709 ? 37.464 12.074 -16.254 1.00 90.75 709 HIS A N 1
ATOM 5305 C CA . HIS A 1 709 ? 37.854 10.781 -15.704 1.00 90.75 709 HIS A CA 1
ATOM 5306 C C . HIS A 1 709 ? 37.453 9.591 -16.591 1.00 90.75 709 HIS A C 1
ATOM 5308 O O . HIS A 1 709 ? 37.885 8.471 -16.327 1.00 90.75 709 HIS A O 1
ATOM 5314 N N . LEU A 1 710 ? 36.701 9.810 -17.680 1.00 89.94 710 LEU A N 1
ATOM 5315 C CA . LEU A 1 710 ? 36.161 8.737 -18.531 1.00 89.94 710 LEU A CA 1
ATOM 5316 C C . LEU A 1 710 ? 37.212 7.749 -19.053 1.00 89.94 710 LEU A C 1
ATOM 5318 O O . LEU A 1 710 ? 36.935 6.558 -19.126 1.00 89.94 710 LEU A O 1
ATOM 5322 N N . SER A 1 711 ? 38.420 8.209 -19.396 1.00 87.69 711 SER A N 1
ATOM 5323 C CA . SER A 1 711 ? 39.473 7.352 -19.971 1.00 87.69 711 SER A CA 1
ATOM 5324 C C . SER A 1 711 ? 39.983 6.246 -19.040 1.00 87.69 711 SER A C 1
ATOM 5326 O O . SER A 1 711 ? 40.655 5.330 -19.500 1.00 87.69 711 SER A O 1
ATOM 5328 N N . TYR A 1 712 ? 39.721 6.360 -17.740 1.00 87.62 712 TYR A N 1
ATOM 5329 C CA . TYR A 1 712 ? 40.108 5.382 -16.720 1.00 87.62 712 TYR A CA 1
ATOM 5330 C C . TYR A 1 712 ? 38.950 5.080 -15.764 1.00 87.62 712 TYR A C 1
ATOM 5332 O O . TYR A 1 712 ? 39.175 4.563 -14.669 1.00 87.62 712 TYR A O 1
ATOM 5340 N N . TRP A 1 713 ? 37.721 5.407 -16.174 1.00 88.38 713 TRP A N 1
ATOM 5341 C CA . TRP A 1 713 ? 36.529 5.153 -15.384 1.00 88.38 713 TRP A CA 1
ATOM 5342 C C . TRP A 1 713 ? 36.349 3.650 -15.179 1.00 88.38 713 TRP A C 1
ATOM 5344 O O . TRP A 1 713 ? 36.327 2.899 -16.153 1.00 88.38 713 TRP A O 1
ATOM 5354 N N . ASP A 1 714 ? 36.233 3.228 -13.919 1.00 79.00 714 ASP A N 1
ATOM 5355 C CA . ASP A 1 714 ? 36.113 1.818 -13.519 1.00 79.00 714 ASP A CA 1
ATOM 5356 C C . ASP A 1 714 ? 37.308 0.939 -13.957 1.00 79.00 714 ASP A C 1
ATOM 5358 O O . ASP A 1 714 ? 37.204 -0.271 -14.150 1.00 79.00 714 ASP A O 1
ATOM 5362 N N . SER A 1 715 ? 38.488 1.551 -14.136 1.00 81.19 715 SER A N 1
ATOM 5363 C CA . SER A 1 715 ? 39.710 0.814 -14.471 1.00 81.19 715 SER A CA 1
ATOM 5364 C C . SER A 1 715 ? 40.099 -0.147 -13.347 1.00 81.19 715 SER A C 1
ATOM 5366 O O . SER A 1 715 ? 40.401 0.276 -12.231 1.00 81.19 715 SER A O 1
ATOM 5368 N N . THR A 1 716 ? 40.214 -1.436 -13.672 1.00 76.75 716 THR A N 1
ATOM 5369 C CA . THR A 1 716 ? 40.746 -2.465 -12.762 1.00 76.75 716 THR A CA 1
ATOM 5370 C C . THR A 1 716 ? 42.273 -2.419 -12.630 1.00 76.75 716 THR A C 1
ATOM 5372 O O . THR A 1 716 ? 42.844 -3.119 -11.797 1.00 76.75 716 THR A O 1
ATOM 5375 N N . ASP A 1 717 ? 42.958 -1.633 -13.468 1.00 82.12 717 ASP A N 1
ATOM 5376 C CA . ASP A 1 717 ? 44.404 -1.426 -13.391 1.00 82.12 717 ASP A CA 1
ATOM 5377 C C . ASP A 1 717 ? 44.721 -0.270 -12.432 1.00 82.12 717 ASP A C 1
ATOM 5379 O O . ASP A 1 717 ? 44.599 0.911 -12.781 1.00 82.12 717 ASP A O 1
ATOM 5383 N N . SER A 1 718 ? 45.151 -0.618 -11.216 1.00 79.62 718 SER A N 1
ATOM 5384 C CA . SER A 1 718 ? 45.508 0.358 -10.184 1.00 79.62 718 SER A CA 1
ATOM 5385 C C . SER A 1 718 ? 46.680 1.251 -10.594 1.00 79.62 718 SER A C 1
ATOM 5387 O O . SER A 1 718 ? 46.758 2.388 -10.138 1.00 79.62 718 SER A O 1
ATOM 5389 N N . SER A 1 719 ? 47.552 0.802 -11.506 1.00 84.88 719 SER A N 1
ATOM 5390 C CA . SER A 1 719 ? 48.713 1.583 -11.946 1.00 84.88 719 SER A CA 1
ATOM 5391 C C . SER A 1 719 ? 48.325 2.829 -12.748 1.00 84.88 719 SER A C 1
ATOM 5393 O O . SER A 1 719 ? 49.003 3.855 -12.656 1.00 84.88 719 SER A O 1
ATOM 5395 N N . VAL A 1 720 ? 47.205 2.776 -13.477 1.00 83.62 720 VAL A N 1
ATOM 5396 C CA . VAL A 1 720 ? 46.661 3.911 -14.240 1.00 83.62 720 VAL A CA 1
ATOM 5397 C C . VAL A 1 720 ? 46.141 4.992 -13.293 1.00 83.62 720 VAL A C 1
ATOM 5399 O O . VAL A 1 720 ? 46.422 6.176 -13.482 1.00 83.62 720 VAL A O 1
ATOM 5402 N N . VAL A 1 721 ? 45.439 4.583 -12.235 1.00 82.69 721 VAL A N 1
ATOM 5403 C CA . VAL A 1 721 ? 44.889 5.487 -11.214 1.00 82.69 721 VAL A CA 1
ATOM 5404 C C . VAL A 1 721 ? 46.002 6.044 -10.315 1.00 82.69 721 VAL A C 1
ATOM 5406 O O . VAL A 1 721 ? 46.010 7.232 -9.983 1.00 82.69 721 VAL A O 1
ATOM 5409 N N . ASP A 1 722 ? 46.998 5.222 -9.980 1.00 85.44 722 ASP A N 1
ATOM 5410 C CA . ASP A 1 722 ? 48.156 5.617 -9.172 1.00 85.44 722 ASP A CA 1
ATOM 5411 C C . ASP A 1 722 ? 49.114 6.572 -9.896 1.00 85.44 722 ASP A C 1
ATOM 5413 O O . ASP A 1 722 ? 49.885 7.283 -9.244 1.00 85.44 722 ASP A O 1
ATOM 5417 N N . ALA A 1 723 ? 49.053 6.637 -11.227 1.00 87.44 723 ALA A N 1
ATOM 5418 C CA . ALA A 1 723 ? 49.797 7.606 -12.026 1.00 87.44 723 ALA A CA 1
ATOM 5419 C C . ALA A 1 723 ? 49.163 9.014 -12.026 1.00 87.44 723 ALA A C 1
ATOM 5421 O O . ALA A 1 723 ? 49.817 9.979 -12.433 1.00 87.44 723 ALA A O 1
ATOM 5422 N N . LEU A 1 724 ? 47.915 9.161 -11.561 1.00 87.00 724 LEU A N 1
ATOM 5423 C CA . LEU A 1 724 ? 47.232 10.454 -11.476 1.00 87.00 724 LEU A CA 1
ATOM 5424 C C . LEU A 1 724 ? 47.826 11.333 -10.369 1.00 87.00 724 LEU A C 1
ATOM 5426 O O . LEU A 1 724 ? 48.278 10.844 -9.325 1.00 87.00 724 LEU A O 1
ATOM 5430 N N . SER A 1 725 ? 47.758 12.654 -10.573 1.00 90.81 725 SER A N 1
ATOM 5431 C CA . SER A 1 725 ? 48.062 13.626 -9.517 1.00 90.81 725 SER A CA 1
ATOM 5432 C C . SER A 1 725 ? 47.141 13.422 -8.307 1.00 90.81 725 SER A C 1
ATOM 5434 O O . SER A 1 725 ? 45.994 13.012 -8.481 1.00 90.81 725 SER A O 1
ATOM 5436 N N . LEU A 1 726 ? 47.624 13.721 -7.093 1.00 87.06 726 LEU A N 1
ATOM 5437 C CA . LEU A 1 726 ? 46.838 13.543 -5.862 1.00 87.06 726 LEU A CA 1
ATOM 5438 C C . LEU A 1 726 ? 45.441 14.196 -5.943 1.00 87.06 726 LEU A C 1
ATOM 5440 O O . LEU A 1 726 ? 44.475 13.477 -5.706 1.00 87.06 726 LEU A O 1
ATOM 5444 N N . PRO A 1 727 ? 45.286 15.465 -6.386 1.00 88.81 727 PRO A N 1
ATOM 5445 C CA . PRO A 1 727 ? 43.959 16.079 -6.483 1.00 88.81 727 PRO A CA 1
ATOM 5446 C C . PRO A 1 727 ? 43.031 15.372 -7.480 1.00 88.81 727 PRO A C 1
ATOM 5448 O O . PRO A 1 727 ? 41.865 15.155 -7.182 1.00 88.81 727 PRO A O 1
ATOM 5451 N N . MET A 1 728 ? 43.550 14.959 -8.645 1.00 87.44 728 MET A N 1
ATOM 5452 C CA . MET A 1 728 ? 42.747 14.234 -9.644 1.00 87.44 728 MET A CA 1
ATOM 5453 C C . MET A 1 728 ? 42.344 12.841 -9.162 1.00 87.44 728 MET A C 1
ATOM 5455 O O . MET A 1 728 ? 41.278 12.353 -9.521 1.00 87.44 728 MET A O 1
ATOM 5459 N N . ARG A 1 729 ? 43.206 12.185 -8.379 1.00 86.94 729 ARG A N 1
ATOM 5460 C CA . ARG A 1 729 ? 42.911 10.877 -7.795 1.00 86.94 729 ARG A CA 1
ATOM 5461 C C . ARG A 1 729 ? 41.831 10.989 -6.728 1.00 86.94 729 ARG A C 1
ATOM 5463 O O . ARG A 1 729 ? 40.924 10.171 -6.728 1.00 86.94 729 ARG A O 1
ATOM 5470 N N . GLU A 1 730 ? 41.919 11.982 -5.847 1.00 87.25 730 GLU A N 1
ATOM 5471 C CA . GLU A 1 730 ? 40.911 12.231 -4.810 1.00 87.25 730 GLU A CA 1
ATOM 5472 C C . GLU A 1 730 ? 39.546 12.593 -5.420 1.00 87.25 730 GLU A C 1
ATOM 5474 O O . GLU A 1 730 ? 38.533 12.028 -5.007 1.00 87.25 730 GLU A O 1
ATOM 5479 N N . GLU A 1 731 ? 39.518 13.456 -6.446 1.00 88.06 731 GLU A N 1
ATOM 5480 C CA . GLU A 1 731 ? 38.302 13.793 -7.211 1.00 88.06 731 GLU A CA 1
ATOM 5481 C C . GLU A 1 731 ? 37.695 12.536 -7.856 1.00 88.06 731 GLU A C 1
ATOM 5483 O O . GLU A 1 731 ? 36.523 12.233 -7.629 1.00 88.06 731 GLU A O 1
ATOM 5488 N N . TYR A 1 732 ? 38.508 11.747 -8.572 1.00 89.88 732 TYR A N 1
ATOM 5489 C CA . TYR A 1 732 ? 38.068 10.504 -9.209 1.00 89.88 732 TYR A CA 1
ATOM 5490 C C . TYR A 1 732 ? 37.506 9.492 -8.207 1.00 89.88 732 TYR A C 1
ATOM 5492 O O . TYR A 1 732 ? 36.423 8.960 -8.425 1.00 89.88 732 TYR A O 1
ATOM 5500 N N . GLN A 1 733 ? 38.220 9.230 -7.109 1.00 88.38 733 GLN A N 1
ATOM 5501 C CA . GLN A 1 733 ? 37.798 8.255 -6.098 1.00 88.38 733 GLN A CA 1
ATOM 5502 C C . GLN A 1 733 ? 36.493 8.678 -5.421 1.00 88.38 733 GLN A C 1
ATOM 5504 O O . GLN A 1 733 ? 35.615 7.845 -5.213 1.00 88.38 733 GLN A O 1
ATOM 5509 N N . THR A 1 734 ? 36.330 9.975 -5.148 1.00 88.06 734 THR A N 1
ATOM 5510 C CA . THR A 1 734 ? 35.088 10.515 -4.579 1.00 88.06 734 THR A CA 1
ATOM 5511 C C . THR A 1 734 ? 33.914 10.328 -5.541 1.00 88.06 734 THR A C 1
ATOM 5513 O O . THR A 1 734 ? 32.864 9.831 -5.138 1.00 88.06 734 THR A O 1
ATOM 5516 N N . LEU A 1 735 ? 34.088 10.677 -6.821 1.00 88.69 735 LEU A N 1
ATOM 5517 C CA . LEU A 1 735 ? 33.040 10.521 -7.835 1.00 88.69 735 LEU A CA 1
ATOM 5518 C C . LEU A 1 735 ? 32.704 9.052 -8.101 1.00 88.69 735 LEU A C 1
ATOM 5520 O O . LEU A 1 735 ? 31.530 8.709 -8.222 1.00 88.69 735 LEU A O 1
ATOM 5524 N N . LEU A 1 736 ? 33.714 8.181 -8.168 1.00 88.69 736 LEU A N 1
ATOM 5525 C CA . LEU A 1 736 ? 33.522 6.746 -8.353 1.00 88.69 736 LEU A CA 1
ATOM 5526 C C . LEU A 1 736 ? 32.736 6.148 -7.183 1.00 88.69 736 LEU A C 1
ATOM 5528 O O . LEU A 1 736 ? 31.760 5.443 -7.420 1.00 88.69 736 LEU A O 1
ATOM 5532 N N . GLN A 1 737 ? 33.109 6.477 -5.942 1.00 87.94 737 GLN A N 1
ATOM 5533 C CA . GLN A 1 737 ? 32.413 6.006 -4.745 1.00 87.94 737 GLN A CA 1
ATOM 5534 C C . GLN A 1 737 ? 30.951 6.475 -4.720 1.00 87.94 737 GLN A C 1
ATOM 5536 O O . GLN A 1 737 ? 30.054 5.662 -4.519 1.00 87.94 737 GLN A O 1
ATOM 5541 N N . GLN A 1 738 ? 30.696 7.760 -4.987 1.00 86.75 738 GLN A N 1
ATOM 5542 C CA . GLN A 1 738 ? 29.335 8.315 -5.026 1.00 86.75 738 GLN A CA 1
ATOM 5543 C C . GLN A 1 738 ? 28.480 7.681 -6.130 1.00 86.75 738 GLN A C 1
ATOM 5545 O O . GLN A 1 738 ? 27.296 7.399 -5.921 1.00 86.75 738 GLN A O 1
ATOM 5550 N N . GLN A 1 739 ? 29.071 7.433 -7.301 1.00 92.69 739 GLN A N 1
ATOM 5551 C CA . GLN A 1 739 ? 28.388 6.752 -8.395 1.00 92.69 739 GLN A CA 1
ATOM 5552 C C . GLN A 1 739 ? 28.090 5.291 -8.036 1.00 92.69 739 GLN A C 1
ATOM 5554 O O . GLN A 1 739 ? 26.986 4.828 -8.308 1.00 92.69 739 GLN A O 1
ATOM 5559 N N . GLN A 1 740 ? 29.029 4.572 -7.414 1.00 89.38 740 GLN A N 1
ATOM 5560 C CA . GLN A 1 740 ? 28.836 3.187 -6.969 1.00 89.38 740 GLN A CA 1
ATOM 5561 C C . GLN A 1 740 ? 27.749 3.074 -5.896 1.00 89.38 740 GLN A C 1
ATOM 5563 O O . GLN A 1 740 ? 26.903 2.192 -5.995 1.00 89.38 740 GLN A O 1
ATOM 5568 N N . GLU A 1 741 ? 27.716 3.983 -4.922 1.00 86.00 741 GLU A N 1
ATOM 5569 C CA . GLU A 1 741 ? 26.677 4.026 -3.885 1.00 86.00 741 GLU A CA 1
ATOM 5570 C C . GLU A 1 741 ? 25.291 4.290 -4.491 1.00 86.00 741 GLU A C 1
ATOM 5572 O O . GLU A 1 741 ? 24.346 3.533 -4.264 1.00 86.00 741 GLU A O 1
ATOM 5577 N N . THR A 1 742 ? 25.188 5.311 -5.349 1.00 87.62 742 THR A N 1
ATOM 5578 C CA . THR A 1 742 ? 23.931 5.669 -6.026 1.00 87.62 742 THR A CA 1
ATOM 5579 C C . THR A 1 742 ? 23.432 4.524 -6.909 1.00 87.62 742 THR A C 1
ATOM 5581 O O . THR A 1 742 ? 22.263 4.147 -6.846 1.00 87.62 742 THR A O 1
ATOM 5584 N N . VAL A 1 743 ? 24.316 3.937 -7.724 1.00 93.25 743 VAL A N 1
ATOM 5585 C CA . VAL A 1 743 ? 23.973 2.808 -8.599 1.00 93.25 743 VAL A CA 1
ATOM 5586 C C . VAL A 1 743 ? 23.653 1.556 -7.791 1.00 93.25 743 VAL A C 1
ATOM 5588 O O . VAL A 1 743 ? 22.742 0.831 -8.178 1.00 93.25 743 VAL A O 1
ATOM 5591 N N . GLY A 1 744 ? 24.337 1.305 -6.674 1.00 91.06 744 GLY A N 1
ATOM 5592 C CA . GLY A 1 744 ? 24.064 0.171 -5.791 1.00 91.06 744 GLY A CA 1
ATOM 5593 C C . GLY A 1 744 ? 22.642 0.219 -5.236 1.00 91.06 744 GLY A C 1
ATOM 5594 O O . GLY A 1 744 ? 21.875 -0.728 -5.425 1.00 91.06 744 GLY A O 1
ATOM 5595 N N . ILE A 1 745 ? 22.251 1.360 -4.661 1.00 90.19 745 ILE A N 1
ATOM 5596 C CA . ILE A 1 745 ? 20.888 1.582 -4.158 1.00 90.19 745 ILE A CA 1
ATOM 5597 C C . ILE A 1 745 ? 19.861 1.440 -5.287 1.00 90.19 745 ILE A C 1
ATOM 5599 O O . ILE A 1 745 ? 18.876 0.710 -5.146 1.00 90.19 745 ILE A O 1
ATOM 5603 N N . LEU A 1 746 ? 20.097 2.101 -6.426 1.00 93.06 746 LEU A N 1
ATOM 5604 C CA . LEU A 1 746 ? 19.195 2.030 -7.576 1.00 93.06 746 LEU A CA 1
ATOM 5605 C C . LEU A 1 746 ? 19.018 0.603 -8.070 1.00 93.06 746 LEU A C 1
ATOM 5607 O O . LEU A 1 746 ? 17.895 0.180 -8.310 1.00 93.06 746 LEU A O 1
ATOM 5611 N N . SER A 1 747 ? 20.106 -0.149 -8.179 1.00 95.00 747 SER A N 1
ATOM 5612 C CA . SER A 1 747 ? 20.088 -1.522 -8.673 1.00 95.00 747 SER A CA 1
ATOM 5613 C C . SER A 1 747 ? 19.249 -2.436 -7.784 1.00 95.00 747 SER A C 1
ATOM 5615 O O . SER A 1 747 ? 18.510 -3.278 -8.293 1.00 95.00 747 SER A O 1
ATOM 5617 N N . VAL A 1 748 ? 19.320 -2.263 -6.461 1.00 95.94 748 VAL A N 1
ATOM 5618 C CA . VAL A 1 748 ? 18.456 -2.987 -5.519 1.00 95.94 748 VAL A CA 1
ATOM 5619 C C . VAL A 1 748 ? 16.996 -2.586 -5.733 1.00 95.94 748 VAL A C 1
ATOM 5621 O O . VAL A 1 748 ? 16.146 -3.450 -5.953 1.00 95.94 748 VAL A O 1
ATOM 5624 N N . LEU A 1 749 ? 16.701 -1.284 -5.730 1.00 93.75 749 LEU A N 1
ATOM 5625 C CA . LEU A 1 749 ? 15.332 -0.786 -5.872 1.00 93.75 749 LEU A CA 1
ATOM 5626 C C . LEU A 1 749 ? 14.695 -1.177 -7.208 1.00 93.75 749 LEU A C 1
ATOM 5628 O O . LEU A 1 749 ? 13.537 -1.584 -7.220 1.00 93.75 749 LEU A O 1
ATOM 5632 N N . GLU A 1 750 ? 15.431 -1.106 -8.314 1.00 95.62 750 GLU A N 1
ATOM 5633 C CA . GLU A 1 750 ? 14.947 -1.504 -9.637 1.00 95.62 750 GLU A CA 1
ATOM 5634 C C . GLU A 1 750 ? 14.515 -2.973 -9.656 1.00 95.62 750 GLU A C 1
ATOM 5636 O O . GLU A 1 750 ? 13.445 -3.286 -10.174 1.00 95.62 750 GLU A O 1
ATOM 5641 N N . ARG A 1 751 ? 15.299 -3.868 -9.041 1.00 96.25 751 ARG A N 1
ATOM 5642 C CA . ARG A 1 751 ? 15.011 -5.311 -9.007 1.00 96.25 751 ARG A CA 1
ATOM 5643 C C . ARG A 1 751 ? 13.828 -5.645 -8.104 1.00 96.25 751 ARG A C 1
ATOM 5645 O O . ARG A 1 751 ? 12.923 -6.358 -8.538 1.00 96.25 751 ARG A O 1
ATOM 5652 N N . PHE A 1 752 ? 13.781 -5.077 -6.897 1.00 94.44 752 PHE A N 1
ATOM 5653 C CA . PHE A 1 752 ? 12.653 -5.255 -5.970 1.00 94.44 752 PHE A CA 1
ATOM 5654 C C . PHE A 1 752 ? 11.351 -4.610 -6.473 1.00 94.44 752 PHE A C 1
ATOM 5656 O O . PHE A 1 752 ? 10.274 -4.981 -6.014 1.00 94.44 752 PHE A O 1
ATOM 5663 N N . ASN A 1 753 ? 11.426 -3.683 -7.431 1.00 91.56 753 ASN A N 1
ATOM 5664 C CA . ASN A 1 753 ? 10.264 -3.103 -8.111 1.00 91.56 753 ASN A CA 1
ATOM 5665 C C . ASN A 1 753 ? 10.027 -3.661 -9.517 1.00 91.56 753 ASN A C 1
ATOM 5667 O O . ASN A 1 753 ? 9.094 -3.216 -10.183 1.00 91.56 753 ASN A O 1
ATOM 5671 N N . ALA A 1 754 ? 10.860 -4.604 -9.975 1.00 92.00 754 ALA A N 1
ATOM 5672 C CA . ALA A 1 754 ? 10.784 -5.185 -11.314 1.00 92.00 754 ALA A CA 1
ATOM 5673 C C . ALA A 1 754 ? 10.726 -4.129 -12.439 1.00 92.00 754 ALA A C 1
ATOM 5675 O O . ALA A 1 754 ? 10.055 -4.299 -13.456 1.00 92.00 754 ALA A O 1
ATOM 5676 N N . SER A 1 755 ? 11.394 -2.987 -12.255 1.00 90.38 755 SER A N 1
ATOM 5677 C CA . SER A 1 755 ? 11.295 -1.869 -13.189 1.00 90.38 755 SER A CA 1
ATOM 5678 C C . SER A 1 755 ? 12.575 -1.035 -13.207 1.00 90.38 755 SER A C 1
ATOM 5680 O O . SER A 1 755 ? 12.966 -0.521 -12.160 1.00 90.38 755 SER A O 1
ATOM 5682 N N . PRO A 1 756 ? 13.238 -0.852 -14.368 1.00 92.69 756 PRO A N 1
ATOM 5683 C CA . PRO A 1 756 ? 14.413 0.005 -14.440 1.00 92.69 756 PRO A CA 1
ATOM 5684 C C . PRO A 1 756 ? 13.996 1.461 -14.207 1.00 92.69 756 PRO A C 1
ATOM 5686 O O . PRO A 1 756 ? 12.901 1.879 -14.599 1.00 92.69 756 PRO A O 1
ATOM 5689 N N . PHE A 1 757 ? 14.856 2.260 -13.587 1.00 92.75 757 PHE A N 1
ATOM 5690 C CA . PHE A 1 757 ? 14.567 3.649 -13.248 1.00 92.75 757 PHE A CA 1
ATOM 5691 C C . PHE A 1 757 ? 14.396 4.514 -14.504 1.00 92.75 757 PHE A C 1
ATOM 5693 O O . PHE A 1 757 ? 13.522 5.378 -14.565 1.00 92.75 757 PHE A O 1
ATOM 5700 N N . VAL A 1 758 ? 15.173 4.232 -15.552 1.00 93.50 758 VAL A N 1
ATOM 5701 C CA . VAL A 1 758 ? 15.022 4.843 -16.880 1.00 93.50 758 VAL A CA 1
ATOM 5702 C C . VAL A 1 758 ? 14.834 3.778 -17.951 1.00 93.50 758 VAL A C 1
ATOM 5704 O O . VAL A 1 758 ? 15.349 2.669 -17.844 1.00 93.50 758 VAL A O 1
ATOM 5707 N N . THR A 1 759 ? 14.122 4.129 -19.019 1.00 93.69 759 THR A N 1
ATOM 5708 C CA . THR A 1 759 ? 14.024 3.281 -20.213 1.00 93.69 759 THR A CA 1
ATOM 5709 C C . THR A 1 759 ? 15.259 3.487 -21.077 1.00 93.69 759 THR A C 1
ATOM 5711 O O . THR A 1 759 ? 15.532 4.606 -21.519 1.00 93.69 759 THR A O 1
ATOM 5714 N N . VAL A 1 760 ? 15.997 2.415 -21.339 1.00 95.81 760 VAL A N 1
ATOM 5715 C CA . VAL A 1 760 ? 17.287 2.456 -22.034 1.00 95.81 760 VAL A CA 1
ATOM 5716 C C . VAL A 1 760 ? 17.106 2.081 -23.502 1.00 95.81 760 VAL A C 1
ATOM 5718 O O . VAL A 1 760 ? 16.645 0.996 -23.840 1.00 95.81 760 VAL A O 1
ATOM 5721 N N . SER A 1 761 ? 17.474 2.988 -24.404 1.00 94.56 761 SER A N 1
ATOM 5722 C CA . SER A 1 761 ? 17.449 2.781 -25.857 1.00 94.56 761 SER A CA 1
ATOM 5723 C C . SER A 1 761 ? 18.861 2.844 -26.444 1.00 94.56 761 SER A C 1
ATOM 5725 O O . SER A 1 761 ? 19.829 3.175 -25.763 1.00 94.56 761 SER A O 1
ATOM 5727 N N . THR A 1 762 ? 19.010 2.527 -27.730 1.00 94.12 762 THR A N 1
ATOM 5728 C CA . THR A 1 762 ? 20.325 2.465 -28.398 1.00 94.12 762 THR A CA 1
ATOM 5729 C C . THR A 1 762 ? 21.079 3.803 -28.410 1.00 94.12 762 THR A C 1
ATOM 5731 O O . THR A 1 762 ? 22.312 3.813 -28.384 1.00 94.12 762 THR A O 1
ATOM 5734 N N . ASP A 1 763 ? 20.359 4.927 -28.465 1.00 94.38 763 ASP A N 1
ATOM 5735 C CA . ASP A 1 763 ? 20.903 6.283 -28.632 1.00 94.38 763 ASP A CA 1
ATOM 5736 C C . ASP A 1 763 ? 20.448 7.283 -27.552 1.00 94.38 763 ASP A C 1
ATOM 5738 O O . ASP A 1 763 ? 20.854 8.446 -27.584 1.00 94.38 763 ASP A O 1
ATOM 5742 N N . ARG A 1 764 ? 19.616 6.855 -26.598 1.00 95.94 764 ARG A N 1
ATOM 5743 C CA . ARG A 1 764 ? 19.035 7.713 -25.559 1.00 95.94 764 ARG A CA 1
ATOM 5744 C C . ARG A 1 764 ? 18.576 6.916 -24.345 1.00 95.94 764 ARG A C 1
ATOM 5746 O O . ARG A 1 764 ? 18.360 5.710 -24.435 1.00 95.94 764 ARG A O 1
ATOM 5753 N N . VAL A 1 765 ? 18.327 7.624 -23.253 1.00 96.25 765 VAL A N 1
ATOM 5754 C CA . VAL A 1 765 ? 17.565 7.134 -22.099 1.00 96.25 765 VAL A CA 1
ATOM 5755 C C . VAL A 1 765 ? 16.337 8.013 -21.890 1.00 96.25 765 VAL A C 1
ATOM 5757 O O . VAL A 1 765 ? 16.405 9.225 -22.094 1.00 96.25 765 VAL A O 1
ATOM 5760 N N . THR A 1 766 ? 15.214 7.411 -21.506 1.00 92.62 766 THR A N 1
ATOM 5761 C CA . THR A 1 766 ? 13.941 8.107 -21.260 1.00 92.62 766 THR A CA 1
ATOM 5762 C C . THR A 1 766 ? 13.570 7.994 -19.784 1.00 92.62 766 THR A C 1
ATOM 5764 O O . THR A 1 766 ? 13.513 6.892 -19.239 1.00 92.62 766 THR A O 1
ATOM 5767 N N . LEU A 1 767 ? 13.340 9.132 -19.134 1.00 88.56 767 LEU A N 1
ATOM 5768 C CA . LEU A 1 767 ? 12.911 9.232 -17.740 1.00 88.56 767 LEU A CA 1
ATOM 5769 C C . LEU A 1 767 ? 11.407 8.940 -17.621 1.00 88.56 767 LEU A C 1
ATOM 5771 O O . LEU A 1 767 ? 10.674 9.053 -18.603 1.00 88.56 767 LEU A O 1
ATOM 5775 N N . GLY A 1 768 ? 10.923 8.615 -16.416 1.00 78.94 768 GLY A N 1
ATOM 5776 C CA . GLY A 1 768 ? 9.505 8.287 -16.192 1.00 78.94 768 GLY A CA 1
ATOM 5777 C C . GLY A 1 768 ? 8.525 9.411 -16.551 1.00 78.94 768 GLY A C 1
ATOM 5778 O O . GLY A 1 768 ? 7.408 9.133 -16.970 1.00 78.94 768 GLY A O 1
ATOM 5779 N N . ASN A 1 769 ? 8.974 10.670 -16.525 1.00 78.75 769 ASN A N 1
ATOM 5780 C CA . ASN A 1 769 ? 8.194 11.824 -16.985 1.00 78.75 769 ASN A CA 1
ATOM 5781 C C . ASN A 1 769 ? 8.201 12.025 -18.521 1.00 78.75 769 ASN A C 1
ATOM 5783 O O . ASN A 1 769 ? 7.744 13.059 -19.006 1.00 78.75 769 ASN A O 1
ATOM 5787 N N . GLY A 1 770 ? 8.784 11.094 -19.282 1.00 82.44 770 GLY A N 1
ATOM 5788 C CA . GLY A 1 770 ? 8.908 11.146 -20.741 1.00 82.44 770 GLY A CA 1
ATOM 5789 C C . GLY A 1 770 ? 10.087 11.973 -21.273 1.00 82.44 770 GLY A C 1
ATOM 5790 O O . GLY A 1 770 ? 10.322 11.982 -22.481 1.00 82.44 770 GLY A O 1
ATOM 5791 N N . SER A 1 771 ? 10.855 12.651 -20.411 1.00 86.06 771 SER A N 1
ATOM 5792 C CA . SER A 1 771 ? 12.046 13.406 -20.835 1.00 86.06 771 SER A CA 1
ATOM 5793 C C . SER A 1 771 ? 13.136 12.471 -21.354 1.00 86.06 771 SER A C 1
ATOM 5795 O O . SER A 1 771 ? 13.325 11.382 -20.818 1.00 86.06 771 SER A O 1
ATOM 5797 N N . GLN A 1 772 ? 13.883 12.901 -22.371 1.00 93.00 772 GLN A N 1
ATOM 5798 C CA . GLN A 1 772 ? 14.911 12.078 -23.014 1.00 93.00 772 GLN A CA 1
ATOM 5799 C C . GLN A 1 772 ? 16.296 12.712 -22.909 1.00 93.00 772 GLN A C 1
ATOM 5801 O O . GLN A 1 772 ? 16.475 13.874 -23.271 1.00 93.00 772 GLN A O 1
ATOM 5806 N N . ASN A 1 773 ? 17.286 11.911 -22.512 1.00 94.69 773 ASN A N 1
ATOM 5807 C CA . ASN A 1 773 ? 18.696 12.288 -22.514 1.00 94.69 773 ASN A CA 1
ATOM 5808 C C . ASN A 1 773 ? 19.437 11.489 -23.587 1.00 94.69 773 ASN A C 1
ATOM 5810 O O . ASN A 1 773 ? 19.325 10.267 -23.662 1.00 94.69 773 ASN A O 1
ATOM 5814 N N . ILE A 1 774 ? 20.188 12.188 -24.435 1.00 96.62 774 ILE A N 1
ATOM 5815 C CA . ILE A 1 774 ? 20.846 11.605 -25.610 1.00 96.62 774 ILE A CA 1
ATOM 5816 C C . ILE A 1 774 ? 22.220 11.045 -25.225 1.00 96.62 774 ILE A C 1
ATOM 5818 O O . ILE A 1 774 ? 22.963 11.663 -24.459 1.00 96.62 774 ILE A O 1
ATOM 5822 N N . VAL A 1 775 ? 22.575 9.889 -25.788 1.00 96.75 775 VAL A N 1
ATOM 5823 C CA . VAL A 1 775 ? 23.906 9.285 -25.653 1.00 96.75 775 VAL A CA 1
ATOM 5824 C C . VAL A 1 775 ? 24.909 10.066 -26.498 1.00 96.75 775 VAL A C 1
ATOM 5826 O O . VAL A 1 775 ? 24.768 10.174 -27.715 1.00 96.75 775 VAL A O 1
ATOM 5829 N N . ASN A 1 776 ? 25.960 10.573 -25.858 1.00 94.88 776 ASN A N 1
ATOM 5830 C CA . ASN A 1 776 ? 26.991 11.383 -26.495 1.00 94.88 776 ASN A CA 1
ATOM 5831 C C . ASN A 1 776 ? 28.321 10.615 -26.584 1.00 94.88 776 ASN A C 1
ATOM 5833 O O . ASN A 1 776 ? 28.755 10.041 -25.584 1.00 94.88 776 ASN A O 1
ATOM 5837 N N . PRO A 1 777 ? 28.998 10.600 -27.746 1.00 93.62 777 PRO A N 1
ATOM 5838 C CA . PRO A 1 777 ? 30.370 10.118 -27.849 1.00 93.62 777 PRO A CA 1
ATOM 5839 C C . PRO A 1 777 ? 31.352 11.189 -27.349 1.00 93.62 777 PRO A C 1
ATOM 5841 O O . PRO A 1 777 ? 31.311 12.335 -27.795 1.00 93.62 777 PRO A O 1
ATOM 5844 N N . VAL A 1 778 ? 32.252 10.808 -26.446 1.00 91.12 778 VAL A N 1
ATOM 5845 C CA . VAL A 1 778 ? 33.323 11.657 -25.912 1.00 91.12 778 VAL A CA 1
ATOM 5846 C C . VAL A 1 778 ? 34.668 11.123 -26.412 1.00 91.12 778 VAL A C 1
ATOM 5848 O O . VAL A 1 778 ? 35.017 9.984 -26.093 1.00 91.12 778 VAL A O 1
ATOM 5851 N N . PRO A 1 779 ? 35.426 11.897 -27.210 1.00 88.06 779 PRO A N 1
ATOM 5852 C CA . PRO A 1 779 ? 36.761 11.500 -27.650 1.00 88.06 779 PRO A CA 1
ATOM 5853 C C . PRO A 1 779 ? 37.723 11.364 -26.466 1.00 88.06 779 PRO A C 1
ATOM 5855 O O . PRO A 1 779 ? 37.766 12.248 -25.610 1.00 88.06 779 PRO A O 1
ATOM 5858 N N . ILE A 1 780 ? 38.530 10.302 -26.450 1.00 82.75 780 ILE A N 1
ATOM 5859 C CA . ILE A 1 780 ? 39.595 10.101 -25.457 1.00 82.75 780 ILE A CA 1
ATOM 5860 C C . ILE A 1 780 ? 40.986 10.075 -26.114 1.00 82.75 780 ILE A C 1
ATOM 5862 O O . ILE A 1 780 ? 41.126 10.093 -27.338 1.00 82.75 780 ILE A O 1
ATOM 5866 N N . SER A 1 781 ? 42.037 10.114 -25.291 1.00 74.81 781 SER A N 1
ATOM 5867 C CA . SER A 1 781 ? 43.427 10.373 -25.704 1.00 74.81 781 SER A CA 1
ATOM 5868 C C . SER A 1 781 ? 44.039 9.332 -26.650 1.00 74.81 781 SER A C 1
ATOM 5870 O O . SER A 1 781 ? 45.009 9.649 -27.338 1.00 74.81 781 SER A O 1
ATOM 5872 N N . ASP A 1 782 ? 43.478 8.125 -26.726 1.00 75.12 782 ASP A N 1
ATOM 5873 C CA . ASP A 1 782 ? 43.927 7.041 -27.610 1.00 75.12 782 ASP A CA 1
ATOM 5874 C C . ASP A 1 782 ? 43.318 7.097 -29.030 1.00 75.12 782 ASP A C 1
ATOM 5876 O O . ASP A 1 782 ? 43.620 6.251 -29.873 1.00 75.12 782 ASP A O 1
ATOM 5880 N N . GLY A 1 783 ? 42.486 8.107 -29.315 1.00 73.56 783 GLY A N 1
ATOM 5881 C CA . GLY A 1 783 ? 41.813 8.287 -30.603 1.00 73.56 783 GLY A CA 1
ATOM 5882 C C . GLY A 1 783 ? 40.489 7.529 -30.740 1.00 73.56 783 GLY A C 1
ATOM 5883 O O . GLY A 1 783 ? 39.851 7.625 -31.791 1.00 73.56 783 GLY A O 1
ATOM 5884 N N . THR A 1 784 ? 40.052 6.809 -29.705 1.00 86.44 784 THR A N 1
ATOM 5885 C CA . THR A 1 784 ? 38.716 6.209 -29.627 1.00 86.44 784 THR A CA 1
ATOM 5886 C C . THR A 1 784 ? 37.703 7.177 -29.000 1.00 86.44 784 THR A C 1
ATOM 5888 O O . THR A 1 784 ? 38.014 8.323 -28.660 1.00 86.44 784 THR A O 1
ATOM 5891 N N . SER A 1 785 ? 36.437 6.766 -28.914 1.00 89.38 785 SER A N 1
ATOM 5892 C CA . SER A 1 785 ? 35.388 7.545 -28.252 1.00 89.38 785 SER A CA 1
ATOM 5893 C C . SER A 1 785 ? 34.609 6.671 -27.285 1.00 89.38 785 SER A C 1
ATOM 5895 O O . SER A 1 785 ? 34.117 5.609 -27.667 1.00 89.38 785 SER A O 1
ATOM 5897 N N . ILE A 1 786 ? 34.450 7.155 -26.058 1.00 92.75 786 ILE A N 1
ATOM 5898 C CA . ILE A 1 786 ? 33.600 6.536 -25.045 1.00 92.75 786 ILE A CA 1
ATOM 5899 C C . ILE A 1 786 ? 32.196 7.113 -25.187 1.00 92.75 786 ILE A C 1
ATOM 5901 O O . ILE A 1 786 ? 32.005 8.328 -25.204 1.00 92.75 786 ILE A O 1
ATOM 5905 N N . ARG A 1 787 ? 31.192 6.246 -25.313 1.00 95.62 787 ARG A N 1
ATOM 5906 C CA . ARG A 1 787 ? 29.787 6.660 -25.371 1.00 95.62 787 ARG A CA 1
ATOM 5907 C C . ARG A 1 787 ? 29.229 6.732 -23.958 1.00 95.62 787 ARG A C 1
ATOM 5909 O O . ARG A 1 787 ? 29.453 5.825 -23.160 1.00 95.62 787 ARG A O 1
ATOM 5916 N N . ARG A 1 788 ? 28.500 7.803 -23.656 1.00 95.88 788 ARG A N 1
ATOM 5917 C CA . ARG A 1 788 ? 28.019 8.088 -22.301 1.00 95.88 788 ARG A CA 1
ATOM 5918 C C . ARG A 1 788 ? 26.725 8.899 -22.301 1.00 95.88 788 ARG A C 1
ATOM 5920 O O . ARG A 1 788 ? 26.485 9.690 -23.214 1.00 95.88 788 ARG A O 1
ATOM 5927 N N . VAL A 1 789 ? 25.920 8.755 -21.258 1.00 97.38 789 VAL A N 1
ATOM 5928 C CA . VAL A 1 789 ? 24.707 9.544 -21.013 1.00 97.38 789 VAL A CA 1
ATOM 5929 C C . VAL A 1 789 ? 24.557 9.826 -19.522 1.00 97.38 789 VAL A C 1
ATOM 5931 O O . VAL A 1 789 ? 25.036 9.066 -18.686 1.00 97.38 789 VAL A O 1
ATOM 5934 N N . PHE A 1 790 ? 23.939 10.959 -19.201 1.00 96.56 790 PHE A N 1
ATOM 5935 C CA . PHE A 1 790 ? 23.828 11.484 -17.843 1.00 96.56 790 PHE A CA 1
ATOM 5936 C C . PHE A 1 790 ? 22.358 11.647 -17.499 1.00 96.56 790 PHE A C 1
ATOM 5938 O O . PHE A 1 790 ? 21.588 12.137 -18.326 1.00 96.56 790 PHE A O 1
ATOM 5945 N N . VAL A 1 791 ? 21.975 11.272 -16.286 1.00 95.56 791 VAL A N 1
ATOM 5946 C CA . VAL A 1 791 ? 20.653 11.515 -15.710 1.00 95.56 791 VAL A CA 1
ATOM 5947 C C . VAL A 1 791 ? 20.851 12.279 -14.410 1.00 95.56 791 VAL A C 1
ATOM 5949 O O . VAL A 1 791 ? 21.418 11.756 -13.458 1.00 95.56 791 VAL A O 1
ATOM 5952 N N . SER A 1 792 ? 20.417 13.537 -14.377 1.00 92.31 792 SER A N 1
ATOM 5953 C CA . SER A 1 792 ? 20.478 14.355 -13.165 1.00 92.31 792 SER A CA 1
ATOM 5954 C C . SER A 1 792 ? 19.304 14.047 -12.246 1.00 92.31 792 SER A C 1
ATOM 5956 O O . SER A 1 792 ? 18.153 14.129 -12.671 1.00 92.31 792 SER A O 1
ATOM 5958 N N . LEU A 1 793 ? 19.609 13.726 -10.993 1.00 86.00 793 LEU A N 1
ATOM 5959 C CA . LEU A 1 793 ? 18.643 13.507 -9.928 1.00 86.00 793 LEU A CA 1
ATOM 5960 C C . LEU A 1 793 ? 18.427 14.816 -9.167 1.00 86.00 793 LEU A C 1
ATOM 5962 O O . LEU A 1 793 ? 19.378 15.503 -8.786 1.00 86.00 793 LEU A O 1
ATOM 5966 N N . SER A 1 794 ? 17.167 15.178 -8.939 1.00 80.19 794 SER A N 1
ATOM 5967 C CA . SER A 1 794 ? 16.843 16.288 -8.042 1.00 80.19 794 SER A CA 1
ATOM 5968 C C . SER A 1 794 ? 17.097 15.913 -6.575 1.00 80.19 794 SER A C 1
ATOM 5970 O O . SER A 1 794 ? 17.226 14.736 -6.228 1.00 80.19 794 SER A O 1
ATOM 5972 N N . THR A 1 795 ? 17.123 16.913 -5.689 1.00 75.75 795 THR A N 1
ATOM 5973 C CA . THR A 1 795 ? 17.187 16.687 -4.235 1.00 75.75 795 THR A CA 1
ATOM 5974 C C . THR A 1 795 ? 16.048 15.783 -3.772 1.00 75.75 795 THR A C 1
ATOM 5976 O O . THR A 1 795 ? 16.303 14.753 -3.163 1.00 75.75 795 THR A O 1
ATOM 5979 N N . THR A 1 796 ? 14.813 16.083 -4.179 1.00 67.44 796 THR A N 1
ATOM 5980 C CA . THR A 1 796 ? 13.636 15.262 -3.862 1.00 67.44 796 THR A CA 1
ATOM 5981 C C . THR A 1 796 ? 13.760 13.834 -4.390 1.00 67.44 796 THR A C 1
ATOM 5983 O O . THR A 1 796 ? 13.413 12.889 -3.694 1.00 67.44 796 THR A O 1
ATOM 5986 N N . GLN A 1 797 ? 14.277 13.648 -5.607 1.00 73.69 797 GLN A N 1
ATOM 5987 C CA . GLN A 1 797 ? 14.478 12.309 -6.162 1.00 73.69 797 GLN A CA 1
ATOM 5988 C C . GLN A 1 797 ? 15.523 11.513 -5.369 1.00 73.69 797 GLN A C 1
ATOM 5990 O O . GLN A 1 797 ? 15.310 10.342 -5.079 1.00 73.69 797 GLN A O 1
ATOM 5995 N N . THR A 1 798 ? 16.615 12.158 -4.965 1.00 72.81 798 THR A N 1
ATOM 5996 C CA . THR A 1 798 ? 17.657 11.521 -4.145 1.00 72.81 798 THR A CA 1
ATOM 5997 C C . THR A 1 798 ? 17.118 11.142 -2.758 1.00 72.81 798 THR A C 1
ATOM 5999 O O . THR A 1 798 ? 17.398 10.055 -2.263 1.00 72.81 798 THR A O 1
ATOM 6002 N N . GLU A 1 799 ? 16.282 11.994 -2.155 1.00 65.94 799 GLU A N 1
ATOM 6003 C CA . GLU A 1 799 ? 15.613 11.718 -0.876 1.00 65.94 799 GLU A CA 1
ATOM 6004 C C . GLU A 1 799 ? 14.652 10.529 -0.966 1.00 65.94 799 GLU A C 1
ATOM 6006 O O . GLU A 1 799 ? 14.704 9.641 -0.119 1.00 65.94 799 GLU A O 1
ATOM 6011 N N . LEU A 1 800 ? 13.807 10.478 -2.001 1.00 61.44 800 LEU A N 1
ATOM 6012 C CA . LEU A 1 800 ? 12.861 9.378 -2.214 1.00 61.44 800 LEU A CA 1
ATOM 6013 C C . LEU A 1 800 ? 13.577 8.050 -2.492 1.00 61.44 800 LEU A C 1
ATOM 6015 O O . LEU A 1 800 ? 13.155 7.011 -1.989 1.00 61.44 800 LEU A O 1
ATOM 6019 N N . MET A 1 801 ? 14.680 8.081 -3.247 1.00 80.31 801 MET A N 1
ATOM 6020 C CA . MET A 1 801 ? 15.541 6.915 -3.462 1.00 80.31 801 MET A CA 1
ATOM 6021 C C . MET A 1 801 ? 16.074 6.378 -2.126 1.00 80.31 801 MET A C 1
ATOM 6023 O O . MET A 1 801 ? 15.924 5.190 -1.840 1.00 80.31 801 MET A O 1
ATOM 6027 N N . GLN A 1 802 ? 16.629 7.249 -1.276 1.00 75.19 802 GLN A N 1
ATOM 6028 C CA . GLN A 1 802 ? 17.130 6.834 0.035 1.00 75.19 802 GLN A CA 1
ATOM 6029 C C . GLN A 1 802 ? 16.004 6.312 0.936 1.00 75.19 802 GLN A C 1
ATOM 6031 O O . GLN A 1 802 ? 16.169 5.285 1.586 1.00 75.19 802 GLN A O 1
ATOM 6036 N N . GLN A 1 803 ? 14.847 6.978 0.960 1.00 60.88 803 GLN A N 1
ATOM 6037 C CA . GLN A 1 803 ? 13.691 6.553 1.758 1.00 60.88 803 GLN A CA 1
ATOM 6038 C C . GLN A 1 803 ? 13.168 5.181 1.329 1.00 60.88 803 GLN A C 1
ATOM 6040 O O . GLN A 1 803 ? 12.899 4.338 2.185 1.00 60.88 803 GLN A O 1
ATOM 6045 N N . GLY A 1 804 ? 13.067 4.929 0.020 1.00 64.00 804 GLY A N 1
ATOM 6046 C CA . GLY A 1 804 ? 12.696 3.619 -0.511 1.00 64.00 804 GLY A CA 1
ATOM 6047 C C . GLY A 1 804 ? 13.660 2.525 -0.057 1.00 64.00 804 GLY A C 1
ATOM 6048 O O . GLY A 1 804 ? 13.225 1.463 0.384 1.00 64.00 804 GLY A O 1
ATOM 6049 N N . TYR A 1 805 ? 14.963 2.806 -0.094 1.00 78.75 805 TYR A N 1
ATOM 6050 C CA . TYR A 1 805 ? 15.998 1.849 0.289 1.00 78.75 805 TYR A CA 1
ATOM 6051 C C . TYR A 1 805 ? 16.064 1.592 1.803 1.00 78.75 805 TYR A C 1
ATOM 6053 O O . TYR A 1 805 ? 16.136 0.441 2.228 1.00 78.75 805 TYR A O 1
ATOM 6061 N N . GLU A 1 806 ? 15.954 2.627 2.639 1.00 72.12 806 GLU A N 1
ATOM 6062 C CA . GLU A 1 806 ? 15.856 2.451 4.095 1.00 72.12 806 GLU A CA 1
ATOM 6063 C C . GLU A 1 806 ? 14.580 1.694 4.483 1.00 72.12 806 GLU A C 1
ATOM 6065 O O . GLU A 1 806 ? 14.630 0.783 5.302 1.00 72.12 806 GLU A O 1
ATOM 6070 N N . THR A 1 807 ? 13.443 1.987 3.845 1.00 67.38 807 THR A N 1
ATOM 6071 C CA . THR A 1 807 ? 12.186 1.258 4.096 1.00 67.38 807 THR A CA 1
ATOM 6072 C C . THR A 1 807 ? 12.308 -0.219 3.714 1.00 67.38 807 THR A C 1
ATOM 6074 O O . THR A 1 807 ? 11.780 -1.091 4.409 1.00 67.38 807 THR A O 1
ATOM 6077 N N . LEU A 1 808 ? 13.039 -0.524 2.638 1.00 72.94 808 LEU A N 1
ATOM 6078 C CA . LEU A 1 808 ? 13.352 -1.897 2.254 1.00 72.94 808 LEU A CA 1
ATOM 6079 C C . LEU A 1 808 ? 14.211 -2.590 3.326 1.00 72.94 808 LEU A C 1
ATOM 6081 O O . LEU A 1 808 ? 13.899 -3.716 3.709 1.00 72.94 808 LEU A O 1
ATOM 6085 N N . LYS A 1 809 ? 15.222 -1.908 3.882 1.00 72.12 809 LYS A N 1
ATOM 6086 C CA . LYS A 1 809 ? 16.018 -2.429 5.010 1.00 72.12 809 LYS A CA 1
ATOM 6087 C C . LYS A 1 809 ? 15.174 -2.729 6.240 1.00 72.12 809 LYS A C 1
ATOM 6089 O O . LYS A 1 809 ? 15.302 -3.812 6.806 1.00 72.12 809 LYS A O 1
ATOM 6094 N N . GLU A 1 810 ? 14.293 -1.813 6.627 1.00 64.00 810 GLU A N 1
ATOM 6095 C CA . GLU A 1 810 ? 13.418 -2.003 7.788 1.00 64.00 810 GLU A CA 1
ATOM 6096 C C . GLU A 1 810 ? 12.414 -3.151 7.562 1.00 64.00 810 GLU A C 1
ATOM 6098 O O . GLU A 1 810 ? 12.170 -3.949 8.469 1.00 64.00 810 GLU A O 1
ATOM 6103 N N . SER A 1 811 ? 11.916 -3.317 6.327 1.00 65.06 811 SER A N 1
ATOM 6104 C CA . SER A 1 811 ? 11.077 -4.469 5.948 1.00 65.06 811 SER A CA 1
ATOM 6105 C C . SER A 1 811 ? 11.809 -5.794 6.180 1.00 65.06 811 SER A C 1
ATOM 6107 O O . SER A 1 811 ? 11.230 -6.752 6.691 1.00 65.06 811 SER A O 1
ATOM 6109 N N . VAL A 1 812 ? 13.101 -5.847 5.836 1.00 64.44 812 VAL A N 1
ATOM 6110 C CA . VAL A 1 812 ? 13.918 -7.052 6.010 1.00 64.44 812 VAL A CA 1
ATOM 6111 C C . VAL A 1 812 ? 14.293 -7.293 7.469 1.00 64.44 812 VAL A C 1
ATOM 6113 O O . VAL A 1 812 ? 14.318 -8.435 7.932 1.00 64.44 812 VAL A O 1
ATOM 6116 N N . TYR A 1 813 ? 14.527 -6.225 8.225 1.00 58.28 813 TYR A N 1
ATOM 6117 C CA . TYR A 1 813 ? 14.823 -6.324 9.647 1.00 58.28 813 TYR A CA 1
ATOM 6118 C C . TYR A 1 813 ? 13.686 -7.007 10.433 1.00 58.28 813 TYR A C 1
ATOM 6120 O O . TYR A 1 813 ? 13.944 -7.909 11.238 1.00 58.28 813 TYR A O 1
ATOM 6128 N N . GLY A 1 814 ? 12.425 -6.670 10.126 1.00 50.16 814 GLY A N 1
ATOM 6129 C CA . GLY A 1 814 ? 11.234 -7.254 10.761 1.00 50.16 814 GLY A CA 1
ATOM 6130 C C . GLY A 1 814 ? 11.102 -8.781 10.632 1.00 50.16 814 GLY A C 1
ATOM 6131 O O . GLY A 1 814 ? 10.483 -9.415 11.485 1.00 50.16 814 GLY A O 1
ATOM 6132 N N . ILE A 1 815 ? 11.745 -9.401 9.634 1.00 50.53 815 ILE A N 1
ATOM 6133 C CA . ILE A 1 815 ? 11.712 -10.857 9.393 1.00 50.53 815 ILE A CA 1
ATOM 6134 C C . ILE A 1 815 ? 12.392 -11.641 10.530 1.00 50.53 815 ILE A C 1
ATOM 6136 O O . ILE A 1 815 ? 11.984 -12.760 10.840 1.00 50.53 815 ILE A O 1
ATOM 6140 N N . HIS A 1 816 ? 13.416 -11.076 11.182 1.00 42.78 816 HIS A N 1
ATOM 6141 C CA . HIS A 1 816 ? 14.139 -11.759 12.265 1.00 42.78 816 HIS A CA 1
ATOM 6142 C C . HIS A 1 816 ? 13.288 -11.931 13.530 1.00 42.78 816 HIS A C 1
ATOM 6144 O O . HIS A 1 816 ? 13.447 -12.914 14.251 1.00 42.78 816 HIS A O 1
ATOM 6150 N N . ILE A 1 817 ? 12.363 -11.000 13.782 1.00 35.75 817 ILE A N 1
ATOM 6151 C CA . ILE A 1 817 ? 11.515 -10.999 14.982 1.00 35.75 817 ILE A CA 1
ATOM 6152 C C . ILE A 1 817 ? 10.504 -12.158 14.945 1.00 35.75 817 ILE A C 1
ATOM 6154 O O . ILE A 1 817 ? 10.156 -12.683 15.995 1.00 35.75 817 ILE A O 1
ATOM 6158 N N . ASN A 1 818 ? 10.099 -12.610 13.753 1.00 33.75 818 ASN A N 1
ATOM 6159 C CA . ASN A 1 818 ? 9.106 -13.678 13.570 1.00 33.75 818 ASN A CA 1
ATOM 6160 C C . ASN A 1 818 ? 9.704 -15.099 13.483 1.00 33.75 818 ASN A C 1
ATOM 6162 O O . ASN A 1 818 ? 8.959 -16.067 13.334 1.00 33.75 818 ASN A O 1
ATOM 6166 N N . ALA A 1 819 ? 11.035 -15.239 13.507 1.00 32.94 819 ALA A N 1
ATOM 6167 C CA . ALA A 1 819 ? 11.723 -16.532 13.409 1.00 32.94 819 ALA A CA 1
ATOM 6168 C C . ALA A 1 819 ? 12.078 -17.158 14.776 1.00 32.94 819 ALA A C 1
ATOM 6170 O O . ALA A 1 819 ? 12.492 -18.319 14.814 1.00 32.94 819 ALA A O 1
ATOM 6171 N N . ASN A 1 820 ? 11.910 -16.401 15.866 1.00 29.88 820 ASN A N 1
ATOM 6172 C CA . ASN A 1 820 ? 11.985 -16.857 17.260 1.00 29.88 820 ASN A CA 1
ATOM 6173 C C . ASN A 1 820 ? 10.583 -16.876 17.873 1.00 29.88 820 ASN A C 1
ATOM 6175 O O . ASN A 1 820 ? 10.379 -17.683 18.810 1.00 29.88 820 ASN A O 1
#

Foldseek 3Di:
DFLVVLLVVQVVCVVVVNQDALVRLLVSLVVHDQELDQAAEEAEAAAFADFDDPPLGDHPGGRVLVLVQLDPLHRYYYSCSGRSVVNLPDPSSLVSLVVNCVVVVHDSCCAAVNADPSRHHDDQHHSVLVSLLCNLQPYQHEYEYQYAPGDCRHSCLPRNVVSLLPHDHDPPHYYNLAGSVLVNVQLVVCVVVDPNVVSSVVVSVVSNVLSNLQLAFWKWFADPVRRIHTQLVGPNSVSSVHPGDDDDPPTDIDGSDHNNDDHDDSVLVNCCSNCVVVVVVVQQPFDPSLQVVLCVQLVVCVVVVNNVSSVVSNVVSVVRRPDDDDDDDDDDDDDDDDDDDDDDDDDDDDDDDPDPPVCPDCVVDPDDPVVVVVVVVVPDPDDDDCVVPPPPPPPPCPVVVQPVVPPVCPVPPPLFEFDCLLVVLLCVLLVFAFFWWWFKKWQQPFPDWAKAAFPLQAFAAAQPPQKTFTWIGTDLNIWTKFFPPPPPLWDHYNCGTQAQNPQAPVRHGAPHSLSSQQSQVPVNPQKLFPVTPCLQRIWTFRPNVRRNTGDNVRTGRCVRSQWGIWGSPWDADFADNDNSKTFGIKTWTAGPVGITIMTTMTMGTFQQNMDRNDAADFDPLLVPFFWHQFGHQQHILRRLCSQDVQLSVLRVQLLPDPDPVSNLVSLLVNLLSRLVSGPDQALQSLQVVLQAGEFEAEPPDDPVLVLVCVVCQVPPDVVVLVPDDPVNSVSNVVRNVVRCVLVSLQSSSCRSRNHHSWCDDNFWIAGNVRDIWGWDWRADPVRHTHTYTYDYRDPSSVNSSVVSSVSSSVSVVSSSSVVD

Radius of gyration: 36.45 Å; chains: 1; bounding box: 102×68×99 Å

Sequence (820 aa):
MDAQSAINEIIARNGASNPMSVNELRALANTIDISAGNSTILLYSGGVGEITDPLTGYREFKALDFAESLSNGSTVKTIVDTQLGEFLKNDEFIAALGKAAVREGVSFNALYLGANENGVRINNTSFWDEASARLVNSHTGDFRLIMPHAPDGSVAVATEIPALLSKIIQPGQKVNGINLQDWQDRYRVEKLLNSENAAKTELVDLIRATSNADLAGMNVGRDSSGKLYIDTNTYLGRALGLPAKEIPAGVDVSRLALLEDMHLTNSDMTLYVKYGDLLNKAGLVGDVLGTALAIAQAQHAYNSGNPNEAGAILAAHAGSLVGGFAAGTASAALVAGLLLAPGINVGVGAGMVITGVAGLAGGYFGGLAGEKLFEDLYRDVTSIDMALFFQNLAEDFSWAINRLSTVVMQDLGDLAGILNTVNNFFLQFKNWVPPRIDPLVLDLDNDGIETIGINGSIVFDHDGDGIKTGTGWVGKDDGFLVLDRNDNGTIDTGAELFGVDTVKSDGKLAINGFDALSDLDSDADGLFNQNDAQFSQVRVWQDLDQNGISTANELFLLSQLGVVSINLKATTKNVNLGNGNVQTASAAHLTIDGEGQTGNLDLANNPFYREFVNSIPLTEEAFSLPNAKGSGLVRDLREAASLSPDLTNLVKNYVSQTSYAGQRALLDDLLIAWAETSTMKTSVDQAVDKGYYLFYLIPGQSWPDYDKHLSYWDSTDSSVVDALSLPMREEYQTLLQQQQETVGILSVLERFNASPFVTVSTDRVTLGNGSQNIVNPVPISDGTSIRRVFVSLSTTQTELMQQGYETLKESVYGIHINAN

Secondary structure (DSSP, 8-state):
--HHHHHHHHHHHHHTT-PPPHHHHHHHHHHS----TTPEEEEE-SEEEEE--TTT--EEEEHHHHHHHH--SSSEE-GGGSHHHHHHT-HHHHHHHHHHHHHHT--HHHHHTSB-TTS-B--S-SHHHHHHHHHHHH--S-EEEE-TT--TTSHIIIIIHHHHHHSPPPTT-EETTEEHHHHHHHHHHHHHHS-HHHHHHHHHHHHHHHHHHHHTT-EEEE-TT--EEE-TTSHHHHHTTPPP-PPPTTSEEEES-S-TT----HHHHHHHHHHTHHHHTTT--S-HHHHHHHHHHHHHHHHTT-HHHHHHHHHHHHTT-TT----------------PPP--------S--S-SSHHHHHTTS-STTHHHHHHHHTTS------TTTSSSSSSS-TTTTTTTTTTGGGS-TTTTB--HHHHHHHHHHHT----EE--EEE-SSSS---EE---SS-EEBSSSSSEEEEE-EE-SSSEEEE--SS-SSS--BTTSBSSTTPBPTTSSBPSSHHHHHHTT-SS-SSEEETTSTTTTT-EEE--SS-SS---TTTEEETTTTTEEEEE---EEEEEEEETTEEEEEEEEEEESSSEEEEEEEEEEEEEEEEEESSPPPPPHHHHTS---B--TTPPPHHHHHHH-HHHHHHHHHHHH--SHHHHHTTHHHHHHHHHTTS-PPPHHHHHHHTTSEEEEE-TT--HHHHHTTGGGTT-S-HHHHHTS-HHHHHHHHHHHHHHHHHHHHHHHHHHHTTS-SSEE-SSEEE-TTS-EEE-EEEE-TTS-EEEEEEEEPPHHHHHHHHHHHHHHHHHHHHHHHT--